Protein 4UDQ (pdb70)

GO terms:
  GO:0071949 FAD binding (F, IDA)
  GO:0016670 oxidoreductase activity, acting on a sulfur group of donors, oxygen as acceptor (F, IDA)
  GO:0016899 oxidoreductase activity, acting on the CH-OH group of donors, oxygen as acceptor (F, IDA)

InterPro domains:
  IPR000172 Glucose-methanol-choline oxidoreductase, N-terminal [PF00732] (6-307)
  IPR007867 Glucose-methanol-choline oxidoreductase, C-terminal [PF05199] (373-520)
  IPR012132 Glucose-methanol-choline oxidoreductase [PIRSF000137] (3-529)
  IPR012132 Glucose-methanol-choline oxidoreductase [PTHR11552] (4-529)
  IPR036188 FAD/NAD(P)-binding domain superfamily [G3DSA:3.50.50.60] (6-525)
  IPR036188 FAD/NAD(P)-binding domain superfamily [SSF51905] (2-529)

Organism: Methylovorus sp. (strain MP688) (NCBI:txid887061)

Sequence (1050 aa):
IFDYVIVGGGTAGSVLANRLSARPENRVLLIEAGIDTPENNIPPEIHDGLRPWLPRLSGDKFFWPNLTIHRAAEHPGITREPQFYEQGRLLGGGSSVNMVVSNRGLPRDYDEWQALGADGWDWQGVLPYFIKTERDADYGDDPLHGNAGPIPIGRVDSRHWSDFTVAATQALEAAGLPNIHDQNARFDDGYFPPAFTLKGEERFSAARGYLDASVRVRPNLSLWTESRVLKLLTTGNAITGVSVLRGRETLQVQAREVILTAGALQSPAILLRTGIGPAADLHALGIPVLADRPGVGRNLWEHSSIGVVAPLTEQARADASTGKAGSRHQLGIRASSGVDPATPSDLFLHIGADPVSGLASAVFWVNKPSSTGWLKLKDADPFSYPDVDFNLLSDPRDLGRLKAGLRLITHYFAAPSLAKYGLALALSRFAAPQPGGPLLNDLLQDEAALERYLRTNVGGVWHASGTARIGRADDSQAVVDKAGRVYGVTGLRVADASIMPTVPTANTNLPTLMLAEKIADAILTIFDYVIVGGGTAGSVLANRLSARPENRVLLIEAGIDTPENNIPPEIHDGLRPWLPRLSGDKFFWPNLTIHRAAEHPGITREPQFYEQGRLLGGGSSVNMVVSNRGLPRDYDEWQALGADGWDWQGVLPYFIKTERDADYGDDPLHGNAGPIPIGRVDSRHWSDFTVAATQALEAAGLPNIHDQNARFDDGYFPPAFTLKGEERFSAARGYLDASVRVRPNLSLWTESRVLKLLTTGNAITGVSVLRGRETLQVQAREVILTAGALQSPAILLRTGIGPAADLHALGIPVLADRPGVGRNLWEHSSIGVVAPLTEQARADASTGKAGSRHQLGIRASSGVDPATPSDLFLHIGADPVSGLASAVFWVNKPSSTGWLKLKDADPFSYPDVDFNLLSDPRDLGRLKAGLRLITHYFAAPSLAKYGLALALSRFAAPQPGGPLLNDLLQDEAALERYLRTNVGGVWHASGTARIGRADDSQAVVDKAGRVYGVTGLRVADASIMPTVPTANTNLPTLMLAEKIADAILT

Structure (mmCIF, N/CA/C/O backbone):
data_4UDQ
#
_entry.id   4UDQ
#
_cell.length_a   50.550
_cell.length_b   121.830
_cell.length_c   72.490
_cell.angle_alpha   90.00
_cell.angle_beta   91.40
_cell.angle_gamma   90.00
#
_symmetry.space_group_name_H-M   'P 1 21 1'
#
loop_
_entity.id
_entity.type
_entity.pdbx_description
1 polymer 'GLUCOSE-METHANOL-CHOLINE OXIDOREDUCTASE'
2 non-polymer 'FLAVIN-ADENINE DINUCLEOTIDE'
3 non-polymer 'FORMIC ACID'
4 water water
#
loop_
_atom_site.group_PDB
_atom_site.id
_atom_site.type_symbol
_atom_site.label_atom_id
_atom_site.label_alt_id
_atom_site.label_comp_id
_atom_site.label_asym_id
_atom_site.label_entity_id
_atom_site.label_seq_id
_atom_site.pdbx_PDB_ins_code
_atom_site.Cartn_x
_atom_site.Cartn_y
_atom_site.Cartn_z
_atom_site.occupancy
_atom_site.B_iso_or_equiv
_atom_site.auth_seq_id
_atom_site.auth_comp_id
_atom_site.auth_asym_id
_atom_site.auth_atom_id
_atom_site.pdbx_PDB_model_num
ATOM 1 N N . ILE A 1 5 ? 34.126 -11.669 51.976 1.00 36.48 5 ILE A N 1
ATOM 2 C CA . ILE A 1 5 ? 33.288 -10.470 51.774 1.00 32.92 5 ILE A CA 1
ATOM 3 C C . ILE A 1 5 ? 34.165 -9.229 51.972 1.00 30.51 5 ILE A C 1
ATOM 4 O O . ILE A 1 5 ? 35.102 -9.193 52.787 1.00 33.43 5 ILE A O 1
ATOM 9 N N . PHE A 1 6 ? 33.898 -8.209 51.186 1.00 23.26 6 PHE A N 1
ATOM 10 C CA . PHE A 1 6 ? 34.595 -6.962 51.386 1.00 18.46 6 PHE A CA 1
ATOM 11 C C . PHE A 1 6 ? 33.924 -6.224 52.527 1.00 15.61 6 PHE A C 1
ATOM 12 O O . PHE A 1 6 ? 32.725 -6.201 52.628 1.00 15.61 6 PHE A O 1
ATOM 20 N N . ASP A 1 7 ? 34.746 -5.615 53.340 1.00 14.46 7 ASP A N 1
ATOM 21 C CA . ASP A 1 7 ? 34.324 -4.752 54.396 1.00 15.77 7 ASP A CA 1
ATOM 22 C C . ASP A 1 7 ? 33.751 -3.458 53.819 1.00 14.88 7 ASP A C 1
ATOM 23 O O . ASP A 1 7 ? 32.635 -2.993 54.224 1.00 16.37 7 ASP A O 1
ATOM 28 N N . TYR A 1 8 ? 34.458 -2.934 52.828 1.00 12.27 8 TYR A N 1
ATOM 29 C CA . TYR A 1 8 ? 34.043 -1.739 52.097 1.00 12.16 8 TYR A CA 1
ATOM 30 C C . TYR A 1 8 ? 34.194 -1.929 50.580 1.00 11.13 8 TYR A C 1
ATOM 31 O O . TYR A 1 8 ? 35.232 -2.429 50.116 1.00 11.33 8 TYR A O 1
ATOM 40 N N . VAL A 1 9 ? 33.150 -1.630 49.837 1.00 10.12 9 VAL A N 1
ATOM 41 C CA . VAL A 1 9 ? 33.271 -1.458 48.404 1.00 10.18 9 VAL A CA 1
ATOM 42 C C . VAL A 1 9 ? 33.045 0.008 48.117 1.00 9.69 9 VAL A C 1
ATOM 43 O O . VAL A 1 9 ? 31.982 0.560 48.429 1.00 10.97 9 VAL A O 1
ATOM 47 N N . ILE A 1 10 ? 34.014 0.575 47.461 1.00 8.97 10 ILE A N 1
ATOM 48 C CA . ILE A 1 10 ? 34.070 1.989 47.118 1.00 9.60 10 ILE A CA 1
ATOM 49 C C . ILE A 1 10 ? 33.777 2.140 45.640 1.00 9.13 10 ILE A C 1
ATOM 50 O O . ILE A 1 10 ? 34.475 1.559 44.825 1.00 8.79 10 ILE A O 1
ATOM 55 N N . VAL A 1 11 ? 32.603 2.710 45.323 1.00 8.64 11 VAL A N 1
ATOM 56 C CA . VAL A 1 11 ? 32.212 2.882 43.928 1.00 8.30 11 VAL A CA 1
ATOM 57 C C . VAL A 1 11 ? 32.722 4.222 43.340 1.00 8.28 11 VAL A C 1
ATOM 58 O O . VAL A 1 11 ? 32.162 5.319 43.574 1.00 7.84 11 VAL A O 1
ATOM 62 N N . GLY A 1 12 ? 33.773 4.102 42.494 1.00 8.96 12 GLY A N 1
ATOM 63 C CA . GLY A 1 12 ? 34.310 5.252 41.750 1.00 8.91 12 GLY A CA 1
ATOM 64 C C . GLY A 1 12 ? 35.664 5.620 42.269 1.00 9.30 12 GLY A C 1
ATOM 65 O O . GLY A 1 12 ? 35.797 6.115 43.393 1.00 9.84 12 GLY A O 1
ATOM 66 N N . GLY A 1 13 ? 36.684 5.344 41.492 1.00 9.08 13 GLY A N 1
ATOM 67 C CA . GLY A 1 13 ? 38.049 5.613 41.865 1.00 9.50 13 GLY A CA 1
ATOM 68 C C . GLY A 1 13 ? 38.547 6.992 41.456 1.00 10.24 13 GLY A C 1
ATOM 69 O O . GLY A 1 13 ? 39.627 7.103 40.920 1.00 10.87 13 GLY A O 1
ATOM 70 N N . GLY A 1 14 ? 37.783 8.032 41.767 1.00 9.94 14 GLY A N 1
ATOM 71 C CA . GLY A 1 14 ? 38.118 9.456 41.438 1.00 9.34 14 GLY A CA 1
ATOM 72 C C . GLY A 1 14 ? 38.862 10.115 42.603 1.00 9.23 14 GLY A C 1
ATOM 73 O O . GLY A 1 14 ? 39.535 9.464 43.417 1.00 9.05 14 GLY A O 1
ATOM 74 N N . THR A 1 15 ? 38.663 11.400 42.721 1.00 9.28 15 THR A N 1
ATOM 75 C CA . THR A 1 15 ? 39.324 12.144 43.753 1.00 9.09 15 THR A CA 1
ATOM 76 C C . THR A 1 15 ? 38.956 11.561 45.143 1.00 9.13 15 THR A C 1
ATOM 77 O O . THR A 1 15 ? 39.814 11.195 45.889 1.00 9.71 15 THR A O 1
ATOM 81 N N . ALA A 1 16 ? 37.674 11.535 45.482 1.00 8.94 16 ALA A N 1
ATOM 82 C CA . ALA A 1 16 ? 37.261 11.054 46.802 1.00 8.78 16 ALA A CA 1
ATOM 83 C C . ALA A 1 16 ? 37.537 9.553 46.964 1.00 9.02 16 ALA A C 1
ATOM 84 O O . ALA A 1 16 ? 38.013 9.121 48.045 1.00 8.39 16 ALA A O 1
ATOM 86 N N . GLY A 1 17 ? 37.302 8.751 45.912 1.00 9.15 17 GLY A N 1
ATOM 87 C CA . GLY A 1 17 ? 37.360 7.310 46.059 1.00 8.50 17 GLY A CA 1
ATOM 88 C C . GLY A 1 17 ? 38.834 6.929 46.281 1.00 8.56 17 GLY A C 1
ATOM 89 O O . GLY A 1 17 ? 39.142 6.023 46.979 1.00 9.31 17 GLY A O 1
ATOM 90 N N . SER A 1 18 ? 39.735 7.636 45.645 1.00 9.36 18 SER A N 1
ATOM 91 C CA . SER A 1 18 ? 41.184 7.341 45.859 1.00 9.48 18 SER A CA 1
ATOM 92 C C . SER A 1 18 ? 41.602 7.573 47.321 1.00 10.16 18 SER A C 1
ATOM 93 O O . SER A 1 18 ? 42.260 6.744 47.909 1.00 10.44 18 SER A O 1
ATOM 96 N N . VAL A 1 19 ? 41.145 8.692 47.897 1.00 10.17 19 VAL A N 1
ATOM 97 C CA . VAL A 1 19 ? 41.405 9.004 49.313 1.00 10.04 19 VAL A CA 1
ATOM 98 C C . VAL A 1 19 ? 40.866 7.924 50.189 1.00 9.38 19 VAL A C 1
ATOM 99 O O . VAL A 1 19 ? 41.569 7.425 51.043 1.00 10.63 19 VAL A O 1
ATOM 103 N N . LEU A 1 20 ? 39.608 7.547 49.988 1.00 9.41 20 LEU A N 1
ATOM 104 C CA . LEU A 1 20 ? 38.979 6.582 50.848 1.00 9.92 20 LEU A CA 1
ATOM 105 C C . LEU A 1 20 ? 39.611 5.259 50.745 1.00 10.25 20 LEU A C 1
ATOM 106 O O . LEU A 1 20 ? 39.778 4.551 51.761 1.00 9.77 20 LEU A O 1
ATOM 111 N N . ALA A 1 21 ? 39.936 4.825 49.521 1.00 10.44 21 ALA A N 1
ATOM 112 C CA . ALA A 1 21 ? 40.526 3.496 49.393 1.00 11.04 21 ALA A CA 1
ATOM 113 C C . ALA A 1 21 ? 41.880 3.453 50.192 1.00 10.77 21 ALA A C 1
ATOM 114 O O . ALA A 1 21 ? 42.183 2.455 50.927 1.00 10.33 21 ALA A O 1
ATOM 116 N N . ASN A 1 22 ? 42.641 4.530 50.070 1.00 10.64 22 ASN A N 1
ATOM 117 C CA . ASN A 1 22 ? 43.954 4.661 50.781 1.00 11.04 22 ASN A CA 1
ATOM 118 C C . ASN A 1 22 ? 43.772 4.647 52.305 1.00 10.68 22 ASN A C 1
ATOM 119 O O . ASN A 1 22 ? 44.362 3.837 53.030 1.00 12.05 22 ASN A O 1
ATOM 124 N N . ARG A 1 23 ? 42.879 5.513 52.794 1.00 10.65 23 ARG A N 1
ATOM 125 C CA . ARG A 1 23 ? 42.721 5.649 54.247 1.00 10.35 23 ARG A CA 1
ATOM 126 C C . ARG A 1 23 ? 42.106 4.454 54.909 1.00 10.62 23 ARG A C 1
ATOM 127 O O . ARG A 1 23 ? 42.562 4.010 55.989 1.00 10.50 23 ARG A O 1
ATOM 135 N N . LEU A 1 24 ? 41.030 3.922 54.313 1.00 10.70 24 LEU A N 1
ATOM 136 C CA . LEU A 1 24 ? 40.379 2.722 54.869 1.00 10.91 24 LEU A CA 1
ATOM 137 C C . LEU A 1 24 ? 41.251 1.466 54.831 1.00 12.26 24 LEU A C 1
ATOM 138 O O . LEU A 1 24 ? 41.186 0.698 55.754 1.00 11.40 24 LEU A O 1
ATOM 143 N N . SER A 1 25 ? 42.105 1.321 53.806 1.00 12.11 25 SER A N 1
ATOM 144 C CA . SER A 1 25 ? 42.925 0.131 53.712 1.00 12.78 25 SER A CA 1
ATOM 145 C C . SER A 1 25 ? 44.234 0.238 54.542 1.00 13.13 25 SER A C 1
ATOM 146 O O . SER A 1 25 ? 44.984 -0.740 54.603 1.00 13.82 25 SER A O 1
ATOM 149 N N . ALA A 1 26 ? 44.503 1.401 55.127 1.00 13.48 26 ALA A N 1
ATOM 150 C CA . ALA A 1 26 ? 45.692 1.572 56.016 1.00 14.78 26 ALA A CA 1
ATOM 151 C C . ALA A 1 26 ? 45.571 0.655 57.252 1.00 16.78 26 ALA A C 1
ATOM 152 O O . ALA A 1 26 ? 46.569 0.308 57.910 1.00 19.54 26 ALA A O 1
ATOM 154 N N . ARG A 1 27 ? 44.344 0.303 57.581 1.00 17.44 27 ARG A N 1
ATOM 155 C CA . ARG A 1 27 ? 44.037 -0.726 58.582 1.00 19.35 27 ARG A CA 1
ATOM 156 C C . ARG A 1 27 ? 43.958 -2.039 57.922 1.00 19.12 27 ARG A C 1
ATOM 157 O O . ARG A 1 27 ? 42.985 -2.254 57.216 1.00 18.56 27 ARG A O 1
ATOM 165 N N . PRO A 1 28 ? 44.910 -2.947 58.179 1.00 19.74 28 PRO A N 1
ATOM 166 C CA . PRO A 1 28 ? 44.846 -4.273 57.585 1.00 19.60 28 PRO A CA 1
ATOM 167 C C . PRO A 1 28 ? 43.565 -5.069 57.784 1.00 19.17 28 PRO A C 1
ATOM 168 O O . PRO A 1 28 ? 43.271 -5.902 56.949 1.00 16.83 28 PRO A O 1
ATOM 172 N N . GLU A 1 29 ? 42.815 -4.868 58.874 1.00 18.92 29 GLU A N 1
ATOM 173 C CA . GLU A 1 29 ? 41.589 -5.615 59.085 1.00 21.94 29 GLU A CA 1
ATOM 174 C C . GLU A 1 29 ? 40.513 -5.229 58.082 1.00 19.42 29 GLU A C 1
ATOM 175 O O . GLU A 1 29 ? 39.532 -5.951 57.932 1.00 18.85 29 GLU A O 1
ATOM 181 N N . ASN A 1 30 ? 40.642 -4.054 57.473 1.00 17.07 30 ASN A N 1
ATOM 182 C CA . ASN A 1 30 ? 39.630 -3.620 56.492 1.00 15.30 30 ASN A CA 1
ATOM 183 C C . ASN A 1 30 ? 39.955 -4.166 55.085 1.00 15.60 30 ASN A C 1
ATOM 184 O O . ASN A 1 30 ? 40.925 -3.761 54.468 1.00 14.33 30 ASN A O 1
ATOM 189 N N . ARG A 1 31 ? 39.113 -5.066 54.587 1.00 15.48 31 ARG A N 1
ATOM 190 C CA . ARG A 1 31 ? 39.233 -5.575 53.242 1.00 15.84 31 ARG A CA 1
ATOM 191 C C . ARG A 1 31 ? 38.395 -4.628 52.330 1.00 14.07 31 ARG A C 1
ATOM 192 O O . ARG A 1 31 ? 37.157 -4.563 52.410 1.00 11.86 31 ARG A O 1
ATOM 200 N N . VAL A 1 32 ? 39.129 -3.912 51.500 1.00 12.41 32 VAL A N 1
ATOM 201 C CA . VAL A 1 32 ? 38.630 -2.838 50.689 1.00 13.73 32 VAL A CA 1
ATOM 202 C C . VAL A 1 32 ? 38.721 -3.139 49.199 1.00 13.26 32 VAL A C 1
ATOM 203 O O . VAL A 1 32 ? 39.747 -3.530 48.689 1.00 14.60 32 VAL A O 1
ATOM 207 N N . LEU A 1 33 ? 37.615 -2.925 48.485 1.00 11.61 33 LEU A N 1
ATOM 208 C CA . LEU A 1 33 ? 37.631 -3.021 47.023 1.00 11.78 33 LEU A CA 1
ATOM 209 C C . LEU A 1 33 ? 37.286 -1.656 46.485 1.00 12.30 33 LEU A C 1
ATOM 210 O O . LEU A 1 33 ? 36.189 -1.117 46.821 1.00 12.24 33 LEU A O 1
ATOM 215 N N . LEU A 1 34 ? 38.142 -1.116 45.625 1.00 11.35 34 LEU A N 1
ATOM 216 C CA . LEU A 1 34 ? 37.872 0.106 44.900 1.00 11.39 34 LEU A CA 1
ATOM 217 C C . LEU A 1 34 ? 37.550 -0.242 43.453 1.00 11.29 34 LEU A C 1
ATOM 218 O O . LEU A 1 34 ? 38.335 -0.877 42.786 1.00 11.66 34 LEU A O 1
ATOM 223 N N . ILE A 1 35 ? 36.388 0.202 42.979 1.00 10.45 35 ILE A N 1
ATOM 224 C CA . ILE A 1 35 ? 35.922 -0.101 41.633 1.00 10.61 35 ILE A CA 1
ATOM 225 C C . ILE A 1 35 ? 35.835 1.188 40.776 1.00 10.88 35 ILE A C 1
ATOM 226 O O . ILE A 1 35 ? 35.093 2.143 41.103 1.00 10.82 35 ILE A O 1
ATOM 231 N N . GLU A 1 36 ? 36.514 1.170 39.650 1.00 9.91 36 GLU A N 1
ATOM 232 C CA . GLU A 1 36 ? 36.601 2.316 38.743 1.00 11.18 36 GLU A CA 1
ATOM 233 C C . GLU A 1 36 ? 36.243 1.906 37.315 1.00 11.04 36 GLU A C 1
ATOM 234 O O . GLU A 1 36 ? 36.794 0.923 36.785 1.00 11.07 36 GLU A O 1
ATOM 240 N N . ALA A 1 37 ? 35.324 2.652 36.703 1.00 11.31 37 ALA A N 1
ATOM 241 C CA . ALA A 1 37 ? 34.798 2.330 35.394 1.00 11.35 37 ALA A CA 1
ATOM 242 C C . ALA A 1 37 ? 35.797 2.595 34.287 1.00 12.02 37 ALA A C 1
ATOM 243 O O . ALA A 1 37 ? 35.741 1.909 33.262 1.00 11.17 37 ALA A O 1
ATOM 245 N N . GLY A 1 38 ? 36.678 3.594 34.456 1.00 12.48 38 GLY A N 1
ATOM 246 C CA . GLY A 1 38 ? 37.679 3.876 33.445 1.00 11.81 38 GLY A CA 1
ATOM 247 C C . GLY A 1 38 ? 38.963 3.117 33.554 1.00 11.48 38 GLY A C 1
ATOM 248 O O . GLY A 1 38 ? 39.154 2.263 34.366 1.00 10.98 38 GLY A O 1
ATOM 249 N N . ILE A 1 39 ? 39.864 3.505 32.694 1.00 13.31 39 ILE A N 1
ATOM 250 C CA . ILE A 1 39 ? 41.194 2.911 32.663 1.00 13.87 39 ILE A CA 1
ATOM 251 C C . ILE A 1 39 ? 41.983 3.218 33.946 1.00 14.33 39 ILE A C 1
ATOM 252 O O . ILE A 1 39 ? 41.770 4.203 34.630 1.00 14.86 39 ILE A O 1
ATOM 257 N N . ASP A 1 40 ? 42.892 2.335 34.232 1.00 14.74 40 ASP A N 1
ATOM 258 C CA . ASP A 1 40 ? 43.933 2.594 35.203 1.00 14.72 40 ASP A CA 1
ATOM 259 C C . ASP A 1 40 ? 44.883 3.650 34.682 1.00 13.91 40 ASP A C 1
ATOM 260 O O . ASP A 1 40 ? 44.933 3.939 33.473 1.00 14.48 40 ASP A O 1
ATOM 265 N N . THR A 1 41 ? 45.592 4.311 35.619 1.00 14.19 41 THR A N 1
ATOM 266 C CA . THR A 1 41 ? 46.626 5.256 35.267 1.00 14.87 41 THR A CA 1
ATOM 267 C C . THR A 1 41 ? 47.845 4.882 36.124 1.00 15.99 41 THR A C 1
ATOM 268 O O . THR A 1 41 ? 48.227 5.652 37.075 1.00 17.12 41 THR A O 1
ATOM 272 N N . PRO A 1 42 ? 48.379 3.675 35.909 1.00 17.74 42 PRO A N 1
ATOM 273 C CA . PRO A 1 42 ? 49.521 3.265 36.708 1.00 17.85 42 PRO A CA 1
ATOM 274 C C . PRO A 1 42 ? 50.741 4.116 36.285 1.00 17.92 42 PRO A C 1
ATOM 275 O O . PRO A 1 42 ? 50.773 4.649 35.221 1.00 16.70 42 PRO A O 1
ATOM 279 N N . GLU A 1 43 ? 51.732 4.223 37.131 1.00 21.83 43 GLU A N 1
ATOM 280 C CA . GLU A 1 43 ? 52.941 5.043 36.806 1.00 24.33 43 GLU A CA 1
ATOM 281 C C . GLU A 1 43 ? 53.622 4.799 35.448 1.00 28.49 43 GLU A C 1
ATOM 282 O O . GLU A 1 43 ? 54.033 5.740 34.796 1.00 28.51 43 GLU A O 1
ATOM 288 N N . ASN A 1 44 ? 53.704 3.559 35.013 1.00 30.74 44 ASN A N 1
ATOM 289 C CA . ASN A 1 44 ? 54.377 3.241 33.743 1.00 32.49 44 ASN A CA 1
ATOM 290 C C . ASN A 1 44 ? 53.485 3.453 32.497 1.00 34.30 44 ASN A C 1
ATOM 291 O O . ASN A 1 44 ? 53.945 3.249 31.361 1.00 36.03 44 ASN A O 1
ATOM 296 N N . ASN A 1 45 ? 52.226 3.834 32.682 1.00 29.44 45 ASN A N 1
ATOM 297 C CA . ASN A 1 45 ? 51.376 4.094 31.561 1.00 31.00 45 ASN A CA 1
ATOM 298 C C . ASN A 1 45 ? 50.341 5.134 31.908 1.00 27.91 45 ASN A C 1
ATOM 299 O O . ASN A 1 45 ? 49.160 4.876 31.862 1.00 24.67 45 ASN A O 1
ATOM 304 N N . ILE A 1 46 ? 50.778 6.345 32.215 1.00 25.18 46 ILE A N 1
ATOM 305 C CA . ILE A 1 46 ? 49.818 7.425 32.321 1.00 23.87 46 ILE A CA 1
ATOM 306 C C . ILE A 1 46 ? 49.694 7.947 30.904 1.00 24.57 46 ILE A C 1
ATOM 307 O O . ILE A 1 46 ? 50.698 8.272 30.300 1.00 26.66 46 ILE A O 1
ATOM 312 N N . PRO A 1 47 ? 48.482 8.014 30.364 1.00 21.98 47 PRO A N 1
ATOM 313 C CA . PRO A 1 47 ? 48.355 8.597 29.058 1.00 21.17 47 PRO A CA 1
ATOM 314 C C . PRO A 1 47 ? 48.993 9.969 28.974 1.00 23.36 47 PRO A C 1
ATOM 315 O O . PRO A 1 47 ? 48.889 10.807 29.902 1.00 19.87 47 PRO A O 1
ATOM 319 N N . PRO A 1 48 ? 49.692 10.226 27.851 1.00 24.30 48 PRO A N 1
ATOM 320 C CA . PRO A 1 48 ? 50.395 11.485 27.668 1.00 22.92 48 PRO A CA 1
ATOM 321 C C . PRO A 1 48 ? 49.542 12.694 27.847 1.00 21.85 48 PRO A C 1
ATOM 322 O O . PRO A 1 48 ? 50.021 13.709 28.381 1.00 23.49 48 PRO A O 1
ATOM 326 N N . GLU A 1 49 ? 48.281 12.606 27.424 1.00 19.42 49 GLU A N 1
ATOM 327 C CA . GLU A 1 49 ? 47.391 13.738 27.473 1.00 19.63 49 GLU A CA 1
ATOM 328 C C . GLU A 1 49 ? 47.017 14.092 28.939 1.00 17.63 49 GLU A C 1
ATOM 329 O O . GLU A 1 49 ? 46.707 15.263 29.291 1.00 17.95 49 GLU A O 1
ATOM 335 N N . ILE A 1 50 ? 46.993 13.061 29.751 1.00 17.53 50 ILE A N 1
ATOM 336 C CA . ILE A 1 50 ? 46.743 13.200 31.222 1.00 18.04 50 ILE A CA 1
ATOM 337 C C . ILE A 1 50 ? 48.009 13.713 31.955 1.00 17.88 50 ILE A C 1
ATOM 338 O O . ILE A 1 50 ? 47.977 14.535 32.900 1.00 15.30 50 ILE A O 1
ATOM 343 N N . HIS A 1 51 ? 49.154 13.218 31.523 1.00 16.56 51 HIS A N 1
ATOM 344 C CA . HIS A 1 51 ? 50.402 13.393 32.255 1.00 17.28 51 HIS A CA 1
ATOM 345 C C . HIS A 1 51 ? 50.961 14.810 32.142 1.00 16.54 51 HIS A C 1
ATOM 346 O O . HIS A 1 51 ? 51.737 15.225 32.992 1.00 15.94 51 HIS A O 1
ATOM 353 N N . ASP A 1 52 ? 50.605 15.530 31.083 1.00 16.80 52 ASP A N 1
ATOM 354 C CA . ASP A 1 52 ? 51.131 16.861 30.823 1.00 17.96 52 ASP A CA 1
ATOM 355 C C . ASP A 1 52 ? 50.389 17.899 31.694 1.00 16.41 52 ASP A C 1
ATOM 356 O O . ASP A 1 52 ? 49.322 18.373 31.375 1.00 17.68 52 ASP A O 1
ATOM 361 N N . GLY A 1 53 ? 51.005 18.220 32.812 1.00 18.40 53 GLY A N 1
ATOM 362 C CA . GLY A 1 53 ? 50.402 19.133 33.792 1.00 18.84 53 GLY A CA 1
ATOM 363 C C . GLY A 1 53 ? 50.546 20.591 33.440 1.00 19.54 53 GLY A C 1
ATOM 364 O O . GLY A 1 53 ? 49.818 21.431 33.967 1.00 17.18 53 GLY A O 1
ATOM 365 N N . LEU A 1 54 ? 51.493 20.907 32.554 1.00 18.43 54 LEU A N 1
ATOM 366 C CA . LEU A 1 54 ? 51.635 22.298 32.078 1.00 19.42 54 LEU A CA 1
ATOM 367 C C . LEU A 1 54 ? 50.578 22.693 31.072 1.00 18.70 54 LEU A C 1
ATOM 368 O O . LEU A 1 54 ? 50.374 23.887 30.815 1.00 16.69 54 LEU A O 1
ATOM 373 N N . ARG A 1 55 ? 49.950 21.682 30.468 1.00 18.31 55 ARG A N 1
ATOM 374 C CA . ARG A 1 55 ? 48.868 21.863 29.548 1.00 17.51 55 ARG A CA 1
ATOM 375 C C . ARG A 1 55 ? 47.649 21.082 29.973 1.00 18.11 55 ARG A C 1
ATOM 376 O O . ARG A 1 55 ? 47.181 20.182 29.291 1.00 16.03 55 ARG A O 1
ATOM 384 N N . PRO A 1 56 ? 47.080 21.458 31.113 1.00 17.50 56 PRO A N 1
ATOM 385 C CA . PRO A 1 56 ? 46.094 20.568 31.757 1.00 17.68 56 PRO A CA 1
ATOM 386 C C . PRO A 1 56 ? 44.723 20.600 31.063 1.00 18.76 56 PRO A C 1
ATOM 387 O O . PRO A 1 56 ? 43.840 19.820 31.425 1.00 18.31 56 PRO A O 1
ATOM 391 N N . TRP A 1 57 ? 44.537 21.506 30.094 1.00 19.63 57 TRP A N 1
ATOM 392 C CA . TRP A 1 57 ? 43.357 21.514 29.211 1.00 20.79 57 TRP A CA 1
ATOM 393 C C . TRP A 1 57 ? 43.349 20.392 28.141 1.00 18.87 57 TRP A C 1
ATOM 394 O O . TRP A 1 57 ? 42.348 20.208 27.429 1.00 18.37 57 TRP A O 1
ATOM 405 N N . LEU A 1 58 ? 44.452 19.683 27.999 1.00 18.74 58 LEU A N 1
ATOM 406 C CA . LEU A 1 58 ? 44.649 18.775 26.877 1.00 22.90 58 LEU A CA 1
ATOM 407 C C . LEU A 1 58 ? 43.639 17.618 26.868 1.00 23.43 58 LEU A C 1
ATOM 408 O O . LEU A 1 58 ? 43.111 17.266 25.792 1.00 20.46 58 LEU A O 1
ATOM 413 N N . PRO A 1 59 ? 43.302 17.068 28.073 1.00 20.18 59 PRO A N 1
ATOM 414 C CA . PRO A 1 59 ? 42.278 16.030 28.052 1.00 20.81 59 PRO A CA 1
ATOM 415 C C . PRO A 1 59 ? 41.021 16.426 27.335 1.00 20.53 59 PRO A C 1
ATOM 416 O O . PRO A 1 59 ? 40.409 15.562 26.734 1.00 25.23 59 PRO A O 1
ATOM 420 N N . ARG A 1 60 ? 40.640 17.696 27.364 1.00 20.64 60 ARG A N 1
ATOM 421 C CA . ARG A 1 60 ? 39.385 18.100 26.786 1.00 23.26 60 ARG A CA 1
ATOM 422 C C . ARG A 1 60 ? 39.397 18.216 25.242 1.00 29.01 60 ARG A C 1
ATOM 423 O O . ARG A 1 60 ? 38.340 18.269 24.631 1.00 29.70 60 ARG A O 1
ATOM 431 N N . LEU A 1 61 ? 40.593 18.228 24.655 1.00 29.07 61 LEU A N 1
ATOM 432 C CA . LEU A 1 61 ? 40.781 18.289 23.200 1.00 32.03 61 LEU A CA 1
ATOM 433 C C . LEU A 1 61 ? 41.077 16.903 22.671 1.00 33.45 61 LEU A C 1
ATOM 434 O O . LEU A 1 61 ? 41.431 16.763 21.509 1.00 30.99 61 LEU A O 1
ATOM 439 N N . SER A 1 62 ? 41.023 15.887 23.534 1.00 32.17 62 SER A N 1
ATOM 440 C CA . SER A 1 62 ? 41.275 14.501 23.126 1.00 34.43 62 SER A CA 1
ATOM 441 C C . SER A 1 62 ? 39.909 13.796 23.051 1.00 35.52 62 SER A C 1
ATOM 442 O O . SER A 1 62 ? 39.768 12.637 23.376 1.00 39.20 62 SER A O 1
ATOM 445 N N . GLY A 1 63 ? 38.886 14.549 22.673 1.00 37.79 63 GLY A N 1
ATOM 446 C CA . GLY A 1 63 ? 37.594 13.972 22.369 1.00 39.23 63 GLY A CA 1
ATOM 447 C C . GLY A 1 63 ? 36.896 13.578 23.631 1.00 36.83 63 GLY A C 1
ATOM 448 O O . GLY A 1 63 ? 36.733 14.400 2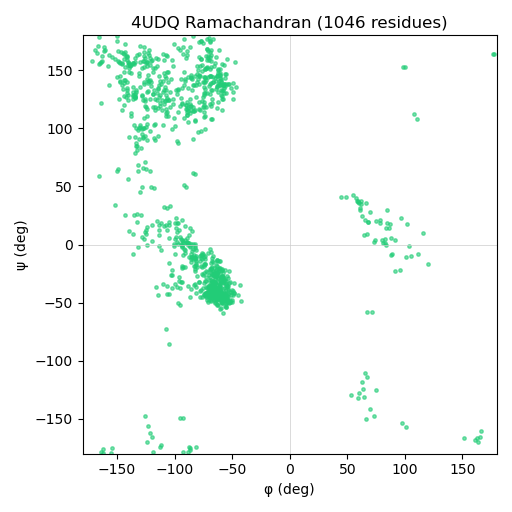4.534 1.00 41.19 63 GLY A O 1
ATOM 449 N N . ASP A 1 64 ? 36.494 12.307 23.707 1.00 30.25 64 ASP A N 1
ATOM 450 C CA . ASP A 1 64 ? 35.850 11.841 24.898 1.00 26.45 64 ASP A CA 1
ATOM 451 C C . ASP A 1 64 ? 36.502 10.629 25.565 1.00 21.24 64 ASP A C 1
ATOM 452 O O . ASP A 1 64 ? 35.923 10.120 26.514 1.00 18.55 64 ASP A O 1
ATOM 457 N N . LYS A 1 65 ? 37.751 10.327 25.171 1.00 17.53 65 LYS A N 1
ATOM 458 C CA . LYS A 1 65 ? 38.560 9.231 25.653 1.00 18.84 65 LYS A CA 1
ATOM 459 C C . LYS A 1 65 ? 38.622 9.088 27.190 1.00 15.91 65 LYS A C 1
ATOM 460 O O . LYS A 1 65 ? 38.525 7.980 27.779 1.00 14.40 65 LYS A O 1
ATOM 466 N N . PHE A 1 66 ? 38.742 10.230 27.850 1.00 15.86 66 PHE A N 1
ATOM 467 C CA . PHE A 1 66 ? 38.945 10.273 29.294 1.00 13.29 66 PHE A CA 1
ATOM 468 C C . PHE A 1 66 ? 37.726 10.727 30.102 1.00 12.96 66 PHE A C 1
ATOM 469 O O . PHE A 1 66 ? 37.855 10.965 31.309 1.00 10.82 66 PHE A O 1
ATOM 477 N N . PHE A 1 67 ? 36.559 10.794 29.467 1.00 12.66 67 PHE A N 1
ATOM 478 C CA . PHE A 1 67 ? 35.356 11.232 30.092 1.00 12.51 67 PHE A CA 1
ATOM 479 C C . PHE A 1 67 ? 34.210 10.210 29.930 1.00 11.33 67 PHE A C 1
ATOM 480 O O . PHE A 1 67 ? 34.322 9.224 29.176 1.00 12.12 67 PHE A O 1
ATOM 488 N N . TRP A 1 68 ? 33.138 10.445 30.653 1.00 11.27 68 TRP A N 1
ATOM 489 C CA . TRP A 1 68 ? 31.832 9.758 30.468 1.00 11.68 68 TRP A CA 1
ATOM 490 C C . TRP A 1 68 ? 31.312 10.263 29.135 1.00 11.88 68 TRP A C 1
ATOM 491 O O . TRP A 1 68 ? 30.914 11.440 29.000 1.00 11.99 68 TRP A O 1
ATOM 502 N N . PRO A 1 69 ? 31.337 9.385 28.129 1.00 11.47 69 PRO A N 1
ATOM 503 C CA . PRO A 1 69 ? 31.050 9.921 26.776 1.00 12.35 69 PRO A CA 1
ATOM 504 C C . PRO A 1 69 ? 29.578 10.242 26.590 1.00 12.50 69 PRO A C 1
ATOM 505 O O . PRO A 1 69 ? 28.727 9.536 27.122 1.00 12.42 69 PRO A O 1
ATOM 509 N N . ASN A 1 70 ? 29.300 11.366 25.917 1.00 13.69 70 ASN A N 1
ATOM 510 C CA . ASN A 1 70 ? 27.911 11.780 25.617 1.00 14.95 70 ASN A CA 1
ATOM 511 C C . ASN A 1 70 ? 27.035 12.023 26.825 1.00 14.80 70 ASN A C 1
ATOM 512 O O . ASN A 1 70 ? 25.764 11.931 26.761 1.00 15.73 70 ASN A O 1
ATOM 517 N N . LEU A 1 71 ? 27.709 12.439 27.913 1.00 14.28 71 LEU A N 1
ATOM 518 C CA . LEU A 1 71 ? 27.003 12.882 29.108 1.00 14.94 71 LEU A CA 1
ATOM 519 C C . LEU A 1 71 ? 26.591 14.344 28.895 1.00 14.40 71 LEU A C 1
ATOM 520 O O . LEU A 1 71 ? 27.418 15.236 28.846 1.00 15.29 71 LEU A O 1
ATOM 525 N N . THR A 1 72 ? 25.291 14.586 28.676 1.00 12.91 72 THR A N 1
ATOM 526 C CA . THR A 1 72 ? 24.858 15.927 28.399 1.00 13.71 72 THR A CA 1
ATOM 527 C C . THR A 1 72 ? 23.939 16.434 29.516 1.00 13.67 72 THR A C 1
ATOM 528 O O . THR A 1 72 ? 23.277 15.634 30.220 1.00 12.70 72 THR A O 1
ATOM 532 N N . ILE A 1 73 ? 23.940 17.764 29.664 1.00 11.94 73 ILE A N 1
ATOM 533 C CA . ILE A 1 73 ? 23.273 18.439 30.716 1.00 13.10 73 ILE A CA 1
ATOM 534 C C . ILE A 1 73 ? 22.531 19.634 30.139 1.00 13.54 73 ILE A C 1
ATOM 535 O O . ILE A 1 73 ? 22.851 20.164 29.040 1.00 15.63 73 ILE A O 1
ATOM 540 N N . HIS A 1 74 ? 21.492 20.059 30.821 1.00 14.36 74 HIS A N 1
ATOM 541 C CA . HIS A 1 74 ? 20.973 21.419 30.584 1.00 14.00 74 HIS A CA 1
ATOM 542 C C . HIS A 1 74 ? 21.637 22.385 31.527 1.00 13.85 74 HIS A C 1
ATOM 543 O O . HIS A 1 74 ? 21.829 22.060 32.694 1.00 12.81 74 HIS A O 1
ATOM 550 N N . ARG A 1 75 ? 21.929 23.583 31.041 1.00 13.46 75 ARG A N 1
ATOM 551 C CA . ARG A 1 75 ? 22.786 24.498 31.764 1.00 14.96 75 ARG A CA 1
ATOM 552 C C . ARG A 1 75 ? 22.001 25.673 32.366 1.00 14.96 75 ARG A C 1
ATOM 553 O O . ARG A 1 75 ? 21.812 25.719 33.588 1.00 14.55 75 ARG A O 1
ATOM 561 N N . ALA A 1 76 ? 21.533 26.623 31.566 1.00 14.04 76 ALA A N 1
ATOM 562 C CA . ALA A 1 76 ? 20.898 27.803 32.082 1.00 12.83 76 ALA A CA 1
ATOM 563 C C . ALA A 1 76 ? 19.461 27.456 32.295 1.00 13.26 76 ALA A C 1
ATOM 564 O O . ALA A 1 76 ? 18.916 26.661 31.515 1.00 13.80 76 ALA A O 1
ATOM 566 N N . ALA A 1 77 ? 18.859 28.031 33.330 1.00 12.49 77 ALA A N 1
ATOM 567 C CA . ALA A 1 77 ? 17.414 27.922 33.571 1.00 12.61 77 ALA A CA 1
ATOM 568 C C . ALA A 1 77 ? 16.617 28.243 32.297 1.00 13.87 77 ALA A C 1
ATOM 569 O O . ALA A 1 77 ? 16.908 29.246 31.588 1.00 12.62 77 ALA A O 1
ATOM 571 N N . GLU A 1 78 ? 15.574 27.460 32.054 1.00 16.12 78 GLU A N 1
ATOM 572 C CA . GLU A 1 78 ? 14.595 27.748 30.991 1.00 18.84 78 GLU A CA 1
ATOM 573 C C . GLU A 1 78 ? 14.052 29.150 31.139 1.00 18.64 78 GLU A C 1
ATOM 574 O O . GLU A 1 78 ? 13.782 29.612 32.247 1.00 20.44 78 GLU A O 1
ATOM 580 N N . HIS A 1 79 ? 13.903 29.878 30.043 1.00 16.88 79 HIS A N 1
ATOM 581 C CA . HIS A 1 79 ? 13.597 31.293 30.131 1.00 19.51 79 HIS A CA 1
ATOM 582 C C . HIS A 1 79 ? 12.931 31.677 28.817 1.00 18.85 79 HIS A C 1
ATOM 583 O O . HIS A 1 79 ? 13.361 31.199 27.805 1.00 22.13 79 HIS A O 1
ATOM 590 N N . PRO A 1 80 ? 11.855 32.480 28.844 1.00 22.43 80 PRO A N 1
ATOM 591 C CA . PRO A 1 80 ? 11.145 32.776 27.577 1.00 22.70 80 PRO A CA 1
ATOM 592 C C . PRO A 1 80 ? 12.052 33.482 26.552 1.00 22.38 80 PRO A C 1
ATOM 593 O O . PRO A 1 80 ? 12.824 34.385 26.938 1.00 23.49 80 PRO A O 1
ATOM 597 N N . GLY A 1 81 ? 11.970 33.064 25.298 1.00 26.66 81 GLY A N 1
ATOM 598 C CA . GLY A 1 81 ? 12.653 33.767 24.192 1.00 26.06 81 GLY A CA 1
ATOM 599 C C . GLY A 1 81 ? 14.129 33.450 24.147 1.00 31.80 81 GLY A C 1
ATOM 600 O O . GLY A 1 81 ? 14.934 34.236 23.605 1.00 34.34 81 GLY A O 1
ATOM 601 N N . ILE A 1 82 ? 14.493 32.325 24.768 1.00 29.95 82 ILE A N 1
ATOM 602 C CA . ILE A 1 82 ? 15.862 31.802 24.749 1.00 32.25 82 ILE A CA 1
ATOM 603 C C . ILE A 1 82 ? 15.706 30.303 24.607 1.00 29.89 82 ILE A C 1
ATOM 604 O O . ILE A 1 82 ? 14.928 29.680 25.311 1.00 32.77 82 ILE A O 1
ATOM 609 N N . THR A 1 83 ? 16.389 29.712 23.640 1.00 37.67 83 THR A N 1
ATOM 610 C CA . THR A 1 83 ? 16.318 28.263 23.479 1.00 37.33 83 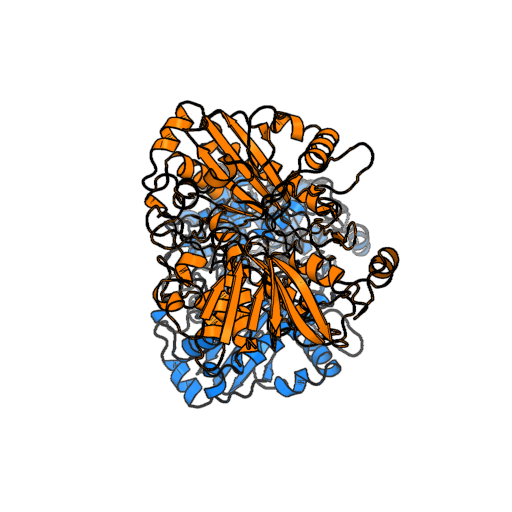THR A CA 1
ATOM 611 C C . THR A 1 83 ? 17.652 27.716 23.995 1.00 35.10 83 THR A C 1
ATOM 612 O O . THR A 1 83 ? 18.705 28.372 23.895 1.00 38.87 83 THR A O 1
ATOM 616 N N . ARG A 1 84 ? 17.556 26.595 24.697 1.00 26.44 84 ARG A N 1
ATOM 617 C CA . ARG A 1 84 ? 18.700 25.991 25.309 1.00 23.93 84 ARG A CA 1
ATOM 618 C C . ARG A 1 84 ? 18.828 24.638 24.671 1.00 22.24 84 ARG A C 1
ATOM 619 O O . ARG A 1 84 ? 17.824 24.112 24.229 1.00 22.21 84 ARG A O 1
ATOM 627 N N . GLU A 1 85 ? 20.066 24.144 24.545 1.00 19.91 85 GLU A N 1
ATOM 628 C CA . GLU A 1 85 ? 20.373 22.818 24.004 1.00 22.55 85 GLU A CA 1
ATOM 629 C C . GLU A 1 85 ? 21.097 21.948 25.045 1.00 19.69 85 GLU A C 1
ATOM 630 O O . GLU A 1 85 ? 21.756 22.469 25.907 1.00 20.96 85 GLU A O 1
ATOM 636 N N . PRO A 1 86 ? 21.067 20.621 24.906 1.00 17.77 86 PRO A N 1
ATOM 637 C CA . PRO A 1 86 ? 21.932 19.815 25.725 1.00 15.96 86 PRO A CA 1
ATOM 638 C C . PRO A 1 86 ? 23.378 20.186 25.471 1.00 14.66 86 PRO A C 1
ATOM 639 O O . PRO A 1 86 ? 23.712 20.535 24.350 1.00 15.66 86 PRO A O 1
ATOM 643 N N . GLN A 1 87 ? 24.194 20.180 26.514 1.00 12.81 87 GLN A N 1
ATOM 644 C CA . GLN A 1 87 ? 25.626 20.449 26.409 1.00 12.83 87 GLN A CA 1
ATOM 645 C C . GLN A 1 87 ? 26.395 19.317 27.044 1.00 14.27 87 GLN A C 1
ATOM 646 O O . GLN A 1 87 ? 26.067 18.831 28.123 1.00 13.91 87 GLN A O 1
ATOM 652 N N . PHE A 1 88 ? 27.477 18.921 26.388 1.00 14.29 88 PHE A N 1
ATOM 653 C CA . PHE A 1 88 ? 28.396 17.940 26.921 1.00 13.27 88 PHE A CA 1
ATOM 654 C C . PHE A 1 88 ? 29.063 18.484 28.179 1.00 13.94 88 PHE A C 1
ATOM 655 O O . PHE A 1 88 ? 29.469 19.637 28.223 1.00 13.40 88 PHE A O 1
ATOM 663 N N . TYR A 1 89 ? 29.112 17.658 29.218 1.00 13.15 89 TYR A N 1
ATOM 664 C CA . TYR A 1 89 ? 29.666 18.030 30.514 1.00 11.95 89 TYR A CA 1
ATOM 665 C C . TYR A 1 89 ? 30.758 17.027 30.854 1.00 12.07 89 TYR A C 1
ATOM 666 O O . TYR A 1 89 ? 30.495 15.890 31.250 1.00 12.24 89 TYR A O 1
ATOM 675 N N . GLU A 1 90 ? 32.019 17.439 30.709 1.00 11.24 90 GLU A N 1
ATOM 676 C CA . GLU A 1 90 ? 33.102 16.572 31.040 1.00 11.34 90 GLU A CA 1
ATOM 677 C C . GLU A 1 90 ? 33.077 16.121 32.466 1.00 11.63 90 GLU A C 1
ATOM 678 O O . GLU A 1 90 ? 33.010 17.005 33.336 1.00 10.15 90 GLU A O 1
ATOM 684 N N . GLN A 1 91 ? 33.155 14.801 32.672 1.00 10.82 91 GLN A N 1
ATOM 685 C CA . GLN A 1 91 ? 33.409 14.156 33.979 1.00 11.50 91 GLN A CA 1
ATOM 686 C C . GLN A 1 91 ? 34.409 13.072 33.773 1.00 11.08 91 GLN A C 1
ATOM 687 O O . GLN A 1 91 ? 34.301 12.288 32.836 1.00 11.54 91 GLN A O 1
ATOM 693 N N . GLY A 1 92 ? 35.403 12.969 34.646 1.00 11.34 92 GLY A N 1
ATOM 694 C CA . GLY A 1 92 ? 36.487 12.050 34.404 1.00 11.65 92 GLY A CA 1
ATOM 695 C C . GLY A 1 92 ? 35.994 10.608 34.456 1.00 11.11 92 GLY A C 1
ATOM 696 O O . GLY A 1 92 ? 35.126 10.270 35.302 1.00 10.52 92 GLY A O 1
ATOM 697 N N . ARG A 1 93 ? 36.491 9.769 33.543 1.00 10.44 93 ARG A N 1
ATOM 698 C CA . ARG A 1 93 ? 36.276 8.346 33.524 1.00 11.36 93 ARG A CA 1
ATOM 699 C C . ARG A 1 93 ? 37.629 7.660 33.394 1.00 13.02 93 ARG A C 1
ATOM 700 O O . ARG A 1 93 ? 38.059 7.281 32.280 1.00 12.83 93 ARG A O 1
ATOM 708 N N . LEU A 1 94 ? 38.315 7.502 34.534 1.00 11.09 94 LEU A N 1
ATOM 709 C CA . LEU A 1 94 ? 39.640 6.863 34.613 1.00 11.68 94 LEU A CA 1
ATOM 710 C C . LEU A 1 94 ? 40.085 6.983 36.058 1.00 11.28 94 LEU A C 1
ATOM 711 O O . LEU A 1 94 ? 39.547 7.860 36.776 1.00 11.21 94 LEU A O 1
ATOM 716 N N . LEU A 1 95 ? 41.064 6.225 36.458 1.00 11.49 95 LEU A N 1
ATOM 717 C CA . LEU A 1 95 ? 41.571 6.341 37.822 1.00 12.94 95 LEU A CA 1
ATOM 718 C C . LEU A 1 95 ? 42.044 7.777 38.117 1.00 12.49 95 LEU A C 1
ATOM 719 O O . LEU A 1 95 ? 42.765 8.405 37.329 1.00 13.26 95 LEU A O 1
ATOM 724 N N . GLY A 1 96 ? 41.652 8.280 39.293 1.00 11.15 96 GLY A N 1
ATOM 725 C CA . GLY A 1 96 ? 41.835 9.703 39.615 1.00 11.29 96 GLY A CA 1
ATOM 726 C C . GLY A 1 96 ? 40.667 10.614 39.362 1.00 10.18 96 GLY A C 1
ATOM 727 O O . GLY A 1 96 ? 40.593 11.754 39.896 1.00 9.69 96 GLY A O 1
ATOM 728 N N . GLY A 1 97 ? 39.761 10.178 38.474 1.00 10.79 97 GLY A N 1
ATOM 729 C CA . GLY A 1 97 ? 38.549 10.943 38.125 1.00 10.09 97 GLY A CA 1
ATOM 730 C C . GLY A 1 97 ? 38.865 12.357 37.696 1.00 10.78 97 GLY A C 1
ATOM 731 O O . GLY A 1 97 ? 39.752 12.546 36.854 1.00 11.01 97 GLY A O 1
ATOM 732 N N . GLY A 1 98 ? 38.173 13.335 38.293 1.00 9.35 98 GLY A N 1
ATOM 733 C CA . GLY A 1 98 ? 38.354 14.703 37.970 1.00 9.43 98 GLY A CA 1
ATOM 734 C C . GLY A 1 98 ? 39.782 15.178 38.176 1.00 9.18 98 GLY A C 1
ATOM 735 O O . GLY A 1 98 ? 40.224 16.020 37.397 1.00 9.32 98 GLY A O 1
ATOM 736 N N . SER A 1 99 ? 40.491 14.642 39.172 1.00 10.03 99 SER A N 1
ATOM 737 C CA . SER A 1 99 ? 41.887 15.080 39.415 1.00 10.65 99 SER A CA 1
ATOM 738 C C . SER A 1 99 ? 42.766 14.673 38.245 1.00 11.54 99 SER A C 1
ATOM 739 O O . SER A 1 99 ? 43.900 15.178 38.131 1.00 11.06 99 SER A O 1
ATOM 742 N N . SER A 1 100 ? 42.377 13.613 37.527 1.00 10.94 100 SER A N 1
ATOM 743 C CA . SER A 1 100 ? 43.138 13.190 36.309 1.00 11.35 100 SER A CA 1
ATOM 744 C C . SER A 1 100 ? 42.868 14.068 35.096 1.00 12.25 100 SER A C 1
ATOM 745 O O . SER A 1 100 ? 43.684 14.026 34.147 1.00 13.27 100 SER A O 1
ATOM 748 N N . VAL A 1 101 ? 41.770 14.831 35.079 1.00 11.72 101 VAL A N 1
ATOM 749 C CA . VAL A 1 101 ? 41.395 15.589 33.843 1.00 12.11 101 VAL A CA 1
ATOM 750 C C . VAL A 1 101 ? 41.232 17.090 34.033 1.00 11.16 101 VAL A C 1
ATOM 751 O O . VAL A 1 101 ? 40.753 17.835 33.096 1.00 12.91 101 VAL A O 1
ATOM 755 N N . ASN A 1 102 ? 41.442 17.531 35.284 1.00 11.06 102 ASN A N 1
ATOM 756 C CA . ASN A 1 102 ? 41.110 18.862 35.650 1.00 10.91 102 ASN A CA 1
ATOM 757 C C . ASN A 1 102 ? 42.147 19.906 35.329 1.00 11.01 102 ASN A C 1
ATOM 758 O O . ASN A 1 102 ? 43.170 19.568 34.817 1.00 12.93 102 ASN A O 1
ATOM 763 N N . MET A 1 103 ? 41.866 21.161 35.654 1.00 12.20 103 MET A N 1
ATOM 764 C CA . MET A 1 103 ? 42.813 22.254 35.390 1.00 12.36 103 MET A CA 1
ATOM 765 C C . MET A 1 103 ? 43.901 22.477 36.486 1.00 12.63 103 MET A C 1
ATOM 766 O O . MET A 1 103 ? 44.568 23.512 36.472 1.00 12.94 103 MET A O 1
ATOM 771 N N . VAL A 1 104 ? 44.010 21.527 37.390 1.00 11.44 104 VAL A N 1
ATOM 772 C CA . VAL A 1 104 ? 45.088 21.369 38.397 1.00 12.18 104 VAL A CA 1
ATOM 773 C C . VAL A 1 104 ? 45.173 22.443 39.498 1.00 12.46 104 VAL A C 1
ATOM 774 O O . VAL A 1 104 ? 46.121 22.452 40.278 1.00 10.63 104 VAL A O 1
ATOM 778 N N . VAL A 1 105 ? 44.170 23.311 39.569 1.00 11.23 105 VAL A N 1
ATOM 779 C CA . VAL A 1 105 ? 44.206 24.283 40.656 1.00 11.30 105 VAL A CA 1
ATOM 780 C C . VAL A 1 105 ? 43.755 23.624 41.946 1.00 12.08 105 VAL A C 1
ATOM 781 O O . VAL A 1 105 ? 42.869 22.782 41.952 1.00 12.48 105 VAL A O 1
ATOM 785 N N . SER A 1 106 ? 44.380 24.050 43.056 1.00 11.95 106 SER A N 1
ATOM 786 C CA . SER A 1 106 ? 44.063 23.478 44.369 1.00 11.70 106 SER A CA 1
ATOM 787 C C . SER A 1 106 ? 43.812 24.594 45.392 1.00 11.36 106 SER A C 1
ATOM 788 O O . SER A 1 106 ? 44.765 25.180 45.947 1.00 11.61 106 SER A O 1
ATOM 791 N N . ASN A 1 107 ? 42.554 24.861 45.642 1.00 10.57 107 ASN A N 1
ATOM 792 C CA . ASN A 1 107 ? 42.171 25.900 46.586 1.00 10.43 107 ASN A CA 1
ATOM 793 C C . ASN A 1 107 ? 40.984 25.536 47.478 1.00 11.38 107 ASN A C 1
ATOM 794 O O . ASN A 1 107 ? 40.154 24.689 47.158 1.00 11.06 107 ASN A O 1
ATOM 799 N N . ARG A 1 108 ? 40.920 26.171 48.644 1.00 10.36 108 ARG A N 1
ATOM 800 C CA . ARG A 1 108 ? 40.083 25.680 49.736 1.00 10.15 108 ARG A CA 1
ATOM 801 C C . ARG A 1 108 ? 38.711 26.324 49.834 1.00 10.54 108 ARG A C 1
ATOM 802 O O . ARG A 1 108 ? 37.762 25.702 50.293 1.00 10.81 108 ARG A O 1
ATOM 810 N N . GLY A 1 109 ? 38.647 27.590 49.429 1.00 10.53 109 GLY A N 1
ATOM 811 C CA . GLY A 1 109 ? 37.510 28.436 49.686 1.00 10.20 109 GLY A CA 1
ATOM 812 C C . GLY A 1 109 ? 37.797 29.276 50.907 1.00 10.56 109 GLY A C 1
ATOM 813 O O . GLY A 1 109 ? 38.917 29.619 51.151 1.00 11.39 109 GLY A O 1
ATOM 814 N N . LEU A 1 110 ? 36.705 29.657 51.567 1.00 11.83 110 LEU A N 1
ATOM 815 C CA . LEU A 1 110 ? 36.717 30.613 52.637 1.00 11.53 110 LEU A CA 1
ATOM 816 C C . LEU A 1 110 ? 36.112 29.985 53.888 1.00 10.80 110 LEU A C 1
ATOM 817 O O . LEU A 1 110 ? 35.170 29.213 53.812 1.00 10.74 110 LEU A O 1
ATOM 822 N N . PRO A 1 111 ? 36.641 30.387 55.047 1.00 10.74 111 PRO A N 1
ATOM 823 C CA . PRO A 1 111 ? 35.967 29.946 56.323 1.00 9.54 111 PRO A CA 1
ATOM 824 C C . PRO A 1 111 ? 34.434 30.061 56.333 1.00 9.75 111 PRO A C 1
ATOM 825 O O . PRO A 1 111 ? 33.756 29.148 56.802 1.00 9.41 111 PRO A O 1
ATOM 829 N N . ARG A 1 112 ? 33.897 31.166 55.821 1.00 9.24 112 ARG A N 1
ATOM 830 C CA . ARG A 1 112 ? 32.481 31.395 55.770 1.00 9.94 112 ARG A CA 1
ATOM 831 C C . ARG A 1 112 ? 31.707 30.319 55.071 1.00 9.46 112 ARG A C 1
ATOM 832 O O . ARG A 1 112 ? 30.534 30.091 55.399 1.00 9.77 112 ARG A O 1
ATOM 840 N N . ASP A 1 113 ? 32.307 29.712 54.042 1.00 10.40 113 ASP A N 1
ATOM 841 C CA . ASP A 1 113 ? 31.678 28.642 53.288 1.00 10.07 113 ASP A CA 1
ATOM 842 C C . ASP A 1 113 ? 31.346 27.441 54.243 1.00 9.76 113 ASP A C 1
ATOM 843 O O . ASP A 1 113 ? 30.268 26.909 54.220 1.00 10.35 113 ASP A O 1
ATOM 848 N N . TYR A 1 114 ? 32.276 27.107 55.107 1.00 9.39 114 TYR A N 1
ATOM 849 C CA . TYR A 1 114 ? 32.216 25.859 55.890 1.00 9.87 114 TYR A CA 1
ATOM 850 C C . TYR A 1 114 ? 31.417 26.175 57.165 1.00 10.60 114 TYR A C 1
ATOM 851 O O . TYR A 1 114 ? 30.594 25.370 57.637 1.00 10.89 114 TYR A O 1
ATOM 860 N N . ASP A 1 115 ? 31.587 27.379 57.684 1.00 10.65 115 ASP A N 1
ATOM 861 C CA . ASP A 1 115 ? 30.757 27.792 58.784 1.00 10.24 115 ASP A CA 1
ATOM 862 C C . ASP A 1 115 ? 29.332 27.766 58.344 1.00 10.67 115 ASP A C 1
ATOM 863 O O . ASP A 1 115 ? 28.452 27.346 59.122 1.00 12.39 115 ASP A O 1
ATOM 868 N N . GLU A 1 116 ? 29.070 28.181 57.093 1.00 10.31 116 GLU A N 1
ATOM 869 C CA . GLU A 1 116 ? 27.721 28.035 56.564 1.00 12.12 116 GLU A CA 1
ATOM 870 C C . GLU A 1 116 ? 27.279 26.584 56.494 1.00 11.32 116 GLU A C 1
ATOM 871 O O . GLU A 1 116 ? 26.114 26.278 56.848 1.00 12.46 116 GLU A O 1
ATOM 877 N N . TRP A 1 117 ? 28.133 25.678 56.019 1.00 10.76 117 TRP A N 1
ATOM 878 C CA . TRP A 1 117 ? 27.751 24.258 56.035 1.00 10.17 117 TRP A CA 1
ATOM 879 C C . TRP A 1 117 ? 27.237 23.806 57.421 1.00 10.85 117 TRP A C 1
ATOM 880 O O . TRP A 1 117 ? 26.208 23.149 57.523 1.00 10.80 117 TRP A O 1
ATOM 891 N N . GLN A 1 118 ? 27.968 24.154 58.477 1.00 10.98 118 GLN A N 1
ATOM 892 C CA . GLN A 1 118 ? 27.500 23.807 59.829 1.00 11.76 118 GLN A CA 1
ATOM 893 C C . GLN A 1 118 ? 26.202 24.496 60.180 1.00 11.30 118 GLN A C 1
ATOM 894 O O . GLN A 1 118 ? 25.264 23.838 60.729 1.00 12.44 118 GLN A O 1
ATOM 900 N N . ALA A 1 119 ? 26.066 25.772 59.834 1.00 11.58 119 ALA A N 1
ATOM 901 C CA . ALA A 1 119 ? 24.786 26.444 60.049 1.00 12.47 119 ALA A CA 1
ATOM 902 C C . ALA A 1 119 ? 23.579 25.730 59.361 1.00 12.80 119 ALA A C 1
ATOM 903 O O . ALA A 1 119 ? 22.435 25.738 59.867 1.00 14.54 119 ALA A O 1
ATOM 905 N N . LEU A 1 120 ? 23.832 25.062 58.230 1.00 13.52 120 LEU A N 1
ATOM 906 C CA . LEU A 1 120 ? 22.813 24.419 57.426 1.00 14.56 120 LEU A CA 1
ATOM 907 C C . LEU A 1 120 ? 22.607 22.991 57.931 1.00 15.29 120 LEU A C 1
ATOM 908 O O . LEU A 1 120 ? 21.875 22.233 57.349 1.00 16.82 120 LEU A O 1
ATOM 913 N N . GLY A 1 121 ? 23.366 22.612 58.969 1.00 14.55 121 GLY A N 1
ATOM 914 C CA . GLY A 1 121 ? 23.080 21.350 59.696 1.00 14.99 121 GLY A CA 1
ATOM 915 C C . GLY A 1 121 ? 24.140 20.284 59.619 1.00 12.82 121 GLY A C 1
ATOM 916 O O . GLY A 1 121 ? 23.898 19.143 60.087 1.00 13.37 121 GLY A O 1
ATOM 917 N N . ALA A 1 122 ? 25.329 20.612 59.082 1.00 10.93 122 ALA A N 1
ATOM 918 C CA . ALA A 1 122 ? 26.412 19.641 58.955 1.00 10.15 122 ALA A CA 1
ATOM 919 C C . ALA A 1 122 ? 27.338 19.861 60.142 1.00 10.17 122 ALA A C 1
ATOM 920 O O . ALA A 1 122 ? 28.224 20.690 60.101 1.00 10.35 122 ALA A O 1
ATOM 922 N N . ASP A 1 123 ? 27.064 19.172 61.251 1.00 9.35 123 ASP A N 1
ATOM 923 C CA . ASP A 1 123 ? 27.742 19.441 62.468 1.00 9.53 123 ASP A CA 1
ATOM 924 C C . ASP A 1 123 ? 29.220 19.021 62.360 1.00 9.56 123 ASP A C 1
ATOM 925 O O . ASP A 1 123 ? 29.504 17.909 61.874 1.00 10.09 123 ASP A O 1
ATOM 930 N N . GLY A 1 124 ? 30.118 19.894 62.781 1.00 9.72 124 GLY A N 1
ATOM 931 C CA . GLY A 1 124 ? 31.576 19.619 62.766 1.00 9.89 124 GLY A CA 1
ATOM 932 C C . GLY A 1 124 ? 32.250 19.899 61.415 1.00 9.04 124 GLY A C 1
ATOM 933 O O . GLY A 1 124 ? 33.476 19.634 61.218 1.00 8.87 124 GLY A O 1
ATOM 934 N N . TRP A 1 125 ? 31.432 20.336 60.475 1.00 9.34 125 TRP A N 1
ATOM 935 C CA . TRP A 1 125 ? 31.879 20.728 59.126 1.00 9.01 125 TRP A CA 1
ATOM 936 C C . TRP A 1 125 ? 32.064 22.253 58.975 1.00 9.39 125 TRP A C 1
ATOM 937 O O . TRP A 1 125 ? 32.193 22.749 57.831 1.00 10.05 125 TRP A O 1
ATOM 948 N N . ASP A 1 126 ? 32.175 22.947 60.097 1.00 8.52 126 ASP A N 1
ATOM 949 C CA . ASP A 1 126 ? 32.538 24.355 60.111 1.00 8.73 126 ASP A CA 1
ATOM 950 C C . ASP A 1 126 ? 34.050 24.482 59.750 1.00 8.84 126 ASP A C 1
ATOM 951 O O . ASP A 1 126 ? 34.721 23.488 59.556 1.00 8.90 126 ASP A O 1
ATOM 956 N N . TRP A 1 127 ? 34.543 25.711 59.654 1.00 8.83 127 TRP A N 1
ATOM 957 C CA . TRP A 1 127 ? 35.914 25.932 59.291 1.00 9.14 127 TRP A CA 1
ATOM 958 C C . TRP A 1 127 ? 36.853 25.236 60.277 1.00 9.33 127 TRP A C 1
ATOM 959 O O . TRP A 1 127 ? 37.787 24.589 59.867 1.00 9.91 127 TRP A O 1
ATOM 970 N N . GLN A 1 128 ? 36.614 25.389 61.578 1.00 9.86 128 GLN A N 1
ATOM 971 C CA . GLN A 1 128 ? 37.398 24.696 62.573 1.00 10.80 128 GLN A CA 1
ATOM 972 C C . GLN A 1 128 ? 37.461 23.192 62.314 1.00 10.16 128 GLN A C 1
ATOM 973 O O . GLN A 1 128 ? 38.529 22.529 62.526 1.00 10.19 128 GLN A O 1
ATOM 979 N N . GLY A 1 129 ? 36.349 22.626 61.913 1.00 8.51 129 GLY A N 1
ATOM 980 C CA . GLY A 1 129 ? 36.277 21.172 61.725 1.00 8.51 129 GLY A CA 1
ATOM 981 C C . GLY A 1 129 ? 36.812 20.621 60.405 1.00 8.95 129 GLY A C 1
ATOM 982 O O . GLY A 1 129 ? 37.191 19.432 60.326 1.00 10.75 129 GLY A O 1
ATOM 983 N N . VAL A 1 130 ? 36.910 21.442 59.380 1.00 9.14 130 VAL A N 1
ATOM 984 C CA . VAL A 1 130 ? 37.423 20.974 58.068 1.00 10.37 130 VAL A CA 1
ATOM 985 C C . VAL A 1 130 ? 38.923 21.295 57.941 1.00 10.19 130 VAL A C 1
ATOM 986 O O . VAL A 1 130 ? 39.679 20.598 57.255 1.00 10.82 130 VAL A O 1
ATOM 990 N N . LEU A 1 131 ? 39.379 22.358 58.620 1.00 10.29 131 LEU A N 1
ATOM 991 C CA . LEU A 1 131 ? 40.794 22.787 58.468 1.00 11.09 131 LEU A CA 1
ATOM 992 C C . LEU A 1 131 ? 41.820 21.675 58.730 1.00 11.19 131 LEU A C 1
ATOM 993 O O . LEU A 1 131 ? 42.783 21.575 58.016 1.00 10.17 131 LEU A O 1
ATOM 998 N N . PRO A 1 132 ? 41.625 20.854 59.782 1.00 11.56 132 PRO A N 1
ATOM 999 C CA . PRO A 1 132 ? 42.565 19.762 59.973 1.00 11.31 132 PRO A CA 1
ATOM 1000 C C . PRO A 1 132 ? 42.744 18.875 58.774 1.00 11.37 132 PRO A C 1
ATOM 1001 O O . PRO A 1 132 ? 43.824 18.325 58.541 1.00 11.08 132 PRO A O 1
ATOM 1005 N N . TYR A 1 133 ? 41.648 18.681 58.061 1.00 10.81 133 TYR A N 1
ATOM 1006 C CA . TYR A 1 133 ? 41.640 17.817 56.881 1.00 10.35 133 TYR A CA 1
ATOM 1007 C C . TYR A 1 133 ? 42.225 18.482 55.635 1.00 9.76 133 TYR A C 1
ATOM 1008 O O . TYR A 1 133 ? 42.881 17.816 54.832 1.00 10.51 133 TYR A O 1
ATOM 1017 N N . PHE A 1 134 ? 42.069 19.792 55.489 1.00 9.29 134 PHE A N 1
ATOM 1018 C CA . PHE A 1 134 ? 42.759 20.552 54.445 1.00 8.56 134 PHE A CA 1
ATOM 1019 C C . PHE A 1 134 ? 44.262 20.501 54.736 1.00 9.16 134 PHE A C 1
ATOM 1020 O O . PHE A 1 134 ? 45.028 20.392 53.854 1.00 10.34 134 PHE A O 1
ATOM 1028 N N . ILE A 1 135 ? 44.623 20.434 56.001 1.00 10.55 135 ILE A N 1
ATOM 1029 C CA . ILE A 1 135 ? 46.055 20.353 56.354 1.00 10.43 135 ILE A CA 1
ATOM 1030 C C . ILE A 1 135 ? 46.596 18.951 56.024 1.00 10.75 135 ILE A C 1
ATOM 1031 O O . ILE A 1 135 ? 47.705 18.781 55.428 1.00 11.65 135 ILE A O 1
ATOM 1036 N N . LYS A 1 136 ? 45.799 17.956 56.374 1.00 11.68 136 LYS A N 1
ATOM 1037 C CA . LYS A 1 136 ? 46.217 16.562 56.254 1.00 11.99 136 LYS A CA 1
ATOM 1038 C C . LYS A 1 136 ? 46.489 16.185 54.817 1.00 11.57 136 LYS A C 1
ATOM 1039 O O . LYS A 1 136 ? 47.403 15.409 54.537 1.00 11.27 136 LYS A O 1
ATOM 1045 N N . THR A 1 137 ? 45.657 16.689 53.907 1.00 12.52 137 THR A N 1
ATOM 1046 C CA . THR A 1 137 ? 45.740 16.249 52.516 1.00 13.14 137 THR A CA 1
ATOM 1047 C C . THR A 1 137 ? 47.016 16.851 51.831 1.00 12.80 137 THR A C 1
ATOM 1048 O O . THR A 1 137 ? 47.537 16.239 50.939 1.00 13.30 137 THR A O 1
ATOM 1052 N N . GLU A 1 138 ? 47.502 18.015 52.285 1.00 11.83 138 GLU A N 1
ATOM 1053 C CA . GLU A 1 138 ? 48.494 18.784 51.516 1.00 11.36 138 GLU A CA 1
ATOM 1054 C C . GLU A 1 138 ? 49.935 18.681 51.988 1.00 11.29 138 GLU A C 1
ATOM 1055 O O . GLU A 1 138 ? 50.187 18.462 53.161 1.00 11.28 138 GLU A O 1
ATOM 1061 N N . ARG A 1 139 ? 50.824 18.990 51.055 1.00 12.62 139 ARG A N 1
ATOM 1062 C CA . ARG A 1 139 ? 52.186 19.438 51.336 1.00 13.01 139 ARG A CA 1
ATOM 1063 C C . ARG A 1 139 ? 52.380 20.737 50.548 1.00 11.81 139 ARG A C 1
ATOM 1064 O O . ARG A 1 139 ? 52.569 20.699 49.387 1.00 10.99 139 ARG A O 1
ATOM 1072 N N . ASP A 1 140 ? 52.274 21.885 51.210 1.00 11.37 140 ASP A N 1
ATOM 1073 C CA . ASP A 1 140 ? 52.393 23.153 50.545 1.00 11.82 140 ASP A CA 1
ATOM 1074 C C . ASP A 1 140 ? 53.877 23.497 50.471 1.00 13.09 140 ASP A C 1
ATOM 1075 O O . ASP A 1 140 ? 54.548 23.624 51.505 1.00 12.99 140 ASP A O 1
ATOM 1080 N N . ALA A 1 141 ? 54.373 23.628 49.242 1.00 14.01 141 ALA A N 1
ATOM 1081 C CA . ALA A 1 141 ? 55.792 23.850 49.015 1.00 14.27 141 ALA A CA 1
ATOM 1082 C C . ALA A 1 141 ? 56.214 25.220 49.389 1.00 15.55 141 ALA A C 1
ATOM 1083 O O . ALA A 1 141 ? 57.397 25.410 49.633 1.00 15.95 141 ALA A O 1
ATOM 1085 N N . ASP A 1 142 ? 55.281 26.173 49.427 1.00 15.71 142 ASP A N 1
ATOM 1086 C CA . ASP A 1 142 ? 55.617 27.546 49.738 1.00 16.32 142 ASP A CA 1
ATOM 1087 C C . ASP A 1 142 ? 55.434 27.938 51.185 1.00 16.80 142 ASP A C 1
ATOM 1088 O O . ASP A 1 142 ? 56.231 28.686 51.692 1.00 17.47 142 ASP A O 1
ATOM 1093 N N . TYR A 1 143 ? 54.391 27.433 51.830 1.00 14.95 143 TYR A N 1
ATOM 1094 C CA . TYR A 1 143 ? 53.957 27.865 53.183 1.00 15.09 143 TYR A CA 1
ATOM 1095 C C . TYR A 1 143 ? 53.684 26.693 54.117 1.00 15.55 143 TYR A C 1
ATOM 1096 O O . TYR A 1 143 ? 52.925 26.843 55.109 1.00 15.82 143 TYR A O 1
ATOM 1105 N N . GLY A 1 144 ? 54.230 25.522 53.760 1.00 15.96 144 GLY A N 1
ATOM 1106 C CA . GLY A 1 144 ? 53.962 24.246 54.450 1.00 18.15 144 GLY A CA 1
ATOM 1107 C C . GLY A 1 144 ? 54.171 24.231 55.949 1.00 18.86 144 GLY A C 1
ATOM 1108 O O . GLY A 1 144 ? 53.484 23.494 56.670 1.00 17.67 144 GLY A O 1
ATOM 1109 N N . ASP A 1 145 ? 55.157 25.008 56.421 1.00 19.65 145 ASP A N 1
ATOM 1110 C CA . ASP A 1 145 ? 55.484 25.075 57.843 1.00 21.83 145 ASP A CA 1
ATOM 1111 C C . ASP A 1 145 ? 54.705 26.122 58.588 1.00 24.06 145 ASP A C 1
ATOM 1112 O O . ASP A 1 145 ? 54.856 26.256 59.819 1.00 24.42 145 ASP A O 1
ATOM 1117 N N . ASP A 1 146 ? 53.809 26.836 57.887 1.00 20.40 146 ASP A N 1
ATOM 1118 C CA . ASP A 1 146 ? 53.063 27.873 58.513 1.00 20.41 146 ASP A CA 1
ATOM 1119 C C . ASP A 1 146 ? 51.744 27.385 59.106 1.00 18.07 146 ASP A C 1
ATOM 1120 O O . ASP A 1 146 ? 51.240 26.337 58.758 1.00 15.67 146 ASP A O 1
ATOM 1125 N N . PRO A 1 147 ? 51.187 28.162 60.039 1.00 19.77 147 PRO A N 1
ATOM 1126 C CA . PRO A 1 147 ? 49.902 27.798 60.543 1.00 21.24 147 PRO A CA 1
ATOM 1127 C C . PRO A 1 147 ? 48.922 27.748 59.355 1.00 19.13 147 PRO A C 1
ATOM 1128 O O . PRO A 1 147 ? 49.139 28.361 58.293 1.00 22.60 147 PRO A O 1
ATOM 1132 N N . LEU A 1 148 ? 47.891 26.979 59.547 1.00 16.79 148 LEU A N 1
ATOM 1133 C CA . LEU A 1 148 ? 46.845 26.779 58.548 1.00 15.62 148 LEU A CA 1
ATOM 1134 C C . LEU A 1 148 ? 47.335 25.884 57.379 1.00 14.71 148 LEU A C 1
ATOM 1135 O O . LEU A 1 148 ? 46.576 25.642 56.454 1.00 13.30 148 LEU A O 1
ATOM 1140 N N . HIS A 1 149 ? 48.577 25.407 57.463 1.00 12.95 149 HIS A N 1
ATOM 1141 C CA . HIS A 1 149 ? 49.175 24.596 56.405 1.00 12.61 149 HIS A CA 1
ATOM 1142 C C . HIS A 1 149 ? 49.694 23.256 56.877 1.00 12.22 149 HIS A C 1
ATOM 1143 O O . HIS A 1 149 ? 49.987 23.069 58.054 1.00 14.25 149 HIS A O 1
ATOM 1150 N N . GLY A 1 150 ? 49.771 22.338 55.923 1.00 12.17 150 GLY A N 1
ATOM 1151 C CA . GLY A 1 150 ? 50.357 21.065 56.033 1.00 13.03 150 GLY A CA 1
ATOM 1152 C C . GLY A 1 150 ? 51.665 20.973 55.220 1.00 13.30 150 GLY A C 1
ATOM 1153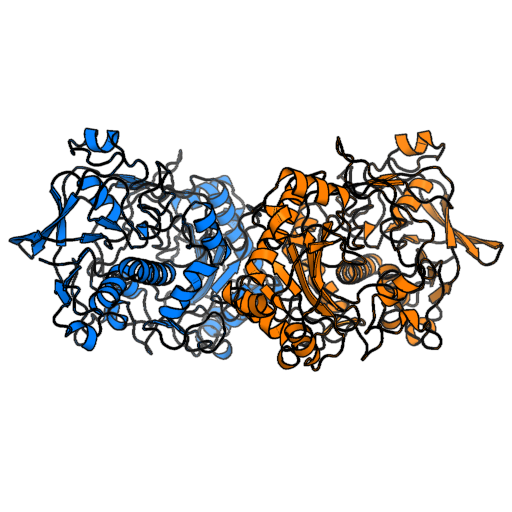 O O . GLY A 1 150 ? 51.823 21.584 54.145 1.00 13.56 150 GLY A O 1
ATOM 1154 N N . ASN A 1 151 ? 52.602 20.170 55.719 1.00 16.16 151 ASN A N 1
ATOM 1155 C CA . ASN A 1 151 ? 53.859 19.930 54.999 1.00 17.68 151 ASN A CA 1
ATOM 1156 C C . ASN A 1 151 ? 54.151 18.470 54.757 1.00 18.62 151 ASN A C 1
ATOM 1157 O O . ASN A 1 151 ? 55.250 18.170 54.351 1.00 17.44 151 ASN A O 1
ATOM 1162 N N . ALA A 1 152 ? 53.207 17.569 55.038 1.00 17.06 152 ALA A N 1
ATOM 1163 C CA . ALA A 1 152 ? 53.485 16.120 55.020 1.00 19.15 152 ALA A CA 1
ATOM 1164 C C . ALA A 1 152 ? 52.451 15.310 54.240 1.00 17.89 152 ALA A C 1
ATOM 1165 O O . ALA A 1 152 ? 52.590 14.106 54.090 1.00 16.44 152 ALA A O 1
ATOM 1167 N N . GLY A 1 153 ? 51.415 15.976 53.719 1.00 16.21 153 GLY A N 1
ATOM 1168 C CA . GLY A 1 153 ? 50.384 15.294 53.003 1.00 16.58 153 GLY A CA 1
ATOM 1169 C C . GLY A 1 153 ? 50.745 14.731 51.611 1.00 15.21 153 GLY A C 1
ATOM 1170 O O . GLY A 1 153 ? 51.769 15.112 51.024 1.00 14.70 153 GLY A O 1
ATOM 1171 N N . PRO A 1 154 ? 49.881 13.858 51.075 1.00 15.87 154 PRO A N 1
ATOM 1172 C CA . PRO A 1 154 ? 50.097 13.237 49.753 1.00 15.66 154 PRO A CA 1
ATOM 1173 C C . PRO A 1 154 ? 49.980 14.186 48.524 1.00 15.12 154 PRO A C 1
ATOM 1174 O O . PRO A 1 154 ? 50.427 13.828 47.412 1.00 16.94 154 PRO A O 1
ATOM 1178 N N . ILE A 1 155 ? 49.283 15.335 48.667 1.00 12.44 155 ILE A N 1
ATOM 1179 C CA . ILE A 1 155 ? 49.019 16.213 47.542 1.00 12.24 155 ILE A CA 1
ATOM 1180 C C . ILE A 1 155 ? 49.862 17.497 47.606 1.00 12.75 155 ILE A C 1
ATOM 1181 O O . ILE A 1 155 ? 49.693 18.292 48.523 1.00 11.72 155 ILE A O 1
ATOM 1186 N N . PRO A 1 156 ? 50.824 17.677 46.652 1.00 12.97 156 PRO A N 1
ATOM 1187 C CA . PRO A 1 156 ? 51.635 18.892 46.684 1.00 12.82 156 PRO A CA 1
ATOM 1188 C C . PRO A 1 156 ? 50.820 20.078 46.194 1.00 12.27 156 PRO A C 1
ATOM 1189 O O . PRO A 1 156 ? 49.987 19.957 45.267 1.00 13.13 156 PRO A O 1
ATOM 1193 N N . ILE A 1 157 ? 51.049 21.233 46.798 1.00 12.08 157 ILE A N 1
ATOM 1194 C CA . ILE A 1 157 ? 50.427 22.486 46.398 1.00 11.71 157 ILE A CA 1
ATOM 1195 C C . ILE A 1 157 ? 51.541 23.503 46.356 1.00 12.38 157 ILE A C 1
ATOM 1196 O O . ILE A 1 157 ? 52.404 23.480 47.232 1.00 14.09 157 ILE A O 1
ATOM 1201 N N . GLY A 1 158 ? 51.592 24.278 45.287 1.00 12.63 158 GLY A N 1
ATOM 1202 C CA . GLY A 1 158 ? 52.505 25.369 45.167 1.00 12.96 158 GLY A CA 1
ATOM 1203 C C . GLY A 1 158 ? 52.007 26.416 44.210 1.00 13.49 158 GLY A C 1
ATOM 1204 O O . GLY A 1 158 ? 50.887 26.351 43.617 1.00 14.10 158 GLY A O 1
ATOM 1205 N N . ARG A 1 159 ? 52.841 27.428 44.073 1.00 13.13 159 ARG A N 1
ATOM 1206 C CA . ARG A 1 159 ? 52.507 28.616 43.293 1.00 13.45 159 ARG A CA 1
ATOM 1207 C C . ARG A 1 159 ? 53.719 29.095 42.506 1.00 14.94 159 ARG A C 1
ATOM 1208 O O . ARG A 1 159 ? 54.865 28.800 42.902 1.00 13.91 159 ARG A O 1
ATOM 1216 N N . VAL A 1 160 ? 53.448 29.831 41.442 1.00 15.84 160 VAL A N 1
ATOM 1217 C CA . VAL A 1 160 ? 54.542 30.486 40.756 1.00 17.98 160 VAL A CA 1
ATOM 1218 C C . VAL A 1 160 ? 55.018 31.647 41.625 1.00 17.80 160 VAL A C 1
ATOM 1219 O O . VAL A 1 160 ? 54.267 32.214 42.372 1.00 15.98 160 VAL A O 1
ATOM 1223 N N . ASP A 1 161 ? 56.302 31.978 41.485 1.00 17.76 161 ASP A N 1
ATOM 1224 C CA . ASP A 1 161 ? 56.914 33.112 42.149 1.00 19.67 161 ASP A CA 1
ATOM 1225 C C . ASP A 1 161 ? 56.445 34.350 41.404 1.00 19.58 161 ASP A C 1
ATOM 1226 O O . ASP A 1 161 ? 56.559 34.401 40.180 1.00 20.78 161 ASP A O 1
ATOM 1231 N N . SER A 1 162 ? 55.897 35.311 42.140 1.00 23.23 162 SER A N 1
ATOM 1232 C CA . SER A 1 162 ? 55.492 36.645 41.639 1.00 25.88 162 SER A CA 1
ATOM 1233 C C . SER A 1 162 ? 56.516 37.269 40.719 1.00 24.00 162 SER A C 1
ATOM 1234 O O . SER A 1 162 ? 56.179 37.972 39.760 1.00 21.52 162 SER A O 1
ATOM 1237 N N . ARG A 1 163 ? 57.777 37.008 41.015 1.00 23.95 163 ARG A N 1
ATOM 1238 C CA . ARG A 1 163 ? 58.860 37.606 40.251 1.00 25.25 163 ARG A CA 1
ATOM 1239 C C . ARG A 1 163 ? 59.070 36.966 38.875 1.00 24.22 163 ARG A C 1
ATOM 1240 O O . ARG A 1 163 ? 59.864 37.452 38.053 1.00 22.90 163 ARG A O 1
ATOM 1248 N N . HIS A 1 164 ? 58.380 35.854 38.616 1.00 18.66 164 HIS A N 1
ATOM 1249 C CA . HIS A 1 164 ? 58.399 35.173 37.361 1.00 18.54 164 HIS A CA 1
ATOM 1250 C C . HIS A 1 164 ? 57.258 35.611 36.414 1.00 17.80 164 HIS A C 1
ATOM 1251 O O . HIS A 1 164 ? 57.133 35.146 35.268 1.00 17.49 164 HIS A O 1
ATOM 1258 N N . TRP A 1 165 ? 56.431 36.508 36.903 1.00 16.05 165 TRP A N 1
ATOM 1259 C CA . TRP A 1 165 ? 55.306 36.988 36.107 1.00 16.43 165 TRP A CA 1
ATOM 1260 C C . TRP A 1 165 ? 55.762 37.653 34.823 1.00 18.16 165 TRP A C 1
ATOM 1261 O O . TRP A 1 165 ? 56.804 38.316 34.772 1.00 18.73 165 TRP A O 1
ATOM 1272 N N . SER A 1 166 ? 54.944 37.465 33.788 1.00 16.69 166 SER A N 1
ATOM 1273 C CA . SER A 1 166 ? 55.156 38.138 32.526 1.00 16.51 166 SER A CA 1
ATOM 1274 C C . SER A 1 166 ? 54.890 39.623 32.695 1.00 15.94 166 SER A C 1
ATOM 1275 O O . SER A 1 166 ? 54.185 40.075 33.598 1.00 17.00 166 SER A O 1
ATOM 1278 N N . ASP A 1 167 ? 55.374 40.425 31.748 1.00 17.22 167 ASP A N 1
ATOM 1279 C CA . ASP A 1 167 ? 55.078 41.831 31.842 1.00 17.93 167 ASP A CA 1
ATOM 1280 C C . ASP A 1 167 ? 53.590 42.101 31.668 1.00 16.64 167 ASP A C 1
ATOM 1281 O O . ASP A 1 167 ? 53.071 43.043 32.252 1.00 17.95 167 ASP A O 1
ATOM 1286 N N . PHE A 1 168 ? 52.884 41.220 30.943 1.00 16.57 168 PHE A N 1
ATOM 1287 C CA . PHE A 1 168 ? 51.433 41.415 30.805 1.00 17.00 168 PHE A CA 1
ATOM 1288 C C . PHE A 1 168 ? 50.715 41.167 32.157 1.00 16.95 168 PHE A C 1
ATOM 1289 O O . PHE A 1 168 ? 49.798 41.925 32.542 1.00 15.60 168 PHE A O 1
ATOM 1297 N N . THR A 1 169 ? 51.099 40.068 32.826 1.00 16.19 169 THR A N 1
ATOM 1298 C CA . THR A 1 169 ? 50.567 39.791 34.146 1.00 17.61 169 THR A CA 1
ATOM 1299 C C . THR A 1 169 ? 50.840 40.935 35.152 1.00 16.48 169 THR A C 1
ATOM 1300 O O . THR A 1 169 ? 49.947 41.360 35.896 1.00 15.10 169 THR A O 1
ATOM 1304 N N . VAL A 1 170 ? 52.062 41.466 35.138 1.00 16.55 170 VAL A N 1
ATOM 1305 C CA . VAL A 1 170 ? 52.365 42.625 35.946 1.00 17.18 170 VAL A CA 1
ATOM 1306 C C . VAL A 1 170 ? 51.458 43.826 35.627 1.00 15.24 170 VAL A C 1
ATOM 1307 O O . VAL A 1 170 ? 50.920 44.488 36.538 1.00 16.15 170 VAL A O 1
ATOM 1311 N N . ALA A 1 171 ? 51.266 44.118 34.348 1.00 14.80 171 ALA A N 1
ATOM 1312 C CA . ALA A 1 171 ? 50.345 45.184 33.960 1.00 16.08 171 ALA A CA 1
ATOM 1313 C C . ALA A 1 171 ? 48.962 44.965 34.539 1.00 15.06 171 ALA A C 1
ATOM 1314 O O . ALA A 1 171 ? 48.355 45.892 35.007 1.00 14.55 171 ALA A O 1
ATOM 1316 N N . ALA A 1 172 ? 48.470 43.719 34.453 1.00 15.79 172 ALA A N 1
ATOM 1317 C CA . ALA A 1 172 ? 47.156 43.420 35.026 1.00 14.86 172 ALA A CA 1
ATOM 1318 C C . ALA A 1 172 ? 47.186 43.735 36.509 1.00 15.14 172 ALA A C 1
ATOM 1319 O O . ALA A 1 172 ? 46.263 44.410 37.019 1.00 16.02 172 ALA A O 1
ATOM 1321 N N . THR A 1 173 ? 48.230 43.270 37.209 1.00 16.51 173 THR A N 1
ATOM 1322 C CA . THR A 1 173 ? 48.335 43.521 38.665 1.00 17.60 173 THR A CA 1
ATOM 1323 C C . THR A 1 173 ? 48.414 45.006 38.989 1.00 18.14 173 THR A C 1
ATOM 1324 O O . THR A 1 173 ? 47.846 45.443 39.982 1.00 17.14 173 THR A O 1
ATOM 1328 N N . GLN A 1 174 ? 49.052 45.808 38.144 1.00 17.46 174 GLN A N 1
ATOM 1329 C CA . GLN A 1 174 ? 49.046 47.243 38.427 1.00 17.97 174 GLN A CA 1
ATOM 1330 C C . GLN A 1 174 ? 47.686 47.828 38.263 1.00 18.29 174 GLN A C 1
ATOM 1331 O O . GLN A 1 174 ? 47.312 48.664 39.043 1.00 16.68 174 GLN A O 1
ATOM 1337 N N . ALA A 1 175 ? 46.888 47.337 37.301 1.00 17.39 175 ALA A N 1
ATOM 1338 C CA . ALA A 1 175 ? 45.505 47.759 37.229 1.00 18.74 175 ALA A CA 1
ATOM 1339 C C . ALA A 1 175 ? 44.697 47.419 38.475 1.00 19.22 175 ALA A C 1
ATOM 1340 O O . ALA A 1 175 ? 43.903 48.214 38.988 1.00 19.04 175 ALA A O 1
ATOM 1342 N N . LEU A 1 176 ? 44.887 46.196 38.980 1.00 18.84 176 LEU A N 1
ATOM 1343 C CA . LEU A 1 176 ? 44.173 45.794 40.187 1.00 14.74 176 LEU A CA 1
ATOM 1344 C C . LEU A 1 176 ? 44.618 46.598 41.412 1.00 16.15 176 LEU A C 1
ATOM 1345 O O . LEU A 1 176 ? 43.817 46.915 42.295 1.00 16.04 176 LEU A O 1
ATOM 1350 N N . GLU A 1 177 ? 45.896 46.906 41.493 1.00 16.45 177 GLU A N 1
ATOM 1351 C CA . GLU A 1 177 ? 46.361 47.770 42.556 1.00 17.70 177 GLU A CA 1
ATOM 1352 C C . GLU A 1 177 ? 45.788 49.171 42.508 1.00 18.62 177 GLU A C 1
ATOM 1353 O O . GLU A 1 177 ? 45.519 49.756 43.550 1.00 19.76 177 GLU A O 1
ATOM 1359 N N . ALA A 1 178 ? 45.613 49.710 41.314 1.00 19.47 178 ALA A N 1
ATOM 1360 C CA . ALA A 1 178 ? 44.983 50.988 41.173 1.00 22.95 178 ALA A CA 1
ATOM 1361 C C . ALA A 1 178 ? 43.543 50.924 41.681 1.00 25.72 178 ALA A C 1
ATOM 1362 O O . ALA A 1 178 ? 42.987 51.942 42.096 1.00 27.95 178 ALA A O 1
ATOM 1364 N N . ALA A 1 179 ? 42.946 49.719 41.676 1.00 23.11 179 ALA A N 1
ATOM 1365 C CA . ALA A 1 179 ? 41.592 49.508 42.232 1.00 24.92 179 ALA A CA 1
ATOM 1366 C C . ALA A 1 179 ? 41.581 49.286 43.753 1.00 23.31 179 ALA A C 1
ATOM 1367 O O . ALA A 1 179 ? 40.525 49.131 44.359 1.00 23.65 179 ALA A O 1
ATOM 1369 N N . GLY A 1 180 ? 42.763 49.317 44.356 1.00 21.49 180 GLY A N 1
ATOM 1370 C CA . GLY A 1 180 ? 42.901 49.114 45.788 1.00 20.86 180 GLY A CA 1
ATOM 1371 C C . GLY A 1 180 ? 43.009 47.639 46.197 1.00 21.31 180 GLY A C 1
ATOM 1372 O O . GLY A 1 180 ? 42.869 47.342 47.394 1.00 24.73 180 GLY A O 1
ATOM 1373 N N . LEU A 1 181 ? 43.259 46.735 45.255 1.00 18.99 181 LEU A N 1
ATOM 1374 C CA . LEU A 1 181 ? 43.374 45.293 45.577 1.00 18.53 181 LEU A CA 1
ATOM 1375 C C . LEU A 1 181 ? 44.849 44.977 45.943 1.00 19.57 181 LEU A C 1
ATOM 1376 O O . LEU A 1 181 ? 45.798 45.408 45.240 1.00 17.73 181 LEU A O 1
ATOM 1381 N N . PRO A 1 182 ? 45.036 44.215 47.026 1.00 17.82 182 PRO A N 1
ATOM 1382 C CA . PRO A 1 182 ? 46.376 43.758 47.334 1.00 16.87 182 PRO A CA 1
ATOM 1383 C C . PRO A 1 182 ? 46.715 42.438 46.691 1.00 15.95 182 PRO A C 1
ATOM 1384 O O . PRO A 1 182 ? 45.809 41.697 46.287 1.00 16.23 182 PRO A O 1
ATOM 1388 N N . ASN A 1 183 ? 47.998 42.140 46.638 1.00 14.30 183 ASN A N 1
ATOM 1389 C CA . ASN A 1 183 ? 48.481 40.790 46.427 1.00 15.10 183 ASN A CA 1
ATOM 1390 C C . ASN A 1 183 ? 48.331 40.078 47.762 1.00 15.02 183 ASN A C 1
ATOM 1391 O O . ASN A 1 183 ? 48.991 40.430 48.738 1.00 17.57 183 ASN A O 1
ATOM 1396 N N . ILE A 1 184 ? 47.478 39.058 47.793 1.00 13.88 184 ILE A N 1
ATOM 1397 C CA . ILE A 1 184 ? 47.212 38.291 48.983 1.00 13.73 184 ILE A CA 1
ATOM 1398 C C . ILE A 1 184 ? 48.169 37.130 49.173 1.00 14.59 184 ILE A C 1
ATOM 1399 O O . ILE A 1 184 ? 48.142 36.490 50.248 1.00 13.43 184 ILE A O 1
ATOM 1404 N N . HIS A 1 185 ? 48.975 36.829 48.145 1.00 14.84 185 HIS A N 1
ATOM 1405 C CA . HIS A 1 185 ? 50.001 35.793 48.126 1.00 15.14 185 HIS A CA 1
ATOM 1406 C C . HIS A 1 185 ? 49.494 34.373 48.199 1.00 14.16 185 HIS A C 1
ATOM 1407 O O . HIS A 1 185 ? 49.826 33.595 47.309 1.00 14.44 185 HIS A O 1
ATOM 1414 N N . ASP A 1 186 ? 48.746 34.038 49.246 1.00 13.50 186 ASP A N 1
ATOM 1415 C CA . ASP A 1 186 ? 48.381 32.647 49.587 1.00 12.04 186 ASP A CA 1
ATOM 1416 C C . ASP A 1 186 ? 46.862 32.580 49.755 1.00 11.16 186 ASP A C 1
ATOM 1417 O O . ASP A 1 186 ? 46.313 32.845 50.863 1.00 10.93 186 ASP A O 1
ATOM 1422 N N . GLN A 1 187 ? 46.157 32.269 48.658 1.00 10.31 187 GLN A N 1
ATOM 1423 C CA . GLN A 1 187 ? 44.703 32.230 48.708 1.00 10.76 187 GLN A CA 1
ATOM 1424 C C . GLN A 1 187 ? 44.167 31.158 49.666 1.00 8.97 187 GLN A C 1
ATOM 1425 O O . GLN A 1 187 ? 42.959 31.109 49.910 1.00 10.14 187 GLN A O 1
ATOM 1431 N N . ASN A 1 188 ? 44.990 30.234 50.093 1.00 9.66 188 ASN A N 1
ATOM 1432 C CA . ASN A 1 188 ? 44.501 29.159 50.991 1.00 10.53 188 ASN A CA 1
ATOM 1433 C C . ASN A 1 188 ? 44.618 29.418 52.488 1.00 11.27 188 ASN A C 1
ATOM 1434 O O . ASN A 1 188 ? 44.102 28.646 53.254 1.00 10.69 188 ASN A O 1
ATOM 1439 N N . ALA A 1 189 ? 45.211 30.548 52.877 1.00 11.83 189 ALA A N 1
ATOM 1440 C CA . ALA A 1 189 ? 45.319 30.930 54.286 1.00 11.53 189 ALA A CA 1
ATOM 1441 C C . ALA A 1 189 ? 45.069 32.425 54.474 1.00 11.71 189 ALA A C 1
ATOM 1442 O O . ALA A 1 189 ? 45.254 32.947 55.595 1.00 11.05 189 ALA A O 1
ATOM 1444 N N . ARG A 1 190 ? 44.572 33.092 53.435 1.00 11.26 190 ARG A N 1
ATOM 1445 C CA . ARG A 1 190 ? 44.188 34.489 53.512 1.00 11.15 190 ARG A CA 1
ATOM 1446 C C . ARG A 1 190 ? 42.908 34.626 52.670 1.00 11.20 190 ARG A C 1
ATOM 1447 O O . ARG A 1 190 ? 42.853 34.137 51.514 1.00 11.17 190 ARG A O 1
ATOM 1455 N N . PHE A 1 191 ? 41.927 35.289 53.227 1.00 9.74 191 PHE A N 1
ATOM 1456 C CA . PHE A 1 191 ? 40.555 35.078 52.825 1.00 9.60 191 PHE A CA 1
ATOM 1457 C C . PHE A 1 191 ? 39.805 36.333 52.414 1.00 10.34 191 PHE A C 1
ATOM 1458 O O . PHE A 1 191 ? 38.560 36.262 52.221 1.00 11.29 191 PHE A O 1
ATOM 1466 N N . ASP A 1 192 ? 40.527 37.448 52.244 1.00 10.20 192 ASP A N 1
ATOM 1467 C CA . ASP A 1 192 ? 39.918 38.688 51.773 1.00 10.73 192 ASP A CA 1
ATOM 1468 C C . ASP A 1 192 ? 40.156 38.796 50.266 1.00 11.32 192 ASP A C 1
ATOM 1469 O O . ASP A 1 192 ? 40.883 37.955 49.649 1.00 11.63 192 ASP A O 1
ATOM 1474 N N . ASP A 1 193 ? 39.460 39.774 49.661 1.00 12.38 193 ASP A N 1
ATOM 1475 C CA . ASP A 1 193 ? 39.588 40.111 48.222 1.00 12.63 193 ASP A CA 1
ATOM 1476 C C . ASP A 1 193 ? 40.998 40.539 47.868 1.00 11.94 193 ASP A C 1
ATOM 1477 O O . ASP A 1 193 ? 41.672 41.196 48.624 1.00 13.46 193 ASP A O 1
ATOM 1482 N N . GLY A 1 194 ? 41.446 40.165 46.682 1.00 12.40 194 GLY A N 1
ATOM 1483 C CA . GLY A 1 194 ? 42.771 40.570 46.194 1.00 12.18 194 GLY A CA 1
ATOM 1484 C C . GLY A 1 194 ? 43.139 39.637 45.106 1.00 13.44 194 GLY A C 1
ATOM 1485 O O . GLY A 1 194 ? 42.312 38.779 44.647 1.00 12.82 194 GLY A O 1
ATOM 1486 N N . TYR A 1 195 ? 44.404 39.712 44.719 1.00 12.61 195 TYR A N 1
ATOM 1487 C CA . TYR A 1 195 ? 44.940 38.877 43.653 1.00 13.81 195 TYR A CA 1
ATOM 1488 C C . TYR A 1 195 ? 46.144 38.128 44.130 1.00 12.70 195 TYR A C 1
ATOM 1489 O O . TYR A 1 195 ? 46.671 38.404 45.216 1.00 11.77 195 TYR A O 1
ATOM 1498 N N . PHE A 1 196 ? 46.479 37.060 43.421 1.00 12.94 196 PHE A N 1
ATOM 1499 C CA . PHE A 1 196 ? 47.490 36.089 43.866 1.00 12.76 196 PHE A CA 1
ATOM 1500 C C . PHE A 1 196 ? 47.974 35.170 42.722 1.00 13.42 196 PHE A C 1
ATOM 1501 O O . PHE A 1 196 ? 47.226 34.965 41.748 1.00 13.68 196 PHE A O 1
ATOM 1509 N N . PRO A 1 197 ? 49.180 34.583 42.841 1.00 12.66 197 PRO A N 1
ATOM 1510 C CA . PRO A 1 197 ? 49.510 33.429 42.042 1.00 12.72 197 PRO A CA 1
ATOM 1511 C C . PRO A 1 197 ? 48.687 32.225 42.507 1.00 12.94 197 PRO A C 1
ATOM 1512 O O . PRO A 1 197 ? 48.747 31.860 43.690 1.00 13.46 197 PRO A O 1
ATOM 1516 N N . PRO A 1 198 ? 47.891 31.641 41.605 1.00 12.98 198 PRO A N 1
ATOM 1517 C CA . PRO A 1 198 ? 47.050 30.540 41.999 1.00 13.73 198 PRO A CA 1
ATOM 1518 C C . PRO A 1 198 ? 47.843 29.368 42.543 1.00 12.35 198 PRO A C 1
ATOM 1519 O O . PRO A 1 198 ? 48.910 28.979 42.018 1.00 12.58 198 PRO A O 1
ATOM 1523 N N . ALA A 1 199 ? 47.305 28.740 43.574 1.00 12.70 199 ALA A N 1
ATOM 1524 C CA . ALA A 1 199 ? 47.871 27.500 44.075 1.00 12.62 199 ALA A CA 1
ATOM 1525 C C . ALA A 1 199 ? 47.383 26.329 43.218 1.00 12.24 199 ALA A C 1
ATOM 1526 O O . ALA A 1 199 ? 46.172 26.253 42.876 1.00 12.68 199 ALA A O 1
ATOM 1528 N N . PHE A 1 200 ? 48.293 25.446 42.904 1.00 11.45 200 PHE A N 1
ATOM 1529 C CA . PHE A 1 200 ? 48.053 24.342 41.977 1.00 12.10 200 PHE A CA 1
ATOM 1530 C C . PHE A 1 200 ? 48.814 23.096 42.424 1.00 12.18 200 PHE A C 1
ATOM 1531 O O . PHE A 1 200 ? 49.779 23.157 43.228 1.00 11.96 200 PHE A O 1
ATOM 1539 N N . THR A 1 201 ? 48.434 21.949 41.885 1.00 12.28 201 THR A N 1
ATOM 1540 C CA . THR A 1 201 ? 49.070 20.717 42.154 1.00 12.39 201 THR A CA 1
ATOM 1541 C C . THR A 1 201 ? 49.760 20.163 40.871 1.00 13.61 201 THR A C 1
ATOM 1542 O O . THR A 1 201 ? 49.092 19.832 39.862 1.00 15.06 201 THR A O 1
ATOM 1546 N N . LEU A 1 202 ? 51.090 20.049 40.968 1.00 12.75 202 LEU A N 1
ATOM 1547 C CA . LEU A 1 202 ? 51.953 19.478 39.892 1.00 14.84 202 LEU A CA 1
ATOM 1548 C C . LEU A 1 202 ? 53.142 18.826 40.551 1.00 14.12 202 LEU A C 1
ATOM 1549 O O . LEU A 1 202 ? 53.487 19.174 41.680 1.00 13.05 202 LEU A O 1
ATOM 1554 N N . LYS A 1 203 ? 53.756 17.898 39.846 1.00 15.55 203 LYS A N 1
ATOM 1555 C CA . LYS A 1 203 ? 55.058 17.312 40.256 1.00 15.94 203 LYS A CA 1
ATOM 1556 C C . LYS A 1 203 ? 56.029 17.670 39.164 1.00 18.70 203 LYS A C 1
ATOM 1557 O O . LYS A 1 203 ? 56.082 16.992 38.140 1.00 16.55 203 LYS A O 1
ATOM 1563 N N . GLY A 1 204 ? 56.722 18.800 39.319 1.00 17.47 204 GLY A N 1
ATOM 1564 C CA . GLY A 1 204 ? 57.436 19.364 38.199 1.00 19.21 204 GLY A CA 1
ATOM 1565 C C . GLY A 1 204 ? 56.498 19.766 37.082 1.00 18.15 204 GLY A C 1
ATOM 1566 O O . GLY A 1 204 ? 55.650 20.650 37.234 1.00 20.61 204 GLY A O 1
ATOM 1567 N N . GLU A 1 205 ? 56.666 19.152 35.908 1.00 18.44 205 GLU A N 1
ATOM 1568 C CA . GLU A 1 205 ? 55.823 19.486 34.785 1.00 19.11 205 GLU A CA 1
ATOM 1569 C C . GLU A 1 205 ? 54.684 18.463 34.645 1.00 17.51 205 GLU A C 1
ATOM 1570 O O . GLU A 1 205 ? 53.830 18.614 33.770 1.00 21.05 205 GLU A O 1
ATOM 1576 N N . GLU A 1 206 ? 54.617 17.505 35.565 1.00 16.22 206 GLU A N 1
ATOM 1577 C CA . GLU A 1 206 ? 53.622 16.421 35.502 1.00 16.31 206 GLU A CA 1
ATOM 1578 C C . GLU A 1 206 ? 52.373 16.707 36.305 1.00 15.82 206 GLU A C 1
ATOM 1579 O O . GLU A 1 206 ? 52.437 17.251 37.424 1.00 13.96 206 GLU A O 1
ATOM 1585 N N . ARG A 1 207 ? 51.240 16.270 35.740 1.00 16.05 207 ARG A N 1
ATOM 1586 C CA . ARG A 1 207 ? 50.018 16.244 36.498 1.00 15.47 207 ARG A CA 1
ATOM 1587 C C . ARG A 1 207 ? 50.241 15.315 37.713 1.00 15.59 207 ARG A C 1
ATOM 1588 O O . ARG A 1 207 ? 50.992 14.343 37.614 1.00 18.61 207 ARG A O 1
ATOM 1596 N N . PHE A 1 208 ? 49.631 15.633 38.855 1.00 13.50 208 PHE A N 1
ATOM 1597 C CA . PHE A 1 208 ? 49.725 14.745 39.974 1.00 12.66 208 PHE A CA 1
ATOM 1598 C C . PHE A 1 208 ? 48.321 14.501 40.546 1.00 11.96 208 PHE A C 1
ATOM 1599 O O . PHE A 1 208 ? 47.853 15.210 41.437 1.00 12.64 208 PHE A O 1
ATOM 1607 N N . SER A 1 209 ? 47.692 13.479 40.045 1.00 11.64 209 SER A N 1
ATOM 1608 C CA . SER A 1 209 ? 46.257 13.240 40.381 1.00 11.58 209 SER A CA 1
ATOM 1609 C C . SER A 1 209 ? 46.200 12.605 41.771 1.00 11.81 209 SER A C 1
ATOM 1610 O O . SER A 1 209 ? 47.197 12.183 42.367 1.00 11.74 209 SER A O 1
ATOM 1613 N N . ALA A 1 210 ? 44.979 12.441 42.258 1.00 10.82 210 ALA A N 1
ATOM 1614 C CA . ALA A 1 210 ? 44.740 11.808 43.525 1.00 11.65 210 ALA A CA 1
ATOM 1615 C C . ALA A 1 210 ? 45.159 10.365 43.445 1.00 12.26 210 ALA A C 1
ATOM 1616 O O . ALA A 1 210 ? 45.424 9.754 44.451 1.00 14.00 210 ALA A O 1
ATOM 1618 N N . ALA A 1 211 ? 45.155 9.769 42.246 1.00 11.81 211 ALA A N 1
ATOM 1619 C CA . ALA A 1 211 ? 45.588 8.371 42.120 1.00 12.13 211 ALA A CA 1
ATOM 1620 C C . ALA A 1 211 ? 47.096 8.261 42.329 1.00 12.20 211 ALA A C 1
ATOM 1621 O O . ALA A 1 211 ? 47.593 7.316 42.920 1.00 12.80 211 ALA A O 1
ATOM 1623 N N . ARG A 1 212 ? 47.844 9.209 41.807 1.00 12.21 212 ARG A N 1
ATOM 1624 C CA . ARG A 1 212 ? 49.324 9.224 42.056 1.00 12.99 212 ARG A CA 1
ATOM 1625 C C . ARG A 1 212 ? 49.665 9.528 43.509 1.00 13.46 212 ARG A C 1
ATOM 1626 O O . ARG A 1 212 ? 50.576 8.948 44.083 1.00 14.78 212 ARG A O 1
ATOM 1634 N N . GLY A 1 213 ? 48.839 10.369 44.166 1.00 12.74 213 GLY A N 1
ATOM 1635 C CA . GLY A 1 213 ? 49.039 10.677 45.565 1.00 13.08 213 GLY A CA 1
ATOM 1636 C C . GLY A 1 213 ? 48.619 9.629 46.575 1.00 12.32 213 GLY A C 1
ATOM 1637 O O . GLY A 1 213 ? 49.369 9.351 47.490 1.00 14.34 213 GLY A O 1
ATOM 1638 N N . TYR A 1 214 ? 47.425 9.053 46.378 1.00 10.82 214 TYR A N 1
ATOM 1639 C CA . TYR A 1 214 ? 46.859 8.098 47.324 1.00 10.14 214 TYR A CA 1
ATOM 1640 C C . TYR A 1 214 ? 46.902 6.628 46.909 1.00 10.70 214 TYR A C 1
ATOM 1641 O O . TYR A 1 214 ? 46.696 5.723 47.776 1.00 10.98 214 TYR A O 1
ATOM 1650 N N . LEU A 1 215 ? 47.133 6.359 45.630 1.00 11.00 215 LEU A N 1
ATOM 1651 C CA . LEU A 1 215 ? 47.168 4.973 45.150 1.00 12.41 215 LEU A CA 1
ATOM 1652 C C . LEU A 1 215 ? 48.525 4.670 44.538 1.00 13.98 215 LEU A C 1
ATOM 1653 O O . LEU A 1 215 ? 48.616 4.047 43.463 1.00 12.67 215 LEU A O 1
ATOM 1658 N N . ASP A 1 216 ? 49.573 5.009 45.274 1.00 14.94 216 ASP A N 1
ATOM 1659 C CA . ASP A 1 216 ? 50.885 4.777 44.778 1.00 16.56 216 ASP A CA 1
ATOM 1660 C C . ASP A 1 216 ? 51.277 3.291 44.904 1.00 18.32 216 ASP A C 1
ATOM 1661 O O . ASP A 1 216 ? 50.532 2.421 45.442 1.00 17.53 216 ASP A O 1
ATOM 1666 N N . ALA A 1 217 ? 52.457 2.982 44.365 1.00 22.18 217 ALA A N 1
ATOM 1667 C CA . ALA A 1 217 ? 52.911 1.595 44.236 1.00 25.82 217 ALA A CA 1
ATOM 1668 C C . ALA A 1 217 ? 52.899 0.835 45.555 1.00 26.24 217 ALA A C 1
ATOM 1669 O O . ALA A 1 217 ? 52.546 -0.363 45.620 1.00 26.76 217 ALA A O 1
ATOM 1671 N N . SER A 1 218 ? 53.224 1.527 46.640 1.00 24.08 218 SER A N 1
ATOM 1672 C CA . SER A 1 218 ? 53.199 0.873 47.929 1.00 27.29 218 SER A CA 1
ATOM 1673 C C . SER A 1 218 ? 51.757 0.649 48.434 1.00 25.89 218 SER A C 1
ATOM 1674 O O . SER A 1 218 ? 51.417 -0.449 48.925 1.00 26.36 218 SER A O 1
ATOM 1677 N N . VAL A 1 219 ? 50.880 1.635 48.284 1.00 19.82 219 VAL A N 1
ATOM 1678 C CA . VAL A 1 219 ? 49.501 1.406 48.705 1.00 18.22 219 VAL A CA 1
ATOM 1679 C C . VAL A 1 219 ? 48.913 0.235 47.942 1.00 18.01 219 VAL A C 1
ATOM 1680 O O . VAL A 1 219 ? 48.251 -0.601 48.539 1.00 19.79 219 VAL A O 1
ATOM 1684 N N . ARG A 1 220 ? 49.183 0.186 46.629 1.00 19.49 220 ARG A N 1
ATOM 1685 C CA . ARG A 1 220 ? 48.626 -0.828 45.748 1.00 20.18 220 ARG A CA 1
ATOM 1686 C C . ARG A 1 220 ? 49.016 -2.270 46.134 1.00 21.34 220 ARG A C 1
ATOM 1687 O O . ARG A 1 220 ? 48.257 -3.205 45.898 1.00 24.00 220 ARG A O 1
ATOM 1695 N N . VAL A 1 221 ? 50.152 -2.455 46.776 1.00 20.60 221 VAL A N 1
ATOM 1696 C CA . VAL A 1 221 ? 50.595 -3.779 47.128 1.00 23.05 221 VAL A CA 1
ATOM 1697 C C . VAL A 1 221 ? 50.011 -4.234 48.495 1.00 21.70 221 VAL A C 1
ATOM 1698 O O . VAL A 1 221 ? 50.213 -5.362 48.922 1.00 19.47 221 VAL A O 1
ATOM 1702 N N . ARG A 1 222 ? 49.230 -3.377 49.174 1.00 19.21 222 ARG A N 1
ATOM 1703 C CA . ARG A 1 222 ? 48.537 -3.823 50.392 1.00 18.08 222 ARG A CA 1
ATOM 1704 C C . ARG A 1 222 ? 47.639 -5.011 50.111 1.00 16.86 222 ARG A C 1
ATOM 1705 O O . ARG A 1 222 ? 46.783 -4.931 49.220 1.00 16.96 222 ARG A O 1
ATOM 1713 N N . PRO A 1 223 ? 47.814 -6.120 50.848 1.00 17.78 223 PRO A N 1
ATOM 1714 C CA . PRO A 1 223 ? 47.061 -7.325 50.527 1.00 17.95 223 PRO A CA 1
ATOM 1715 C C . PRO A 1 223 ? 45.549 -7.202 50.779 1.00 18.11 223 PRO A C 1
ATOM 1716 O O . PRO A 1 223 ? 44.814 -7.936 50.186 1.00 18.62 223 PRO A O 1
ATOM 1720 N N . ASN A 1 224 ? 45.138 -6.226 51.597 1.00 15.50 224 ASN A N 1
ATOM 1721 C CA . ASN A 1 224 ? 43.761 -6.019 51.937 1.00 14.92 224 ASN A CA 1
ATOM 1722 C C . ASN A 1 224 ? 43.072 -4.996 51.024 1.00 14.91 224 ASN A C 1
ATOM 1723 O O . ASN A 1 224 ? 41.881 -4.785 51.177 1.00 15.12 224 ASN A O 1
ATOM 1728 N N . LEU A 1 225 ? 43.804 -4.438 50.064 1.00 15.49 225 LEU A N 1
ATOM 1729 C CA . LEU A 1 225 ? 43.253 -3.523 49.083 1.00 15.44 225 LEU A CA 1
ATOM 1730 C C . LEU A 1 225 ? 43.168 -4.213 47.711 1.00 16.64 225 LEU A C 1
ATOM 1731 O O . LEU A 1 225 ? 44.156 -4.716 47.209 1.00 17.44 225 LEU A O 1
ATOM 1736 N N . SER A 1 226 ? 41.968 -4.231 47.143 1.00 15.49 226 SER A N 1
ATOM 1737 C CA . SER A 1 226 ? 41.778 -4.635 45.746 1.00 15.54 226 SER A CA 1
ATOM 1738 C C . SER A 1 226 ? 41.336 -3.466 44.893 1.00 14.74 226 SER A C 1
ATOM 1739 O O . SER A 1 226 ? 40.521 -2.641 45.333 1.00 15.85 226 SER A O 1
ATOM 1742 N N . LEU A 1 227 ? 41.864 -3.405 43.673 1.00 14.40 227 LEU A N 1
ATOM 1743 C CA . LEU A 1 227 ? 41.592 -2.324 42.730 1.00 15.74 227 LEU A CA 1
ATOM 1744 C C . LEU A 1 227 ? 41.055 -2.957 41.436 1.00 15.40 227 LEU A C 1
ATOM 1745 O O . LEU A 1 227 ? 41.796 -3.690 40.779 1.00 13.07 227 LEU A O 1
ATOM 1750 N N . TRP A 1 228 ? 39.772 -2.743 41.136 1.00 13.70 228 TRP A N 1
ATOM 1751 C CA . TRP A 1 228 ? 39.216 -3.131 39.845 1.00 14.42 228 TRP A CA 1
ATOM 1752 C C . TRP A 1 228 ? 39.028 -1.924 38.979 1.00 15.32 228 TRP A C 1
ATOM 1753 O O . TRP A 1 228 ? 38.228 -1.046 39.252 1.00 16.28 228 TRP A O 1
ATOM 1764 N N . THR A 1 229 ? 39.723 -1.903 37.851 1.00 14.42 229 THR A N 1
ATOM 1765 C CA . THR A 1 229 ? 39.653 -0.819 36.917 1.00 14.26 229 THR A CA 1
ATOM 1766 C C . THR A 1 229 ? 38.899 -1.408 35.670 1.00 14.49 229 THR A C 1
ATOM 1767 O O . THR A 1 229 ? 38.710 -2.635 35.537 1.00 14.72 229 THR A O 1
ATOM 1771 N N . GLU A 1 230 ? 38.411 -0.527 34.810 1.00 14.09 230 GLU A N 1
ATOM 1772 C CA . GLU A 1 230 ? 37.547 -0.903 33.694 1.00 15.77 230 GLU A CA 1
ATOM 1773 C C . GLU A 1 230 ? 36.412 -1.811 34.132 1.00 15.94 230 GLU A C 1
ATOM 1774 O O . GLU A 1 230 ? 36.025 -2.788 33.404 1.00 15.25 230 GLU A O 1
ATOM 1780 N N . SER A 1 231 ? 35.845 -1.470 35.298 1.00 13.71 231 SER A N 1
ATOM 1781 C CA . SER A 1 231 ? 34.807 -2.253 35.915 1.00 13.76 231 SER A CA 1
ATOM 1782 C C . SER A 1 231 ? 33.718 -1.249 36.357 1.00 13.64 231 SER A C 1
ATOM 1783 O O . SER A 1 231 ? 34.004 -0.203 37.044 1.00 12.80 231 SER A O 1
ATOM 1786 N N . ARG A 1 232 ? 32.489 -1.481 35.940 1.00 12.32 232 ARG A N 1
ATOM 1787 C CA . ARG A 1 232 ? 31.434 -0.523 36.213 1.00 12.39 232 ARG A CA 1
ATOM 1788 C C . ARG A 1 232 ? 30.404 -1.101 37.151 1.00 12.57 232 ARG A C 1
ATOM 1789 O O . ARG A 1 232 ? 29.879 -2.150 36.869 1.00 13.59 232 ARG A O 1
ATOM 1797 N N . VAL A 1 233 ? 30.090 -0.407 38.250 1.00 10.16 233 VAL A N 1
ATOM 1798 C CA . VAL A 1 233 ? 28.978 -0.809 39.042 1.00 11.21 233 VAL A CA 1
ATOM 1799 C C . VAL A 1 233 ? 27.693 -0.427 38.312 1.00 10.71 233 VAL A C 1
ATOM 1800 O O . VAL A 1 233 ? 27.517 0.702 37.920 1.00 11.29 233 VAL A O 1
ATOM 1804 N N . LEU A 1 234 ? 26.782 -1.369 38.195 1.00 11.43 234 LEU A N 1
ATOM 1805 C CA . LEU A 1 234 ? 25.483 -1.100 37.608 1.00 12.35 234 LEU A CA 1
ATOM 1806 C C . LEU A 1 234 ? 24.430 -0.839 38.646 1.00 13.51 234 LEU A C 1
ATOM 1807 O O . LEU A 1 234 ? 23.659 0.092 38.472 1.00 15.08 234 LEU A O 1
ATOM 1812 N N . LYS A 1 235 ? 24.317 -1.708 39.640 1.00 13.87 235 LYS A N 1
ATOM 1813 C CA . LYS A 1 235 ? 23.304 -1.547 40.681 1.00 16.82 235 LYS A CA 1
ATOM 1814 C C . LYS A 1 235 ? 23.888 -1.809 42.063 1.00 15.24 235 LYS A C 1
ATOM 1815 O O . LYS A 1 235 ? 24.898 -2.580 42.253 1.00 15.76 235 LYS A O 1
ATOM 1821 N N . LEU A 1 236 ? 23.217 -1.217 43.050 1.00 13.33 236 LEU A N 1
ATOM 1822 C CA . LEU A 1 236 ? 23.357 -1.624 44.429 1.00 12.21 236 LEU A CA 1
ATOM 1823 C C . LEU A 1 236 ? 22.460 -2.780 44.731 1.00 12.11 236 LEU A C 1
ATOM 1824 O O . LEU A 1 236 ? 21.280 -2.832 44.246 1.00 12.43 236 LEU A O 1
ATOM 1829 N N . LEU A 1 237 ? 23.004 -3.731 45.463 1.00 12.02 237 LEU A N 1
ATOM 1830 C CA . LEU A 1 237 ? 22.262 -4.896 45.909 1.00 12.64 237 LEU A CA 1
ATOM 1831 C C . LEU A 1 237 ? 21.687 -4.643 47.287 1.00 12.54 237 LEU A C 1
ATOM 1832 O O . LEU A 1 237 ? 22.359 -4.012 48.116 1.00 13.12 237 LEU A O 1
ATOM 1837 N N . THR A 1 238 ? 20.415 -4.987 47.485 1.00 12.25 238 THR A N 1
ATOM 1838 C CA . THR A 1 238 ? 19.728 -4.752 48.768 1.00 14.59 238 THR A CA 1
ATOM 1839 C C . THR A 1 238 ? 19.100 -5.990 49.423 1.00 16.75 238 THR A C 1
ATOM 1840 O O . THR A 1 238 ? 18.797 -6.962 48.762 1.00 19.00 238 THR A O 1
ATOM 1844 N N . THR A 1 239 ? 18.986 -5.939 50.740 1.00 15.50 239 THR A N 1
ATOM 1845 C CA . THR A 1 239 ? 18.301 -6.940 51.589 1.00 16.90 239 THR A CA 1
ATOM 1846 C C . THR A 1 239 ? 17.498 -6.105 52.537 1.00 16.82 239 THR A C 1
ATOM 1847 O O . THR A 1 239 ? 18.055 -5.407 53.373 1.00 16.65 239 THR A O 1
ATOM 1851 N N . GLY A 1 240 ? 16.200 -6.020 52.288 1.00 17.12 240 GLY A N 1
ATOM 1852 C CA . GLY A 1 240 ? 15.368 -5.103 53.027 1.00 17.31 240 GLY A CA 1
ATOM 1853 C C . GLY A 1 240 ? 15.853 -3.695 52.810 1.00 14.85 240 GLY A C 1
ATOM 1854 O O . GLY A 1 240 ? 16.048 -3.306 51.676 1.00 15.83 240 GLY A O 1
ATOM 1855 N N . ASN A 1 241 ? 16.080 -2.961 53.895 1.00 14.83 241 ASN A N 1
ATOM 1856 C CA . ASN A 1 241 ? 16.574 -1.582 53.820 1.00 16.13 241 ASN A CA 1
ATOM 1857 C C . ASN A 1 241 ? 18.062 -1.492 54.007 1.00 13.99 241 ASN A C 1
ATOM 1858 O O . ASN A 1 241 ? 18.581 -0.394 54.249 1.00 14.38 241 ASN A O 1
ATOM 1863 N N . ALA A 1 242 ? 18.749 -2.610 53.829 1.00 12.94 242 ALA A N 1
ATOM 1864 C CA . ALA A 1 242 ? 20.208 -2.644 53.914 1.00 13.48 242 ALA A CA 1
ATOM 1865 C C . ALA A 1 242 ? 20.815 -2.806 52.522 1.00 13.34 242 ALA A C 1
ATOM 1866 O O . ALA A 1 242 ? 20.318 -3.617 51.714 1.00 14.65 242 ALA A O 1
ATOM 1868 N N . ILE A 1 243 ? 21.827 -1.986 52.229 1.00 11.69 243 ILE A N 1
ATOM 1869 C CA . ILE A 1 243 ? 22.618 -2.180 51.014 1.00 12.35 243 ILE A CA 1
ATOM 1870 C C . ILE A 1 243 ? 23.621 -3.259 51.369 1.00 12.75 243 ILE A C 1
ATOM 1871 O O . ILE A 1 243 ? 24.294 -3.169 52.349 1.00 12.05 243 ILE A O 1
ATOM 1876 N N . THR A 1 244 ? 23.695 -4.306 50.573 1.00 13.29 244 THR A N 1
ATOM 1877 C CA . THR A 1 244 ? 24.499 -5.485 50.931 1.00 13.25 244 THR A CA 1
ATOM 1878 C C . THR A 1 244 ? 25.477 -5.909 49.822 1.00 13.26 244 THR A C 1
ATOM 1879 O O . THR A 1 244 ? 26.172 -6.929 49.929 1.00 12.43 244 THR A O 1
ATOM 1883 N N . GLY A 1 245 ? 25.572 -5.115 48.765 1.00 13.91 245 GLY A N 1
ATOM 1884 C CA . GLY A 1 245 ? 26.578 -5.348 47.782 1.00 13.91 245 GLY A CA 1
ATOM 1885 C C . GLY A 1 245 ? 26.366 -4.579 46.488 1.00 13.54 245 GLY A C 1
ATOM 1886 O O . GLY A 1 245 ? 25.640 -3.567 46.468 1.00 13.55 245 GLY A O 1
ATOM 1887 N N . VAL A 1 246 ? 27.020 -5.050 45.416 1.00 12.72 246 VAL A N 1
ATOM 1888 C CA . VAL A 1 246 ? 26.978 -4.370 44.107 1.00 13.18 246 VAL A CA 1
ATOM 1889 C C . VAL A 1 246 ? 26.973 -5.371 42.956 1.00 13.16 246 VAL A C 1
ATOM 1890 O O . VAL A 1 246 ? 27.603 -6.449 43.022 1.00 14.01 246 VAL A O 1
ATOM 1894 N N . SER A 1 247 ? 26.311 -4.998 41.868 1.00 13.71 247 SER A N 1
ATOM 1895 C CA . SER A 1 247 ? 26.486 -5.736 40.571 1.00 15.22 247 SER A CA 1
ATOM 1896 C C . SER A 1 247 ? 27.499 -4.962 39.738 1.00 13.79 247 SER A C 1
ATOM 1897 O O . SER A 1 247 ? 27.401 -3.748 39.620 1.00 12.82 247 SER A O 1
ATOM 1900 N N . VAL A 1 248 ? 28.461 -5.679 39.154 1.00 13.07 248 VAL A N 1
ATOM 1901 C CA . VAL A 1 248 ? 29.641 -5.068 38.468 1.00 12.62 248 VAL A CA 1
ATOM 1902 C C . VAL A 1 248 ? 29.796 -5.657 37.047 1.00 12.75 248 VAL A C 1
ATOM 1903 O O . VAL A 1 248 ? 29.800 -6.888 36.891 1.00 12.51 248 VAL A O 1
ATOM 1907 N N . LEU A 1 249 ? 29.897 -4.774 36.060 1.00 12.60 249 LEU A N 1
ATOM 1908 C CA . LEU A 1 249 ? 30.121 -5.152 34.692 1.00 14.48 249 LEU A CA 1
ATOM 1909 C C . LEU A 1 249 ? 31.609 -5.083 34.443 1.00 15.49 249 LEU A C 1
ATOM 1910 O O . LEU A 1 249 ? 32.241 -4.051 34.606 1.00 13.53 249 LEU A O 1
ATOM 1915 N N . ARG A 1 250 ? 32.133 -6.167 33.972 1.00 17.88 250 ARG A N 1
ATOM 1916 C CA . ARG A 1 250 ? 33.537 -6.216 33.622 1.00 23.06 250 ARG A CA 1
ATOM 1917 C C . ARG A 1 250 ? 33.578 -6.792 32.218 1.00 25.53 250 ARG A C 1
ATOM 1918 O O . ARG A 1 250 ? 33.328 -7.986 32.030 1.00 23.66 250 ARG A O 1
ATOM 1926 N N . GLY A 1 251 ? 33.781 -5.889 31.251 1.00 27.64 251 GLY A N 1
ATOM 1927 C CA . GLY A 1 251 ? 33.729 -6.205 29.826 1.00 30.16 251 GLY A CA 1
ATOM 1928 C C . GLY A 1 251 ? 32.302 -6.607 29.467 1.00 32.22 251 GLY A C 1
ATOM 1929 O O . GLY A 1 251 ? 31.395 -5.784 29.525 1.00 29.44 251 GLY A O 1
ATOM 1930 N N . ARG A 1 252 ? 32.101 -7.887 29.150 1.00 33.02 252 ARG A N 1
ATOM 1931 C CA . ARG A 1 252 ? 30.782 -8.384 28.798 1.00 36.21 252 ARG A CA 1
ATOM 1932 C C . ARG A 1 252 ? 30.049 -9.112 29.944 1.00 31.85 252 ARG A C 1
ATOM 1933 O O . ARG A 1 252 ? 28.839 -9.347 29.835 1.00 28.26 252 ARG A O 1
ATOM 1941 N N . GLU A 1 253 ? 30.763 -9.350 31.051 1.00 26.94 253 GLU A N 1
ATOM 1942 C CA . GLU A 1 253 ? 30.360 -10.245 32.168 1.00 26.99 253 GLU A CA 1
ATOM 1943 C C . GLU A 1 253 ? 29.857 -9.392 33.379 1.00 23.87 253 GLU A C 1
ATOM 1944 O O . GLU A 1 253 ? 30.361 -8.273 33.631 1.00 20.70 253 GLU A O 1
ATOM 1950 N N . THR A 1 254 ? 28.833 -9.872 34.082 1.00 20.27 254 THR A N 1
ATOM 1951 C CA . THR A 1 254 ? 28.358 -9.182 35.278 1.00 21.91 254 THR A CA 1
ATOM 1952 C C . THR A 1 254 ? 28.646 -10.102 36.455 1.00 22.05 254 THR A C 1
ATOM 1953 O O . THR A 1 254 ? 28.506 -11.332 36.342 1.00 21.45 254 THR A O 1
ATOM 1957 N N . LEU A 1 255 ? 29.136 -9.504 37.547 1.00 19.23 255 LEU A N 1
ATOM 1958 C CA . LEU A 1 255 ? 29.490 -10.203 38.768 1.00 21.70 255 LEU A CA 1
ATOM 1959 C C . LEU A 1 255 ? 28.703 -9.579 39.898 1.00 18.82 255 LEU A C 1
ATOM 1960 O O . LEU A 1 255 ? 28.565 -8.368 39.970 1.00 17.96 255 LEU A O 1
ATOM 1965 N N . GLN A 1 256 ? 28.194 -10.409 40.793 1.00 18.47 256 GLN A N 1
ATOM 1966 C CA . GLN A 1 256 ? 27.593 -9.891 42.024 1.00 20.05 256 GLN A CA 1
ATOM 1967 C C . GLN A 1 256 ? 28.593 -9.976 43.129 1.00 19.08 256 GLN A C 1
ATOM 1968 O O . GLN A 1 256 ? 29.097 -11.041 43.403 1.00 23.67 256 GLN A O 1
ATOM 1974 N N . VAL A 1 257 ? 28.790 -8.868 43.847 1.00 19.64 257 VAL A N 1
ATOM 1975 C CA . VAL A 1 257 ? 29.793 -8.789 44.892 1.00 20.18 257 VAL A CA 1
ATOM 1976 C C . VAL A 1 257 ? 29.157 -8.326 46.241 1.00 20.10 257 VAL A C 1
ATOM 1977 O O . VAL A 1 257 ? 28.559 -7.285 46.312 1.00 19.02 257 VAL A O 1
ATOM 1981 N N . GLN A 1 258 ? 29.330 -9.133 47.301 1.00 19.87 258 GLN A N 1
ATOM 1982 C CA . GLN A 1 258 ? 28.890 -8.756 48.665 1.00 20.21 258 GLN A CA 1
ATOM 1983 C C . GLN A 1 258 ? 29.772 -7.698 49.320 1.00 18.84 258 GLN A C 1
ATOM 1984 O O . GLN A 1 258 ? 31.005 -7.672 49.162 1.00 19.69 258 GLN A O 1
ATOM 1990 N N . ALA A 1 259 ? 29.139 -6.793 50.081 1.00 16.18 259 ALA A N 1
ATOM 1991 C CA . ALA A 1 259 ? 29.866 -5.742 50.757 1.00 15.34 259 ALA A CA 1
ATOM 1992 C C . ALA A 1 259 ? 29.162 -5.529 52.082 1.00 14.75 259 ALA A C 1
ATOM 1993 O O . ALA A 1 259 ? 27.954 -5.459 52.104 1.00 14.54 259 ALA A O 1
ATOM 1995 N N . ARG A 1 260 ? 29.924 -5.346 53.124 1.00 15.68 260 ARG A N 1
ATOM 1996 C CA . ARG A 1 260 ? 29.378 -4.989 54.439 1.00 17.23 260 ARG A CA 1
ATOM 1997 C C . ARG A 1 260 ? 28.942 -3.539 54.432 1.00 15.62 260 ARG A C 1
ATOM 1998 O O . ARG A 1 260 ? 27.938 -3.186 55.055 1.00 13.78 260 ARG A O 1
ATOM 2006 N N . GLU A 1 261 ? 29.678 -2.729 53.669 1.00 14.02 261 GLU A N 1
ATOM 2007 C CA . GLU A 1 261 ? 29.265 -1.338 53.441 1.00 15.71 261 GLU A CA 1
ATOM 2008 C C . GLU A 1 261 ? 29.710 -0.914 52.053 1.00 13.21 261 GLU A C 1
ATOM 2009 O O . GLU A 1 261 ? 30.859 -1.176 51.642 1.00 11.31 261 GLU A O 1
ATOM 2015 N N . VAL A 1 262 ? 28.840 -0.182 51.383 1.00 12.38 262 VAL A N 1
ATOM 2016 C CA . VAL A 1 262 ? 29.184 0.434 50.100 1.00 11.34 262 VAL A CA 1
ATOM 2017 C C . VAL A 1 262 ? 29.308 1.937 50.317 1.00 11.06 262 VAL A C 1
ATOM 2018 O O . VAL A 1 262 ? 28.443 2.553 50.981 1.00 10.42 262 VAL A O 1
ATOM 2022 N N . ILE A 1 263 ? 30.350 2.499 49.738 1.00 10.24 263 ILE A N 1
ATOM 2023 C CA . ILE A 1 263 ? 30.588 3.927 49.756 1.00 10.67 263 ILE A CA 1
ATOM 2024 C C . ILE A 1 263 ? 30.556 4.444 48.334 1.00 10.51 263 ILE A C 1
ATOM 2025 O O . ILE A 1 263 ? 31.391 4.043 47.513 1.00 11.29 263 ILE A O 1
ATOM 2030 N N . LEU A 1 264 ? 29.617 5.340 48.042 1.00 9.87 264 LEU A N 1
ATOM 2031 C CA . LEU A 1 264 ? 29.522 5.909 46.697 1.00 9.57 264 LEU A CA 1
ATOM 2032 C C . LEU A 1 264 ? 30.390 7.128 46.571 1.00 9.65 264 LEU A C 1
ATOM 2033 O O . LEU A 1 264 ? 30.197 8.132 47.319 1.00 8.99 264 LEU A O 1
ATOM 2038 N N . THR A 1 265 ? 31.377 7.024 45.662 1.00 8.86 265 THR A N 1
ATOM 2039 C CA . THR A 1 265 ? 32.248 8.149 45.262 1.00 8.61 265 THR A CA 1
ATOM 2040 C C . THR A 1 265 ? 32.272 8.229 43.743 1.00 8.25 265 THR A C 1
ATOM 2041 O O . THR A 1 265 ? 33.337 8.364 43.084 1.00 8.48 265 THR A O 1
ATOM 2045 N N . ALA A 1 266 ? 31.050 8.119 43.178 1.00 8.46 266 ALA A N 1
ATOM 2046 C CA . ALA A 1 266 ? 30.876 7.994 41.708 1.00 9.07 266 ALA A CA 1
ATOM 2047 C C . ALA A 1 266 ? 30.760 9.388 40.983 1.00 8.80 266 ALA A C 1
ATOM 2048 O O . ALA A 1 266 ? 30.560 9.454 39.756 1.00 10.82 266 ALA A O 1
ATOM 2050 N N . GLY A 1 267 ? 30.858 10.477 41.739 1.00 8.66 267 GLY A N 1
ATOM 2051 C CA . GLY A 1 267 ? 30.724 11.799 41.228 1.00 8.81 267 GLY A CA 1
ATOM 2052 C C . GLY A 1 267 ? 29.345 12.432 41.461 1.00 9.27 267 GLY A C 1
ATOM 2053 O O . GLY A 1 267 ? 28.342 11.730 41.622 1.00 8.94 267 GLY A O 1
ATOM 2054 N N . ALA A 1 268 ? 29.287 13.759 41.537 1.00 9.35 268 ALA A N 1
ATOM 2055 C CA . ALA A 1 268 ? 28.052 14.434 41.879 1.00 9.84 268 ALA A CA 1
ATOM 2056 C C . ALA A 1 268 ? 26.845 14.252 40.956 1.00 10.33 268 ALA A C 1
ATOM 2057 O O . ALA A 1 268 ? 25.678 14.519 41.349 1.00 10.94 268 ALA A O 1
ATOM 2059 N N . LEU A 1 269 ? 27.092 13.856 39.716 1.00 10.89 269 LEU A N 1
ATOM 2060 C CA . LEU A 1 269 ? 25.966 13.609 38.840 1.00 10.93 269 LEU A CA 1
ATOM 2061 C C . LEU A 1 269 ? 25.575 12.140 38.872 1.00 12.15 269 LEU A C 1
ATOM 2062 O O . LEU A 1 269 ? 24.457 11.822 38.482 1.00 14.74 269 LEU A O 1
ATOM 2067 N N . GLN A 1 270 ? 26.497 11.261 39.303 1.00 11.72 270 GLN A N 1
ATOM 2068 C CA . GLN A 1 270 ? 26.277 9.820 39.179 1.00 12.51 270 GLN A CA 1
ATOM 2069 C C . GLN A 1 270 ? 25.958 9.106 40.477 1.00 10.91 270 GLN A C 1
ATOM 2070 O O . GLN A 1 270 ? 25.084 8.232 40.500 1.00 11.33 270 GLN A O 1
ATOM 2076 N N . SER A 1 271 ? 26.580 9.548 41.581 1.00 10.37 271 SER A N 1
ATOM 2077 C CA . SER A 1 271 ? 26.225 9.009 42.931 1.00 9.23 271 SER A CA 1
ATOM 2078 C C . SER A 1 271 ? 24.724 9.155 43.210 1.00 8.66 271 SER A C 1
ATOM 2079 O O . SER A 1 271 ? 24.100 8.166 43.597 1.00 9.22 271 SER A O 1
ATOM 2082 N N . PRO A 1 272 ? 24.147 10.359 43.030 1.00 9.53 272 PRO A N 1
ATOM 2083 C CA . PRO A 1 272 ? 22.664 10.460 43.260 1.00 9.62 272 PRO A CA 1
ATOM 2084 C C . PRO A 1 272 ? 21.808 9.655 42.304 1.00 10.06 272 PRO A C 1
ATOM 2085 O O . PRO A 1 272 ? 20.782 9.151 42.698 1.00 12.14 272 PRO A O 1
ATOM 2089 N N . ALA A 1 273 ? 22.231 9.507 41.047 1.00 11.10 273 ALA A N 1
ATOM 2090 C CA . ALA A 1 273 ? 21.521 8.634 40.120 1.00 11.05 273 ALA A CA 1
ATOM 2091 C C . ALA A 1 273 ? 21.472 7.138 40.585 1.00 10.67 273 ALA A C 1
ATOM 2092 O O . ALA A 1 273 ? 20.424 6.476 40.506 1.00 11.05 273 ALA A O 1
ATOM 2094 N N . ILE A 1 274 ? 22.590 6.652 41.130 1.00 10.24 274 ILE A N 1
ATOM 2095 C CA . ILE A 1 274 ? 22.651 5.341 41.719 1.00 10.62 274 ILE A CA 1
ATOM 2096 C C . ILE A 1 274 ? 21.687 5.226 42.925 1.00 11.04 274 ILE A C 1
ATOM 2097 O O . ILE A 1 274 ? 21.042 4.153 43.077 1.00 10.86 274 ILE A O 1
ATOM 2102 N N . LEU A 1 275 ? 21.599 6.279 43.762 1.00 10.28 275 LEU A N 1
ATOM 2103 C CA . LEU A 1 275 ? 20.676 6.310 44.896 1.00 10.09 275 LEU A CA 1
ATOM 2104 C C . LEU A 1 275 ? 19.261 6.176 44.405 1.00 9.74 275 LEU A C 1
ATOM 2105 O O . LEU A 1 275 ? 18.488 5.301 44.880 1.00 8.48 275 LEU A O 1
ATOM 2110 N N . LEU A 1 276 ? 18.952 6.973 43.383 1.00 9.24 276 LEU A N 1
ATOM 2111 C CA . LEU A 1 276 ? 17.583 6.967 42.796 1.00 9.74 276 LEU A CA 1
ATOM 2112 C C . LEU A 1 276 ? 17.222 5.589 42.327 1.00 10.60 276 LEU A C 1
ATOM 2113 O O . LEU A 1 276 ? 16.123 5.065 42.665 1.00 11.93 276 LEU A O 1
ATOM 2118 N N . ARG A 1 277 ? 18.125 4.937 41.613 1.00 10.69 277 ARG A N 1
ATOM 2119 C CA . ARG A 1 277 ? 17.860 3.655 41.013 1.00 11.36 277 ARG A CA 1
ATOM 2120 C C . ARG A 1 277 ? 17.721 2.574 42.082 1.00 11.58 277 ARG A C 1
ATOM 2121 O O . ARG A 1 277 ? 17.018 1.571 41.850 1.00 12.49 277 ARG A O 1
ATOM 2129 N N . THR A 1 278 ? 18.387 2.781 43.228 1.00 12.37 278 THR A N 1
ATOM 2130 C CA . THR A 1 278 ? 18.252 1.886 44.388 1.00 11.98 278 THR A CA 1
ATOM 2131 C C . THR A 1 278 ? 16.899 2.052 45.137 1.00 13.13 278 THR A C 1
ATOM 2132 O O . THR A 1 278 ? 16.597 1.257 46.014 1.00 14.13 278 THR A O 1
ATOM 2136 N N . GLY A 1 279 ? 16.128 3.109 44.858 1.00 11.88 279 GLY A N 1
ATOM 2137 C CA . GLY A 1 279 ? 14.876 3.334 45.580 1.00 11.98 279 GLY A CA 1
ATOM 2138 C C . GLY A 1 279 ? 15.038 4.320 46.737 1.00 11.65 279 GLY A C 1
ATOM 2139 O O . GLY A 1 279 ? 14.242 4.341 47.684 1.00 13.05 279 GLY A O 1
ATOM 2140 N N . ILE A 1 280 ? 16.066 5.157 46.664 1.00 10.27 280 ILE A N 1
ATOM 2141 C CA . ILE A 1 280 ? 16.348 6.155 47.682 1.00 10.61 280 ILE A CA 1
ATOM 2142 C C . ILE A 1 280 ? 16.213 7.520 47.019 1.00 10.13 280 ILE A C 1
ATOM 2143 O O . ILE A 1 280 ? 17.100 7.907 46.228 1.00 10.34 280 ILE A O 1
ATOM 2148 N N . GLY A 1 281 ? 15.102 8.211 47.293 1.00 10.47 281 GLY A N 1
ATOM 2149 C CA . GLY A 1 281 ? 14.813 9.455 46.577 1.00 10.78 281 GLY A CA 1
ATOM 2150 C C . GLY A 1 281 ? 13.382 9.867 46.731 1.00 11.38 281 GLY A C 1
ATOM 2151 O O . GLY A 1 281 ? 12.684 9.337 47.600 1.00 10.90 281 GLY A O 1
ATOM 2152 N N . PRO A 1 282 ? 12.948 10.875 45.960 1.00 12.07 282 PRO A N 1
ATOM 2153 C CA . PRO A 1 282 ? 11.593 11.367 46.112 1.00 13.04 282 PRO A CA 1
ATOM 2154 C C . PRO A 1 282 ? 10.598 10.252 45.753 1.00 14.63 282 PRO A C 1
ATOM 2155 O O . PRO A 1 282 ? 10.568 9.764 44.642 1.00 15.62 282 PRO A O 1
ATOM 2159 N N . ALA A 1 283 ? 9.803 9.843 46.717 1.00 15.99 283 ALA A N 1
ATOM 2160 C CA . ALA A 1 283 ? 8.896 8.706 46.523 1.00 15.42 283 ALA A CA 1
ATOM 2161 C C . ALA A 1 283 ? 8.041 8.762 45.231 1.00 14.36 283 ALA A C 1
ATOM 2162 O O . ALA A 1 283 ? 7.898 7.785 44.507 1.00 15.15 283 ALA A O 1
ATOM 2164 N N . ALA A 1 284 ? 7.493 9.921 44.924 1.00 14.33 284 ALA A N 1
ATOM 2165 C CA . ALA A 1 284 ? 6.611 9.991 43.761 1.00 15.58 284 ALA A CA 1
ATOM 2166 C C . ALA A 1 284 ? 7.346 9.768 42.429 1.00 15.11 284 ALA A C 1
ATOM 2167 O O . ALA A 1 284 ? 6.790 9.206 41.511 1.00 16.11 284 ALA A O 1
ATOM 2169 N N . ASP A 1 285 ? 8.615 10.245 42.330 1.00 14.26 285 ASP A N 1
ATOM 2170 C CA . ASP A 1 285 ? 9.475 10.086 41.194 1.00 14.10 285 ASP A CA 1
ATOM 2171 C C . ASP A 1 285 ? 9.841 8.629 41.035 1.00 14.57 285 ASP A C 1
ATOM 2172 O O . ASP A 1 285 ? 9.922 8.138 39.895 1.00 16.13 285 ASP A O 1
ATOM 2177 N N . LEU A 1 286 ? 10.109 7.962 42.156 1.00 14.03 286 LEU A N 1
ATOM 2178 C CA . LEU A 1 286 ? 10.456 6.554 42.106 1.00 16.25 286 LEU A CA 1
ATOM 2179 C C . LEU A 1 286 ? 9.257 5.701 41.719 1.00 16.49 286 LEU A C 1
ATOM 2180 O O . LEU A 1 286 ? 9.379 4.828 40.847 1.00 14.10 286 LEU A O 1
ATOM 2185 N N . HIS A 1 287 ? 8.124 5.954 42.385 1.00 18.04 287 HIS A N 1
ATOM 2186 C CA . HIS A 1 287 ? 6.862 5.335 41.914 1.00 18.69 287 HIS A CA 1
ATOM 2187 C C . HIS A 1 287 ? 6.609 5.492 40.427 1.00 19.37 287 HIS A C 1
ATOM 2188 O O . HIS A 1 287 ? 6.105 4.572 39.769 1.00 17.14 287 HIS A O 1
ATOM 2195 N N . ALA A 1 288 ? 6.892 6.679 39.914 1.00 18.62 288 ALA A N 1
ATOM 2196 C CA . ALA A 1 288 ? 6.638 6.961 38.528 1.00 17.51 288 ALA A CA 1
ATOM 2197 C C . ALA A 1 288 ? 7.419 6.045 37.589 1.00 17.91 288 ALA A C 1
ATOM 2198 O O . ALA A 1 288 ? 7.009 5.798 36.466 1.00 19.06 288 ALA A O 1
ATOM 2200 N N . LEU A 1 289 ? 8.603 5.626 38.008 1.00 17.13 289 LEU A N 1
ATOM 2201 C CA . LEU A 1 289 ? 9.428 4.765 37.233 1.00 17.20 289 LEU A CA 1
ATOM 2202 C C . LEU A 1 289 ? 9.351 3.281 37.618 1.00 18.85 289 LEU A C 1
ATOM 2203 O O . LEU A 1 289 ? 10.160 2.463 37.122 1.00 20.38 289 LEU A O 1
ATOM 2208 N N . GLY A 1 290 ? 8.433 2.947 38.528 1.00 18.15 290 GLY A N 1
ATOM 2209 C CA . GLY A 1 290 ? 8.245 1.575 38.996 1.00 18.83 290 GLY A CA 1
ATOM 2210 C C . GLY A 1 290 ? 9.393 1.053 39.844 1.00 19.94 290 GLY A C 1
ATOM 2211 O O . GLY A 1 290 ? 9.620 -0.177 39.935 1.00 19.51 290 GLY A O 1
ATOM 2212 N N . ILE A 1 291 ? 10.071 1.980 40.522 1.00 16.63 291 ILE A N 1
ATOM 2213 C CA . ILE A 1 291 ? 11.197 1.622 41.423 1.00 18.11 291 ILE A CA 1
ATOM 2214 C C . ILE A 1 291 ? 10.710 1.504 42.839 1.00 16.98 291 ILE A C 1
ATOM 2215 O O . ILE A 1 291 ? 10.181 2.463 43.369 1.00 17.12 291 ILE A O 1
ATOM 2220 N N . PRO A 1 292 ? 10.854 0.308 43.449 1.00 20.01 292 PRO A N 1
ATOM 2221 C CA . PRO A 1 292 ? 10.313 0.183 44.811 1.00 20.22 292 PRO A CA 1
ATOM 2222 C C . PRO A 1 292 ? 11.047 1.147 45.756 1.00 19.33 292 PRO A C 1
ATOM 2223 O O . PRO A 1 292 ? 12.284 1.302 45.671 1.00 17.79 292 PRO A O 1
ATOM 2227 N N . VAL A 1 293 ? 10.277 1.825 46.610 1.00 19.22 293 VAL A N 1
ATOM 2228 C CA . VAL A 1 293 ? 10.840 2.869 47.476 1.00 18.35 293 VAL A CA 1
ATOM 2229 C C . VAL A 1 293 ? 11.343 2.201 48.730 1.00 19.19 293 VAL A C 1
ATOM 2230 O O . VAL A 1 293 ? 10.587 1.578 49.483 1.00 18.03 293 VAL A O 1
ATOM 2234 N N . LEU A 1 294 ? 12.638 2.331 48.957 1.00 15.57 294 LEU A N 1
ATOM 2235 C CA . LEU A 1 294 ? 13.266 1.961 50.213 1.00 16.58 294 LEU A CA 1
ATOM 2236 C C . LEU A 1 294 ? 13.201 3.081 51.190 1.00 17.03 294 LEU A C 1
ATOM 2237 O O . LEU A 1 294 ? 12.851 2.850 52.351 1.00 17.41 294 LEU A O 1
ATOM 2242 N N . ALA A 1 295 ? 13.522 4.307 50.736 1.00 13.61 295 ALA A N 1
ATOM 2243 C CA . ALA A 1 295 ? 13.389 5.487 51.554 1.00 14.20 295 ALA A CA 1
ATOM 2244 C C . ALA A 1 295 ? 12.969 6.704 50.747 1.00 12.89 295 ALA A C 1
ATOM 2245 O O . ALA A 1 295 ? 13.538 6.967 49.686 1.00 13.44 295 ALA A O 1
ATOM 2247 N N . ASP A 1 296 ? 11.971 7.437 51.291 1.00 13.27 296 ASP A N 1
ATOM 2248 C CA . ASP A 1 296 ? 11.421 8.631 50.699 1.00 12.52 296 ASP A CA 1
ATOM 2249 C C . ASP A 1 296 ? 12.291 9.789 51.095 1.00 13.14 296 ASP A C 1
ATOM 2250 O O . ASP A 1 296 ? 12.127 10.358 52.233 1.00 11.21 296 ASP A O 1
ATOM 2255 N N . ARG A 1 297 ? 13.309 10.060 50.225 1.00 12.64 297 ARG A N 1
ATOM 2256 C CA . ARG A 1 297 ? 14.297 11.079 50.488 1.00 11.86 297 ARG A CA 1
ATOM 2257 C C . ARG A 1 297 ? 14.246 12.175 49.451 1.00 12.02 297 ARG A C 1
ATOM 2258 O O . ARG A 1 297 ? 14.906 12.087 48.436 1.00 11.32 297 ARG A O 1
ATOM 2266 N N . PRO A 1 298 ? 13.448 13.205 49.700 1.00 13.40 298 PRO A N 1
ATOM 2267 C CA . PRO A 1 298 ? 13.165 14.181 48.632 1.00 14.57 298 PRO A CA 1
ATOM 2268 C C . PRO A 1 298 ? 14.349 15.031 48.168 1.00 12.71 298 PRO A C 1
ATOM 2269 O O . PRO A 1 298 ? 14.271 15.662 47.087 1.00 14.55 298 PRO A O 1
ATOM 2273 N N . GLY A 1 299 ? 15.428 15.041 48.960 1.00 12.10 299 GLY A N 1
ATOM 2274 C CA . GLY A 1 299 ? 16.628 15.811 48.614 1.00 10.93 299 GLY A CA 1
ATOM 2275 C C . GLY A 1 299 ? 17.565 15.166 47.635 1.00 10.88 299 GLY A C 1
ATOM 2276 O O . GLY A 1 299 ? 18.536 15.832 47.175 1.00 11.38 299 GLY A O 1
ATOM 2277 N N . VAL A 1 300 ? 17.339 13.889 47.326 1.00 10.30 300 VAL A N 1
ATOM 2278 C CA . VAL A 1 300 ? 18.311 13.166 46.449 1.00 9.92 300 VAL A CA 1
ATOM 2279 C C . VAL A 1 300 ? 18.264 13.716 45.020 1.00 11.22 300 VAL A C 1
ATOM 2280 O O . VAL A 1 300 ? 17.187 13.718 44.418 1.00 10.53 300 VAL A O 1
ATOM 2284 N N . GLY A 1 301 ? 19.369 14.239 44.527 1.00 10.20 301 GLY A N 1
ATOM 2285 C CA . GLY A 1 301 ? 19.441 14.821 43.176 1.00 10.62 301 GLY A CA 1
ATOM 2286 C C . GLY A 1 301 ? 19.089 16.302 43.158 1.00 11.24 301 GLY A C 1
ATOM 2287 O O . GLY A 1 301 ? 19.222 16.981 42.120 1.00 11.74 301 GLY A O 1
ATOM 2288 N N . ARG A 1 302 ? 18.621 16.822 44.290 1.00 10.65 302 ARG A N 1
ATOM 2289 C CA . ARG A 1 302 ? 18.302 18.252 44.389 1.00 12.20 302 ARG A CA 1
ATOM 2290 C C . ARG A 1 302 ? 19.499 19.007 44.905 1.00 10.41 302 ARG A C 1
ATOM 2291 O O . ARG A 1 302 ? 20.591 18.429 45.108 1.00 10.52 302 ARG A O 1
ATOM 2299 N N . ASN A 1 303 ? 19.378 20.331 45.081 1.00 9.75 303 ASN A N 1
ATOM 2300 C CA . ASN A 1 303 ? 20.549 21.068 45.589 1.00 10.41 303 ASN A CA 1
ATOM 2301 C C . ASN A 1 303 ? 21.814 20.992 44.732 1.00 9.58 303 ASN A C 1
ATOM 2302 O O . ASN A 1 303 ? 22.964 20.926 45.242 1.00 9.72 303 ASN A O 1
ATOM 2307 N N . LEU A 1 304 ? 21.613 21.007 43.407 1.00 9.28 304 LEU A N 1
ATOM 2308 C CA . LEU A 1 304 ? 22.744 20.903 42.466 1.00 9.36 304 LEU A CA 1
ATOM 2309 C C . LEU A 1 304 ? 23.360 22.244 42.275 1.00 9.78 304 LEU A C 1
ATOM 2310 O O . LEU A 1 304 ? 22.687 23.165 41.761 1.00 10.26 304 LEU A O 1
ATOM 2315 N N . TRP A 1 305 ? 24.610 22.355 42.722 1.00 9.74 305 TRP A N 1
ATOM 2316 C CA . TRP A 1 305 ? 25.387 23.600 42.647 1.00 10.44 305 TRP A CA 1
ATOM 2317 C C . TRP A 1 305 ? 26.465 23.495 41.564 1.00 10.57 305 TRP A C 1
ATOM 2318 O O . TRP A 1 305 ? 26.860 22.384 41.118 1.00 10.13 305 TRP A O 1
ATOM 2329 N N . GLU A 1 306 ? 26.957 24.687 41.162 1.00 10.51 306 GLU A N 1
ATOM 2330 C CA . GLU A 1 306 ? 27.900 24.823 40.150 1.00 10.72 306 GLU A CA 1
ATOM 2331 C C . GLU A 1 306 ? 28.419 26.260 40.252 1.00 10.36 306 GLU A C 1
ATOM 2332 O O . GLU A 1 306 ? 27.890 27.096 40.993 1.00 10.33 306 GLU A O 1
ATOM 2338 N N . HIS A 1 307 ? 29.475 26.567 39.506 1.00 10.17 307 HIS A N 1
ATOM 2339 C CA . HIS A 1 307 ? 29.868 28.008 39.373 1.00 10.10 307 HIS A CA 1
ATOM 2340 C C . HIS A 1 307 ? 29.547 28.542 37.987 1.00 10.13 307 HIS A C 1
ATOM 2341 O O . HIS A 1 307 ? 29.946 27.912 36.973 1.00 10.72 307 HIS A O 1
ATOM 2348 N N . SER A 1 308 ? 28.859 29.662 37.927 1.00 11.69 308 SER A N 1
ATOM 2349 C CA . SER A 1 308 ? 28.296 30.175 36.654 1.00 11.26 308 SER A CA 1
ATOM 2350 C C . SER A 1 308 ? 29.347 31.092 35.974 1.00 11.51 308 SER A C 1
ATOM 2351 O O . SER A 1 308 ? 29.731 32.117 36.560 1.00 11.08 308 SER A O 1
ATOM 2354 N N . SER A 1 309 ? 29.770 30.720 34.753 1.00 11.21 309 SER A N 1
ATOM 2355 C CA . SER A 1 309 ? 30.947 31.273 34.075 1.00 10.69 309 SER A CA 1
ATOM 2356 C C . SER A 1 309 ? 30.631 31.979 32.746 1.00 12.00 309 SER A C 1
ATOM 2357 O O . SER A 1 309 ? 29.630 31.662 32.058 1.00 11.93 309 SER A O 1
ATOM 2360 N N . ILE A 1 310 ? 31.481 32.936 32.428 1.00 11.68 310 ILE A N 1
ATOM 2361 C CA . ILE A 1 310 ? 31.504 33.611 31.130 1.00 13.68 310 ILE A CA 1
ATOM 2362 C C . ILE A 1 310 ? 32.907 34.115 30.798 1.00 14.32 310 ILE A C 1
ATOM 2363 O O . ILE A 1 310 ? 33.760 34.261 31.690 1.00 13.15 310 ILE A O 1
ATOM 2368 N N . GLY A 1 311 ? 33.177 34.365 29.512 1.00 15.28 311 GLY A N 1
ATOM 2369 C CA . GLY A 1 311 ? 34.491 34.902 29.155 1.00 16.01 311 GLY A CA 1
ATOM 2370 C C . GLY A 1 311 ? 34.432 36.236 28.419 1.00 15.94 311 GLY A C 1
ATOM 2371 O O . GLY A 1 311 ? 33.342 36.684 27.936 1.00 16.27 311 GLY A O 1
ATOM 2372 N N . VAL A 1 312 ? 35.602 36.847 28.328 1.00 15.14 312 VAL A N 1
ATOM 2373 C CA . VAL A 1 312 ? 35.813 38.048 27.588 1.00 16.05 312 VAL A CA 1
ATOM 2374 C C . VAL A 1 312 ? 37.182 37.820 26.981 1.00 16.04 312 VAL A C 1
ATOM 2375 O O . VAL A 1 312 ? 38.098 37.407 27.695 1.00 15.87 312 VAL A O 1
ATOM 2379 N N . VAL A 1 313 ? 37.331 38.034 25.687 1.00 14.53 313 VAL A N 1
ATOM 2380 C CA . VAL A 1 313 ? 38.626 37.899 25.020 1.00 15.13 313 VAL A CA 1
ATOM 2381 C C . VAL A 1 313 ? 38.946 39.103 24.149 1.00 15.97 313 VAL A C 1
ATOM 2382 O O . VAL A 1 313 ? 38.042 39.860 23.782 1.00 16.69 313 VAL A O 1
ATOM 2386 N N . ALA A 1 314 ? 40.215 39.245 23.769 1.00 15.07 314 ALA A N 1
ATOM 2387 C CA . ALA A 1 314 ? 40.565 40.250 22.787 1.00 15.30 314 ALA A CA 1
ATOM 2388 C C . ALA A 1 314 ? 41.793 39.781 21.995 1.00 16.83 314 ALA A C 1
ATOM 2389 O O . ALA A 1 314 ? 42.685 39.139 22.548 1.00 16.57 314 ALA A O 1
ATOM 2391 N N . PRO A 1 315 ? 41.845 40.108 20.683 1.00 17.22 315 PRO A N 1
ATOM 2392 C CA . PRO A 1 315 ? 43.115 39.824 19.952 1.00 16.95 315 PRO A CA 1
ATOM 2393 C C . PRO A 1 315 ? 44.305 40.547 20.602 1.00 15.52 315 PRO A C 1
ATOM 2394 O O . PRO A 1 315 ? 44.206 41.743 21.023 1.00 13.74 315 PRO A O 1
ATOM 2398 N N . LEU A 1 316 ? 45.435 39.855 20.726 1.00 16.86 316 LEU A N 1
ATOM 2399 C CA . LEU A 1 316 ? 46.560 40.506 21.308 1.00 17.84 316 LEU A CA 1
ATOM 2400 C C . LEU A 1 316 ? 47.181 41.485 20.348 1.00 19.17 316 LEU A C 1
ATOM 2401 O O . LEU A 1 316 ? 47.697 41.060 19.324 1.00 18.89 316 LEU A O 1
ATOM 2406 N N . THR A 1 317 ? 47.235 42.766 20.701 1.00 19.27 317 THR A N 1
ATOM 2407 C CA . THR A 1 317 ? 48.016 43.708 19.922 1.00 21.46 317 THR A CA 1
ATOM 2408 C C . THR A 1 317 ? 49.491 43.397 20.101 1.00 19.91 317 THR A C 1
ATOM 2409 O O . THR A 1 317 ? 49.837 42.520 20.835 1.00 20.64 317 THR A O 1
ATOM 2413 N N . GLU A 1 318 ? 50.366 44.082 19.375 1.00 22.79 318 GLU A N 1
ATOM 2414 C CA . GLU A 1 318 ? 51.779 43.691 19.317 1.00 24.74 318 GLU A CA 1
ATOM 2415 C C . GLU A 1 318 ? 52.409 43.814 20.740 1.00 22.33 318 GLU A C 1
ATOM 2416 O O . GLU A 1 318 ? 53.170 42.945 21.193 1.00 20.46 318 GLU A O 1
ATOM 2422 N N . GLN A 1 319 ? 52.088 44.915 21.392 1.00 23.02 319 GLN A N 1
ATOM 2423 C CA . GLN A 1 319 ? 52.638 45.211 22.694 1.00 24.29 319 GLN A CA 1
ATOM 2424 C C . GLN A 1 319 ? 52.151 44.202 23.730 1.00 22.43 319 GLN A C 1
ATOM 2425 O O . GLN A 1 319 ? 52.927 43.765 24.547 1.00 20.06 319 GLN A O 1
ATOM 2431 N N . ALA A 1 320 ? 50.880 43.805 23.665 1.00 21.01 320 ALA A N 1
ATOM 2432 C CA . ALA A 1 320 ? 50.386 42.775 24.562 1.00 19.53 320 ALA A CA 1
ATOM 2433 C C . ALA A 1 320 ? 51.036 41.415 24.330 1.00 19.98 320 ALA A C 1
ATOM 2434 O O . ALA A 1 320 ? 51.407 40.699 25.280 1.00 22.02 320 ALA A O 1
ATOM 2436 N N . ARG A 1 321 ? 51.232 41.055 23.080 1.00 19.71 321 ARG A N 1
ATOM 2437 C CA . ARG A 1 321 ? 51.804 39.770 22.749 1.00 20.15 321 ARG A CA 1
ATOM 2438 C C . ARG A 1 321 ? 53.234 39.780 23.255 1.00 17.99 321 ARG A C 1
ATOM 2439 O O . ARG A 1 321 ? 53.654 38.768 23.822 1.00 16.93 321 ARG A O 1
ATOM 2447 N N . ALA A 1 322 ? 53.940 40.920 23.084 1.00 16.94 322 ALA A N 1
ATOM 2448 C CA . ALA A 1 322 ? 55.389 40.957 23.496 1.00 19.43 322 ALA A CA 1
ATOM 2449 C C . ALA A 1 322 ? 55.500 40.790 25.018 1.00 18.52 322 ALA A C 1
ATOM 2450 O O . ALA A 1 322 ? 56.205 39.907 25.495 1.00 22.99 322 ALA A O 1
ATOM 2452 N N . ASP A 1 323 ? 54.731 41.597 25.728 1.00 19.48 323 ASP A N 1
ATOM 2453 C CA . ASP A 1 323 ? 54.621 41.533 27.189 1.00 20.31 323 ASP A CA 1
ATOM 2454 C C . ASP A 1 323 ? 54.155 40.183 27.729 1.00 24.10 323 ASP A C 1
ATOM 2455 O O . ASP A 1 323 ? 54.559 39.786 28.845 1.00 23.07 323 ASP A O 1
ATOM 2460 N N . ALA A 1 324 ? 53.303 39.491 26.967 1.00 24.12 324 ALA A N 1
ATOM 2461 C CA . ALA A 1 324 ? 52.769 38.210 27.402 1.00 24.90 324 ALA A CA 1
ATOM 2462 C C . ALA A 1 324 ? 53.833 37.115 27.368 1.00 25.82 324 ALA A C 1
ATOM 2463 O O . ALA A 1 324 ? 53.762 36.148 28.143 1.00 26.03 324 ALA A O 1
ATOM 2465 N N . SER A 1 325 ? 54.859 37.332 26.541 1.00 23.97 325 SER A N 1
ATOM 2466 C CA . SER A 1 325 ? 55.893 36.369 26.289 1.00 27.57 325 SER A CA 1
ATOM 2467 C C . SER A 1 325 ? 57.055 36.387 27.305 1.00 25.34 325 SER A C 1
ATOM 2468 O O . SER A 1 325 ? 57.996 35.620 27.139 1.00 27.56 325 SER A O 1
ATOM 2471 N N . THR A 1 326 ? 57.022 37.249 28.316 1.00 23.32 326 THR A N 1
ATOM 2472 C CA . THR A 1 326 ? 58.195 37.376 29.237 1.00 23.28 326 THR A CA 1
ATOM 2473 C C . THR A 1 326 ? 58.100 36.574 30.565 1.00 23.24 326 THR A C 1
ATOM 2474 O O . THR A 1 326 ? 59.012 36.635 31.395 1.00 22.13 326 THR A O 1
ATOM 2478 N N . GLY A 1 327 ? 57.006 35.846 30.776 1.00 19.11 327 GLY A N 1
ATOM 2479 C CA . GLY A 1 327 ? 56.896 34.989 31.986 1.00 21.71 327 GLY A CA 1
ATOM 2480 C C . GLY A 1 327 ? 58.047 33.995 32.084 1.00 20.53 327 GLY A C 1
ATOM 2481 O O . GLY A 1 327 ? 58.469 33.455 31.100 1.00 19.56 327 GLY A O 1
ATOM 2482 N N . LYS A 1 328 ? 58.519 33.728 33.288 1.00 23.15 328 LYS A N 1
ATOM 2483 C CA . LYS A 1 328 ? 59.618 32.794 33.470 1.00 23.03 328 LYS A CA 1
ATOM 2484 C C . LYS A 1 328 ? 59.154 31.479 34.021 1.00 25.03 328 LYS A C 1
ATOM 2485 O O . LYS A 1 328 ? 59.976 30.594 34.285 1.00 23.53 328 LYS A O 1
ATOM 2491 N N . ALA A 1 329 ? 57.830 31.320 34.143 1.00 23.64 329 ALA A N 1
ATOM 2492 C CA . ALA A 1 329 ? 57.268 30.119 34.784 1.00 25.74 329 ALA A CA 1
ATOM 2493 C C . ALA A 1 329 ? 56.454 29.266 33.832 1.00 25.84 329 ALA A C 1
ATOM 2494 O O . ALA A 1 329 ? 55.610 28.463 34.276 1.00 24.49 329 ALA A O 1
ATOM 2496 N N . GLY A 1 330 ? 56.675 29.439 32.526 1.00 24.11 330 GLY A N 1
ATOM 2497 C CA . GLY A 1 330 ? 56.004 28.614 31.509 1.00 22.95 330 GLY A CA 1
ATOM 2498 C C . GLY A 1 330 ? 54.515 28.844 31.470 1.00 20.55 330 GLY A C 1
ATOM 2499 O O . GLY A 1 330 ? 54.016 29.909 31.835 1.00 22.90 330 GLY A O 1
ATOM 2500 N N . SER A 1 331 ? 53.787 27.806 31.101 1.00 19.54 331 SER A N 1
ATOM 2501 C CA . SER A 1 331 ? 52.341 27.892 30.949 1.00 18.25 331 SER A CA 1
ATOM 2502 C C . SER A 1 331 ? 51.600 27.528 32.273 1.00 17.64 331 SER A C 1
ATOM 2503 O O . SER A 1 331 ? 50.418 27.287 32.269 1.00 17.88 331 SER A O 1
ATOM 2506 N N . ARG A 1 332 ? 52.304 27.522 33.402 1.00 18.14 332 ARG A N 1
ATOM 2507 C CA . ARG A 1 332 ? 51.647 27.426 34.758 1.00 17.42 332 ARG A CA 1
ATOM 2508 C C . ARG A 1 332 ? 50.618 28.548 35.001 1.00 15.79 332 ARG A C 1
ATOM 2509 O O . ARG A 1 332 ? 50.632 29.635 34.404 1.00 15.32 332 ARG A O 1
ATOM 2517 N N . HIS A 1 333 ? 49.668 28.267 35.867 1.00 16.53 333 HIS A N 1
ATOM 2518 C CA . HIS A 1 333 ? 48.730 29.288 36.296 1.00 15.67 333 HIS A CA 1
ATOM 2519 C C . HIS A 1 333 ? 49.490 30.475 36.901 1.00 14.74 333 HIS A C 1
ATOM 2520 O O . HIS A 1 333 ? 50.362 30.264 37.746 1.00 14.01 333 HIS A O 1
ATOM 2527 N N . GLN A 1 334 ? 49.148 31.690 36.443 1.00 15.13 334 GLN A N 1
ATOM 2528 C CA . GLN A 1 334 ? 49.836 32.920 36.837 1.00 16.05 334 GLN A CA 1
ATOM 2529 C C . GLN A 1 334 ? 49.050 33.813 37.790 1.00 15.02 334 GLN A C 1
ATOM 2530 O O . GLN A 1 334 ? 49.629 34.343 38.729 1.00 15.43 334 GLN A O 1
ATOM 2536 N N . LEU A 1 335 ? 47.744 33.998 37.568 1.00 13.65 335 LEU A N 1
ATOM 2537 C CA . LEU A 1 335 ? 47.069 35.051 38.225 1.00 13.39 335 LEU A CA 1
ATOM 2538 C C . LEU A 1 335 ? 45.637 34.687 38.495 1.00 14.20 335 LEU A C 1
ATOM 2539 O O . LEU A 1 335 ? 44.901 34.333 37.551 1.00 15.18 335 LEU A O 1
ATOM 2544 N N . GLY A 1 336 ? 45.236 34.787 39.757 1.00 11.75 336 GLY A N 1
ATOM 2545 C CA . GLY A 1 336 ? 43.825 34.700 40.132 1.00 11.58 336 GLY A CA 1
ATOM 2546 C C . GLY A 1 336 ? 43.366 35.897 40.906 1.00 11.68 336 GLY A C 1
ATOM 2547 O O . GLY A 1 336 ? 44.183 36.590 41.521 1.00 12.81 336 GLY A O 1
ATOM 2548 N N . ILE A 1 337 ? 42.057 36.163 40.903 1.00 11.70 337 ILE A N 1
ATOM 2549 C CA . ILE A 1 337 ? 41.520 37.379 41.543 1.00 11.98 337 ILE A CA 1
ATOM 2550 C C . ILE A 1 337 ? 40.239 37.011 42.241 1.00 13.76 337 ILE A C 1
ATOM 2551 O O . ILE A 1 337 ? 39.298 36.493 41.634 1.00 12.24 337 ILE A O 1
ATOM 2556 N N . ARG A 1 338 ? 40.200 37.300 43.545 1.00 13.04 338 ARG A N 1
ATOM 2557 C CA . ARG A 1 338 ? 39.018 37.166 44.356 1.00 12.24 338 ARG A CA 1
ATOM 2558 C C . ARG A 1 338 ? 38.406 38.541 44.557 1.00 12.10 338 ARG A C 1
ATOM 2559 O O . ARG A 1 338 ? 39.065 39.462 45.048 1.00 11.90 338 ARG A O 1
ATOM 2567 N N . ALA A 1 339 ? 37.150 38.689 44.128 1.00 12.22 339 ALA A N 1
ATOM 2568 C CA . ALA A 1 339 ? 36.497 40.019 44.134 1.00 12.65 339 ALA A CA 1
ATOM 2569 C C . ALA A 1 339 ? 35.049 39.905 44.538 1.00 12.62 339 ALA A C 1
ATOM 2570 O O . ALA A 1 339 ? 34.503 38.801 44.551 1.00 12.55 339 ALA A O 1
ATOM 2572 N N . SER A 1 340 ? 34.478 41.043 44.934 1.00 13.26 340 SER A N 1
ATOM 2573 C CA . SER A 1 340 ? 33.130 41.157 45.392 1.00 15.08 340 SER A CA 1
ATOM 2574 C C . SER A 1 340 ? 32.277 41.903 44.371 1.00 15.80 340 SER A C 1
ATOM 2575 O O . SER A 1 340 ? 32.626 42.996 43.969 1.00 18.10 340 SER A O 1
ATOM 2578 N N . SER A 1 341 ? 31.095 41.364 44.066 1.00 14.39 341 SER A N 1
ATOM 2579 C CA . SER A 1 341 ? 30.238 41.924 43.059 1.00 15.12 341 SER A CA 1
ATOM 2580 C C . SER A 1 341 ? 29.412 43.140 43.586 1.00 16.10 341 SER A C 1
ATOM 2581 O O . SER A 1 341 ? 28.987 43.993 42.791 1.00 16.91 341 SER A O 1
ATOM 2584 N N . GLY A 1 342 ? 29.131 43.187 44.888 1.00 16.22 342 GLY A N 1
ATOM 2585 C CA . GLY A 1 342 ? 28.264 44.183 45.442 1.00 15.58 342 GLY A CA 1
ATOM 2586 C C . GLY A 1 342 ? 26.774 43.862 45.276 1.00 16.82 342 GLY A C 1
ATOM 2587 O O . GLY A 1 342 ? 25.933 44.631 45.701 1.00 17.92 342 GLY A O 1
ATOM 2588 N N . VAL A 1 343 ? 26.428 42.728 44.691 1.00 14.77 343 VAL A N 1
ATOM 2589 C CA . VAL A 1 343 ? 25.024 42.411 44.421 1.00 15.89 343 VAL A CA 1
ATOM 2590 C C . VAL A 1 343 ? 24.258 42.093 45.734 1.00 16.57 343 VAL A C 1
ATOM 2591 O O . VAL A 1 343 ? 23.117 42.583 45.956 1.00 18.58 343 VAL A O 1
ATOM 2595 N N . ASP A 1 344 ? 24.970 41.423 46.642 1.00 18.95 344 ASP A N 1
ATOM 2596 C CA . ASP A 1 344 ? 24.435 40.947 47.933 1.00 20.47 344 ASP A CA 1
ATOM 2597 C C . ASP A 1 344 ? 25.520 41.024 48.992 1.00 20.95 344 ASP A C 1
ATOM 2598 O O . ASP A 1 344 ? 26.530 40.350 48.880 1.00 17.92 344 ASP A O 1
ATOM 2603 N N . PRO A 1 345 ? 25.336 41.871 50.035 1.00 19.66 345 PRO A N 1
ATOM 2604 C CA . PRO A 1 345 ? 26.373 42.028 51.035 1.00 20.01 345 PRO A CA 1
ATOM 2605 C C . PRO A 1 345 ? 26.622 40.726 51.793 1.00 18.44 345 PRO A C 1
ATOM 2606 O O . PRO A 1 345 ? 27.709 40.510 52.337 1.00 17.75 345 PRO A O 1
ATOM 2610 N N . ALA A 1 346 ? 25.626 39.836 51.790 1.00 21.03 346 ALA A N 1
ATOM 2611 C CA . ALA A 1 346 ? 25.831 38.494 52.356 1.00 22.16 346 ALA A CA 1
ATOM 2612 C C . ALA A 1 346 ? 26.904 37.658 51.660 1.00 22.69 346 ALA A C 1
ATOM 2613 O O . ALA A 1 346 ? 27.447 36.700 52.251 1.00 23.63 346 ALA A O 1
ATOM 2615 N N . THR A 1 347 ? 27.250 38.000 50.418 1.00 21.30 347 THR A N 1
ATOM 2616 C CA . THR A 1 347 ? 28.225 37.201 49.705 1.00 19.75 347 THR A CA 1
ATOM 2617 C C . THR A 1 347 ? 29.384 38.051 49.192 1.00 19.07 347 THR A C 1
ATOM 2618 O O . THR A 1 347 ? 29.522 38.272 47.952 1.00 15.49 347 THR A O 1
ATOM 2622 N N . PRO A 1 348 ? 30.247 38.528 50.114 1.00 16.54 348 PRO A N 1
ATOM 2623 C CA . PRO A 1 348 ? 31.482 39.033 49.611 1.00 15.73 348 PRO A CA 1
ATOM 2624 C C . PRO A 1 348 ? 32.312 37.943 48.948 1.00 14.83 348 PRO A C 1
ATOM 2625 O O . PRO A 1 348 ? 32.121 36.725 49.200 1.00 14.01 348 PRO A O 1
ATOM 2629 N N . SER A 1 349 ? 33.267 38.378 48.127 1.00 13.54 349 SER A N 1
ATOM 2630 C CA . SER A 1 349 ? 34.198 37.453 47.474 1.00 13.50 349 SER A CA 1
ATOM 2631 C C . SER A 1 349 ? 33.463 36.438 46.611 1.00 12.78 349 SER A C 1
ATOM 2632 O O . SER A 1 349 ? 33.865 35.237 46.519 1.00 13.48 349 SER A O 1
ATOM 2635 N N . ASP A 1 350 ? 32.380 36.913 45.964 1.00 12.40 350 ASP A N 1
ATOM 2636 C CA . ASP A 1 350 ? 31.491 36.087 45.189 1.00 12.00 350 ASP A CA 1
ATOM 2637 C C . ASP A 1 350 ? 31.868 35.909 43.692 1.00 12.56 350 ASP A C 1
ATOM 2638 O O . ASP A 1 350 ? 31.113 35.247 42.930 1.00 14.62 350 ASP A O 1
ATOM 2643 N N . LEU A 1 351 ? 33.002 36.493 43.289 1.00 12.06 351 LEU A N 1
ATOM 2644 C CA . LEU A 1 351 ? 33.511 36.413 41.945 1.00 11.28 351 LEU A CA 1
ATOM 2645 C C . LEU A 1 351 ? 34.930 35.916 41.977 1.00 10.95 351 LEU A C 1
ATOM 2646 O O . LEU A 1 351 ? 35.648 36.250 42.900 1.00 12.03 351 LEU A O 1
ATOM 2651 N N . PHE A 1 352 ? 35.292 35.044 41.045 1.00 11.22 352 PHE A N 1
ATOM 2652 C CA . PHE A 1 352 ? 36.649 34.668 40.755 1.00 11.83 352 PHE A CA 1
ATOM 2653 C C . PHE A 1 352 ? 36.958 35.039 39.308 1.00 12.71 352 PHE A C 1
ATOM 2654 O O . PHE A 1 352 ? 36.189 34.712 38.401 1.00 11.73 352 PHE A O 1
ATOM 2662 N N . LEU A 1 353 ? 38.060 35.733 39.098 1.00 13.32 353 LEU A N 1
ATOM 2663 C CA . LEU A 1 353 ? 38.431 36.187 37.769 1.00 13.03 353 LEU A CA 1
ATOM 2664 C C . LEU A 1 353 ? 39.867 35.826 37.500 1.00 14.07 353 LEU A C 1
ATOM 2665 O O . LEU A 1 353 ? 40.677 35.705 38.410 1.00 12.92 353 LEU A O 1
ATOM 2670 N N . HIS A 1 354 ? 40.158 35.536 36.224 1.00 13.77 354 HIS A N 1
ATOM 2671 C CA . HIS A 1 354 ? 41.536 35.384 35.759 1.00 16.39 354 HIS A CA 1
ATOM 2672 C C . HIS A 1 354 ? 41.729 36.407 34.601 1.00 17.24 354 HIS A C 1
ATOM 2673 O O . HIS A 1 354 ? 40.800 36.598 33.778 1.00 16.96 354 HIS A O 1
ATOM 2680 N N . ILE A 1 355 ? 42.910 37.056 34.551 1.00 16.64 355 ILE A N 1
ATOM 2681 C CA . ILE A 1 355 ? 43.292 37.948 33.445 1.00 17.12 355 ILE A CA 1
ATOM 2682 C C . ILE A 1 355 ? 44.622 37.446 32.983 1.00 17.46 355 ILE A C 1
ATOM 2683 O O . ILE A 1 355 ? 45.534 37.245 33.798 1.00 17.77 355 ILE A O 1
ATOM 2688 N N . GLY A 1 356 ? 44.720 37.130 31.691 1.00 16.66 356 GLY A N 1
ATOM 2689 C CA . GLY A 1 356 ? 45.961 36.600 31.136 1.00 17.48 356 GLY A CA 1
ATOM 2690 C C . GLY A 1 356 ? 45.969 36.694 29.584 1.00 18.25 356 GLY A C 1
ATOM 2691 O O . GLY A 1 356 ? 45.026 37.205 28.973 1.00 18.88 356 GLY A O 1
ATOM 2692 N N . ALA A 1 357 ? 47.053 36.208 28.996 1.00 18.94 357 ALA A N 1
ATOM 2693 C CA . ALA A 1 357 ? 47.371 36.371 27.568 1.00 21.11 357 ALA A CA 1
ATOM 2694 C C . ALA A 1 357 ? 47.985 35.103 27.030 1.00 23.40 357 ALA A C 1
ATOM 2695 O O . ALA A 1 357 ? 48.827 34.492 27.683 1.00 28.25 357 ALA A O 1
ATOM 2697 N N . ASP A 1 358 ? 47.533 34.671 25.862 1.00 24.61 358 ASP A N 1
ATOM 2698 C CA . ASP A 1 358 ? 47.967 33.401 25.268 1.00 25.29 358 ASP A CA 1
ATOM 2699 C C . ASP A 1 358 ? 48.484 33.658 23.837 1.00 26.61 358 ASP A C 1
ATOM 2700 O O . ASP A 1 358 ? 47.667 33.808 22.903 1.00 28.72 358 ASP A O 1
ATOM 2705 N N . PRO A 1 359 ? 49.825 33.727 23.659 1.00 29.32 359 PRO A N 1
ATOM 2706 C CA . PRO A 1 359 ? 50.308 33.955 22.285 1.00 29.92 359 PRO A CA 1
ATOM 2707 C C . PRO A 1 359 ? 49.787 32.936 21.268 1.00 32.21 359 PRO A C 1
ATOM 2708 O O . PRO A 1 359 ? 49.595 33.291 20.104 1.00 35.64 359 PRO A O 1
ATOM 2712 N N . VAL A 1 360 ? 49.549 31.696 21.697 1.00 30.35 360 VAL A N 1
ATOM 2713 C CA . VAL A 1 360 ? 49.154 30.625 20.765 1.00 30.53 360 VAL A CA 1
ATOM 2714 C C . VAL A 1 360 ? 47.802 30.865 20.065 1.00 31.00 360 VAL A C 1
ATOM 2715 O O . VAL A 1 360 ? 47.669 30.773 18.830 1.00 29.21 360 VAL A O 1
ATOM 2719 N N . SER A 1 361 ? 46.776 31.168 20.837 1.00 28.29 361 SER A N 1
ATOM 2720 C CA . SER A 1 361 ? 45.468 31.402 20.258 1.00 25.93 361 SER A CA 1
ATOM 2721 C C . SER A 1 361 ? 45.407 32.851 19.749 1.00 22.64 361 SER A C 1
ATOM 2722 O O . SER A 1 361 ? 44.535 33.194 18.940 1.00 22.26 361 SER A O 1
ATOM 2725 N N . GLY A 1 362 ? 46.324 33.678 20.254 1.00 19.05 362 GLY A N 1
ATOM 2726 C CA . GLY A 1 362 ? 46.389 35.088 19.930 1.00 18.92 362 GLY A CA 1
ATOM 2727 C C . GLY A 1 362 ? 45.471 35.967 20.773 1.00 19.43 362 GLY A C 1
ATOM 2728 O O . GLY A 1 362 ? 45.144 37.079 20.352 1.00 20.05 362 GLY A O 1
ATOM 2729 N N . LEU A 1 363 ? 45.024 35.453 21.923 1.00 17.87 363 LEU A N 1
ATOM 2730 C CA . LEU A 1 363 ? 43.984 36.084 22.692 1.00 17.82 363 LEU A CA 1
ATOM 2731 C C . LEU A 1 363 ? 44.468 36.508 24.052 1.00 17.51 363 LEU A C 1
ATOM 2732 O O . LEU A 1 363 ? 45.204 35.783 24.722 1.00 19.82 363 LEU A O 1
ATOM 2737 N N . ALA A 1 364 ? 44.150 37.734 24.413 1.00 15.98 364 ALA A N 1
ATOM 2738 C CA . ALA A 1 364 ? 44.028 38.118 25.833 1.00 16.46 364 ALA A CA 1
ATOM 2739 C C . ALA A 1 364 ? 42.690 37.659 26.342 1.00 17.59 364 ALA A C 1
ATOM 2740 O O . ALA A 1 364 ? 41.711 37.601 25.564 1.00 15.68 364 ALA A O 1
ATOM 2742 N N . SER A 1 365 ? 42.610 37.337 27.642 1.00 17.25 365 SER A N 1
ATOM 2743 C CA . SER A 1 365 ? 41.327 36.901 28.197 1.00 21.04 365 SER A CA 1
ATOM 2744 C C . SER A 1 365 ? 41.143 37.396 29.605 1.00 19.32 365 SER A C 1
ATOM 2745 O O . SER A 1 365 ? 42.095 37.546 30.343 1.00 17.71 365 SER A O 1
ATOM 2748 N N . ALA A 1 366 ? 39.900 37.769 29.893 1.00 18.28 366 ALA A N 1
ATOM 2749 C CA . ALA A 1 366 ? 39.416 37.952 31.250 1.00 16.47 366 ALA A CA 1
ATOM 2750 C C . ALA A 1 366 ? 38.258 37.008 31.392 1.00 16.85 366 ALA A C 1
ATOM 2751 O O . ALA A 1 366 ? 37.119 37.350 30.994 1.00 17.41 366 ALA A O 1
ATOM 2753 N N . VAL A 1 367 ? 38.492 35.829 31.975 1.00 15.96 367 VAL A N 1
ATOM 2754 C CA . VAL A 1 367 ? 37.401 34.857 32.222 1.00 17.54 367 VAL A CA 1
ATOM 2755 C C . VAL A 1 367 ? 37.038 34.825 33.706 1.00 15.97 367 VAL A C 1
ATOM 2756 O O . VAL A 1 367 ? 37.876 35.060 34.549 1.00 16.18 367 VAL A O 1
ATOM 2760 N N . PHE A 1 368 ? 35.785 34.560 34.036 1.00 14.63 368 PHE A N 1
ATOM 2761 C CA . PHE A 1 368 ? 35.404 34.644 35.428 1.00 12.42 368 PHE A CA 1
ATOM 2762 C C . PHE A 1 368 ? 34.188 33.811 35.703 1.00 12.22 368 PHE A C 1
ATOM 2763 O O . PHE A 1 368 ? 33.467 33.397 34.802 1.00 12.75 368 PHE A O 1
ATOM 2771 N N . TRP A 1 369 ? 33.981 33.547 36.971 1.00 11.61 369 TRP A N 1
ATOM 2772 C CA . TRP A 1 369 ? 32.718 32.952 37.376 1.00 11.82 369 TRP A CA 1
ATOM 2773 C C . TRP A 1 369 ? 32.129 33.468 38.690 1.00 11.37 369 TRP A C 1
ATOM 2774 O O . TRP A 1 369 ? 32.775 34.131 39.495 1.00 11.73 369 TRP A O 1
ATOM 2785 N N . VAL A 1 370 ? 30.839 33.219 38.838 1.00 11.11 370 VAL A N 1
ATOM 2786 C CA . VAL A 1 370 ? 30.164 33.453 40.086 1.00 10.81 370 VAL A CA 1
ATOM 2787 C C . VAL A 1 370 ? 30.638 32.309 41.004 1.00 10.46 370 VAL A C 1
ATOM 2788 O O . VAL A 1 370 ? 30.286 31.133 40.765 1.00 11.22 370 VAL A O 1
ATOM 2792 N N . ASN A 1 371 ? 31.453 32.667 41.999 1.00 11.11 371 ASN A N 1
ATOM 2793 C CA . ASN A 1 371 ? 32.091 31.725 42.916 1.00 11.38 371 ASN A CA 1
ATOM 2794 C C . ASN A 1 371 ? 31.245 31.450 44.197 1.00 13.07 371 ASN A C 1
ATOM 2795 O O . ASN A 1 371 ? 31.410 30.417 44.869 1.00 13.04 371 ASN A O 1
ATOM 2800 N N . LYS A 1 372 ? 30.308 32.342 44.490 1.00 12.90 372 LYS A N 1
ATOM 2801 C CA . LYS A 1 372 ? 29.350 32.173 45.554 1.00 13.27 372 LYS A CA 1
ATOM 2802 C C . LYS A 1 372 ? 27.941 32.509 45.039 1.00 13.08 372 LYS A C 1
ATOM 2803 O O . LYS A 1 372 ? 27.396 33.607 45.253 1.00 14.01 372 LYS A O 1
ATOM 2809 N N . PRO A 1 373 ? 27.325 31.532 44.360 1.00 13.23 373 PRO A N 1
ATOM 2810 C CA . PRO A 1 373 ? 26.031 31.787 43.684 1.00 13.49 373 PRO A CA 1
ATOM 2811 C C . PRO A 1 373 ? 24.858 31.604 44.580 1.00 13.32 373 PRO A C 1
ATOM 2812 O O . PRO A 1 373 ? 25.009 31.067 45.703 1.00 13.04 373 PRO A O 1
ATOM 2816 N N . SER A 1 374 ? 23.697 32.032 44.073 1.00 12.76 374 SER A N 1
ATOM 2817 C CA . SER A 1 374 ? 22.396 31.833 44.693 1.00 14.11 374 SER A CA 1
ATOM 2818 C C . SER A 1 374 ? 21.527 30.732 44.085 1.00 14.16 374 SER A C 1
ATOM 2819 O O . SER A 1 374 ? 20.636 30.242 44.796 1.00 16.46 374 SER A O 1
ATOM 2822 N N . SER A 1 375 ? 21.744 30.436 42.782 1.00 14.91 375 SER A N 1
ATOM 2823 C CA . SER A 1 375 ? 20.953 29.456 41.975 1.00 13.84 375 SER A CA 1
ATOM 2824 C C . SER A 1 375 ? 21.346 28.025 42.247 1.00 12.46 375 SER A C 1
ATOM 2825 O O . SER A 1 375 ? 22.506 27.730 42.485 1.00 11.51 375 SER A O 1
ATOM 2828 N N . THR A 1 376 ? 20.347 27.157 42.338 1.00 12.34 376 THR A N 1
ATOM 2829 C CA . THR A 1 376 ? 20.583 25.714 42.355 1.00 12.12 376 THR A CA 1
ATOM 2830 C C . THR A 1 376 ? 19.692 25.034 41.335 1.00 12.35 376 THR A C 1
ATOM 2831 O O . THR A 1 376 ? 18.591 25.549 40.964 1.00 11.23 376 THR A O 1
ATOM 2835 N N . GLY A 1 377 ? 20.110 23.850 40.912 1.00 11.53 377 GLY A N 1
ATOM 2836 C CA . GLY A 1 377 ? 19.265 23.057 40.039 1.00 11.48 377 GLY A CA 1
ATOM 2837 C C . GLY A 1 377 ? 19.024 21.661 40.591 1.00 11.57 377 GLY A C 1
ATOM 2838 O O . GLY A 1 377 ? 18.942 21.439 41.814 1.00 12.33 377 GLY A O 1
ATOM 2839 N N . TRP A 1 378 ? 18.882 20.696 39.702 1.00 12.60 378 TRP A N 1
ATOM 2840 C CA . TRP A 1 378 ? 18.546 19.346 40.128 1.00 13.47 378 TRP A CA 1
ATOM 2841 C C . TRP A 1 378 ? 18.883 18.370 39.053 1.00 12.90 378 TRP A C 1
ATOM 2842 O O . TRP A 1 378 ? 19.060 18.740 37.862 1.00 13.90 378 TRP A O 1
ATOM 2853 N N . LEU A 1 379 ? 18.819 17.098 39.412 1.00 12.82 379 LEU A N 1
ATOM 2854 C CA . LEU A 1 379 ? 18.849 15.994 38.436 1.00 13.24 379 LEU A CA 1
ATOM 2855 C C . LEU A 1 379 ? 17.823 14.932 38.883 1.00 14.69 379 LEU A C 1
ATOM 2856 O O . LEU A 1 379 ? 17.446 14.883 40.080 1.00 14.79 379 LEU A O 1
ATOM 2861 N N . LYS A 1 380 ? 17.328 14.159 37.924 1.00 14.37 380 LYS A N 1
ATOM 2862 C CA . LYS A 1 380 ? 16.391 13.104 38.134 1.00 15.63 380 LYS A CA 1
ATOM 2863 C C . LYS A 1 380 ? 16.684 12.010 37.127 1.00 14.03 380 LYS A C 1
ATOM 2864 O O . LYS A 1 380 ? 17.448 12.191 36.150 1.00 14.80 380 LYS A O 1
ATOM 2870 N N . LEU A 1 381 ? 16.115 10.846 37.357 1.00 12.89 381 LEU A N 1
ATOM 2871 C CA . LEU A 1 381 ? 16.321 9.767 36.387 1.00 13.05 381 LEU A CA 1
ATOM 2872 C C . LEU A 1 381 ? 15.459 9.995 35.155 1.00 13.88 381 LEU A C 1
ATOM 2873 O O . LEU A 1 381 ? 14.305 10.476 35.237 1.00 14.26 381 LEU A O 1
ATOM 2878 N N . LYS A 1 382 ? 15.987 9.531 34.028 1.00 16.56 382 LYS A N 1
ATOM 2879 C CA . LYS A 1 382 ? 15.213 9.453 32.798 1.00 18.69 382 LYS A CA 1
ATOM 2880 C C . LYS A 1 382 ? 14.369 8.212 32.795 1.00 19.38 382 LYS A C 1
ATOM 2881 O O . LYS A 1 382 ? 13.248 8.242 32.338 1.00 20.90 382 LYS A O 1
ATOM 2887 N N . ASP A 1 383 ? 14.955 7.119 33.238 1.00 17.68 383 ASP A N 1
ATOM 2888 C CA . ASP A 1 383 ? 14.291 5.830 33.343 1.00 17.40 383 ASP A CA 1
ATOM 2889 C C . ASP A 1 383 ? 15.012 5.027 34.423 1.00 16.84 383 ASP A C 1
ATOM 2890 O O . ASP A 1 383 ? 15.934 5.517 35.078 1.00 19.33 383 ASP A O 1
ATOM 2895 N N . ALA A 1 384 ? 14.622 3.783 34.596 1.00 16.32 384 ALA A N 1
ATOM 2896 C CA . ALA A 1 384 ? 15.193 2.996 35.681 1.00 17.59 384 ALA A CA 1
ATOM 2897 C C . ALA A 1 384 ? 16.439 2.245 35.234 1.00 16.68 384 ALA A C 1
ATOM 2898 O O . ALA A 1 384 ? 16.977 1.429 35.983 1.00 16.32 384 ALA A O 1
ATOM 2900 N N . ASP A 1 385 ? 16.833 2.426 33.990 1.00 16.67 385 ASP A N 1
ATOM 2901 C CA . ASP A 1 385 ? 17.887 1.636 33.433 1.00 16.86 385 ASP A CA 1
ATOM 2902 C C . ASP A 1 385 ? 19.285 2.024 33.972 1.00 16.09 385 ASP A C 1
ATOM 2903 O O . ASP A 1 385 ? 19.604 3.198 33.984 1.00 15.32 385 ASP A O 1
ATOM 2908 N N . PRO A 1 386 ? 20.115 1.054 34.362 1.00 16.97 386 PRO A N 1
ATOM 2909 C CA . PRO A 1 386 ? 21.465 1.359 34.914 1.00 16.77 386 PRO A CA 1
ATOM 2910 C C . PRO A 1 386 ? 22.399 2.048 33.963 1.00 17.53 386 PRO A C 1
ATOM 2911 O O . PRO A 1 386 ? 23.364 2.627 34.393 1.00 16.37 386 PRO A O 1
ATOM 2915 N N . PHE A 1 387 ? 22.163 1.957 32.653 1.00 18.22 387 PHE A N 1
ATOM 2916 C CA . PHE A 1 387 ? 23.075 2.597 31.690 1.00 18.23 387 PHE A CA 1
ATOM 2917 C C . PHE A 1 387 ? 22.617 3.980 31.314 1.00 19.56 387 PHE A C 1
ATOM 2918 O O . PHE A 1 387 ? 23.281 4.645 30.561 1.00 20.99 387 PHE A O 1
ATOM 2926 N N . SER A 1 388 ? 21.470 4.448 31.821 1.00 19.70 388 SER A N 1
ATOM 2927 C CA . SER A 1 388 ? 21.060 5.817 31.498 1.00 18.43 388 SER A CA 1
ATOM 2928 C C . SER A 1 388 ? 21.812 6.827 32.353 1.00 18.36 388 SER A C 1
ATOM 2929 O O . SER A 1 388 ? 22.106 6.580 33.500 1.00 18.47 388 SER A O 1
ATOM 2932 N N . TYR A 1 389 ? 22.169 7.954 31.765 1.00 16.17 389 TYR A N 1
ATOM 2933 C CA . TYR A 1 389 ? 22.585 9.102 32.545 1.00 15.19 389 TYR A CA 1
ATOM 2934 C C . TYR A 1 389 ? 21.344 9.732 33.104 1.00 14.13 389 TYR A C 1
ATOM 2935 O O . TYR A 1 389 ? 20.263 9.554 32.622 1.00 12.84 389 TYR A O 1
ATOM 2944 N N . PRO A 1 390 ? 21.506 10.520 34.146 1.00 15.18 390 PRO A N 1
ATOM 2945 C CA . PRO A 1 390 ? 20.361 11.231 34.702 1.00 14.90 390 PRO A CA 1
ATOM 2946 C C . PRO A 1 390 ? 20.090 12.429 33.832 1.00 14.08 390 PRO A C 1
ATOM 2947 O O . PRO A 1 390 ? 20.970 12.839 33.018 1.00 13.16 390 PRO A O 1
ATOM 2951 N N . ASP A 1 391 ? 18.873 12.943 33.970 1.00 13.28 391 ASP A N 1
ATOM 2952 C CA . ASP A 1 391 ? 18.447 14.221 33.344 1.00 14.46 391 ASP A CA 1
ATOM 2953 C C . ASP A 1 391 ? 18.892 15.342 34.276 1.00 13.32 391 ASP A C 1
ATOM 2954 O O . ASP A 1 391 ? 18.416 15.399 35.407 1.00 14.24 391 ASP A O 1
ATOM 2959 N N . VAL A 1 392 ? 19.758 16.227 33.801 1.00 12.76 392 VAL A N 1
ATOM 2960 C CA . VAL A 1 392 ? 20.413 17.195 34.651 1.00 12.50 392 VAL A CA 1
ATOM 2961 C C . VAL A 1 392 ? 20.034 18.579 34.207 1.00 11.33 392 VAL A C 1
ATOM 2962 O O . VAL A 1 392 ? 20.145 18.913 33.045 1.00 12.01 392 VAL A O 1
ATOM 2966 N N . ASP A 1 393 ? 19.602 19.380 35.152 1.00 11.06 393 ASP A N 1
ATOM 2967 C CA . ASP A 1 393 ? 19.286 20.772 34.872 1.00 11.20 393 ASP A CA 1
ATOM 2968 C C . ASP A 1 393 ? 19.962 21.618 35.926 1.00 11.16 393 ASP A C 1
ATOM 2969 O O . ASP A 1 393 ? 19.438 21.790 37.049 1.00 12.23 393 ASP A O 1
ATOM 2974 N N . PHE A 1 394 ? 21.118 22.170 35.547 1.00 10.95 394 PHE A N 1
ATOM 2975 C CA . PHE A 1 394 ? 21.804 23.078 36.485 1.00 10.60 394 PHE A CA 1
ATOM 2976 C C . PHE A 1 394 ? 21.007 24.312 36.822 1.00 11.26 394 PHE A C 1
ATOM 2977 O O . PHE A 1 394 ? 21.271 24.900 37.861 1.00 12.34 394 PHE A O 1
ATOM 2985 N N . ASN A 1 395 ? 20.069 24.746 35.953 1.00 11.21 395 ASN A N 1
ATOM 2986 C CA . ASN A 1 395 ? 19.129 25.813 36.300 1.00 11.77 395 ASN A CA 1
ATOM 2987 C C . ASN A 1 395 ? 19.884 27.104 36.589 1.00 13.06 395 ASN A C 1
ATOM 2988 O O . ASN A 1 395 ? 19.469 27.887 37.440 1.00 13.55 395 ASN A O 1
ATOM 2993 N N . LEU A 1 396 ? 20.982 27.333 35.867 1.00 12.67 396 LEU A N 1
ATOM 2994 C CA . LEU A 1 396 ? 21.791 28.528 36.123 1.00 12.41 396 LEU A CA 1
ATOM 2995 C C . LEU A 1 396 ? 21.031 29.828 35.809 1.00 12.68 396 LEU A C 1
ATOM 2996 O O . LEU A 1 396 ? 20.225 29.920 34.853 1.00 13.65 396 LEU A O 1
ATOM 3001 N N . LEU A 1 397 ? 21.278 30.829 36.634 1.00 12.45 397 LEU A N 1
ATOM 3002 C CA . LEU A 1 397 ? 20.637 32.131 36.553 1.00 13.45 397 LEU A CA 1
ATOM 3003 C C . LEU A 1 397 ? 19.107 32.071 36.780 1.00 14.97 397 LEU A C 1
ATOM 3004 O O . LEU A 1 397 ? 18.424 33.063 36.459 1.00 15.43 397 LEU A O 1
ATOM 3009 N N . SER A 1 398 ? 18.638 31.032 37.493 1.00 13.68 398 SER A N 1
ATOM 3010 C CA . SER A 1 398 ? 17.264 30.989 37.993 1.00 15.56 398 SER A CA 1
ATOM 3011 C C . SER A 1 398 ? 17.090 32.044 39.058 1.00 14.88 398 SER A C 1
ATOM 3012 O O . SER A 1 398 ? 16.078 32.684 39.133 1.00 19.33 398 SER A O 1
ATOM 3015 N N . ASP A 1 399 ? 18.096 32.234 39.912 1.00 15.23 399 ASP A N 1
ATOM 3016 C CA . ASP A 1 399 ? 18.077 33.319 40.858 1.00 15.79 399 ASP A CA 1
ATOM 3017 C C . ASP A 1 399 ? 18.701 34.572 40.250 1.00 15.78 399 ASP A C 1
ATOM 3018 O O . ASP A 1 399 ? 19.895 34.578 39.932 1.00 14.63 399 ASP A O 1
ATOM 3023 N N . PRO A 1 400 ? 17.938 35.675 40.207 1.00 16.95 400 PRO A N 1
ATOM 3024 C CA . PRO A 1 400 ? 18.405 36.838 39.450 1.00 16.67 400 PRO A CA 1
ATOM 3025 C C . PRO A 1 400 ? 19.680 37.506 39.970 1.00 14.41 400 PRO A C 1
ATOM 3026 O O . PRO A 1 400 ? 20.342 38.209 39.228 1.00 14.55 400 PRO A O 1
ATOM 3030 N N . ARG A 1 401 ? 20.027 37.227 41.211 1.00 12.65 401 ARG A N 1
ATOM 3031 C CA . ARG A 1 401 ? 21.253 37.724 41.818 1.00 13.33 401 ARG A CA 1
ATOM 3032 C C . ARG A 1 401 ? 22.450 37.227 41.047 1.00 12.63 401 ARG A C 1
ATOM 3033 O O . ARG A 1 401 ? 23.431 37.977 40.892 1.00 12.73 401 ARG A O 1
ATOM 3041 N N . ASP A 1 402 ? 22.394 35.997 40.524 1.00 12.88 402 ASP A N 1
ATOM 3042 C CA . ASP A 1 402 ? 23.536 35.466 39.759 1.00 11.83 402 ASP A CA 1
ATOM 3043 C C . ASP A 1 402 ? 23.738 36.197 38.385 1.00 12.51 402 ASP A C 1
ATOM 3044 O O . ASP A 1 402 ? 24.877 36.416 37.930 1.00 11.73 402 ASP A O 1
ATOM 3049 N N . LEU A 1 403 ? 22.634 36.522 37.743 1.00 12.21 403 LEU A N 1
ATOM 3050 C CA . LEU A 1 403 ? 22.665 37.407 36.550 1.00 13.63 403 LEU A CA 1
ATOM 3051 C C . LEU A 1 403 ? 23.311 38.745 36.916 1.00 13.11 403 LEU A C 1
ATOM 3052 O O . LEU A 1 403 ? 24.174 39.250 36.192 1.00 13.83 403 LEU A O 1
ATOM 3057 N N . GLY A 1 404 ? 22.857 39.312 38.029 1.00 12.34 404 GLY A N 1
ATOM 3058 C CA . GLY A 1 404 ? 23.392 40.532 38.563 1.00 12.43 404 GLY A CA 1
ATOM 3059 C C . GLY A 1 404 ? 24.893 40.407 38.813 1.00 11.22 404 GLY A C 1
ATOM 3060 O O . GLY A 1 404 ? 25.610 41.321 38.495 1.00 11.44 404 GLY A O 1
ATOM 3061 N N . ARG A 1 405 ? 25.350 39.294 39.387 1.00 10.85 405 ARG A N 1
ATOM 3062 C CA . ARG A 1 405 ? 26.799 39.100 39.639 1.00 11.03 405 ARG A CA 1
ATOM 3063 C C . ARG A 1 405 ? 27.581 39.016 38.309 1.00 11.90 405 ARG A C 1
ATOM 3064 O O . ARG A 1 405 ? 28.693 39.527 38.214 1.00 12.99 405 ARG A O 1
ATOM 3072 N N . LEU A 1 406 ? 27.013 38.356 37.294 1.00 12.25 406 LEU A N 1
ATOM 3073 C CA . LEU A 1 406 ? 27.678 38.293 35.969 1.00 12.72 406 LEU A CA 1
ATOM 3074 C C . LEU A 1 406 ? 27.849 39.684 35.375 1.00 12.64 406 LEU A C 1
ATOM 3075 O O . LEU A 1 406 ? 28.942 40.046 34.940 1.00 13.54 406 LEU A O 1
ATOM 3080 N N . LYS A 1 407 ? 26.783 40.452 35.427 1.00 13.50 407 LYS A N 1
ATOM 3081 C CA . LYS A 1 407 ? 26.847 41.843 34.928 1.00 14.80 407 LYS A CA 1
ATOM 3082 C C . LYS A 1 407 ? 27.898 42.655 35.688 1.00 14.55 407 LYS A C 1
ATOM 3083 O O . LYS A 1 407 ? 28.655 43.371 35.114 1.00 14.47 407 LYS A O 1
ATOM 3089 N N . ALA A 1 408 ? 27.927 42.527 37.001 1.00 13.71 408 ALA A N 1
ATOM 3090 C CA . ALA A 1 408 ? 28.915 43.198 37.813 1.00 14.55 408 ALA A CA 1
ATOM 3091 C C . ALA A 1 408 ? 30.314 42.813 37.509 1.00 13.88 408 ALA A C 1
ATOM 3092 O O . ALA A 1 408 ? 31.195 43.676 37.433 1.00 14.18 408 ALA A O 1
ATOM 3094 N N . GLY A 1 409 ? 30.570 41.532 37.286 1.00 13.19 409 GLY A N 1
ATOM 3095 C CA . GLY A 1 409 ? 31.908 41.101 36.956 1.00 12.30 409 GLY A CA 1
ATOM 3096 C C . GLY A 1 409 ? 32.366 41.664 35.595 1.00 12.78 409 GLY A C 1
ATOM 3097 O O . GLY A 1 409 ? 33.532 42.047 35.418 1.00 13.27 409 GLY A O 1
ATOM 3098 N N . LEU A 1 410 ? 31.421 41.752 34.654 1.00 13.09 410 LEU A N 1
ATOM 3099 C CA . LEU A 1 410 ? 31.740 42.404 33.355 1.00 14.34 410 LEU A CA 1
ATOM 3100 C C . LEU A 1 410 ? 32.059 43.868 33.531 1.00 14.30 410 LEU A C 1
ATOM 3101 O O . LEU A 1 410 ? 33.032 44.367 32.914 1.00 13.27 410 LEU A O 1
ATOM 3106 N N . ARG A 1 411 ? 31.321 44.543 34.389 1.00 15.22 411 ARG A N 1
ATOM 3107 C CA . ARG A 1 411 ? 31.594 45.975 34.676 1.00 17.90 411 ARG A CA 1
ATOM 3108 C C . ARG A 1 411 ? 32.947 46.123 35.374 1.00 17.38 411 ARG A C 1
ATOM 3109 O O . ARG A 1 411 ? 33.740 47.029 35.027 1.00 16.75 411 ARG A O 1
ATOM 3117 N N . LEU A 1 412 ? 33.282 45.188 36.292 1.00 15.84 412 LEU A N 1
ATOM 3118 C CA . LEU A 1 412 ? 34.624 45.207 36.915 1.00 16.29 412 LEU A CA 1
ATOM 3119 C C . LEU A 1 412 ? 35.734 45.104 35.925 1.00 16.34 412 LEU A C 1
ATOM 3120 O O . LEU A 1 412 ? 36.760 45.842 36.025 1.00 17.54 412 LEU A O 1
ATOM 3125 N N . ILE A 1 413 ? 35.592 44.134 35.000 1.00 15.21 413 ILE A N 1
ATOM 3126 C CA . ILE A 1 413 ? 36.553 43.926 33.909 1.00 16.78 413 ILE A CA 1
ATOM 3127 C C . ILE A 1 413 ? 36.715 45.240 33.126 1.00 16.64 413 ILE A C 1
ATOM 3128 O O . ILE A 1 413 ? 37.834 45.666 32.810 1.00 16.91 413 ILE A O 1
ATOM 3133 N N . THR A 1 414 ? 35.587 45.859 32.784 1.00 16.80 414 THR A N 1
ATOM 3134 C CA . THR A 1 414 ? 35.666 47.182 32.088 1.00 19.34 414 THR A CA 1
ATOM 3135 C C . THR A 1 414 ? 36.572 48.170 32.847 1.00 18.41 414 THR A C 1
ATOM 3136 O O . THR A 1 414 ? 37.457 48.794 32.275 1.00 17.56 414 THR A O 1
ATOM 3140 N N . HIS A 1 415 ? 36.316 48.273 34.143 1.00 17.94 415 HIS A N 1
ATOM 3141 C CA . HIS A 1 415 ? 37.062 49.173 35.077 1.00 20.42 415 HIS A CA 1
ATOM 3142 C C . HIS A 1 415 ? 38.545 48.829 35.078 1.00 18.84 415 HIS A C 1
ATOM 3143 O O . HIS A 1 415 ? 39.413 49.698 34.878 1.00 18.98 415 HIS A O 1
ATOM 3150 N N . TYR A 1 416 ? 38.881 47.553 35.235 1.00 17.38 416 TYR A N 1
ATOM 3151 C CA . TYR A 1 416 ? 40.306 47.168 35.294 1.00 15.84 416 TYR A CA 1
ATOM 3152 C C . TYR A 1 416 ? 41.033 47.472 33.968 1.00 17.25 416 TYR A C 1
ATOM 3153 O O . TYR A 1 416 ? 42.195 47.916 33.987 1.00 17.43 416 TYR A O 1
ATOM 3162 N N . PHE A 1 417 ? 40.381 47.237 32.817 1.00 14.98 417 PHE A N 1
ATOM 3163 C CA . PHE A 1 417 ? 41.076 47.389 31.542 1.00 17.27 417 PHE A CA 1
ATOM 3164 C C . PHE A 1 417 ? 41.115 48.863 31.136 1.00 17.36 417 PHE A C 1
ATOM 3165 O O . PHE A 1 417 ? 41.865 49.195 30.244 1.00 19.84 417 PHE A O 1
ATOM 3173 N N . ALA A 1 418 ? 40.351 49.708 31.821 1.00 17.25 418 ALA A N 1
ATOM 3174 C CA . ALA A 1 418 ? 40.450 51.183 31.634 1.00 17.75 418 ALA A CA 1
ATOM 3175 C C . ALA A 1 418 ? 41.604 51.770 32.430 1.00 19.70 418 ALA A C 1
ATOM 3176 O O . ALA A 1 418 ? 41.950 52.918 32.232 1.00 20.16 418 ALA A O 1
ATOM 3178 N N . ALA A 1 419 ? 42.164 51.024 33.369 1.00 18.64 419 ALA A N 1
ATOM 3179 C CA . ALA A 1 419 ? 43.350 51.489 34.081 1.00 19.20 419 ALA A CA 1
ATOM 3180 C C . ALA A 1 419 ? 44.520 51.650 33.128 1.00 20.53 419 ALA A C 1
ATOM 3181 O O . ALA A 1 419 ? 44.683 50.842 32.202 1.00 20.63 419 ALA A O 1
ATOM 3183 N N . PRO A 1 420 ? 45.379 52.643 33.354 1.00 21.34 420 PRO A N 1
ATOM 3184 C CA . PRO A 1 420 ? 46.387 52.912 32.331 1.00 22.17 420 PRO A CA 1
ATOM 3185 C C . PRO A 1 420 ? 47.272 51.741 31.987 1.00 20.32 420 PRO A C 1
ATOM 3186 O O . PRO A 1 420 ? 47.624 51.567 30.818 1.00 21.46 420 PRO A O 1
ATOM 3190 N N . SER A 1 421 ? 47.656 50.905 32.946 1.00 20.05 421 SER A N 1
ATOM 3191 C CA . SER A 1 421 ? 48.588 49.814 32.633 1.00 20.90 421 SER A CA 1
ATOM 3192 C C . SER A 1 421 ? 47.960 48.692 31.724 1.00 18.30 421 SER A C 1
ATOM 3193 O O . SER A 1 421 ? 48.685 47.955 31.091 1.00 18.12 421 SER A O 1
ATOM 3196 N N . LEU A 1 422 ? 46.637 48.583 31.681 1.00 19.48 422 LEU A N 1
ATOM 3197 C CA . LEU A 1 422 ? 45.975 47.662 30.766 1.00 18.64 422 LEU A CA 1
ATOM 3198 C C . LEU A 1 422 ? 45.480 48.448 29.545 1.00 17.93 422 LEU A C 1
ATOM 3199 O O . LEU A 1 422 ? 45.520 47.922 28.448 1.00 16.79 422 LEU A O 1
ATOM 3204 N N . ALA A 1 423 ? 45.063 49.694 29.737 1.00 17.46 423 ALA A N 1
ATOM 3205 C CA . ALA A 1 423 ? 44.539 50.481 28.629 1.00 19.06 423 ALA A CA 1
ATOM 3206 C C . ALA A 1 423 ? 45.563 50.730 27.539 1.00 19.06 423 ALA A C 1
ATOM 3207 O O . ALA A 1 423 ? 45.196 50.844 26.372 1.00 20.93 423 ALA A O 1
ATOM 3209 N N . LYS A 1 424 ? 46.833 50.764 27.902 1.00 19.39 424 LYS A N 1
ATOM 3210 C CA . LYS A 1 424 ? 47.896 51.000 26.959 1.00 20.75 424 LYS A CA 1
ATOM 3211 C C . LYS A 1 424 ? 47.931 49.959 25.860 1.00 22.10 424 LYS A C 1
ATOM 3212 O O . LYS A 1 424 ? 48.397 50.247 24.779 1.00 21.40 424 LYS A O 1
ATOM 3218 N N . TYR A 1 425 ? 47.471 48.744 26.114 1.00 21.13 425 TYR A N 1
ATOM 3219 C CA . TYR A 1 425 ? 47.441 47.754 25.071 1.00 21.55 425 TYR A CA 1
ATOM 3220 C C . TYR A 1 425 ? 46.345 47.972 24.001 1.00 23.22 425 TYR A C 1
ATOM 3221 O O . TYR A 1 425 ? 46.432 47.342 22.954 1.00 25.07 425 TYR A O 1
ATOM 3230 N N . GLY A 1 426 ? 45.319 48.791 24.242 1.00 21.85 426 GLY A N 1
ATOM 3231 C CA . GLY A 1 426 ? 44.306 49.067 23.177 1.00 23.14 426 GLY A CA 1
ATOM 3232 C C . GLY A 1 426 ? 43.550 47.793 22.730 1.00 21.59 426 GLY A C 1
ATOM 3233 O O . GLY A 1 426 ? 43.233 47.591 21.565 1.00 19.47 426 GLY A O 1
ATOM 3234 N N . LEU A 1 427 ? 43.263 46.925 23.692 1.00 18.39 427 LEU A N 1
ATOM 3235 C CA . LEU A 1 427 ? 42.509 45.719 23.431 1.00 17.55 427 LEU A CA 1
ATOM 3236 C C . LEU A 1 427 ? 41.019 46.035 23.194 1.00 17.00 427 LEU A C 1
ATOM 3237 O O . LEU A 1 427 ? 40.491 46.958 23.771 1.00 18.30 427 LEU A O 1
ATOM 3242 N N . ALA A 1 428 ? 40.394 45.302 22.307 1.00 15.53 428 ALA A N 1
ATOM 3243 C CA . ALA A 1 428 ? 38.990 45.435 22.017 1.00 15.49 428 ALA A CA 1
ATOM 3244 C C . ALA A 1 428 ? 38.405 44.179 22.583 1.00 16.35 428 ALA A C 1
ATOM 3245 O O . ALA A 1 428 ? 38.508 43.092 21.959 1.00 14.58 428 ALA A O 1
ATOM 3247 N N . LEU A 1 429 ? 37.771 44.293 23.751 1.00 16.09 429 LEU A N 1
ATOM 3248 C CA . LEU A 1 429 ? 37.256 43.097 24.415 1.00 16.02 429 LEU A CA 1
ATOM 3249 C C . LEU A 1 429 ? 35.881 42.736 23.918 1.00 14.98 429 LEU A C 1
ATOM 3250 O O . LEU A 1 429 ? 35.010 43.613 23.733 1.00 13.73 429 LEU A O 1
ATOM 3255 N N . ALA A 1 430 ? 35.639 41.422 23.809 1.00 14.43 430 ALA A N 1
ATOM 3256 C CA . ALA A 1 430 ? 34.365 40.918 23.396 1.00 13.18 430 ALA A CA 1
ATOM 3257 C C . ALA A 1 430 ? 34.010 39.676 24.202 1.00 13.74 430 ALA A C 1
ATOM 3258 O O . ALA A 1 430 ? 34.855 38.988 24.709 1.00 14.33 430 ALA A O 1
ATOM 3260 N N . LEU A 1 431 ? 32.721 39.447 24.302 1.00 12.88 431 LEU A N 1
ATOM 3261 C CA . LEU A 1 431 ? 32.224 38.338 25.057 1.00 12.61 431 LEU A CA 1
ATOM 3262 C C . LEU A 1 431 ? 32.547 37.047 24.410 1.00 13.57 431 LEU A C 1
ATOM 3263 O O . LEU A 1 431 ? 32.568 36.922 23.181 1.00 13.51 431 LEU A O 1
ATOM 3268 N N . SER A 1 432 ? 32.689 36.028 25.248 1.00 14.54 432 SER A N 1
ATOM 3269 C CA . SER A 1 432 ? 32.890 34.667 24.783 1.00 15.45 432 SER A CA 1
ATOM 3270 C C . SER A 1 432 ? 32.280 33.634 25.746 1.00 16.59 432 SER A C 1
ATOM 3271 O O . SER A 1 432 ? 32.123 33.889 26.950 1.00 17.43 432 SER A O 1
ATOM 3274 N N . ARG A 1 433 ? 31.974 32.449 25.253 1.00 18.98 433 ARG A N 1
ATOM 3275 C CA . ARG A 1 433 ? 31.725 31.318 26.181 1.00 22.88 433 ARG A CA 1
ATOM 3276 C C . ARG A 1 433 ? 33.006 31.047 26.984 1.00 22.01 433 ARG A C 1
ATOM 3277 O O . ARG A 1 433 ? 34.161 31.351 26.534 1.00 20.00 433 ARG A O 1
ATOM 3285 N N . PHE A 1 434 ? 32.819 30.599 28.226 1.00 20.38 434 PHE A N 1
ATOM 3286 C CA . PHE A 1 434 ? 33.960 30.402 29.103 1.00 20.56 434 PHE A CA 1
ATOM 3287 C C . PHE A 1 434 ? 34.849 29.240 28.622 1.00 24.13 434 PHE A C 1
ATOM 3288 O O . PHE A 1 434 ? 36.098 29.390 28.519 1.00 23.42 434 PHE A O 1
ATOM 3296 N N . ALA A 1 435 ? 34.221 28.098 28.307 1.00 24.77 435 ALA A N 1
ATOM 3297 C CA . ALA A 1 435 ? 34.989 26.831 28.232 1.00 31.79 435 ALA A CA 1
ATOM 3298 C C . ALA A 1 435 ? 36.001 26.742 27.103 1.00 34.30 435 ALA A C 1
ATOM 3299 O O . ALA A 1 435 ? 37.099 26.226 27.309 1.00 47.11 435 ALA A O 1
ATOM 3301 N N . ALA A 1 436 ? 35.682 27.238 25.930 1.00 32.22 436 ALA A N 1
ATOM 3302 C CA . ALA A 1 436 ? 36.726 27.317 24.908 1.00 37.37 436 ALA A CA 1
ATOM 3303 C C . ALA A 1 436 ? 36.652 28.689 24.262 1.00 36.28 436 ALA A C 1
ATOM 3304 O O . ALA A 1 436 ? 35.890 28.892 23.312 1.00 34.16 436 ALA A O 1
ATOM 3306 N N . PRO A 1 437 ? 37.436 29.641 24.811 1.00 36.10 437 PRO A N 1
ATOM 3307 C CA . PRO A 1 437 ? 37.234 31.034 24.463 1.00 37.23 437 PRO A CA 1
ATOM 3308 C C . PRO A 1 437 ? 37.588 31.272 23.002 1.00 36.10 437 PRO A C 1
ATOM 3309 O O . PRO A 1 437 ? 38.594 30.728 22.481 1.00 33.07 437 PRO A O 1
ATOM 3313 N N . GLN A 1 438 ? 36.773 32.087 22.348 1.00 31.79 438 GLN A N 1
ATOM 3314 C CA . GLN A 1 438 ? 36.968 32.305 20.943 1.00 31.95 438 GLN A CA 1
ATOM 3315 C C . GLN A 1 438 ? 36.131 33.454 20.413 1.00 32.81 438 GLN A C 1
ATOM 3316 O O . GLN A 1 438 ? 35.209 33.946 21.080 1.00 29.40 438 GLN A O 1
ATOM 3322 N N . PRO A 1 439 ? 36.443 33.893 19.188 1.00 30.36 439 PRO A N 1
ATOM 3323 C CA . PRO A 1 439 ? 35.705 34.988 18.625 1.00 30.01 439 PRO A CA 1
ATOM 3324 C C . PRO A 1 439 ? 34.212 34.687 18.447 1.00 28.17 439 PRO A C 1
ATOM 3325 O O . PRO A 1 439 ? 33.800 33.535 18.516 1.00 29.01 439 PRO A O 1
ATOM 3329 N N . GLY A 1 440 ? 33.425 35.725 18.183 1.00 27.27 440 GLY A N 1
ATOM 3330 C CA . GLY A 1 440 ? 32.001 35.521 17.843 1.00 27.14 440 GLY A CA 1
ATOM 3331 C C . GLY A 1 440 ? 30.971 36.168 18.758 1.00 28.49 440 GLY A C 1
ATOM 3332 O O . GLY A 1 440 ? 29.815 36.286 18.386 1.00 28.89 440 GLY A O 1
ATOM 3333 N N . GLY A 1 441 ? 31.358 36.573 19.967 1.00 25.96 441 GLY A N 1
ATOM 3334 C CA . GLY A 1 441 ? 30.436 37.271 20.850 1.00 23.81 441 GLY A CA 1
ATOM 3335 C C . GLY A 1 441 ? 30.624 38.757 20.617 1.00 20.86 441 GLY A C 1
ATOM 3336 O O . GLY A 1 441 ? 31.616 39.205 20.017 1.00 20.32 441 GLY A O 1
ATOM 3337 N N . PRO A 1 442 ? 29.684 39.543 21.062 1.00 17.76 442 PRO A N 1
ATOM 3338 C CA . PRO A 1 442 ? 29.737 41.008 20.843 1.00 18.44 442 PRO A CA 1
ATOM 3339 C C . PRO A 1 442 ? 30.787 41.757 21.629 1.00 17.97 442 PRO A C 1
ATOM 3340 O O . PRO A 1 442 ? 31.281 41.255 22.667 1.00 15.26 442 PRO A O 1
ATOM 3344 N N . LEU A 1 443 ? 31.094 42.979 21.188 1.00 15.78 443 LEU A N 1
ATOM 3345 C CA . LEU A 1 443 ? 32.009 43.792 21.936 1.00 15.24 443 LEU A CA 1
ATOM 3346 C C . LEU A 1 443 ? 31.423 44.045 23.329 1.00 15.57 443 LEU A C 1
ATOM 3347 O O . LEU A 1 443 ? 30.222 44.340 23.472 1.00 13.84 443 LEU A O 1
ATOM 3352 N N . LEU A 1 444 ? 32.308 44.017 24.315 1.00 14.86 444 LEU A N 1
ATOM 3353 C CA . LEU A 1 444 ? 31.891 44.185 25.726 1.00 15.87 444 LEU A CA 1
ATOM 3354 C C . LEU A 1 444 ? 31.264 45.566 25.950 1.00 16.29 444 LEU A C 1
ATOM 3355 O O . LEU A 1 444 ? 30.191 45.671 26.525 1.00 15.77 444 LEU A O 1
ATOM 3360 N N . ASN A 1 445 ? 31.905 46.594 25.394 1.00 16.90 445 ASN A N 1
ATOM 3361 C CA . ASN A 1 445 ? 31.433 47.972 25.518 1.00 19.69 445 ASN A CA 1
ATOM 3362 C C . ASN A 1 445 ? 30.053 48.197 24.922 1.00 20.04 445 ASN A C 1
ATOM 3363 O O . ASN A 1 445 ? 29.202 48.914 25.492 1.00 22.23 445 ASN A O 1
ATOM 3368 N N . ASP A 1 446 ? 29.796 47.534 23.802 1.00 17.36 446 ASP A N 1
ATOM 3369 C CA . ASP A 1 446 ? 28.524 47.580 23.183 1.00 17.95 446 ASP A CA 1
ATOM 3370 C C . ASP A 1 446 ? 27.416 46.800 23.924 1.00 17.99 446 ASP A C 1
ATOM 3371 O O . ASP A 1 446 ? 26.306 47.270 24.046 1.00 18.49 446 ASP A O 1
ATOM 3376 N N . LEU A 1 447 ? 27.705 45.578 24.394 1.00 16.77 447 LEU A N 1
ATOM 3377 C CA . LEU A 1 447 ? 26.637 44.747 24.948 1.00 17.51 447 LEU A CA 1
ATOM 3378 C C . LEU A 1 447 ? 26.113 45.336 26.271 1.00 17.10 447 LEU A C 1
ATOM 3379 O O . LEU A 1 447 ? 24.948 45.241 26.562 1.00 19.00 447 LEU A O 1
ATOM 3384 N N . LEU A 1 448 ? 27.032 45.872 27.041 1.00 16.89 448 LEU A N 1
ATOM 3385 C CA . LEU A 1 448 ? 26.722 46.479 28.315 1.00 20.71 448 LEU A CA 1
ATOM 3386 C C . LEU A 1 448 ? 25.736 47.615 28.196 1.00 20.89 448 LEU A C 1
ATOM 3387 O O . LEU A 1 448 ? 25.091 47.935 29.179 1.00 22.01 448 LEU A O 1
ATOM 3392 N N . GLN A 1 449 ? 25.589 48.210 27.001 1.00 22.21 449 GLN A N 1
ATOM 3393 C CA . GLN A 1 449 ? 24.630 49.302 26.763 1.00 21.76 449 GLN A CA 1
ATOM 3394 C C . GLN A 1 449 ? 23.263 48.866 26.495 1.00 24.22 449 GLN A C 1
ATOM 3395 O O . GLN A 1 449 ? 22.334 49.693 26.363 1.00 26.84 449 GLN A O 1
ATOM 3401 N N . ASP A 1 450 ? 23.116 47.573 26.322 1.00 25.06 450 ASP A N 1
ATOM 3402 C CA . ASP A 1 450 ? 21.880 47.029 25.870 1.00 29.69 450 ASP A CA 1
ATOM 3403 C C . ASP A 1 450 ? 21.440 45.962 26.865 1.00 30.82 450 ASP A C 1
ATOM 3404 O O . ASP A 1 450 ? 21.811 44.816 26.720 1.00 27.28 450 ASP A O 1
ATOM 3409 N N . GLU A 1 451 ? 20.624 46.361 27.843 1.00 35.87 451 GLU A N 1
ATOM 3410 C CA . GLU A 1 451 ? 20.423 45.511 29.004 1.00 38.31 451 GLU A CA 1
ATOM 3411 C C . GLU A 1 451 ? 19.629 44.286 28.641 1.00 37.98 451 GLU A C 1
ATOM 3412 O O . GLU A 1 451 ? 20.010 43.197 29.027 1.00 34.34 451 GLU A O 1
ATOM 3418 N N . ALA A 1 452 ? 18.601 44.445 27.817 1.00 33.07 452 ALA A N 1
ATOM 3419 C CA . ALA A 1 452 ? 17.925 43.323 27.246 1.00 30.25 452 ALA A CA 1
ATOM 3420 C C . ALA A 1 452 ? 18.877 42.365 26.536 1.00 29.20 452 ALA A C 1
ATOM 3421 O O . ALA A 1 452 ? 18.791 41.146 26.706 1.00 24.00 452 ALA A O 1
ATOM 3423 N N . ALA A 1 453 ? 19.757 42.914 25.690 1.00 23.24 453 ALA A N 1
ATOM 3424 C CA . ALA A 1 453 ? 20.607 42.077 24.872 1.00 22.77 453 ALA A CA 1
ATOM 3425 C C . ALA A 1 453 ? 21.634 41.386 25.774 1.00 18.82 453 ALA A C 1
ATOM 3426 O O . ALA A 1 453 ? 22.028 40.259 25.544 1.00 18.68 453 ALA A O 1
ATOM 3428 N N . LEU A 1 454 ? 22.080 42.117 26.750 1.00 18.55 454 LEU A N 1
ATOM 3429 C CA . LEU A 1 454 ? 23.120 41.611 27.687 1.00 20.03 454 LEU A CA 1
ATOM 3430 C C . LEU A 1 454 ? 22.536 40.441 28.458 1.00 18.11 454 LEU A C 1
ATOM 3431 O O . LEU A 1 454 ? 23.147 39.372 28.574 1.00 17.22 454 LEU A O 1
ATOM 3436 N N . GLU A 1 455 ? 21.315 40.610 28.937 1.00 17.94 455 GLU A N 1
ATOM 3437 C CA . GLU A 1 455 ? 20.684 39.482 29.652 1.00 19.43 455 GLU A CA 1
ATOM 3438 C C . GLU A 1 455 ? 20.440 38.280 28.790 1.00 20.17 455 GLU A C 1
ATOM 3439 O O . GLU A 1 455 ? 20.688 37.129 29.217 1.00 19.96 455 GLU A O 1
ATOM 3445 N N . ARG A 1 456 ? 19.954 38.505 27.557 1.00 20.61 456 ARG A N 1
ATOM 3446 C CA . ARG A 1 456 ? 19.809 37.433 26.596 1.00 21.80 456 ARG A CA 1
ATOM 3447 C C . ARG A 1 456 ? 21.136 36.767 26.289 1.00 17.99 456 ARG A C 1
ATOM 3448 O O . ARG A 1 456 ? 21.219 35.550 26.197 1.00 16.91 456 ARG A O 1
ATOM 3456 N N . TYR A 1 457 ? 22.178 37.529 26.055 1.00 17.32 457 TYR A N 1
ATOM 3457 C CA . TYR A 1 457 ? 23.486 36.887 25.799 1.00 15.96 457 TYR A CA 1
ATOM 3458 C C . TYR A 1 457 ? 23.901 35.955 26.947 1.00 14.34 457 TYR A C 1
ATOM 3459 O O . TYR A 1 457 ? 24.419 34.836 26.724 1.00 15.57 457 TYR A O 1
ATOM 3468 N N . LEU A 1 458 ? 23.716 36.439 28.155 1.00 14.22 458 LEU A N 1
ATOM 3469 C CA . LEU A 1 458 ? 24.228 35.708 29.369 1.00 13.08 458 LEU A CA 1
ATOM 3470 C C . LEU A 1 458 ? 23.395 34.513 29.602 1.00 12.57 458 LEU A C 1
ATOM 3471 O O . LEU A 1 458 ? 23.941 33.468 29.869 1.00 14.26 458 LEU A O 1
ATOM 3476 N N . ARG A 1 459 ? 22.068 34.637 29.519 1.00 12.95 459 ARG A N 1
ATOM 3477 C CA . ARG A 1 459 ? 21.259 33.458 29.690 1.00 14.11 459 ARG A CA 1
ATOM 3478 C C . ARG A 1 459 ? 21.520 32.391 28.609 1.00 14.31 459 ARG A C 1
ATOM 3479 O O . ARG A 1 459 ? 21.420 31.186 28.857 1.00 14.55 459 ARG A O 1
ATOM 3487 N N . THR A 1 460 ? 21.854 32.824 27.405 1.00 13.99 460 THR A N 1
ATOM 3488 C CA . THR A 1 460 ? 22.182 31.927 26.347 1.00 15.66 460 THR A CA 1
ATOM 3489 C C . THR A 1 460 ? 23.519 31.232 26.491 1.00 15.13 460 THR A C 1
ATOM 3490 O O . THR A 1 460 ? 23.625 30.042 26.152 1.00 14.79 460 THR A O 1
ATOM 3494 N N . ASN A 1 461 ? 24.526 31.976 26.925 1.00 13.61 461 ASN A N 1
ATOM 3495 C CA . ASN A 1 461 ? 25.917 31.505 26.862 1.00 13.98 461 ASN A CA 1
ATOM 3496 C C . ASN A 1 461 ? 26.630 31.202 28.185 1.00 13.42 461 ASN A C 1
ATOM 3497 O O . ASN A 1 461 ? 27.775 30.745 28.186 1.00 13.98 461 ASN A O 1
ATOM 3502 N N . VAL A 1 462 ? 25.954 31.478 29.297 1.00 14.23 462 VAL A N 1
ATOM 3503 C CA . VAL A 1 462 ? 26.458 31.053 30.614 1.00 12.63 462 VAL A CA 1
ATOM 3504 C C . VAL A 1 462 ? 26.915 29.602 30.612 1.00 12.62 462 VAL A C 1
ATOM 3505 O O . VAL A 1 462 ? 26.358 28.683 29.969 1.00 11.22 462 VAL A O 1
ATOM 3509 N N . GLY A 1 463 ? 28.084 29.413 31.231 1.00 12.42 463 GLY A N 1
ATOM 3510 C CA . GLY A 1 463 ? 28.688 28.128 31.331 1.00 11.32 463 GLY A CA 1
ATOM 3511 C C . GLY A 1 463 ? 28.864 27.672 32.782 1.00 11.14 463 GLY A C 1
ATOM 3512 O O . GLY A 1 463 ? 28.475 28.349 33.723 1.00 10.81 463 GLY A O 1
ATOM 3513 N N . GLY A 1 464 ? 29.428 26.520 32.981 1.00 12.36 464 GLY A N 1
ATOM 3514 C CA . GLY A 1 464 ? 29.834 26.060 34.347 1.00 12.03 464 GLY A CA 1
ATOM 3515 C C . GLY A 1 464 ? 31.362 26.031 34.380 1.00 12.65 464 GLY A C 1
ATOM 3516 O O . GLY A 1 464 ? 32.035 26.569 33.448 1.00 12.94 464 GLY A O 1
ATOM 3517 N N . VAL A 1 465 ? 31.913 25.493 35.469 1.00 11.48 465 VAL A N 1
ATOM 3518 C CA . VAL A 1 465 ? 33.360 25.338 35.649 1.00 10.85 465 VAL A CA 1
ATOM 3519 C C . VAL A 1 465 ? 33.639 23.905 36.151 1.00 9.99 465 VAL A C 1
ATOM 3520 O O . VAL A 1 465 ? 34.701 23.628 36.787 1.00 11.46 465 VAL A O 1
ATOM 3524 N N . TRP A 1 466 ? 32.755 22.961 35.833 1.00 10.88 466 TRP A N 1
ATOM 3525 C CA . TRP A 1 466 ? 32.911 21.549 36.236 1.00 9.93 466 TRP A CA 1
ATOM 3526 C C . TRP A 1 466 ? 32.964 21.390 37.759 1.00 9.79 466 TRP A C 1
ATOM 3527 O O . TRP A 1 466 ? 33.609 20.443 38.241 1.00 11.21 466 TRP A O 1
ATOM 3538 N N . HIS A 1 467 ? 32.200 22.219 38.492 1.00 9.50 467 HIS A N 1
ATOM 3539 C CA . HIS A 1 467 ? 32.192 22.170 40.002 1.00 9.73 467 HIS A CA 1
ATOM 3540 C C . HIS A 1 467 ? 30.860 21.613 40.530 1.00 10.34 467 HIS A C 1
ATOM 3541 O O . HIS A 1 467 ? 30.438 22.006 41.611 1.00 9.81 467 HIS A O 1
ATOM 3548 N N . ALA A 1 468 ? 30.249 20.701 39.776 1.00 10.06 468 ALA A N 1
ATOM 3549 C CA . ALA A 1 468 ? 28.991 20.014 40.216 1.00 10.21 468 ALA A CA 1
ATOM 3550 C C . ALA A 1 468 ? 29.149 19.472 41.621 1.00 9.81 468 ALA A C 1
ATOM 3551 O O . ALA A 1 468 ? 30.192 18.880 41.979 1.00 9.58 468 ALA A O 1
ATOM 3553 N N . SER A 1 469 ? 28.162 19.783 42.430 1.00 9.96 469 SER A N 1
ATOM 3554 C CA . SER A 1 469 ? 28.175 19.385 43.846 1.00 9.50 469 SER A CA 1
ATOM 3555 C C . SER A 1 469 ? 26.779 19.489 44.463 1.00 10.70 469 SER A C 1
ATOM 3556 O O . SER A 1 469 ? 25.872 20.172 43.911 1.00 11.59 469 SER A O 1
ATOM 3559 N N . GLY A 1 470 ? 26.620 18.807 45.611 1.00 9.93 470 GLY A N 1
ATOM 3560 C CA . GLY A 1 470 ? 25.449 18.992 46.529 1.00 9.85 470 GLY A CA 1
ATOM 3561 C C . GLY A 1 470 ? 24.199 18.146 46.406 1.00 10.65 470 GLY A C 1
ATOM 3562 O O . GLY A 1 470 ? 23.264 18.306 47.198 1.00 9.62 470 GLY A O 1
ATOM 3563 N N . THR A 1 471 ? 24.253 17.174 45.479 1.00 10.46 471 THR A N 1
ATOM 3564 C CA . THR A 1 471 ? 23.127 16.335 45.076 1.00 10.07 471 THR A CA 1
ATOM 3565 C C . THR A 1 471 ? 22.786 15.208 46.073 1.00 9.64 471 THR A C 1
ATOM 3566 O O . THR A 1 471 ? 21.752 14.517 45.924 1.00 9.49 471 THR A O 1
ATOM 3570 N N . ALA A 1 472 ? 23.655 15.021 47.075 1.00 9.89 472 ALA A N 1
ATOM 3571 C CA . ALA A 1 472 ? 23.421 14.064 48.152 1.00 9.55 472 ALA A CA 1
ATOM 3572 C C . ALA A 1 472 ? 23.904 14.669 49.495 1.00 9.60 472 ALA A C 1
ATOM 3573 O O . ALA A 1 472 ? 24.787 14.193 50.165 1.00 9.59 472 ALA A O 1
ATOM 3575 N N . ARG A 1 473 ? 23.349 15.846 49.808 1.00 10.26 473 ARG A N 1
ATOM 3576 C CA . ARG A 1 473 ? 23.969 16.690 50.796 1.00 10.54 473 ARG A CA 1
ATOM 3577 C C . ARG A 1 473 ? 23.935 16.148 52.235 1.00 9.38 473 ARG A C 1
ATOM 3578 O O . ARG A 1 473 ? 22.970 15.503 52.670 1.00 9.24 473 ARG A O 1
ATOM 3586 N N . ILE A 1 474 ? 25.028 16.445 52.942 1.00 8.90 474 ILE A N 1
ATOM 3587 C CA . ILE A 1 474 ? 24.997 16.413 54.414 1.00 9.25 474 ILE A CA 1
ATOM 3588 C C . ILE A 1 474 ? 23.906 17.324 54.930 1.00 9.04 474 ILE A C 1
ATOM 3589 O O . ILE A 1 474 ? 23.730 18.465 54.479 1.00 9.00 474 ILE A O 1
ATOM 3594 N N . GLY A 1 475 ? 23.181 16.820 55.905 1.00 9.58 475 GLY A N 1
ATOM 3595 C CA . GLY A 1 475 ? 22.278 17.717 56.621 1.00 10.55 475 GLY A CA 1
ATOM 3596 C C . GLY A 1 475 ? 21.880 17.085 57.945 1.00 11.13 475 GLY A C 1
ATOM 3597 O O . GLY A 1 475 ? 22.196 15.971 58.267 1.00 10.03 475 GLY A O 1
ATOM 3598 N N . ARG A 1 476 ? 21.064 17.816 58.653 1.00 11.07 476 ARG A N 1
ATOM 3599 C CA . ARG A 1 476 ? 20.676 17.439 60.010 1.00 11.11 476 ARG A CA 1
ATOM 3600 C C . ARG A 1 476 ? 19.813 16.206 60.079 1.00 11.18 476 ARG A C 1
ATOM 3601 O O . ARG A 1 476 ? 19.144 15.816 59.129 1.00 10.45 476 ARG A O 1
ATOM 3609 N N . ALA A 1 477 ? 19.912 15.529 61.216 1.00 10.85 477 ALA A N 1
ATOM 3610 C CA . ALA A 1 477 ? 19.335 14.177 61.318 1.00 12.38 477 ALA A CA 1
ATOM 3611 C C . ALA A 1 477 ? 17.794 14.192 61.241 1.00 12.63 477 ALA A C 1
ATOM 3612 O O . ALA A 1 477 ? 17.207 13.102 61.064 1.00 14.18 477 ALA A O 1
ATOM 3614 N N . ASP A 1 478 ? 17.180 15.380 61.399 1.00 13.38 478 ASP A N 1
ATOM 3615 C CA . ASP A 1 478 ? 15.739 15.517 61.303 1.00 14.59 478 ASP A CA 1
ATOM 3616 C C . ASP A 1 478 ? 15.322 16.262 60.018 1.00 14.62 478 ASP A C 1
ATOM 3617 O O . ASP A 1 478 ? 14.180 16.694 59.912 1.00 15.02 478 ASP A O 1
ATOM 3622 N N . ASP A 1 479 ? 16.210 16.394 59.033 1.00 14.42 479 ASP A N 1
ATOM 3623 C CA . ASP A 1 479 ? 15.970 17.270 57.864 1.00 13.34 479 ASP A CA 1
ATOM 3624 C C . ASP A 1 479 ? 15.527 16.412 56.729 1.00 13.78 479 ASP A C 1
ATOM 3625 O O . ASP A 1 479 ? 16.347 15.648 56.164 1.00 12.38 479 ASP A O 1
ATOM 3630 N N . SER A 1 480 ? 14.240 16.522 56.366 1.00 13.89 480 SER A N 1
ATOM 3631 C CA . SER A 1 480 ? 13.680 15.716 55.321 1.00 15.06 480 SER A CA 1
ATOM 3632 C C . SER A 1 480 ? 14.355 15.885 53.966 1.00 13.70 480 SER A C 1
ATOM 3633 O O . SER A 1 480 ? 14.263 14.981 53.200 1.00 13.62 480 SER A O 1
ATOM 3636 N N . GLN A 1 481 ? 15.021 16.998 53.720 1.00 13.31 481 GLN A N 1
ATOM 3637 C CA . GLN A 1 481 ? 15.712 17.239 52.497 1.00 14.21 481 GLN A CA 1
ATOM 3638 C C . GLN A 1 481 ? 17.211 16.823 52.521 1.00 13.36 481 GLN A C 1
ATOM 3639 O O . GLN A 1 481 ? 17.872 16.947 51.505 1.00 13.42 481 GLN A O 1
ATOM 3645 N N . ALA A 1 482 ? 17.746 16.466 53.678 1.00 12.12 482 ALA A N 1
ATOM 3646 C CA . ALA A 1 482 ? 19.107 16.085 53.813 1.00 12.27 482 ALA A CA 1
ATOM 3647 C C . ALA A 1 482 ? 19.214 14.646 53.249 1.00 9.67 482 ALA A C 1
ATOM 3648 O O . ALA A 1 482 ? 18.204 13.879 53.159 1.00 11.19 482 ALA A O 1
ATOM 3650 N N . VAL A 1 483 ? 20.392 14.280 52.786 1.00 9.11 483 VAL A N 1
ATOM 3651 C CA . VAL A 1 483 ? 20.565 12.965 52.227 1.00 8.50 483 VAL A CA 1
ATOM 3652 C C . VAL A 1 483 ? 21.518 12.098 53.064 1.00 8.54 483 VAL A C 1
ATOM 3653 O O . VAL A 1 483 ? 21.320 10.856 53.206 1.00 9.06 483 VAL A O 1
ATOM 3657 N N . VAL A 1 484 ? 22.619 12.688 53.504 1.00 9.71 484 VAL A N 1
ATOM 3658 C CA . VAL A 1 484 ? 23.512 11.966 54.381 1.00 9.83 484 VAL A CA 1
ATOM 3659 C C . VAL A 1 484 ? 23.718 12.692 55.693 1.00 9.01 484 VAL A C 1
ATOM 3660 O O . VAL A 1 484 ? 23.577 13.964 55.765 1.00 9.07 484 VAL A O 1
ATOM 3664 N N . ASP A 1 485 ? 24.231 11.934 56.678 1.00 8.88 485 ASP A N 1
ATOM 3665 C CA . ASP A 1 485 ? 24.681 12.547 57.922 1.00 9.27 485 ASP A CA 1
ATOM 3666 C C . ASP A 1 485 ? 26.138 13.058 57.905 1.00 9.39 485 ASP A C 1
ATOM 3667 O O . ASP A 1 485 ? 26.796 13.072 56.850 1.00 9.07 485 ASP A O 1
ATOM 3672 N N . LYS A 1 486 ? 26.602 13.554 59.044 1.00 9.14 486 LYS A N 1
ATOM 3673 C CA . LYS A 1 486 ? 27.915 14.160 59.149 1.00 9.46 486 LYS A CA 1
ATOM 3674 C C . LYS A 1 486 ? 29.049 13.212 58.829 1.00 9.70 486 LYS A C 1
ATOM 3675 O O . LYS A 1 486 ? 30.157 13.677 58.599 1.00 10.33 486 LYS A O 1
ATOM 3681 N N . ALA A 1 487 ? 28.776 11.915 58.775 1.00 9.75 487 ALA A N 1
ATOM 3682 C CA . ALA A 1 487 ? 29.807 10.926 58.419 1.00 10.51 487 ALA A CA 1
ATOM 3683 C C . ALA A 1 487 ? 29.489 10.241 57.059 1.00 10.17 487 ALA A C 1
ATOM 3684 O O . ALA A 1 487 ? 30.039 9.161 56.760 1.00 10.07 487 ALA A O 1
ATOM 3686 N N . GLY A 1 488 ? 28.525 10.787 56.308 1.00 9.78 488 GLY A N 1
ATOM 3687 C CA . GLY A 1 488 ? 28.192 10.344 54.972 1.00 10.39 488 GLY A CA 1
ATOM 3688 C C . GLY A 1 488 ? 27.149 9.211 54.937 1.00 10.25 488 GLY A C 1
ATOM 3689 O O . GLY A 1 488 ? 26.866 8.732 53.851 1.00 9.15 488 GLY A O 1
ATOM 3690 N N . ARG A 1 489 ? 26.572 8.825 56.089 1.00 10.11 489 ARG A N 1
ATOM 3691 C CA . ARG A 1 489 ? 25.621 7.719 56.088 1.00 11.26 489 ARG A CA 1
ATOM 3692 C C . ARG A 1 489 ? 24.316 8.161 55.466 1.00 10.00 489 ARG A C 1
ATOM 3693 O O . ARG A 1 489 ? 23.801 9.182 55.842 1.00 10.25 489 ARG A O 1
ATOM 3701 N N . VAL A 1 490 ? 23.806 7.380 54.523 1.00 9.94 490 VAL A N 1
ATOM 3702 C CA . VAL A 1 490 ? 22.565 7.734 53.828 1.00 9.98 490 VAL A CA 1
ATOM 3703 C C . VAL A 1 490 ? 21.399 7.502 54.754 1.00 10.60 490 VAL A C 1
ATOM 3704 O O . VAL A 1 490 ? 21.134 6.385 55.147 1.00 11.37 490 VAL A O 1
ATOM 3708 N N . TYR A 1 491 ? 20.661 8.553 55.070 1.00 10.20 491 TYR A N 1
ATOM 3709 C CA . TYR A 1 491 ? 19.403 8.390 55.857 1.00 11.11 491 TYR A CA 1
ATOM 3710 C C . TYR A 1 491 ? 18.385 7.479 55.165 1.00 11.29 491 TYR A C 1
ATOM 3711 O O . TYR A 1 491 ? 18.107 7.582 53.956 1.00 10.91 491 TYR A O 1
ATOM 3720 N N . GLY A 1 492 ? 17.862 6.560 55.961 1.00 11.18 492 GLY A N 1
ATOM 3721 C CA . GLY A 1 492 ? 16.749 5.707 55.598 1.00 12.06 492 GLY A CA 1
ATOM 3722 C C . GLY A 1 492 ? 17.127 4.278 55.292 1.00 12.43 492 GLY A C 1
ATOM 3723 O O . GLY A 1 492 ? 16.268 3.430 55.185 1.00 11.95 492 GLY A O 1
ATOM 3724 N N . VAL A 1 493 ? 18.414 4.019 55.182 1.00 10.49 493 VAL A N 1
ATOM 3725 C CA . VAL A 1 493 ? 18.926 2.691 54.867 1.00 11.06 493 VAL A CA 1
ATOM 3726 C C . VAL A 1 493 ? 20.208 2.481 55.647 1.00 10.96 493 VAL A C 1
ATOM 3727 O O . VAL A 1 493 ? 20.724 3.429 56.264 1.00 12.47 493 VAL A O 1
ATOM 3731 N N . THR A 1 494 ? 20.665 1.233 55.721 1.00 10.26 494 THR A N 1
ATOM 3732 C CA . THR A 1 494 ? 21.952 0.878 56.324 1.00 10.89 494 THR A CA 1
ATOM 3733 C C . THR A 1 494 ? 22.875 0.338 55.304 1.00 11.11 494 THR A C 1
ATOM 3734 O O . THR A 1 494 ? 22.481 -0.069 54.217 1.00 11.30 494 THR A O 1
ATOM 3738 N N . GLY A 1 495 ? 24.162 0.373 55.597 1.00 10.64 495 GLY A N 1
ATOM 3739 C CA . GLY A 1 495 ? 25.192 -0.215 54.743 1.00 11.56 495 GLY A CA 1
ATOM 3740 C C . GLY A 1 495 ? 25.653 0.665 53.605 1.00 10.01 495 GLY A C 1
ATOM 3741 O O . GLY A 1 495 ? 26.254 0.184 52.648 1.00 10.31 495 GLY A O 1
ATOM 3742 N N . LEU A 1 496 ? 25.316 1.950 53.644 1.00 9.77 496 LEU A N 1
ATOM 3743 C CA . LEU A 1 496 ? 25.493 2.847 52.521 1.00 9.46 496 LEU A CA 1
ATOM 3744 C C . LEU A 1 496 ? 25.916 4.237 52.946 1.00 10.12 496 LEU A C 1
ATOM 3745 O O . LEU A 1 496 ? 25.256 4.914 53.729 1.00 10.31 496 LEU A O 1
ATOM 3750 N N . ARG A 1 497 ? 27.007 4.675 52.343 1.00 10.15 497 ARG A N 1
ATOM 3751 C CA . ARG A 1 497 ? 27.484 6.024 52.475 1.00 10.13 497 ARG A CA 1
ATOM 3752 C C . ARG A 1 497 ? 27.713 6.663 51.136 1.00 10.17 497 ARG A C 1
ATOM 3753 O O . ARG A 1 497 ? 27.885 5.950 50.144 1.00 10.56 497 ARG A O 1
ATOM 3761 N N . VAL A 1 498 ? 27.713 8.003 51.120 1.00 9.39 498 VAL A N 1
ATOM 3762 C CA . VAL A 1 498 ? 28.176 8.820 49.966 1.00 9.85 498 VAL A CA 1
ATOM 3763 C C . VAL A 1 498 ? 29.286 9.692 50.517 1.00 9.65 498 VAL A C 1
ATOM 3764 O O . VAL A 1 498 ? 29.145 10.212 51.638 1.00 9.26 498 VAL A O 1
ATOM 3768 N N . ALA A 1 499 ? 30.355 9.906 49.741 1.00 9.36 499 ALA A N 1
ATOM 3769 C CA . ALA A 1 499 ? 31.570 10.555 50.244 1.00 9.12 499 ALA A CA 1
ATOM 3770 C C . ALA A 1 499 ? 32.363 11.303 49.189 1.00 9.72 499 ALA A C 1
ATOM 3771 O O . ALA A 1 499 ? 33.576 11.391 49.280 1.00 9.14 499 ALA A O 1
ATOM 3773 N N . ASP A 1 500 ? 31.627 11.884 48.230 1.00 9.38 500 ASP A N 1
ATOM 3774 C CA . ASP A 1 500 ? 32.169 12.665 47.133 1.00 8.58 500 ASP A CA 1
ATOM 3775 C C . ASP A 1 500 ? 31.659 14.068 47.136 1.00 8.35 500 ASP A C 1
ATOM 3776 O O . ASP A 1 500 ? 31.019 14.484 48.135 1.00 9.75 500 ASP A O 1
ATOM 3781 N N . ALA A 1 501 ? 31.826 14.829 46.047 1.00 7.57 501 ALA A N 1
ATOM 3782 C CA . ALA A 1 501 ? 31.351 16.182 46.039 1.00 7.20 501 ALA A CA 1
ATOM 3783 C C . ALA A 1 501 ? 29.808 16.300 46.058 1.00 7.48 501 ALA A C 1
ATOM 3784 O O . ALA A 1 501 ? 29.269 17.353 46.290 1.00 7.54 501 ALA A O 1
ATOM 3786 N N . SER A 1 502 ? 29.118 15.180 45.946 1.00 7.74 502 SER A N 1
ATOM 3787 C CA . SER A 1 502 ? 27.641 15.161 46.161 1.00 8.01 502 SER A CA 1
ATOM 3788 C C . SER A 1 502 ? 27.205 15.676 47.513 1.00 8.10 502 SER A C 1
ATOM 3789 O O . SER A 1 502 ? 26.103 16.219 47.650 1.00 9.40 502 SER A O 1
ATOM 3792 N N . ILE A 1 503 ? 28.080 15.482 48.497 1.00 8.16 503 ILE A N 1
ATOM 3793 C CA . ILE A 1 503 ? 27.699 15.630 49.906 1.00 8.28 503 ILE A CA 1
ATOM 3794 C C . ILE A 1 503 ? 27.835 17.108 50.346 1.00 8.94 503 ILE A C 1
ATOM 3795 O O . ILE A 1 503 ? 27.319 17.496 51.426 1.00 8.65 503 ILE A O 1
ATOM 3800 N N . MET A 1 504 ? 28.474 17.951 49.550 1.00 7.76 504 MET A N 1
ATOM 3801 C CA . MET A 1 504 ? 28.580 19.392 49.913 1.00 8.48 504 MET A CA 1
ATOM 3802 C C . MET A 1 504 ? 27.248 20.073 50.090 1.00 8.68 504 MET A C 1
ATOM 3803 O O . MET A 1 504 ? 26.408 20.098 49.203 1.00 9.35 504 MET A O 1
ATOM 3808 N N . PRO A 1 505 ? 27.008 20.723 51.278 1.00 8.91 505 PRO A N 1
ATOM 3809 C CA . PRO A 1 505 ? 25.703 21.377 51.409 1.00 9.25 505 PRO A CA 1
ATOM 3810 C C . PRO A 1 505 ? 25.515 22.550 50.475 1.00 9.09 505 PRO A C 1
ATOM 3811 O O . PRO A 1 505 ? 24.425 22.798 50.001 1.00 10.06 505 PRO A O 1
ATOM 3815 N N . THR A 1 506 ? 26.588 23.231 50.193 1.00 9.40 506 THR A N 1
ATOM 3816 C CA . THR A 1 506 ? 26.656 24.238 49.131 1.00 10.57 506 THR A CA 1
ATOM 3817 C C . THR A 1 506 ? 28.022 24.115 48.455 1.00 10.71 506 THR A C 1
ATOM 3818 O O . THR A 1 506 ? 28.985 23.654 49.031 1.00 11.73 506 THR A O 1
ATOM 3822 N N . VAL A 1 507 ? 28.145 24.616 47.225 1.00 10.69 507 VAL A N 1
ATOM 3823 C CA . VAL A 1 507 ? 29.483 24.724 46.635 1.00 10.52 507 VAL A CA 1
ATOM 3824 C C . VAL A 1 507 ? 30.270 25.808 47.370 1.00 10.16 507 VAL A C 1
ATOM 3825 O O . VAL A 1 507 ? 29.740 26.860 47.659 1.00 11.31 507 VAL A O 1
ATOM 3829 N N . PRO A 1 508 ? 31.567 25.557 47.659 1.00 10.59 508 PRO A N 1
ATOM 3830 C CA . PRO A 1 508 ? 32.401 26.556 48.310 1.00 10.79 508 PRO A CA 1
ATOM 3831 C C . PRO A 1 508 ? 32.764 27.604 47.296 1.00 10.98 508 PRO A C 1
ATOM 3832 O O . PRO A 1 508 ? 32.540 27.422 46.100 1.00 11.27 508 PRO A O 1
ATOM 3836 N N . THR A 1 509 ? 33.412 28.653 47.792 1.00 11.18 509 THR A N 1
ATOM 3837 C CA . THR A 1 509 ? 34.004 29.747 47.000 1.00 9.86 509 THR A CA 1
ATOM 3838 C C . THR A 1 509 ? 35.338 29.270 46.539 1.00 9.87 509 THR A C 1
ATOM 3839 O O . THR A 1 509 ? 36.456 29.777 46.936 1.00 8.92 509 THR A O 1
ATOM 3843 N N . ALA A 1 510 ? 35.315 28.170 45.757 1.00 9.00 510 ALA A N 1
ATOM 3844 C CA . ALA A 1 510 ? 36.555 27.468 45.450 1.00 10.73 510 ALA A CA 1
ATOM 3845 C C . ALA A 1 510 ? 36.331 26.491 44.292 1.00 10.12 510 ALA A C 1
ATOM 3846 O O . ALA A 1 510 ? 35.223 25.975 44.119 1.00 10.50 510 ALA A O 1
ATOM 3848 N N . ASN A 1 511 ? 37.394 26.178 43.582 1.00 11.54 511 ASN A N 1
ATOM 3849 C CA . ASN A 1 511 ? 37.413 25.022 42.731 1.00 11.85 511 ASN A CA 1
ATOM 3850 C C . ASN A 1 511 ? 37.222 23.785 43.656 1.00 11.20 511 ASN A C 1
ATOM 3851 O O . ASN A 1 511 ? 37.704 23.793 44.804 1.00 11.77 511 ASN A O 1
ATOM 3856 N N . THR A 1 512 ? 36.547 22.738 43.196 1.00 11.09 512 THR A N 1
ATOM 3857 C CA . THR A 1 512 ? 36.002 21.698 44.095 1.00 10.10 512 THR A CA 1
ATOM 3858 C C . THR A 1 512 ? 36.931 20.522 44.358 1.00 9.64 512 THR A C 1
ATOM 3859 O O . THR A 1 512 ? 36.662 19.677 45.200 1.00 9.66 512 THR A O 1
ATOM 3863 N N . ASN A 1 513 ? 38.081 20.433 43.728 1.00 9.03 513 ASN A N 1
ATOM 3864 C CA . ASN A 1 513 ? 38.910 19.259 43.956 1.00 8.82 513 ASN A CA 1
ATOM 3865 C C . ASN A 1 513 ? 39.525 19.208 45.324 1.00 8.62 513 ASN A C 1
ATOM 3866 O O . ASN A 1 513 ? 39.516 18.150 45.957 1.00 8.45 513 ASN A O 1
ATOM 3871 N N . LEU A 1 514 ? 40.065 20.343 45.787 1.00 9.39 514 LEU A N 1
ATOM 3872 C CA . LEU A 1 514 ? 40.710 20.347 47.099 1.00 9.03 514 LEU A CA 1
ATOM 3873 C C . LEU A 1 514 ? 39.637 20.177 48.222 1.00 9.09 514 LEU A C 1
ATOM 3874 O O . LEU A 1 514 ? 39.845 19.403 49.129 1.00 8.12 514 LEU A O 1
ATOM 3879 N N . PRO A 1 515 ? 38.468 20.845 48.085 1.00 9.08 515 PRO A N 1
ATOM 3880 C CA . PRO A 1 515 ? 37.364 20.583 49.068 1.00 8.12 515 PRO A CA 1
ATOM 3881 C C . PRO A 1 515 ? 36.936 19.130 49.031 1.00 8.30 515 PRO A C 1
ATOM 3882 O O . PRO A 1 515 ? 36.647 18.571 50.089 1.00 9.25 515 PRO A O 1
ATOM 3886 N N . THR A 1 516 ? 36.947 18.504 47.860 1.00 7.65 516 THR A N 1
ATOM 3887 C CA . THR A 1 516 ? 36.704 17.057 47.759 1.00 7.92 516 THR A CA 1
ATOM 3888 C C . THR A 1 516 ? 37.716 16.149 48.432 1.00 8.22 516 THR A C 1
ATOM 3889 O O . THR A 1 516 ? 37.352 15.157 49.139 1.00 8.31 516 THR A O 1
ATOM 3893 N N . LEU A 1 517 ? 38.996 16.410 48.204 1.00 8.70 517 LEU A N 1
ATOM 3894 C CA . LEU A 1 517 ? 40.034 15.744 48.958 1.00 8.81 517 LEU A CA 1
ATOM 3895 C C . LEU A 1 517 ? 39.791 15.852 50.462 1.00 8.41 517 LEU A C 1
ATOM 3896 O O . LEU A 1 517 ? 39.828 14.838 51.155 1.00 8.90 517 LEU A O 1
ATOM 3901 N N . MET A 1 518 ? 39.499 17.064 50.919 1.00 8.19 518 MET A N 1
ATOM 3902 C CA . MET A 1 518 ? 39.281 17.332 52.329 1.00 8.69 518 MET A CA 1
ATOM 3903 C C . MET A 1 518 ? 38.097 16.517 52.879 1.00 8.77 518 MET A C 1
ATOM 3904 O O . MET A 1 518 ? 38.189 15.856 53.931 1.00 8.12 518 MET A O 1
ATOM 3909 N N . LEU A 1 519 ? 36.992 16.506 52.144 1.00 9.27 519 LEU A N 1
ATOM 3910 C CA . LEU A 1 519 ? 35.783 15.908 52.691 1.00 8.94 519 LEU A CA 1
ATOM 3911 C C . LEU A 1 519 ? 35.971 14.417 52.671 1.00 9.22 519 LEU A C 1
ATOM 3912 O O . LEU A 1 519 ? 35.524 13.716 53.606 1.00 9.81 519 LEU A O 1
ATOM 3917 N N . ALA A 1 520 ? 36.724 13.899 51.709 1.00 9.06 520 ALA A N 1
ATOM 3918 C CA . ALA A 1 520 ? 36.973 12.432 51.720 1.00 9.03 520 ALA A CA 1
ATOM 3919 C C . ALA A 1 520 ? 37.929 12.013 52.858 1.00 9.55 520 ALA A C 1
ATOM 3920 O O . ALA A 1 520 ? 37.673 11.040 53.555 1.00 10.81 520 ALA A O 1
ATOM 3922 N N . GLU A 1 521 ? 38.937 12.847 53.143 1.00 9.89 521 GLU A N 1
ATOM 3923 C CA . GLU A 1 521 ? 39.802 12.726 54.339 1.00 10.71 521 GLU A CA 1
ATOM 3924 C C . GLU A 1 521 ? 38.985 12.730 55.641 1.00 11.07 521 GLU A C 1
ATOM 3925 O O . GLU A 1 521 ? 39.132 11.834 56.528 1.00 11.99 521 GLU A O 1
ATOM 3931 N N . LYS A 1 522 ? 38.031 13.638 55.723 1.00 11.13 522 LYS A N 1
ATOM 3932 C CA . LYS A 1 522 ? 37.197 13.778 56.904 1.00 10.99 522 LYS A CA 1
ATOM 3933 C C . LYS A 1 522 ? 36.239 12.621 57.124 1.00 11.38 522 LYS A C 1
ATOM 3934 O O . LYS A 1 522 ? 36.130 12.119 58.249 1.00 12.09 522 LYS A O 1
ATOM 3940 N N . ILE A 1 523 ? 35.578 12.203 56.052 1.00 10.97 523 ILE A N 1
ATOM 3941 C CA . ILE A 1 523 ? 34.709 11.054 56.102 1.00 11.09 523 ILE A CA 1
ATOM 3942 C C . ILE A 1 523 ? 35.521 9.783 56.433 1.00 10.50 523 ILE A C 1
ATOM 3943 O O . ILE A 1 523 ? 35.072 8.948 57.223 1.00 9.94 523 ILE A O 1
ATOM 3948 N N . ALA A 1 524 ? 36.709 9.625 55.855 1.00 10.23 524 ALA A N 1
ATOM 3949 C CA . ALA A 1 524 ? 37.556 8.443 56.195 1.00 11.72 524 ALA A CA 1
ATOM 3950 C C . ALA A 1 524 ? 37.842 8.376 57.693 1.00 10.63 524 ALA A C 1
ATOM 3951 O O . ALA A 1 524 ? 37.844 7.309 58.335 1.00 11.54 524 ALA A O 1
ATOM 3953 N N . ASP A 1 525 ? 38.121 9.522 58.264 1.00 12.27 525 ASP A N 1
ATOM 3954 C CA . ASP A 1 525 ? 38.389 9.597 59.685 1.00 14.48 525 ASP A CA 1
ATOM 3955 C C . ASP A 1 525 ? 37.123 9.202 60.495 1.00 13.66 525 ASP A C 1
ATOM 3956 O O . ASP A 1 525 ? 37.175 8.453 61.474 1.00 11.99 525 ASP A O 1
ATOM 3961 N N . ALA A 1 526 ? 35.975 9.718 60.080 1.00 12.30 526 ALA A N 1
ATOM 3962 C CA . ALA A 1 526 ? 34.754 9.395 60.776 1.00 12.26 526 ALA A CA 1
ATOM 3963 C C . ALA A 1 526 ? 34.497 7.893 60.719 1.00 13.04 526 ALA A C 1
ATOM 3964 O O . ALA A 1 526 ? 34.029 7.299 61.710 1.00 13.96 526 ALA A O 1
ATOM 3966 N N . ILE A 1 527 ? 34.735 7.279 59.557 1.00 12.23 527 ILE A N 1
ATOM 3967 C CA . ILE A 1 527 ? 34.544 5.820 59.396 1.00 12.69 527 ILE A CA 1
ATOM 3968 C C . ILE A 1 527 ? 35.453 5.091 60.392 1.00 14.76 527 ILE A C 1
ATOM 3969 O O . ILE A 1 527 ? 34.987 4.175 61.169 1.00 15.44 527 ILE A O 1
ATOM 3974 N N . LEU A 1 528 ? 36.742 5.431 60.319 1.00 13.34 528 LEU A N 1
ATOM 3975 C CA . LEU A 1 528 ? 37.788 4.772 61.123 1.00 14.87 528 LEU A CA 1
ATOM 3976 C C . LEU A 1 528 ? 37.583 4.918 62.641 1.00 16.91 528 LEU A C 1
ATOM 3977 O O . LEU A 1 528 ? 37.727 3.918 63.366 1.00 19.01 528 LEU A O 1
ATOM 3982 N N . THR A 1 529 ? 37.135 6.100 63.079 1.00 16.99 529 THR A N 1
ATOM 3983 C CA . THR A 1 529 ? 36.907 6.451 64.480 1.00 19.86 529 THR A CA 1
ATOM 3984 C C . THR A 1 529 ? 35.684 5.733 65.105 1.00 24.67 529 THR A C 1
ATOM 3985 O O . THR A 1 529 ? 34.836 5.178 64.382 1.00 25.50 529 THR A O 1
ATOM 3989 N N . ILE B 1 5 ? 38.744 90.019 59.443 1.00 25.36 5 ILE B N 1
ATOM 3990 C CA . ILE B 1 5 ? 38.048 88.756 59.007 1.00 26.41 5 ILE B CA 1
ATOM 3991 C C . ILE B 1 5 ? 39.032 87.580 58.767 1.00 25.35 5 ILE B C 1
ATOM 3992 O O . ILE B 1 5 ? 40.102 87.751 58.202 1.00 27.99 5 ILE B O 1
ATOM 3997 N N . PHE B 1 6 ? 38.686 86.396 59.269 1.00 20.75 6 PHE B N 1
ATOM 3998 C CA . PHE B 1 6 ? 39.429 85.178 58.968 1.00 17.65 6 PHE B CA 1
ATOM 3999 C C . PHE B 1 6 ? 38.791 84.513 57.765 1.00 15.98 6 PHE B C 1
ATOM 4000 O O . PHE B 1 6 ? 37.590 84.622 57.557 1.00 16.75 6 PHE B O 1
ATOM 4008 N N . ASP B 1 7 ? 39.602 83.831 56.970 1.00 14.92 7 ASP B N 1
ATOM 4009 C CA . ASP B 1 7 ? 39.093 83.058 55.876 1.00 14.15 7 ASP B CA 1
ATOM 4010 C C . ASP B 1 7 ? 38.358 81.821 56.432 1.00 13.27 7 ASP B C 1
ATOM 4011 O O . ASP B 1 7 ? 37.253 81.493 55.994 1.00 15.02 7 ASP B O 1
ATOM 4016 N N . TYR B 1 8 ? 38.960 81.165 57.415 1.00 12.39 8 TYR B N 1
ATOM 4017 C CA . TYR B 1 8 ? 38.395 80.013 58.062 1.00 12.10 8 TYR B CA 1
ATOM 4018 C C . TYR B 1 8 ? 38.520 80.141 59.580 1.00 11.10 8 TYR B C 1
ATOM 4019 O O . TYR B 1 8 ? 39.600 80.403 60.098 1.00 12.27 8 TYR B O 1
ATOM 4028 N N . VAL B 1 9 ? 37.428 79.910 60.271 1.00 11.22 9 VAL B N 1
ATOM 4029 C CA . VAL B 1 9 ? 37.370 79.670 61.726 1.00 10.82 9 VAL B CA 1
ATOM 4030 C C . VAL B 1 9 ? 36.960 78.257 61.923 1.00 11.35 9 VAL B C 1
ATOM 4031 O O . VAL B 1 9 ? 35.870 77.850 61.483 1.00 10.06 9 VAL B O 1
ATOM 4035 N N . ILE B 1 10 ? 37.847 77.498 62.583 1.00 9.57 10 ILE B N 1
ATOM 4036 C CA . ILE B 1 10 ? 37.589 76.099 62.840 1.00 9.08 10 ILE B CA 1
ATOM 4037 C C . ILE B 1 10 ? 37.217 75.956 64.328 1.00 8.65 10 ILE B C 1
ATOM 4038 O O . ILE B 1 10 ? 37.964 76.355 65.265 1.00 8.37 10 ILE B O 1
ATOM 4043 N N . VAL B 1 11 ? 36.052 75.375 64.546 1.00 8.11 11 VAL B N 1
ATOM 4044 C CA . VAL B 1 11 ? 35.491 75.261 65.913 1.00 7.78 11 VAL B CA 1
ATOM 4045 C C . VAL B 1 11 ? 35.756 73.856 66.464 1.00 8.33 11 VAL B C 1
ATOM 4046 O O . VAL B 1 11 ? 35.059 72.857 66.115 1.00 8.88 11 VAL B O 1
ATOM 4050 N N . GLY B 1 12 ? 36.775 73.798 67.340 1.00 9.01 12 GLY B N 1
ATOM 4051 C CA . GLY B 1 12 ? 37.177 72.602 68.053 1.00 8.36 12 GLY B CA 1
ATOM 4052 C C . GLY B 1 12 ? 38.485 72.038 67.549 1.00 9.25 12 GLY B C 1
ATOM 4053 O O . GLY B 1 12 ? 38.591 71.586 66.396 1.00 8.72 12 GLY B O 1
ATOM 4054 N N . GLY B 1 13 ? 39.482 72.120 68.388 1.00 8.92 13 GLY B N 1
ATOM 4055 C CA . GLY B 1 13 ? 40.779 71.669 68.076 1.00 8.79 13 GLY B CA 1
ATOM 4056 C C . GLY B 1 13 ? 41.056 70.240 68.463 1.00 8.51 13 GLY B C 1
ATOM 4057 O O . GLY B 1 13 ? 42.124 69.962 69.066 1.00 8.48 13 GLY B O 1
ATOM 4058 N N . GLY B 1 14 ? 40.184 69.328 68.058 1.00 7.73 14 GLY B N 1
ATOM 4059 C CA . GLY B 1 14 ? 40.342 67.907 68.346 1.00 7.83 14 GLY B CA 1
ATOM 4060 C C . GLY B 1 14 ? 41.008 67.197 67.189 1.00 8.49 14 GLY B C 1
ATOM 4061 O O . GLY B 1 14 ? 41.830 67.767 66.468 1.00 10.20 14 GLY B O 1
ATOM 4062 N N . THR B 1 15 ? 40.665 65.925 67.013 1.00 8.24 15 THR B N 1
ATOM 4063 C CA . THR B 1 15 ? 41.276 65.142 65.991 1.00 8.60 15 THR B CA 1
ATOM 4064 C C . THR B 1 15 ? 41.143 65.774 64.582 1.00 8.73 15 THR B C 1
ATOM 4065 O O . THR B 1 15 ? 42.179 66.070 63.908 1.00 9.66 15 THR B O 1
ATOM 4069 N N . ALA B 1 16 ? 39.922 66.078 64.204 1.00 8.21 16 ALA B N 1
ATOM 4070 C CA . ALA B 1 16 ? 39.647 66.640 62.912 1.00 9.24 16 ALA B CA 1
ATOM 4071 C C . ALA B 1 16 ? 40.087 68.080 62.817 1.00 7.85 16 ALA B C 1
ATOM 4072 O O . ALA B 1 16 ? 40.607 68.482 61.815 1.00 9.62 16 ALA B O 1
ATOM 4074 N N . GLY B 1 17 ? 39.836 68.880 63.837 1.00 8.23 17 GLY B N 1
ATOM 4075 C CA . GLY B 1 17 ? 40.143 70.322 63.790 1.00 7.73 17 GLY B CA 1
ATOM 4076 C C . GLY B 1 17 ? 41.658 70.538 63.704 1.00 7.91 17 GLY B C 1
ATOM 4077 O O . GLY B 1 17 ? 42.112 71.473 63.019 1.00 8.15 17 GLY B O 1
ATOM 4078 N N . SER B 1 18 ? 42.440 69.678 64.321 1.00 7.41 18 SER B N 1
ATOM 4079 C CA . SER B 1 18 ? 43.894 69.723 64.218 1.00 8.17 18 SER B CA 1
ATOM 4080 C C . SER B 1 18 ? 44.364 69.521 62.734 1.00 8.57 18 SER B C 1
ATOM 4081 O O . SER B 1 18 ? 45.224 70.287 62.209 1.00 10.56 18 SER B O 1
ATOM 4084 N N . VAL B 1 19 ? 43.771 68.536 62.056 1.00 8.68 19 VAL B N 1
ATOM 4085 C CA . VAL B 1 19 ? 44.054 68.240 60.664 1.00 9.09 19 VAL B CA 1
ATOM 4086 C C . VAL B 1 19 ? 43.645 69.472 59.787 1.00 9.52 19 VAL B C 1
ATOM 4087 O O . VAL B 1 19 ? 44.449 69.952 58.950 1.00 9.95 19 VAL B O 1
ATOM 4091 N N . LEU B 1 20 ? 42.423 69.940 59.959 1.00 9.96 20 LEU B N 1
ATOM 4092 C CA . LEU B 1 20 ? 41.940 71.065 59.170 1.00 11.42 20 LEU B CA 1
ATOM 4093 C C . LEU B 1 20 ? 42.799 72.304 59.342 1.00 11.44 20 LEU B C 1
ATOM 4094 O O . LEU B 1 20 ? 43.055 73.029 58.355 1.00 10.79 20 LEU B O 1
ATOM 4099 N N . ALA B 1 21 ? 43.212 72.589 60.567 1.00 10.75 21 ALA B N 1
ATOM 4100 C CA . ALA B 1 21 ? 43.986 73.771 60.791 1.00 10.76 21 ALA B CA 1
ATOM 4101 C C . ALA B 1 21 ? 45.320 73.662 60.116 1.00 10.99 21 ALA B C 1
ATOM 4102 O O . ALA B 1 21 ? 45.781 74.620 59.476 1.00 11.16 21 ALA B O 1
ATOM 4104 N N . ASN B 1 22 ? 45.931 72.492 60.234 1.00 10.61 22 ASN B N 1
ATOM 4105 C CA . ASN B 1 22 ? 47.212 72.226 59.548 1.00 10.42 22 ASN B CA 1
ATOM 4106 C C . ASN B 1 22 ? 47.066 72.390 58.022 1.00 10.98 22 ASN B C 1
ATOM 4107 O O . ASN B 1 22 ? 47.838 73.133 57.396 1.00 11.74 22 ASN B O 1
ATOM 4112 N N . ARG B 1 23 ? 46.032 71.737 57.425 1.00 10.77 23 ARG B N 1
ATOM 4113 C CA . ARG B 1 23 ? 45.952 71.632 55.978 1.00 11.14 23 ARG B CA 1
ATOM 4114 C C . ARG B 1 23 ? 45.555 72.961 55.368 1.00 11.89 23 ARG B C 1
ATOM 4115 O O . ARG B 1 23 ? 46.130 73.339 54.337 1.00 10.64 23 ARG B O 1
ATOM 4123 N N . LEU B 1 24 ? 44.582 73.669 55.982 1.00 11.47 24 LEU B N 1
ATOM 4124 C CA . LEU B 1 24 ? 44.106 74.925 55.410 1.00 12.26 24 LEU B CA 1
ATOM 4125 C C . LEU B 1 24 ? 45.148 76.011 55.529 1.00 12.07 24 LEU B C 1
ATOM 4126 O O . LEU B 1 24 ? 45.284 76.833 54.588 1.00 13.27 24 LEU B O 1
ATOM 4131 N N . SER B 1 25 ? 45.917 76.016 56.622 1.00 11.47 25 SER B N 1
ATOM 4132 C CA . SER B 1 25 ? 46.954 77.033 56.842 1.00 12.53 25 SER B CA 1
ATOM 4133 C C . SER B 1 25 ? 48.234 76.758 56.030 1.00 13.03 25 SER B C 1
ATOM 4134 O O . SER B 1 25 ? 49.074 77.647 55.951 1.00 13.22 25 SER B O 1
ATOM 4137 N N . ALA B 1 26 ? 48.351 75.586 55.410 1.00 11.37 26 ALA B N 1
ATOM 4138 C CA . ALA B 1 26 ? 49.518 75.282 54.592 1.00 12.87 26 ALA B CA 1
ATOM 4139 C C . ALA B 1 26 ? 49.597 76.246 53.441 1.00 15.24 26 ALA B C 1
ATOM 4140 O O . ALA B 1 26 ? 50.699 76.454 52.916 1.00 18.03 26 ALA B O 1
ATOM 4142 N N . ARG B 1 27 ? 48.446 76.756 52.998 1.00 15.83 27 ARG B N 1
ATOM 4143 C CA . ARG B 1 27 ? 48.374 77.783 51.969 1.00 19.65 27 ARG B CA 1
ATOM 4144 C C . ARG B 1 27 ? 48.426 79.148 52.615 1.00 18.69 27 ARG B C 1
ATOM 4145 O O . ARG B 1 27 ? 47.497 79.546 53.342 1.00 15.45 27 ARG B O 1
ATOM 4153 N N . PRO B 1 28 ? 49.490 79.933 52.302 1.00 20.85 28 PRO B N 1
ATOM 4154 C CA . PRO B 1 28 ? 49.668 81.245 52.954 1.00 21.23 28 PRO B CA 1
ATOM 4155 C C . PRO B 1 28 ? 48.528 82.250 52.809 1.00 20.34 28 PRO B C 1
ATOM 4156 O O . PRO B 1 28 ? 48.379 83.078 53.668 1.00 22.07 28 PRO B O 1
ATOM 4160 N N . GLU B 1 29 ? 47.718 82.151 51.777 1.00 18.73 29 GLU B N 1
ATOM 4161 C CA . GLU B 1 29 ? 46.569 83.067 51.542 1.00 20.50 29 GLU B CA 1
ATOM 4162 C C . GLU B 1 29 ? 45.390 82.808 52.463 1.00 18.04 29 GLU B C 1
ATOM 4163 O O . GLU B 1 29 ? 44.560 83.658 52.650 1.00 21.62 29 GLU B O 1
ATOM 4169 N N . ASN B 1 30 ? 45.368 81.640 53.093 1.00 16.62 30 ASN B N 1
ATOM 4170 C CA . ASN B 1 30 ? 44.321 81.300 54.039 1.00 14.88 30 ASN B CA 1
ATOM 4171 C C . ASN B 1 30 ? 44.662 81.733 55.459 1.00 14.59 30 ASN B C 1
ATOM 4172 O O . ASN B 1 30 ? 45.550 81.203 56.122 1.00 14.14 30 ASN B O 1
ATOM 4177 N N . ARG B 1 31 ? 43.885 82.677 55.965 1.00 14.38 31 ARG B N 1
ATOM 4178 C CA . ARG B 1 31 ? 43.970 83.144 57.320 1.00 15.00 31 ARG B CA 1
ATOM 4179 C C . ARG B 1 31 ? 43.000 82.304 58.162 1.00 13.06 31 ARG B C 1
ATOM 4180 O O . ARG B 1 31 ? 41.752 82.420 58.049 1.00 11.48 31 ARG B O 1
ATOM 4188 N N . VAL B 1 32 ? 43.603 81.475 58.973 1.00 12.26 32 VAL B N 1
ATOM 4189 C CA . VAL B 1 32 ? 42.934 80.421 59.715 1.00 11.72 32 VAL B CA 1
ATOM 4190 C C . VAL B 1 32 ? 43.001 80.698 61.244 1.00 11.20 32 VAL B C 1
ATOM 4191 O O . VAL B 1 32 ? 44.068 80.966 61.843 1.00 11.53 32 VAL B O 1
ATOM 4195 N N . LEU B 1 33 ? 41.861 80.542 61.913 1.00 10.50 33 LEU B N 1
ATOM 4196 C CA . LEU B 1 33 ? 41.790 80.551 63.382 1.00 10.93 33 LEU B CA 1
ATOM 4197 C C . LEU B 1 33 ? 41.190 79.206 63.882 1.00 10.25 33 LEU B C 1
ATOM 4198 O O . LEU B 1 33 ? 40.110 78.764 63.416 1.00 11.81 33 LEU B O 1
ATOM 4203 N N . LEU B 1 34 ? 41.911 78.553 64.756 1.00 9.83 34 LEU B N 1
ATOM 4204 C CA . LEU B 1 34 ? 41.460 77.294 65.364 1.00 9.93 34 LEU B CA 1
ATOM 4205 C C . LEU B 1 34 ? 41.135 77.653 66.784 1.00 9.58 34 LEU B C 1
ATOM 4206 O O . LEU B 1 34 ? 41.970 78.225 67.526 1.00 10.39 34 LEU B O 1
ATOM 4211 N N . ILE B 1 35 ? 39.907 77.364 67.160 1.00 8.91 35 ILE B N 1
ATOM 4212 C CA . ILE B 1 35 ? 39.388 77.641 68.505 1.00 9.95 35 ILE B CA 1
ATOM 4213 C C . ILE B 1 35 ? 39.112 76.323 69.268 1.00 9.75 35 ILE B C 1
ATOM 4214 O O . ILE B 1 35 ? 38.263 75.518 68.881 1.00 10.50 35 ILE B O 1
ATOM 4219 N N . GLU B 1 36 ? 39.758 76.185 70.405 1.00 9.63 36 GLU B N 1
ATOM 4220 C CA . GLU B 1 36 ? 39.604 74.985 71.257 1.00 9.50 36 GLU B CA 1
ATOM 4221 C C . GLU B 1 36 ? 39.219 75.410 72.676 1.00 9.54 36 GLU B C 1
ATOM 4222 O O . GLU B 1 36 ? 39.896 76.212 73.329 1.00 8.77 36 GLU B O 1
ATOM 4228 N N . ALA B 1 37 ? 38.103 74.863 73.169 1.00 9.45 37 ALA B N 1
ATOM 4229 C CA . ALA B 1 37 ? 37.638 75.120 74.510 1.00 9.54 37 ALA B CA 1
ATOM 4230 C C . ALA B 1 37 ? 38.566 74.728 75.695 1.00 10.35 37 ALA B C 1
ATOM 4231 O O . ALA B 1 37 ? 38.532 75.383 76.739 1.00 11.62 37 ALA B O 1
ATOM 4233 N N . GLY B 1 38 ? 39.263 73.613 75.575 1.00 9.87 38 GLY B N 1
ATOM 4234 C CA . GLY B 1 38 ? 40.122 73.075 76.609 1.00 9.58 38 GLY B CA 1
ATOM 4235 C C . GLY B 1 38 ? 41.531 73.668 76.541 1.00 10.17 38 GLY B C 1
ATOM 4236 O O . GLY B 1 38 ? 41.837 74.551 75.714 1.00 11.31 38 GLY B O 1
ATOM 4237 N N . ILE B 1 39 ? 42.359 73.116 77.401 1.00 10.41 39 ILE B N 1
ATOM 4238 C CA . ILE B 1 39 ? 43.759 73.447 77.509 1.00 10.64 39 ILE B CA 1
ATOM 4239 C C . ILE B 1 39 ? 44.543 73.145 76.251 1.00 11.23 39 ILE B C 1
ATOM 4240 O O . ILE B 1 39 ? 44.305 72.145 75.544 1.00 10.03 39 ILE B O 1
ATOM 4245 N N . ASP B 1 40 ? 45.593 73.935 76.076 1.00 10.88 40 ASP B N 1
ATOM 4246 C CA . ASP B 1 40 ? 46.650 73.621 75.093 1.00 12.23 40 ASP B CA 1
ATOM 4247 C C . ASP B 1 40 ? 47.470 72.448 75.625 1.00 12.14 40 ASP B C 1
ATOM 4248 O O . ASP B 1 40 ? 47.539 72.220 76.816 1.00 12.44 40 ASP B O 1
ATOM 4253 N N . THR B 1 41 ? 48.056 71.698 74.704 1.00 13.56 41 THR B N 1
ATOM 4254 C CA . THR B 1 41 ? 49.083 70.714 74.970 1.00 13.45 41 THR B CA 1
ATOM 4255 C C . THR B 1 41 ? 50.340 70.900 74.111 1.00 15.23 41 THR B C 1
ATOM 4256 O O . THR B 1 41 ? 50.716 70.003 73.326 1.00 14.01 41 THR B O 1
ATOM 4260 N N . PRO B 1 42 ? 51.034 72.026 74.336 1.00 15.18 42 PRO B N 1
ATOM 4261 C CA . PRO B 1 42 ? 52.231 72.286 73.570 1.00 15.64 42 PRO B CA 1
ATOM 4262 C C . PRO B 1 42 ? 53.368 71.360 74.026 1.00 14.98 42 PRO B C 1
ATOM 4263 O O . PRO B 1 42 ? 53.321 70.758 75.076 1.00 14.24 42 PRO B O 1
ATOM 4267 N N . GLU B 1 43 ? 54.373 71.243 73.186 1.00 15.55 43 GLU B N 1
ATOM 4268 C CA . GLU B 1 43 ? 55.492 70.333 73.473 1.00 18.52 43 GLU B CA 1
ATOM 4269 C C . GLU B 1 43 ? 56.120 70.584 74.843 1.00 19.97 43 GLU B C 1
ATOM 4270 O O . GLU B 1 43 ? 56.394 69.643 75.584 1.00 20.39 43 GLU B O 1
ATOM 4276 N N . ASN B 1 44 ? 56.225 71.835 75.231 1.00 21.65 44 ASN B N 1
ATOM 4277 C CA . ASN B 1 44 ? 56.731 72.115 76.602 1.00 26.29 44 ASN B CA 1
ATOM 4278 C C . ASN B 1 44 ? 55.827 71.733 77.822 1.00 25.71 44 ASN B C 1
ATOM 4279 O O . ASN B 1 44 ? 56.249 71.920 78.941 1.00 24.59 44 ASN B O 1
ATOM 4284 N N . ASN B 1 45 ? 54.604 71.241 77.639 1.00 21.44 45 ASN B N 1
ATOM 4285 C CA . ASN B 1 45 ? 53.633 71.260 78.695 1.00 20.22 45 ASN B CA 1
ATOM 4286 C C . ASN B 1 45 ? 52.456 70.342 78.351 1.00 17.80 45 ASN B C 1
ATOM 4287 O O . ASN B 1 45 ? 51.300 70.770 78.188 1.00 16.91 45 ASN B O 1
ATOM 4292 N N . ILE B 1 46 ? 52.774 69.082 78.154 1.00 16.27 46 ILE B N 1
ATOM 4293 C CA . ILE B 1 46 ? 51.741 68.067 77.991 1.00 15.48 46 ILE B CA 1
ATOM 4294 C C . ILE B 1 46 ? 51.512 67.476 79.428 1.00 15.45 46 ILE B C 1
ATOM 4295 O O . ILE B 1 46 ? 52.424 66.964 80.003 1.00 14.28 46 ILE B O 1
ATOM 4300 N N . PRO B 1 47 ? 50.290 67.532 79.965 1.00 14.50 47 PRO B N 1
ATOM 4301 C CA . PRO B 1 47 ? 50.045 67.060 81.322 1.00 15.12 47 PRO B CA 1
ATOM 4302 C C . PRO B 1 47 ? 50.493 65.620 81.439 1.00 13.72 47 PRO B C 1
ATOM 4303 O O . PRO B 1 47 ? 50.401 64.850 80.458 1.00 13.15 47 PRO B O 1
ATOM 4307 N N . PRO B 1 48 ? 50.985 65.212 82.602 1.00 14.91 48 PRO B N 1
ATOM 4308 C CA . PRO B 1 48 ? 51.564 63.831 82.678 1.00 16.05 48 PRO B CA 1
ATOM 4309 C C . PRO B 1 48 ? 50.504 62.754 82.437 1.00 15.23 48 PRO B C 1
ATOM 4310 O O . PRO B 1 48 ? 50.820 61.699 81.907 1.00 15.38 48 PRO B O 1
ATOM 4314 N N . GLU B 1 49 ? 49.249 63.075 82.759 1.00 13.43 49 GLU B N 1
ATOM 4315 C CA . GLU B 1 49 ? 48.179 62.144 82.573 1.00 14.73 49 GLU B CA 1
ATOM 4316 C C . GLU B 1 49 ? 47.891 61.860 81.083 1.00 13.18 49 GLU B C 1
ATOM 4317 O O . GLU B 1 49 ? 47.430 60.775 80.753 1.00 12.21 49 GLU B O 1
ATOM 4323 N N . ILE B 1 50 ? 48.109 62.865 80.249 1.00 11.78 50 ILE B N 1
ATOM 4324 C CA . ILE B 1 50 ? 47.920 62.783 78.823 1.00 12.20 50 ILE B CA 1
ATOM 4325 C C . ILE B 1 50 ? 49.129 62.181 78.114 1.00 12.89 50 ILE B C 1
ATOM 4326 O O . ILE B 1 50 ? 48.989 61.434 77.150 1.00 12.44 50 ILE B O 1
ATOM 4331 N N . HIS B 1 51 ? 50.322 62.464 78.622 1.00 12.59 51 HIS B N 1
ATOM 4332 C CA . HIS B 1 51 ? 51.543 62.134 77.936 1.00 13.79 51 HIS B CA 1
ATOM 4333 C C . HIS B 1 51 ? 51.870 60.669 78.006 1.00 13.48 51 HIS B C 1
ATOM 4334 O O . HIS B 1 51 ? 52.603 60.176 77.149 1.00 15.19 51 HIS B O 1
ATOM 4341 N N . ASP B 1 52 ? 51.382 59.995 79.049 1.00 13.74 52 ASP B N 1
ATOM 4342 C CA . ASP B 1 52 ? 51.677 58.561 79.242 1.00 14.15 52 ASP B CA 1
ATOM 4343 C C . ASP B 1 52 ? 50.840 57.684 78.308 1.00 14.91 52 ASP B C 1
ATOM 4344 O O . ASP B 1 52 ? 49.688 57.383 78.556 1.00 14.64 52 ASP B O 1
ATOM 4349 N N . GLY B 1 53 ? 51.459 57.306 77.216 1.00 14.86 53 GLY B N 1
ATOM 4350 C CA . GLY B 1 53 ? 50.774 56.514 76.228 1.00 14.98 53 GLY B CA 1
ATOM 4351 C C . GLY B 1 53 ? 50.782 55.030 76.490 1.00 14.53 53 GLY B C 1
ATOM 4352 O O . GLY B 1 53 ? 50.029 54.292 75.819 1.00 14.37 53 GLY B O 1
ATOM 4353 N N . LEU B 1 54 ? 51.591 54.572 77.467 1.00 14.50 54 LEU B N 1
ATOM 4354 C CA . LEU B 1 54 ? 51.586 53.187 77.920 1.00 13.69 54 LEU B CA 1
ATOM 4355 C C . LEU B 1 54 ? 50.483 52.905 78.884 1.00 13.58 54 LEU B C 1
ATOM 4356 O O . LEU B 1 54 ? 50.111 51.714 79.106 1.00 13.40 54 LEU B O 1
ATOM 4361 N N . ARG B 1 55 ? 49.935 53.978 79.437 1.00 12.81 55 ARG B N 1
ATOM 4362 C CA . ARG B 1 55 ? 48.712 53.931 80.274 1.00 13.56 55 ARG B CA 1
ATOM 4363 C C . ARG B 1 55 ? 47.606 54.812 79.701 1.00 13.40 55 ARG B C 1
ATOM 4364 O O . ARG B 1 55 ? 47.154 55.821 80.302 1.00 12.86 55 ARG B O 1
ATOM 4372 N N . PRO B 1 56 ? 47.150 54.465 78.508 1.00 13.79 56 PRO B N 1
ATOM 4373 C CA . PRO B 1 56 ? 46.239 55.423 77.800 1.00 13.23 56 PRO B CA 1
ATOM 4374 C C . PRO B 1 56 ? 44.815 55.549 78.410 1.00 14.45 56 PRO B C 1
ATOM 4375 O O . PRO B 1 56 ? 44.085 56.466 78.078 1.00 12.74 56 PRO B O 1
ATOM 4379 N N . TRP B 1 57 ? 44.495 54.689 79.388 1.00 14.50 57 TRP B N 1
ATOM 4380 C CA . TRP B 1 57 ? 43.313 54.815 80.237 1.00 15.58 57 TRP B CA 1
ATOM 4381 C C . TRP B 1 57 ? 43.517 55.922 81.311 1.00 15.38 57 TRP B C 1
ATOM 4382 O O . TRP B 1 57 ? 42.584 56.292 81.987 1.00 14.78 57 TRP B O 1
ATOM 4393 N N . LEU B 1 58 ? 44.749 56.410 81.496 1.00 13.52 58 LEU B N 1
ATOM 4394 C CA . LEU B 1 58 ? 45.033 57.285 82.632 1.00 14.05 58 LEU B CA 1
ATOM 4395 C C . LEU B 1 58 ? 44.228 58.580 82.703 1.00 13.93 58 LEU B C 1
ATOM 4396 O O . LEU B 1 58 ? 43.915 58.990 83.786 1.00 15.42 58 LEU B O 1
ATOM 4401 N N . PRO B 1 59 ? 43.836 59.201 81.566 1.00 15.01 59 PRO B N 1
ATOM 4402 C CA . PRO B 1 59 ? 43.031 60.418 81.684 1.00 15.10 59 PRO B CA 1
ATOM 4403 C C . PRO B 1 59 ? 41.664 60.181 82.337 1.00 16.71 59 PRO B C 1
ATOM 4404 O O . PRO B 1 59 ? 41.138 61.045 83.000 1.00 16.53 59 PRO B O 1
ATOM 4408 N N . ARG B 1 60 ? 41.147 58.971 82.202 1.00 17.53 60 ARG B N 1
ATOM 4409 C CA . ARG B 1 60 ? 39.819 58.619 82.763 1.00 21.25 60 ARG B CA 1
ATOM 4410 C C . ARG B 1 60 ? 39.909 58.417 84.260 1.00 22.56 60 ARG B C 1
ATOM 4411 O O . ARG B 1 60 ? 38.890 58.326 84.935 1.00 25.72 60 ARG B O 1
ATOM 4419 N N . LEU B 1 61 ? 41.127 58.394 84.802 1.00 21.13 61 LEU B N 1
ATOM 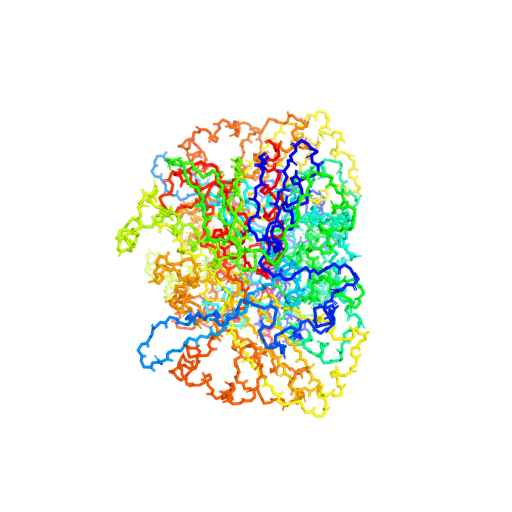4420 C CA . LEU B 1 61 ? 41.298 58.323 86.255 1.00 21.94 61 LEU B CA 1
ATOM 4421 C C . LEU B 1 61 ? 41.219 59.677 86.910 1.00 22.76 61 LEU B C 1
ATOM 4422 O O . LEU B 1 61 ? 41.144 59.731 88.108 1.00 25.66 61 LEU B O 1
ATOM 4427 N N . SER B 1 62 ? 41.256 60.770 86.162 1.00 20.11 62 SER B N 1
ATOM 4428 C CA . SER B 1 62 ? 41.117 62.112 86.742 1.00 20.56 62 SER B CA 1
ATOM 4429 C C . SER B 1 62 ? 39.701 62.611 86.575 1.00 20.14 62 SER B C 1
ATOM 4430 O O . SER B 1 62 ? 39.466 63.820 86.576 1.00 20.77 62 SER B O 1
ATOM 4433 N N . GLY B 1 63 ? 38.756 61.690 86.413 1.00 18.71 63 GLY B N 1
ATOM 4434 C CA . GLY B 1 63 ? 37.327 62.096 86.378 1.00 18.91 63 GLY B CA 1
ATOM 4435 C C . GLY B 1 63 ? 37.069 62.990 85.176 1.00 17.93 63 GLY B C 1
ATOM 4436 O O . GLY B 1 63 ? 37.414 62.591 84.049 1.00 17.96 63 GLY B O 1
ATOM 4437 N N . ASP B 1 64 ? 36.529 64.198 85.396 1.00 16.75 64 ASP B N 1
ATOM 4438 C CA . ASP B 1 64 ? 36.196 65.088 84.289 1.00 16.07 64 ASP B CA 1
ATOM 4439 C C . ASP B 1 64 ? 37.220 66.152 83.920 1.00 16.64 64 ASP B C 1
ATOM 4440 O O . ASP B 1 64 ? 36.936 67.057 83.115 1.00 17.15 64 ASP B O 1
ATOM 4445 N N . LYS B 1 65 ? 38.445 66.046 84.457 1.00 16.18 65 LYS B N 1
ATOM 4446 C CA . LYS B 1 65 ? 39.438 67.043 84.261 1.00 15.67 65 LYS B CA 1
ATOM 4447 C C . LYS B 1 65 ? 39.742 67.282 82.776 1.00 14.19 65 LYS B C 1
ATOM 4448 O O . LYS B 1 65 ? 39.913 68.410 82.327 1.00 13.74 65 LYS B O 1
ATOM 4454 N N . PHE B 1 66 ? 39.850 66.194 82.018 1.00 11.72 66 PHE B N 1
ATOM 4455 C CA . PHE B 1 66 ? 40.185 66.354 80.597 1.00 11.69 66 PHE B CA 1
ATOM 4456 C C . PHE B 1 66 ? 39.015 66.153 79.603 1.00 11.01 66 PHE B C 1
ATOM 4457 O O . PHE B 1 66 ? 39.259 66.002 78.356 1.00 9.95 66 PHE B O 1
ATOM 4465 N N . PHE B 1 67 ? 37.779 66.206 80.120 1.00 10.02 67 PHE B N 1
ATOM 4466 C CA . PHE B 1 67 ? 36.557 65.874 79.406 1.00 9.39 67 PHE B CA 1
ATOM 4467 C C . PHE B 1 67 ? 35.533 66.965 79.562 1.00 8.75 67 PHE B C 1
ATOM 4468 O O . PHE B 1 67 ? 35.718 67.900 80.351 1.00 9.54 67 PHE B O 1
ATOM 4476 N N . TRP B 1 68 ? 34.452 66.880 78.807 1.00 8.41 68 TRP B N 1
ATOM 4477 C CA . TRP B 1 68 ? 33.296 67.773 78.961 1.00 9.41 68 TRP B CA 1
ATOM 4478 C C . TRP B 1 68 ? 32.548 67.334 80.230 1.00 9.80 68 TRP B C 1
ATOM 4479 O O . TRP B 1 68 ? 32.027 66.241 80.308 1.00 9.88 68 TRP B O 1
ATOM 4490 N N . PRO B 1 69 ? 32.545 68.213 81.242 1.00 10.44 69 PRO B N 1
ATOM 4491 C CA . PRO B 1 69 ? 32.026 67.772 82.536 1.00 9.53 69 PRO B CA 1
ATOM 4492 C C . PRO B 1 69 ? 30.537 67.679 82.505 1.00 9.06 69 PRO B C 1
ATOM 4493 O O . PRO B 1 69 ? 29.907 68.474 81.851 1.00 8.83 69 PRO B O 1
ATOM 4497 N N . ASN B 1 70 ? 29.995 66.653 83.123 1.00 9.69 70 ASN B N 1
ATOM 4498 C CA . ASN B 1 70 ? 28.519 66.502 83.230 1.00 10.24 70 ASN B CA 1
ATOM 4499 C C . ASN B 1 70 ? 27.769 66.222 81.927 1.00 10.99 70 ASN B C 1
ATOM 4500 O O . ASN B 1 70 ? 26.531 66.362 81.844 1.00 11.22 70 ASN B O 1
ATOM 4505 N N . LEU B 1 71 ? 28.499 65.747 80.889 1.00 10.72 71 LEU B N 1
ATOM 4506 C CA . LEU B 1 71 ? 27.924 65.348 79.638 1.00 12.18 71 LEU B CA 1
ATOM 4507 C C . LEU B 1 71 ? 27.419 63.907 79.859 1.00 11.75 71 LEU B C 1
ATOM 4508 O O . LEU B 1 71 ? 28.198 62.980 80.019 1.00 12.65 71 LEU B O 1
ATOM 4513 N N . THR B 1 72 ? 26.108 63.794 79.955 1.00 10.83 72 THR B N 1
ATOM 4514 C CA . THR B 1 72 ? 25.448 62.538 80.148 1.00 11.98 72 THR B CA 1
ATOM 4515 C C . THR B 1 72 ? 24.531 62.168 78.989 1.00 10.48 72 THR B C 1
ATOM 4516 O O . THR B 1 72 ? 24.058 63.031 78.215 1.00 11.71 72 THR B O 1
ATOM 4520 N N . ILE B 1 73 ? 24.382 60.860 78.830 1.00 10.38 73 ILE B N 1
ATOM 4521 C CA . ILE B 1 73 ? 23.753 60.273 77.654 1.00 10.30 73 ILE B CA 1
ATOM 4522 C C . ILE B 1 73 ? 22.866 59.148 78.129 1.00 10.05 73 ILE B C 1
ATOM 4523 O O . ILE B 1 73 ? 23.096 58.580 79.219 1.00 10.41 73 ILE B O 1
ATOM 4528 N N . HIS B 1 74 ? 21.820 58.851 77.354 1.00 10.75 74 HIS B N 1
ATOM 4529 C CA . HIS B 1 74 ? 21.151 57.574 77.488 1.00 10.34 74 HIS B CA 1
ATOM 4530 C C . HIS B 1 74 ? 21.783 56.557 76.547 1.00 11.67 74 HIS B C 1
ATOM 4531 O O . HIS B 1 74 ? 22.096 56.850 75.376 1.00 10.68 74 HIS B O 1
ATOM 4538 N N . ARG B 1 75 ? 21.912 55.336 77.051 1.00 11.38 75 ARG B N 1
ATOM 4539 C CA . ARG B 1 75 ? 22.736 54.341 76.450 1.00 12.17 75 ARG B CA 1
ATOM 4540 C C . ARG B 1 75 ? 21.874 53.294 75.710 1.00 13.19 75 ARG B C 1
ATOM 4541 O O . ARG B 1 75 ? 21.715 53.365 74.495 1.00 12.69 75 ARG B O 1
ATOM 4549 N N . ALA B 1 76 ? 21.386 52.273 76.383 1.00 13.14 76 ALA B N 1
ATOM 4550 C CA . ALA B 1 76 ? 20.502 51.344 75.735 1.00 13.99 76 ALA B CA 1
ATOM 4551 C C . ALA B 1 76 ? 19.096 51.861 75.481 1.00 15.64 76 ALA B C 1
ATOM 4552 O O . ALA B 1 76 ? 18.555 52.660 76.257 1.00 16.46 76 ALA B O 1
ATOM 4554 N N . ALA B 1 77 ? 18.484 51.325 74.422 1.00 15.86 77 ALA B N 1
ATOM 4555 C CA . ALA B 1 77 ? 17.129 51.675 74.013 1.00 17.26 77 ALA B CA 1
ATOM 4556 C C . ALA B 1 77 ? 16.186 51.399 75.177 1.00 16.75 77 ALA B C 1
ATOM 4557 O O . ALA B 1 77 ? 16.324 50.398 75.875 1.00 16.11 77 ALA B O 1
ATOM 4559 N N . GLU B 1 78 ? 15.271 52.330 75.379 1.00 18.60 78 GLU B N 1
ATOM 4560 C CA . GLU B 1 78 ? 14.142 52.143 76.301 1.00 23.59 78 GLU B CA 1
ATOM 4561 C C . GLU B 1 78 ? 13.497 50.806 75.972 1.00 21.98 78 GLU B C 1
ATOM 4562 O O . GLU B 1 78 ? 13.183 50.532 74.822 1.00 23.20 78 GLU B O 1
ATOM 4568 N N . HIS B 1 79 ? 13.381 49.956 76.970 1.00 23.70 79 HIS B N 1
ATOM 4569 C CA . HIS B 1 79 ? 12.877 48.633 76.778 1.00 22.89 79 HIS B CA 1
ATOM 4570 C C . HIS B 1 79 ? 11.979 48.242 77.957 1.00 25.45 79 HIS B C 1
ATOM 4571 O O . HIS B 1 79 ? 12.324 48.541 79.088 1.00 23.70 79 HIS B O 1
ATOM 4578 N N . PRO B 1 80 ? 10.822 47.536 77.702 1.00 25.27 80 PRO B N 1
ATOM 4579 C CA . PRO B 1 80 ? 9.958 47.286 78.864 1.00 24.16 80 PRO B CA 1
ATOM 4580 C C . PRO B 1 80 ? 10.644 46.397 79.890 1.00 23.26 80 PRO B C 1
ATOM 4581 O O . PRO B 1 80 ? 11.355 45.485 79.509 1.00 22.64 80 PRO B O 1
ATOM 4585 N N . GLY B 1 81 ? 10.458 46.692 81.170 1.00 24.34 81 GLY B N 1
ATOM 4586 C CA . GLY B 1 81 ? 11.031 45.886 82.269 1.00 26.11 81 GLY B CA 1
ATOM 4587 C C . GLY B 1 81 ? 12.479 46.216 82.606 1.00 27.49 81 GLY B C 1
ATOM 4588 O O . GLY B 1 81 ? 13.107 45.536 83.417 1.00 28.43 81 GLY B O 1
ATOM 4589 N N . ILE B 1 82 ? 13.024 47.253 81.955 1.00 27.53 82 ILE B N 1
ATOM 4590 C CA . ILE B 1 82 ? 14.399 47.727 82.217 1.00 27.11 82 ILE B CA 1
ATOM 4591 C C . ILE B 1 82 ? 14.305 49.215 82.430 1.00 25.14 82 ILE B C 1
ATOM 4592 O O . ILE B 1 82 ? 13.521 49.866 81.808 1.00 25.02 82 ILE B O 1
ATOM 4597 N N . THR B 1 83 ? 14.974 49.752 83.433 1.00 29.78 83 THR B N 1
ATOM 4598 C CA . THR B 1 83 ? 15.008 51.230 83.523 1.00 33.24 83 THR B CA 1
ATOM 4599 C C . THR B 1 83 ? 16.470 51.559 83.278 1.00 29.08 83 THR B C 1
ATOM 4600 O O . THR B 1 83 ? 17.367 50.784 83.531 1.00 31.18 83 THR B O 1
ATOM 4604 N N . ARG B 1 84 ? 16.677 52.663 82.617 1.00 25.18 84 ARG B N 1
ATOM 4605 C CA . ARG B 1 84 ? 18.006 53.050 82.270 1.00 20.79 84 ARG B CA 1
ATOM 4606 C C . ARG B 1 84 ? 18.158 54.391 82.955 1.00 20.15 84 ARG B C 1
ATOM 4607 O O . ARG B 1 84 ? 17.127 55.021 83.264 1.00 19.56 84 ARG B O 1
ATOM 4615 N N . GLU B 1 85 ? 19.408 54.799 83.210 1.00 18.38 85 GLU B N 1
ATOM 4616 C CA . GLU B 1 85 ? 19.678 56.164 83.695 1.00 19.78 85 GLU B CA 1
ATOM 4617 C C . GLU B 1 85 ? 20.697 56.889 82.850 1.00 15.61 85 GLU B C 1
ATOM 4618 O O . GLU B 1 85 ? 21.448 56.269 82.166 1.00 14.61 85 GLU B O 1
ATOM 4624 N N . PRO B 1 86 ? 20.752 58.190 82.967 1.00 14.46 86 PRO B N 1
ATOM 4625 C CA . PRO B 1 86 ? 21.831 58.886 82.331 1.00 14.60 86 PRO B CA 1
ATOM 4626 C C . PRO B 1 86 ? 23.219 58.452 82.815 1.00 13.86 86 PRO B C 1
ATOM 4627 O O . PRO B 1 86 ? 23.424 58.132 84.009 1.00 14.13 86 PRO B O 1
ATOM 4631 N N . GLN B 1 87 ? 24.141 58.353 81.873 1.00 12.16 87 GLN B N 1
ATOM 4632 C CA . GLN B 1 87 ? 25.488 57.884 82.127 1.00 11.57 87 GLN B CA 1
ATOM 4633 C C . GLN B 1 87 ? 26.467 58.956 81.658 1.00 11.33 87 GLN B C 1
ATOM 4634 O O . GLN B 1 87 ? 26.296 59.503 80.579 1.00 10.41 87 GLN B O 1
ATOM 4640 N N . PHE B 1 88 ? 27.572 59.185 82.374 1.00 10.97 88 PHE B N 1
ATOM 4641 C CA . PHE B 1 88 ? 28.596 60.108 81.898 1.00 11.14 88 PHE B CA 1
ATOM 4642 C C . PHE B 1 88 ? 29.255 59.489 80.668 1.00 10.36 88 PHE B C 1
ATOM 4643 O O . PHE B 1 88 ? 29.430 58.247 80.541 1.00 10.96 88 PHE B O 1
ATOM 4651 N N . TYR B 1 89 ? 29.505 60.330 79.700 1.00 9.68 89 TYR B N 1
ATOM 4652 C CA . TYR B 1 89 ? 30.114 59.946 78.423 1.00 10.12 89 TYR B CA 1
ATOM 4653 C C . TYR B 1 89 ? 31.354 60.837 78.167 1.00 9.58 89 TYR B C 1
ATOM 4654 O O . TYR B 1 89 ? 31.240 62.015 77.814 1.00 9.98 89 TYR B O 1
ATOM 4663 N N . GLU B 1 90 ? 32.527 60.240 78.266 1.00 9.98 90 GLU B N 1
ATOM 4664 C CA . GLU B 1 90 ? 33.766 60.906 78.088 1.00 9.64 90 GLU B CA 1
ATOM 4665 C C . GLU B 1 90 ? 33.877 61.451 76.688 1.00 9.53 90 GLU B C 1
ATOM 4666 O O . GLU B 1 90 ? 33.803 60.659 75.734 1.00 8.82 90 GLU B O 1
ATOM 4672 N N . GLN B 1 91 ? 34.079 62.776 76.561 1.00 8.83 91 GLN B N 1
ATOM 4673 C CA . GLN B 1 91 ? 34.410 63.417 75.275 1.00 9.15 91 GLN B CA 1
ATOM 4674 C C . GLN B 1 91 ? 35.567 64.384 75.569 1.00 8.93 91 GLN B C 1
ATOM 4675 O O . GLN B 1 91 ? 35.526 65.132 76.585 1.00 9.23 91 GLN B O 1
ATOM 4681 N N . GLY B 1 92 ? 36.671 64.283 74.818 1.00 8.67 92 GLY B N 1
ATOM 4682 C CA . GLY B 1 92 ? 37.837 65.065 75.109 1.00 8.43 92 GLY B CA 1
ATOM 4683 C C . GLY B 1 92 ? 37.618 66.582 75.121 1.00 8.58 92 GLY B C 1
ATOM 4684 O O . GLY B 1 92 ? 36.886 67.106 74.292 1.00 8.58 92 GLY B O 1
ATOM 4685 N N . ARG B 1 93 ? 38.200 67.300 76.097 1.00 8.52 93 ARG B N 1
ATOM 4686 C CA . ARG B 1 93 ? 38.152 68.772 76.147 1.00 9.49 93 ARG B CA 1
ATOM 4687 C C . ARG B 1 93 ? 39.561 69.295 76.428 1.00 10.02 93 ARG B C 1
ATOM 4688 O O . ARG B 1 93 ? 39.957 69.493 77.553 1.00 10.95 93 ARG B O 1
ATOM 4696 N N . LEU B 1 94 ? 40.310 69.421 75.349 1.00 9.85 94 LEU B N 1
ATOM 4697 C CA . LEU B 1 94 ? 41.694 69.852 75.322 1.00 9.76 94 LEU B CA 1
ATOM 4698 C C . LEU B 1 94 ? 42.164 69.772 73.869 1.00 9.49 94 LEU B C 1
ATOM 4699 O O . LEU B 1 94 ? 41.590 69.043 73.041 1.00 9.68 94 LEU B O 1
ATOM 4704 N N . LEU B 1 95 ? 43.286 70.424 73.593 1.00 9.79 95 LEU B N 1
ATOM 4705 C CA . LEU B 1 95 ? 43.869 70.311 72.230 1.00 9.15 95 LEU B CA 1
ATOM 4706 C C . LEU B 1 95 ? 44.211 68.848 71.912 1.00 8.63 95 LEU B C 1
ATOM 4707 O O . LEU B 1 95 ? 44.746 68.137 72.762 1.00 9.63 95 LEU B O 1
ATOM 4712 N N . GLY B 1 96 ? 43.888 68.432 70.668 1.00 8.18 96 GLY B N 1
ATOM 4713 C CA . GLY B 1 96 ? 43.908 67.043 70.253 1.00 7.66 96 GLY B CA 1
ATOM 4714 C C . GLY B 1 96 ? 42.577 66.290 70.428 1.00 6.96 96 GLY B C 1
ATOM 4715 O O . GLY B 1 96 ? 42.396 65.199 69.834 1.00 6.91 96 GLY B O 1
ATOM 4716 N N . GLY B 1 97 ? 41.714 66.781 71.327 1.00 7.28 97 GLY B N 1
ATOM 4717 C CA . GLY B 1 97 ? 40.347 66.224 71.506 1.00 7.57 97 GLY B CA 1
ATOM 4718 C C . GLY B 1 97 ? 40.441 64.754 71.891 1.00 7.82 97 GLY B C 1
ATOM 4719 O O . GLY B 1 97 ? 41.253 64.353 72.765 1.00 8.78 97 GLY B O 1
ATOM 4720 N N . GLY B 1 98 ? 39.675 63.901 71.243 1.00 8.24 98 GLY B N 1
ATOM 4721 C CA . GLY B 1 98 ? 39.710 62.472 71.491 1.00 8.30 98 GLY B CA 1
ATOM 4722 C C . GLY B 1 98 ? 41.084 61.858 71.452 1.00 8.92 98 GLY B C 1
ATOM 4723 O O . GLY B 1 98 ? 41.374 60.952 72.228 1.00 8.85 98 GLY B O 1
ATOM 4724 N N . SER B 1 99 ? 41.867 62.265 70.457 1.00 8.72 99 SER B N 1
ATOM 4725 C CA . SER B 1 99 ? 43.201 61.772 70.303 1.00 8.94 99 SER B CA 1
ATOM 4726 C C . SER B 1 99 ? 44.104 62.025 71.498 1.00 8.80 99 SER B C 1
ATOM 4727 O O . SER B 1 99 ? 45.119 61.337 71.593 1.00 10.03 99 SER B O 1
ATOM 4730 N N . SER B 1 100 ? 43.801 63.005 72.350 1.00 8.65 100 SER B N 1
ATOM 4731 C CA . SER B 1 100 ? 44.561 63.259 73.553 1.00 9.05 100 SER B CA 1
ATOM 4732 C C . SER B 1 100 ? 44.117 62.407 74.759 1.00 9.19 100 SER B C 1
ATOM 4733 O O . SER B 1 100 ? 44.848 62.354 75.759 1.00 10.41 100 SER B O 1
ATOM 4736 N N . VAL B 1 101 ? 42.937 61.780 74.691 1.00 8.18 101 VAL B N 1
ATOM 4737 C CA . VAL B 1 101 ? 42.387 61.061 75.837 1.00 8.90 101 VAL B CA 1
ATOM 4738 C C . VAL B 1 101 ? 42.002 59.622 75.497 1.00 9.18 101 VAL B C 1
ATOM 4739 O O . VAL B 1 101 ? 41.433 58.939 76.339 1.00 9.81 101 VAL B O 1
ATOM 4743 N N . ASN B 1 102 ? 42.290 59.178 74.265 1.00 8.27 102 ASN B N 1
ATOM 4744 C CA . ASN B 1 102 ? 41.826 57.850 73.812 1.00 8.62 102 ASN B CA 1
ATOM 4745 C C . ASN B 1 102 ? 42.739 56.729 74.111 1.00 9.03 102 ASN B C 1
ATOM 4746 O O . ASN B 1 102 ? 43.788 56.960 74.744 1.00 8.14 102 ASN B O 1
ATOM 4751 N N . MET B 1 103 ? 42.340 55.510 73.674 1.00 9.03 103 MET B N 1
ATOM 4752 C CA . MET B 1 103 ? 43.119 54.301 73.915 1.00 10.45 103 MET B CA 1
ATOM 4753 C C . MET B 1 103 ? 44.230 53.969 72.889 1.00 9.94 103 MET B C 1
ATOM 4754 O O . MET B 1 103 ? 44.732 52.832 72.877 1.00 10.99 103 MET B O 1
ATOM 4759 N N . VAL B 1 104 ? 44.554 54.975 72.059 1.00 9.72 104 VAL B N 1
ATOM 4760 C CA . VAL B 1 104 ? 45.720 55.095 71.104 1.00 10.07 104 VAL B CA 1
ATOM 4761 C C . VAL B 1 104 ? 45.724 54.091 69.968 1.00 10.33 104 VAL B C 1
ATOM 4762 O O . VAL B 1 104 ? 46.744 53.961 69.264 1.00 10.54 104 VAL B O 1
ATOM 4766 N N . VAL B 1 105 ? 44.643 53.303 69.800 1.00 10.59 105 VAL B N 1
ATOM 4767 C CA . VAL B 1 105 ? 44.612 52.395 68.649 1.00 10.79 105 VAL B CA 1
ATOM 4768 C C . VAL B 1 105 ? 44.231 53.169 67.385 1.00 11.30 105 VAL B C 1
ATOM 4769 O O . VAL B 1 105 ? 43.455 54.130 67.431 1.00 9.76 105 VAL B O 1
ATOM 4773 N N . SER B 1 106 ? 44.817 52.751 66.256 1.00 10.88 106 SER B N 1
ATOM 4774 C CA . SER B 1 106 ? 44.674 53.466 64.960 1.00 11.19 106 SER B CA 1
ATOM 4775 C C . SER B 1 106 ? 44.379 52.443 63.903 1.00 10.81 106 SER B C 1
ATOM 4776 O O . SER B 1 106 ? 45.253 51.735 63.502 1.00 9.63 106 SER B O 1
ATOM 4779 N N . ASN B 1 107 ? 43.111 52.314 63.537 1.00 10.79 107 ASN B N 1
ATOM 4780 C CA . ASN B 1 107 ? 42.714 51.323 62.549 1.00 10.42 107 ASN B CA 1
ATOM 4781 C C . ASN B 1 107 ? 41.599 51.836 61.633 1.00 9.81 107 ASN B C 1
ATOM 4782 O O . ASN B 1 107 ? 40.906 52.795 61.956 1.00 8.92 107 ASN B O 1
ATOM 4787 N N . ARG B 1 108 ? 41.577 51.280 60.425 1.00 9.06 108 ARG B N 1
ATOM 4788 C CA . ARG B 1 108 ? 40.913 51.907 59.338 1.00 9.62 108 ARG B CA 1
ATOM 4789 C C . ARG B 1 108 ? 39.477 51.433 59.168 1.00 9.30 108 ARG B C 1
ATOM 4790 O O . ARG B 1 108 ? 38.659 52.142 58.656 1.00 9.40 108 ARG B O 1
ATOM 4798 N N . GLY B 1 109 ? 39.219 50.174 59.496 1.00 9.57 109 GLY B N 1
ATOM 4799 C CA . GLY B 1 109 ? 37.963 49.531 59.115 1.00 10.87 109 GLY B CA 1
ATOM 4800 C C . GLY B 1 109 ? 38.128 48.634 57.896 1.00 11.58 109 GLY B C 1
ATOM 4801 O O . GLY B 1 109 ? 39.200 48.145 57.601 1.00 12.47 109 GLY B O 1
ATOM 4802 N N . LEU B 1 110 ? 37.055 48.375 57.179 1.00 11.69 110 LEU B N 1
ATOM 4803 C CA . LEU B 1 110 ? 37.196 47.539 56.024 1.00 13.57 110 LEU B CA 1
ATOM 4804 C C . LEU B 1 110 ? 36.695 48.226 54.756 1.00 12.13 110 LEU B C 1
ATOM 4805 O O . LEU B 1 110 ? 35.831 49.086 54.842 1.00 10.81 110 LEU B O 1
ATOM 4810 N N . PRO B 1 111 ? 37.181 47.791 53.590 1.00 11.89 111 PRO B N 1
ATOM 4811 C CA . PRO B 1 111 ? 36.697 48.377 52.352 1.00 11.17 111 PRO B CA 1
ATOM 4812 C C . PRO B 1 111 ? 35.181 48.449 52.256 1.00 11.59 111 PRO B C 1
ATOM 4813 O O . PRO 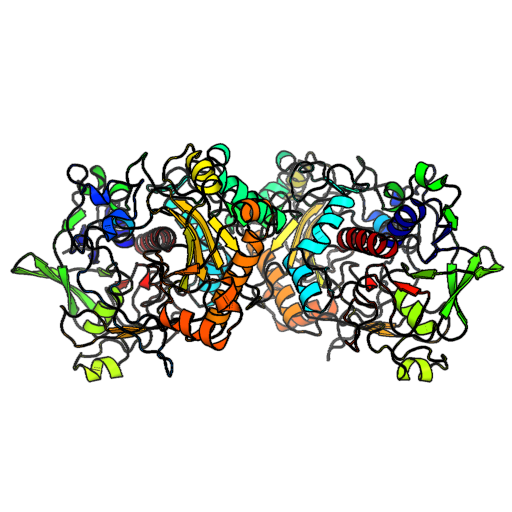B 1 111 ? 34.582 49.457 51.789 1.00 9.64 111 PRO B O 1
ATOM 4817 N N . ARG B 1 112 ? 34.492 47.418 52.704 1.00 11.60 112 ARG B N 1
ATOM 4818 C CA . ARG B 1 112 ? 33.035 47.438 52.656 1.00 11.94 112 ARG B CA 1
ATOM 4819 C C . ARG B 1 112 ? 32.373 48.565 53.393 1.00 11.62 112 ARG B C 1
ATOM 4820 O O . ARG B 1 112 ? 31.235 48.922 53.098 1.00 13.10 112 ARG B O 1
ATOM 4828 N N . ASP B 1 113 ? 33.014 49.071 54.440 1.00 10.84 113 ASP B N 1
ATOM 4829 C CA . ASP B 1 113 ? 32.460 50.162 55.174 1.00 10.37 113 ASP B CA 1
ATOM 4830 C C . ASP B 1 113 ? 32.309 51.412 54.330 1.00 10.10 113 ASP B C 1
ATOM 4831 O O . ASP B 1 113 ? 31.312 52.114 54.401 1.00 11.25 113 ASP B O 1
ATOM 4836 N N . TYR B 1 114 ? 33.307 51.676 53.528 1.00 10.19 114 TYR B N 1
ATOM 4837 C CA . TYR B 1 114 ? 33.403 52.934 52.757 1.00 10.56 114 TYR B CA 1
ATOM 4838 C C . TYR B 1 114 ? 32.633 52.778 51.450 1.00 10.73 114 TYR B C 1
ATOM 4839 O O . TYR B 1 114 ? 31.990 53.708 51.012 1.00 10.79 114 TYR B O 1
ATOM 4848 N N . ASP B 1 115 ? 32.702 51.596 50.844 1.00 11.10 115 ASP B N 1
ATOM 4849 C CA . ASP B 1 115 ? 31.798 51.257 49.744 1.00 11.38 115 ASP B CA 1
ATOM 4850 C C . ASP B 1 115 ? 30.390 51.406 50.133 1.00 12.76 115 ASP B C 1
ATOM 4851 O O . ASP B 1 115 ? 29.590 51.809 49.321 1.00 14.18 115 ASP B O 1
ATOM 4856 N N . GLU B 1 116 ? 30.016 51.094 51.384 1.00 12.55 116 GLU B N 1
ATOM 4857 C CA . GLU B 1 116 ? 28.665 51.373 51.860 1.00 13.09 116 GLU B CA 1
ATOM 4858 C C . GLU B 1 116 ? 28.377 52.904 51.971 1.00 11.94 116 GLU B C 1
ATOM 4859 O O . GLU B 1 116 ? 27.273 53.349 51.651 1.00 12.90 116 GLU B O 1
ATOM 4865 N N . TRP B 1 117 ? 29.327 53.676 52.467 1.00 11.13 117 TRP B N 1
ATOM 4866 C CA . TRP B 1 117 ? 29.184 55.156 52.408 1.00 11.87 117 TRP B CA 1
ATOM 4867 C C . TRP B 1 117 ? 28.817 55.626 51.006 1.00 12.18 117 TRP B C 1
ATOM 4868 O O . TRP B 1 117 ? 27.877 56.434 50.847 1.00 14.36 117 TRP B O 1
ATOM 4879 N N . GLN B 1 118 ? 29.571 55.134 50.004 1.00 12.52 118 GLN B N 1
ATOM 4880 C CA . GLN B 1 118 ? 29.290 55.520 48.598 1.00 14.94 118 GLN B CA 1
ATOM 4881 C C . GLN B 1 118 ? 27.912 55.035 48.213 1.00 15.56 118 GLN B C 1
ATOM 4882 O O . GLN B 1 118 ? 27.130 55.766 47.608 1.00 15.66 118 GLN B O 1
ATOM 4888 N N . ALA B 1 119 ? 27.571 53.814 48.568 1.00 15.83 119 ALA B N 1
ATOM 4889 C CA . ALA B 1 119 ? 26.219 53.350 48.227 1.00 15.86 119 ALA B CA 1
ATOM 4890 C C . ALA B 1 119 ? 25.099 54.146 48.892 1.00 16.16 119 ALA B C 1
ATOM 4891 O O . ALA B 1 119 ? 23.953 54.199 48.333 1.00 18.08 119 ALA B O 1
ATOM 4893 N N . LEU B 1 120 ? 25.352 54.759 50.057 1.00 13.74 120 LEU B N 1
ATOM 4894 C CA . LEU B 1 120 ? 24.388 55.618 50.702 1.00 14.25 120 LEU B CA 1
ATOM 4895 C C . LEU B 1 120 ? 24.456 57.102 50.236 1.00 14.18 120 LEU B C 1
ATOM 4896 O O . LEU B 1 120 ? 23.862 57.971 50.865 1.00 14.95 120 LEU B O 1
ATOM 4901 N N . GLY B 1 121 ? 25.254 57.379 49.208 1.00 12.81 121 GLY B N 1
ATOM 4902 C CA . GLY B 1 121 ? 25.232 58.710 48.559 1.00 14.19 121 GLY B CA 1
ATOM 4903 C C . GLY B 1 121 ? 26.364 59.616 48.954 1.00 13.07 121 GLY B C 1
ATOM 4904 O O . GLY B 1 121 ? 26.250 60.834 48.814 1.00 13.64 121 GLY B O 1
ATOM 4905 N N . ALA B 1 122 ? 27.457 59.071 49.531 1.00 10.80 122 ALA B N 1
ATOM 4906 C CA . ALA B 1 122 ? 28.599 59.903 49.793 1.00 11.58 122 ALA B CA 1
ATOM 4907 C C . ALA B 1 122 ? 29.543 59.689 48.651 1.00 12.17 122 ALA B C 1
ATOM 4908 O O . ALA B 1 122 ? 30.353 58.730 48.642 1.00 11.29 122 ALA B O 1
ATOM 4910 N N . ASP B 1 123 ? 29.332 60.480 47.595 1.00 12.15 123 ASP B N 1
ATOM 4911 C CA . ASP B 1 123 ? 30.021 60.210 46.350 1.00 12.98 123 ASP B CA 1
ATOM 4912 C C . ASP B 1 123 ? 31.508 60.451 46.471 1.00 12.28 123 ASP B C 1
ATOM 4913 O O . ASP B 1 123 ? 31.958 61.470 47.017 1.00 11.69 123 ASP B O 1
ATOM 4918 N N . GLY B 1 124 ? 32.283 59.497 45.973 1.00 12.01 124 GLY B N 1
ATOM 4919 C CA . GLY B 1 124 ? 33.753 59.549 46.087 1.00 12.21 124 GLY B CA 1
ATOM 4920 C C . GLY B 1 124 ? 34.319 59.097 47.434 1.00 10.73 124 GLY B C 1
ATOM 4921 O O . GLY B 1 124 ? 35.539 59.149 47.653 1.00 11.90 124 GLY B O 1
ATOM 4922 N N . TRP B 1 125 ? 33.448 58.624 48.332 1.00 11.44 125 TRP B N 1
ATOM 4923 C CA . TRP B 1 125 ? 33.894 58.162 49.680 1.00 10.09 125 TRP B CA 1
ATOM 4924 C C . TRP B 1 125 ? 33.877 56.636 49.755 1.00 11.36 125 TRP B C 1
ATOM 4925 O O . TRP B 1 125 ? 33.858 56.090 50.845 1.00 11.48 125 TRP B O 1
ATOM 4936 N N . ASP B 1 126 ? 33.874 55.969 48.619 1.00 11.74 126 ASP B N 1
ATOM 4937 C CA . ASP B 1 126 ? 34.145 54.510 48.598 1.00 12.50 126 ASP B CA 1
ATOM 4938 C C . ASP B 1 126 ? 35.555 54.180 48.986 1.00 12.37 126 ASP B C 1
ATOM 4939 O O . ASP B 1 126 ? 36.409 55.044 49.225 1.00 11.96 126 ASP B O 1
ATOM 4944 N N . TRP B 1 127 ? 35.866 52.884 49.063 1.00 12.32 127 TRP B N 1
ATOM 4945 C CA . TRP B 1 127 ? 37.223 52.531 49.459 1.00 11.58 127 TRP B CA 1
ATOM 4946 C C . TRP B 1 127 ? 38.331 53.161 48.612 1.00 12.75 127 TRP B C 1
ATOM 4947 O O . TRP B 1 127 ? 39.342 53.710 49.120 1.00 11.33 127 TRP B O 1
ATOM 4958 N N . GLN B 1 128 ? 38.192 53.058 47.293 1.00 14.01 128 GLN B N 1
ATOM 4959 C CA . GLN B 1 128 ? 39.199 53.629 46.410 1.00 15.82 128 GLN B CA 1
ATOM 4960 C C . GLN B 1 128 ? 39.323 55.156 46.633 1.00 14.36 128 GLN B C 1
ATOM 4961 O O . GLN B 1 128 ? 40.358 55.718 46.522 1.00 13.85 128 GLN B O 1
ATOM 4967 N N . GLY B 1 129 ? 38.259 55.798 47.014 1.00 13.20 129 GLY B N 1
ATOM 4968 C CA . GLY B 1 129 ? 38.332 57.239 47.244 1.00 13.66 129 GLY B CA 1
ATOM 4969 C C . GLY B 1 129 ? 38.876 57.659 48.610 1.00 13.48 129 GLY B C 1
ATOM 4970 O O . GLY B 1 129 ? 39.337 58.779 48.768 1.00 13.27 129 GLY B O 1
ATOM 4971 N N . VAL B 1 130 ? 38.802 56.777 49.615 1.00 12.19 130 VAL B N 1
ATOM 4972 C CA . VAL B 1 130 ? 39.288 57.128 50.939 1.00 11.89 130 VAL B CA 1
ATOM 4973 C C . VAL B 1 130 ? 40.745 56.642 51.126 1.00 11.99 130 VAL B C 1
ATOM 4974 O O . VAL B 1 130 ? 41.484 57.189 51.935 1.00 12.30 130 VAL B O 1
ATOM 4978 N N . LEU B 1 131 ? 41.098 55.514 50.492 1.00 12.43 131 LEU B N 1
ATOM 4979 C CA . LEU B 1 131 ? 42.435 54.968 50.573 1.00 14.13 131 LEU B CA 1
ATOM 4980 C C . LEU B 1 131 ? 43.621 55.984 50.481 1.00 14.10 131 LEU B C 1
ATOM 4981 O O . LEU B 1 131 ? 44.522 55.960 51.319 1.00 11.90 131 LEU B O 1
ATOM 4986 N N . PRO B 1 132 ? 43.614 56.896 49.484 1.00 13.76 132 PRO B N 1
ATOM 4987 C CA . PRO B 1 132 ? 44.686 57.923 49.422 1.00 13.28 132 PRO B CA 1
ATOM 4988 C C . PRO B 1 132 ? 44.846 58.768 50.709 1.00 13.48 132 PRO B C 1
ATOM 4989 O O . PRO B 1 132 ? 45.963 59.198 51.053 1.00 14.02 132 PRO B O 1
ATOM 4993 N N . TYR B 1 133 ? 43.714 59.007 51.358 1.00 12.58 133 TYR B N 1
ATOM 4994 C CA . TYR B 1 133 ? 43.667 59.786 52.593 1.00 12.00 133 TYR B CA 1
ATOM 4995 C C . TYR B 1 133 ? 44.095 59.028 53.871 1.00 11.59 133 TYR B C 1
ATOM 4996 O O . TYR B 1 133 ? 44.784 59.583 54.766 1.00 10.59 133 TYR B O 1
ATOM 5005 N N . PHE B 1 134 ? 43.820 57.720 53.896 1.00 10.75 134 PHE B N 1
ATOM 5006 C CA . PHE B 1 134 ? 44.411 56.842 54.874 1.00 9.77 134 PHE B CA 1
ATOM 5007 C C . PHE B 1 134 ? 45.896 56.775 54.677 1.00 10.96 134 PHE B C 1
ATOM 5008 O O . PHE B 1 134 ? 46.616 56.678 55.660 1.00 11.75 134 PHE B O 1
ATOM 5016 N N . ILE B 1 135 ? 46.369 56.818 53.421 1.00 10.39 135 ILE B N 1
ATOM 5017 C CA . ILE B 1 135 ? 47.810 56.751 53.219 1.00 11.91 135 ILE B CA 1
ATOM 5018 C C . ILE B 1 135 ? 48.475 58.052 53.635 1.00 11.58 135 ILE B C 1
ATOM 5019 O O . ILE B 1 135 ? 49.557 58.037 54.250 1.00 11.58 135 ILE B O 1
ATOM 5024 N N . LYS B 1 136 ? 47.833 59.162 53.277 1.00 11.92 136 LYS B N 1
ATOM 5025 C CA . LYS B 1 136 ? 48.334 60.524 53.566 1.00 12.56 136 LYS B CA 1
ATOM 5026 C C . LYS B 1 136 ? 48.630 60.821 55.055 1.00 13.18 136 LYS B C 1
ATOM 5027 O O . LYS B 1 136 ? 49.615 61.482 55.418 1.00 11.28 136 LYS B O 1
ATOM 5033 N N . THR B 1 137 ? 47.709 60.369 55.905 1.00 13.10 137 THR B N 1
ATOM 5034 C CA . THR B 1 137 ? 47.771 60.664 57.332 1.00 12.95 137 THR B CA 1
ATOM 5035 C C . THR B 1 137 ? 48.926 59.929 58.079 1.00 12.17 137 THR B C 1
ATOM 5036 O O . THR B 1 137 ? 49.400 60.439 59.078 1.00 11.78 137 THR B O 1
ATOM 5040 N N . GLU B 1 138 ? 49.367 58.768 57.567 1.00 11.78 138 GLU B N 1
ATOM 5041 C CA . GLU B 1 138 ? 50.147 57.870 58.356 1.00 10.65 138 GLU B CA 1
ATOM 5042 C C . GLU B 1 138 ? 51.613 57.772 57.945 1.00 10.87 138 GLU B C 1
ATOM 5043 O O . GLU B 1 138 ? 51.940 57.947 56.754 1.00 11.38 138 GLU B O 1
ATOM 5049 N N . ARG B 1 139 ? 52.390 57.322 58.906 1.00 12.28 139 ARG B N 1
ATOM 5050 C CA . ARG B 1 139 ? 53.704 56.738 58.697 1.00 14.87 139 ARG B CA 1
ATOM 5051 C C . ARG B 1 139 ? 53.710 55.417 59.418 1.00 12.54 139 ARG B C 1
ATOM 5052 O O . ARG B 1 139 ? 53.869 55.342 60.633 1.00 13.15 139 ARG B O 1
ATOM 5060 N N . ASP B 1 140 ? 53.511 54.349 58.662 1.00 11.31 140 ASP B N 1
ATOM 5061 C CA . ASP B 1 140 ? 53.408 53.012 59.226 1.00 11.86 140 ASP B CA 1
ATOM 5062 C C . ASP B 1 140 ? 54.825 52.446 59.416 1.00 12.53 140 ASP B C 1
ATOM 5063 O O . ASP B 1 140 ? 55.538 52.195 58.437 1.00 12.57 140 ASP B O 1
ATOM 5068 N N . ALA B 1 141 ? 55.195 52.221 60.660 1.00 12.50 141 ALA B N 1
ATOM 5069 C CA . ALA B 1 141 ? 56.563 51.821 61.000 1.00 13.66 141 ALA B CA 1
ATOM 5070 C C . ALA B 1 141 ? 56.895 50.414 60.500 1.00 14.09 141 ALA B C 1
ATOM 5071 O O . ALA B 1 141 ? 58.062 50.105 60.278 1.00 15.24 141 ALA B O 1
ATOM 5073 N N . ASP B 1 142 ? 55.874 49.598 60.322 1.00 14.23 142 ASP B N 1
ATOM 5074 C CA . ASP B 1 142 ? 56.037 48.167 60.018 1.00 15.28 142 ASP B CA 1
ATOM 5075 C C . ASP B 1 142 ? 55.906 47.854 58.532 1.00 15.77 142 ASP B C 1
ATOM 5076 O O . ASP B 1 142 ? 56.640 47.001 58.007 1.00 15.20 142 ASP B O 1
ATOM 5081 N N . TYR B 1 143 ? 55.001 48.552 57.838 1.00 15.43 143 TYR B N 1
ATOM 5082 C CA . TYR B 1 143 ? 54.550 48.185 56.477 1.00 16.84 143 TYR B CA 1
ATOM 5083 C C . TYR B 1 143 ? 54.502 49.426 55.582 1.00 17.35 143 TYR B C 1
ATOM 5084 O O . TYR B 1 143 ? 53.774 49.473 54.575 1.00 15.37 143 TYR B O 1
ATOM 5093 N N . GLY B 1 144 ? 55.310 50.417 55.943 1.00 18.11 144 GLY B N 1
ATOM 5094 C CA . GLY B 1 144 ? 55.231 51.780 55.379 1.00 19.37 144 GLY B CA 1
ATOM 5095 C C . GLY B 1 144 ? 55.512 51.825 53.888 1.00 23.13 144 GLY B C 1
ATOM 5096 O O . GLY B 1 144 ? 55.040 52.728 53.177 1.00 20.73 144 GLY B O 1
ATOM 5097 N N . ASP B 1 145 ? 56.236 50.823 53.399 1.00 23.17 145 ASP B N 1
ATOM 5098 C CA . ASP B 1 145 ? 56.610 50.807 51.981 1.00 26.58 145 ASP B CA 1
ATOM 5099 C C . ASP B 1 145 ? 55.641 49.997 51.126 1.00 25.64 145 ASP B C 1
ATOM 5100 O O . ASP B 1 145 ? 55.808 49.926 49.940 1.00 24.16 145 ASP B O 1
ATOM 5105 N N . ASP B 1 146 ? 54.610 49.423 51.735 1.00 22.50 146 ASP B N 1
ATOM 5106 C CA . ASP B 1 146 ? 53.601 48.681 51.012 1.00 25.20 146 ASP B CA 1
ATOM 5107 C C . ASP B 1 146 ? 52.584 49.569 50.305 1.00 21.31 146 ASP B C 1
ATOM 5108 O O . ASP B 1 146 ? 52.268 50.662 50.735 1.00 18.28 146 ASP B O 1
ATOM 5113 N N . PRO B 1 147 ? 52.116 49.154 49.147 1.00 20.97 147 PRO B N 1
ATOM 5114 C CA . PRO B 1 147 ? 51.174 49.988 48.385 1.00 21.26 147 PRO B CA 1
ATOM 5115 C C . PRO B 1 147 ? 49.945 50.582 49.137 1.00 18.98 147 PRO B C 1
ATOM 5116 O O . PRO B 1 147 ? 49.506 51.672 48.809 1.00 17.63 147 PRO B O 1
ATOM 5120 N N . LEU B 1 148 ? 49.418 49.858 50.108 1.00 16.02 148 LEU B N 1
ATOM 5121 C CA . LEU B 1 148 ? 48.198 50.301 50.829 1.00 16.49 148 LEU B CA 1
ATOM 5122 C C . LEU B 1 148 ? 48.564 51.157 52.038 1.00 15.14 148 LEU B C 1
ATOM 5123 O O . LEU B 1 148 ? 47.698 51.473 52.834 1.00 15.81 148 LEU B O 1
ATOM 5128 N N . HIS B 1 149 ? 49.860 51.469 52.190 1.00 13.94 149 HIS B N 1
ATOM 5129 C CA . HIS B 1 149 ? 50.375 52.247 53.310 1.00 13.68 149 HIS B CA 1
ATOM 5130 C C . HIS B 1 149 ? 51.097 53.525 52.944 1.00 13.62 149 HIS B C 1
ATOM 5131 O O . HIS B 1 149 ? 51.499 53.748 51.780 1.00 13.85 149 HIS B O 1
ATOM 5138 N N . GLY B 1 150 ? 51.188 54.382 53.946 1.00 14.36 150 GLY B N 1
ATOM 5139 C CA . GLY B 1 150 ? 51.973 55.611 53.893 1.00 14.23 150 GLY B CA 1
ATOM 5140 C C . GLY B 1 150 ? 53.233 55.480 54.719 1.00 13.36 150 GLY B C 1
ATOM 5141 O O . GLY B 1 150 ? 53.257 54.799 55.727 1.00 12.75 150 GLY B O 1
ATOM 5142 N N . ASN B 1 151 ? 54.294 56.179 54.281 1.00 14.18 151 ASN B N 1
ATOM 5143 C CA . ASN B 1 151 ? 55.532 56.212 55.006 1.00 15.18 151 ASN B CA 1
ATOM 5144 C C . ASN B 1 151 ? 56.011 57.618 55.334 1.00 15.73 151 ASN B C 1
ATOM 5145 O O . ASN B 1 151 ? 57.171 57.798 55.718 1.00 17.10 151 ASN B O 1
ATOM 5150 N N . ALA B 1 152 ? 55.149 58.599 55.164 1.00 14.59 152 ALA B N 1
ATOM 5151 C CA . ALA B 1 152 ? 55.513 60.008 55.275 1.00 15.13 152 ALA B CA 1
ATOM 5152 C C . ALA B 1 152 ? 54.576 60.912 56.040 1.00 16.26 152 ALA B C 1
ATOM 5153 O O . ALA B 1 152 ? 54.875 62.108 56.216 1.00 15.88 152 ALA B O 1
ATOM 5155 N N . GLY B 1 153 ? 53.403 60.397 56.425 1.00 15.16 153 GLY B N 1
ATOM 5156 C CA . GLY B 1 153 ? 52.392 61.160 57.076 1.00 14.18 153 GLY B CA 1
ATOM 5157 C C . GLY B 1 153 ? 52.691 61.553 58.516 1.00 13.16 153 GLY B C 1
ATOM 5158 O O . GLY B 1 153 ? 53.659 61.110 59.141 1.00 13.15 153 GLY B O 1
ATOM 5159 N N . PRO B 1 154 ? 51.876 62.456 59.065 1.00 13.67 154 PRO B N 1
ATOM 5160 C CA . PRO B 1 154 ? 52.136 62.978 60.441 1.00 13.58 154 PRO B CA 1
ATOM 5161 C C . PRO B 1 154 ? 51.856 62.073 61.613 1.00 13.65 154 PRO B C 1
ATOM 5162 O O . PRO B 1 154 ? 52.352 62.362 62.752 1.00 12.78 154 PRO B O 1
ATOM 5166 N N . ILE B 1 155 ? 51.075 61.008 61.394 1.00 12.18 155 ILE B N 1
ATOM 5167 C CA . ILE B 1 155 ? 50.640 60.124 62.447 1.00 11.85 155 ILE B CA 1
ATOM 5168 C C . ILE B 1 155 ? 51.387 58.790 62.354 1.00 11.54 155 ILE B C 1
ATOM 5169 O O . ILE B 1 155 ? 51.169 58.036 61.410 1.00 11.74 155 ILE B O 1
ATOM 5174 N N . PRO B 1 156 ? 52.279 58.527 63.336 1.00 12.93 156 PRO B N 1
ATOM 5175 C CA . PRO B 1 156 ? 52.911 57.214 63.335 1.00 12.80 156 PRO B CA 1
ATOM 5176 C C . PRO B 1 156 ? 51.981 56.103 63.764 1.00 12.66 156 PRO B C 1
ATOM 5177 O O . PRO B 1 156 ? 51.135 56.280 64.656 1.00 12.30 156 PRO B O 1
ATOM 5181 N N . ILE B 1 157 ? 52.115 54.945 63.100 1.00 11.87 157 ILE B N 1
ATOM 5182 C CA . ILE B 1 157 ? 51.302 53.755 63.369 1.00 12.00 157 ILE B CA 1
ATOM 5183 C C . ILE B 1 157 ? 52.297 52.602 63.400 1.00 12.57 157 ILE B C 1
ATOM 5184 O O . ILE B 1 157 ? 53.070 52.466 62.433 1.00 14.01 157 ILE B O 1
ATOM 5189 N N . GLY B 1 158 ? 52.252 51.844 64.492 1.00 11.21 158 GLY B N 1
ATOM 5190 C CA . GLY B 1 158 ? 52.954 50.633 64.632 1.00 11.18 158 GLY B CA 1
ATOM 5191 C C . GLY B 1 158 ? 52.294 49.618 65.528 1.00 11.84 158 GLY B C 1
ATOM 5192 O O . GLY B 1 158 ? 51.202 49.823 66.059 1.00 12.25 158 GLY B O 1
ATOM 5193 N N . ARG B 1 159 ? 52.972 48.468 65.643 1.00 11.49 159 ARG B N 1
ATOM 5194 C CA . ARG B 1 159 ? 52.517 47.282 66.296 1.00 12.40 159 ARG B CA 1
ATOM 5195 C C . ARG B 1 159 ? 53.619 46.692 67.156 1.00 15.10 159 ARG B C 1
ATOM 5196 O O . ARG B 1 159 ? 54.813 46.907 66.868 1.00 14.25 159 ARG B O 1
ATOM 5204 N N . VAL B 1 160 ? 53.190 45.928 68.161 1.00 14.42 160 VAL B N 1
ATOM 5205 C CA . VAL B 1 160 ? 54.152 45.057 68.870 1.00 15.83 160 VAL B CA 1
ATOM 5206 C C . VAL B 1 160 ? 54.544 43.915 67.932 1.00 15.99 160 VAL B C 1
ATOM 5207 O O . VAL B 1 160 ? 53.768 43.476 67.093 1.00 14.72 160 VAL B O 1
ATOM 5211 N N . ASP B 1 161 ? 55.785 43.505 68.020 1.00 15.99 161 ASP B N 1
ATOM 5212 C CA . ASP B 1 161 ? 56.252 42.378 67.251 1.00 16.86 161 ASP B CA 1
ATOM 5213 C C . ASP B 1 161 ? 55.700 41.136 67.879 1.00 17.23 161 ASP B C 1
ATOM 5214 O O . ASP B 1 161 ? 55.830 40.905 69.049 1.00 17.73 161 ASP B O 1
ATOM 5219 N N . SER B 1 162 ? 55.086 40.309 67.072 1.00 20.33 162 SER B N 1
ATOM 5220 C CA . SER B 1 162 ? 54.515 39.053 67.546 1.00 22.69 162 SER B CA 1
ATOM 5221 C C . SER B 1 162 ? 55.475 38.155 68.273 1.00 23.78 162 SER B C 1
ATOM 5222 O O . SER B 1 162 ? 55.069 37.384 69.115 1.00 22.81 162 SER B O 1
ATOM 5225 N N . ARG B 1 163 ? 56.751 38.251 67.979 1.00 27.62 163 ARG B N 1
ATOM 5226 C CA . ARG B 1 163 ? 57.748 37.443 68.708 1.00 31.75 163 ARG B CA 1
ATOM 5227 C C . ARG B 1 163 ? 58.041 38.011 70.114 1.00 32.19 163 ARG B C 1
ATOM 5228 O O . ARG B 1 163 ? 58.642 37.356 70.955 1.00 32.18 163 ARG B O 1
ATOM 5236 N N . HIS B 1 164 ? 57.575 39.221 70.394 1.00 29.16 164 HIS B N 1
ATOM 5237 C CA . HIS B 1 164 ? 57.622 39.773 71.744 1.00 28.13 164 HIS B CA 1
ATOM 5238 C C . HIS B 1 164 ? 56.345 39.524 72.561 1.00 22.25 164 HIS B C 1
ATOM 5239 O O . HIS B 1 164 ? 56.226 40.024 73.644 1.00 22.88 164 HIS B O 1
ATOM 5246 N N . TRP B 1 165 ? 55.358 38.801 72.042 1.00 20.18 165 TRP B N 1
ATOM 5247 C CA . TRP B 1 165 ? 54.158 38.556 72.814 1.00 16.62 165 TRP B CA 1
ATOM 5248 C C . TRP B 1 165 ? 54.478 37.779 74.075 1.00 18.52 165 TRP B C 1
ATOM 5249 O O . TRP B 1 165 ? 55.335 36.866 74.057 1.00 19.72 165 TRP B O 1
ATOM 5260 N N . SER B 1 166 ? 53.694 38.005 75.117 1.00 16.61 166 SER B N 1
ATOM 5261 C CA . SER B 1 166 ? 53.826 37.252 76.301 1.00 16.45 166 SER B CA 1
ATOM 5262 C C . SER B 1 166 ? 53.378 35.830 76.091 1.00 15.75 166 SER B C 1
ATOM 5263 O O . SER B 1 166 ? 52.690 35.517 75.109 1.00 16.74 166 SER B O 1
ATOM 5266 N N . ASP B 1 167 ? 53.726 34.948 77.042 1.00 15.33 167 ASP B N 1
ATOM 5267 C CA . ASP B 1 167 ? 53.267 33.577 77.013 1.00 16.23 167 ASP B CA 1
ATOM 5268 C C . ASP B 1 167 ? 51.733 33.531 77.104 1.00 15.81 167 ASP B C 1
ATOM 5269 O O . ASP B 1 167 ? 51.112 32.671 76.534 1.00 16.35 167 ASP B O 1
ATOM 5274 N N . PHE B 1 168 ? 51.135 34.457 77.832 1.00 14.47 168 PHE B N 1
ATOM 5275 C CA . PHE B 1 168 ? 49.705 34.473 77.929 1.00 14.87 168 PHE B CA 1
ATOM 5276 C C . PHE B 1 168 ? 49.039 34.787 76.550 1.00 13.99 168 PHE B C 1
ATOM 5277 O O . PHE B 1 168 ? 48.068 34.113 76.113 1.00 14.92 168 PHE B O 1
ATOM 5285 N N . THR B 1 169 ? 49.554 35.825 75.918 1.00 13.62 169 THR B N 1
ATOM 5286 C CA . THR B 1 169 ? 49.136 36.123 74.551 1.00 13.14 169 THR B CA 1
ATOM 5287 C C . THR B 1 169 ? 49.321 34.931 73.634 1.00 13.11 169 THR B C 1
ATOM 5288 O O . THR B 1 169 ? 48.396 34.608 72.850 1.00 13.30 169 THR B O 1
ATOM 5292 N N . VAL B 1 170 ? 50.495 34.305 73.636 1.00 12.64 170 VAL B N 1
ATOM 5293 C CA . VAL B 1 170 ? 50.696 33.132 72.779 1.00 13.57 170 VAL B CA 1
ATOM 5294 C C . VAL B 1 170 ? 49.690 32.047 73.021 1.00 14.09 170 VAL B C 1
ATOM 5295 O O . VAL B 1 170 ? 49.136 31.467 72.102 1.00 14.97 170 VAL B O 1
ATOM 5299 N N . ALA B 1 171 ? 49.413 31.765 74.282 1.00 14.64 171 ALA B N 1
ATOM 5300 C CA . ALA B 1 171 ? 48.332 30.836 74.596 1.00 14.80 171 ALA B CA 1
ATOM 5301 C C . ALA B 1 171 ? 46.980 31.200 73.985 1.00 14.11 171 ALA B C 1
ATOM 5302 O O . ALA B 1 171 ? 46.251 30.313 73.438 1.00 14.79 171 ALA B O 1
ATOM 5304 N N . ALA B 1 172 ? 46.601 32.481 74.105 1.00 12.67 172 ALA B N 1
ATOM 5305 C CA . ALA B 1 172 ? 45.351 32.895 73.448 1.00 12.82 172 ALA B CA 1
ATOM 5306 C C . ALA B 1 172 ? 45.409 32.648 71.948 1.00 13.58 172 ALA B C 1
ATOM 5307 O O . ALA B 1 172 ? 44.436 32.150 71.352 1.00 12.72 172 ALA B O 1
ATOM 5309 N N . THR B 1 173 ? 46.537 33.010 71.318 1.00 13.43 173 THR B N 1
ATOM 5310 C CA . THR B 1 173 ? 46.641 32.868 69.860 1.00 14.05 173 THR B CA 1
ATOM 5311 C C . THR B 1 173 ? 46.620 31.384 69.487 1.00 14.69 173 THR B C 1
ATOM 5312 O O . THR B 1 173 ? 46.072 31.021 68.461 1.00 15.49 173 THR B O 1
ATOM 5316 N N . GLN B 1 174 ? 47.145 30.502 70.336 1.00 14.79 174 GLN B N 1
ATOM 5317 C CA . GLN B 1 174 ? 47.005 29.062 70.004 1.00 15.08 174 GLN B CA 1
ATOM 5318 C C . GLN B 1 174 ? 45.561 28.610 70.008 1.00 13.90 174 GLN B C 1
ATOM 5319 O O . GLN B 1 174 ? 45.202 27.763 69.239 1.00 15.12 174 GLN B O 1
ATOM 5325 N N . ALA B 1 175 ? 44.745 29.139 70.908 1.00 13.33 175 ALA B N 1
ATOM 5326 C CA . ALA B 1 175 ? 43.340 28.776 70.972 1.00 13.32 175 ALA B CA 1
ATOM 5327 C C . ALA B 1 175 ? 42.643 29.242 69.674 1.00 13.95 175 ALA B C 1
ATOM 5328 O O . ALA B 1 175 ? 41.795 28.543 69.077 1.00 15.30 175 ALA B O 1
ATOM 5330 N N . LEU B 1 176 ? 42.987 30.448 69.280 1.00 13.48 176 LEU B N 1
ATOM 5331 C CA . LEU B 1 176 ? 42.463 31.017 68.064 1.00 14.60 176 LEU B CA 1
ATOM 5332 C C . LEU B 1 176 ? 42.888 30.280 66.808 1.00 14.54 176 LEU B C 1
ATOM 5333 O O . LEU B 1 176 ? 42.056 30.088 65.883 1.00 14.55 176 LEU B O 1
ATOM 5338 N N . GLU B 1 177 ? 44.140 29.872 66.772 1.00 13.06 177 GLU B N 1
ATOM 5339 C CA . GLU B 1 177 ? 44.676 29.100 65.653 1.00 15.57 177 GLU B CA 1
ATOM 5340 C C . GLU B 1 177 ? 44.002 27.723 65.565 1.00 16.05 177 GLU B C 1
ATOM 5341 O O . GLU B 1 177 ? 43.716 27.190 64.446 1.00 14.63 177 GLU B O 1
ATOM 5347 N N . ALA B 1 178 ? 43.640 27.186 66.708 1.00 15.77 178 ALA B N 1
ATOM 5348 C CA . ALA B 1 178 ? 42.904 25.908 66.758 1.00 17.63 178 ALA B CA 1
ATOM 5349 C C . ALA B 1 178 ? 41.553 26.084 66.135 1.00 16.80 178 ALA B C 1
ATOM 5350 O O . ALA B 1 178 ? 41.002 25.163 65.561 1.00 19.60 178 ALA B O 1
ATOM 5352 N N . ALA B 1 179 ? 41.004 27.277 66.213 1.00 15.36 179 ALA B N 1
ATOM 5353 C CA . ALA B 1 179 ? 39.674 27.541 65.623 1.00 15.29 179 ALA B CA 1
ATOM 5354 C C . ALA B 1 179 ? 39.786 27.937 64.161 1.00 13.00 179 ALA B C 1
ATOM 5355 O O . ALA B 1 179 ? 38.785 28.234 63.533 1.00 14.82 179 ALA B O 1
ATOM 5357 N N . GLY B 1 180 ? 41.009 27.958 63.654 1.00 12.85 180 GLY B N 1
ATOM 5358 C CA . GLY B 1 180 ? 41.307 28.211 62.256 1.00 12.80 180 GLY B CA 1
ATOM 5359 C C . GLY B 1 180 ? 41.452 29.719 61.940 1.00 13.29 180 GLY B C 1
ATOM 5360 O O . GLY B 1 180 ? 41.425 30.116 60.755 1.00 14.06 180 GLY B O 1
ATOM 5361 N N . LEU B 1 181 ? 41.647 30.562 62.950 1.00 12.15 181 LEU B N 1
ATOM 5362 C CA . LEU B 1 181 ? 41.876 31.989 62.638 1.00 12.63 181 LEU B CA 1
ATOM 5363 C C . LEU B 1 181 ? 43.326 32.201 62.335 1.00 13.05 181 LEU B C 1
ATOM 5364 O O . LEU B 1 181 ? 44.171 31.748 63.068 1.00 14.61 181 LEU B O 1
ATOM 5369 N N . PRO B 1 182 ? 43.629 32.916 61.256 1.00 12.87 182 PRO B N 1
ATOM 5370 C CA . PRO B 1 182 ? 45.010 33.288 60.946 1.00 12.56 182 PRO B CA 1
ATOM 5371 C C . PRO B 1 182 ? 45.462 34.505 61.747 1.00 12.49 182 PRO B C 1
ATOM 5372 O O . PRO B 1 182 ? 44.648 35.303 62.128 1.00 11.27 182 PRO B O 1
ATOM 5376 N N . ASN B 1 183 ? 46.783 34.620 61.987 1.00 12.24 183 ASN B N 1
ATOM 5377 C CA . ASN B 1 183 ? 47.363 35.891 62.314 1.00 11.41 183 ASN B CA 1
ATOM 5378 C C . ASN B 1 183 ? 47.385 36.709 61.021 1.00 11.42 183 ASN B C 1
ATOM 5379 O O . ASN B 1 183 ? 48.102 36.369 60.061 1.00 10.56 183 ASN B O 1
ATOM 5384 N N . ILE B 1 184 ? 46.558 37.759 60.962 1.00 12.00 184 ILE B N 1
ATOM 5385 C CA . ILE B 1 184 ? 46.446 38.589 59.753 1.00 12.27 184 ILE B CA 1
ATOM 5386 C C . ILE B 1 184 ? 47.574 39.633 59.693 1.00 11.14 184 ILE B C 1
ATOM 5387 O O . ILE B 1 184 ? 47.723 40.311 58.702 1.00 10.90 184 ILE B O 1
ATOM 5392 N N . HIS B 1 185 ? 48.292 39.804 60.800 1.00 12.30 185 HIS B N 1
ATOM 5393 C CA . HIS B 1 185 ? 49.441 40.694 60.929 1.00 11.94 185 HIS B CA 1
ATOM 5394 C C . HIS B 1 185 ? 49.138 42.183 60.932 1.00 11.63 185 HIS B C 1
ATOM 5395 O O . HIS B 1 185 ? 49.541 42.857 61.862 1.00 11.62 185 HIS B O 1
ATOM 5402 N N . ASP B 1 186 ? 48.495 42.673 59.878 1.00 10.78 186 ASP B N 1
ATOM 5403 C CA . ASP B 1 186 ? 48.314 44.089 59.568 1.00 11.74 186 ASP B CA 1
ATOM 5404 C C . ASP B 1 186 ? 46.804 44.275 59.327 1.00 11.06 186 ASP B C 1
ATOM 5405 O O . ASP B 1 186 ? 46.297 44.098 58.214 1.00 12.21 186 ASP B O 1
ATOM 5410 N N . GLN B 1 187 ? 46.089 44.682 60.368 1.00 10.15 187 GLN B N 1
ATOM 5411 C CA . GLN B 1 187 ? 44.680 44.860 60.264 1.00 9.61 187 GLN B CA 1
ATOM 5412 C C . GLN B 1 187 ? 44.292 46.031 59.374 1.00 9.97 187 GLN B C 1
ATOM 5413 O O . GLN B 1 187 ? 43.116 46.129 59.008 1.00 10.88 187 GLN B O 1
ATOM 5419 N N . ASN B 1 188 ? 45.261 46.920 59.076 1.00 10.34 188 ASN B N 1
ATOM 5420 C CA . ASN B 1 188 ? 45.013 48.086 58.209 1.00 10.97 188 ASN B CA 1
ATOM 5421 C C . ASN B 1 188 ? 45.139 47.855 56.667 1.00 11.56 188 ASN B C 1
ATOM 5422 O O . ASN B 1 188 ? 44.705 48.719 55.926 1.00 12.83 188 ASN B O 1
ATOM 5427 N N . ALA B 1 189 ? 45.669 46.702 56.252 1.00 10.94 189 ALA B N 1
ATOM 5428 C CA . ALA B 1 189 ? 45.730 46.364 54.842 1.00 12.19 189 ALA B CA 1
ATOM 5429 C C . ALA B 1 189 ? 45.319 44.890 54.540 1.00 12.79 189 ALA B C 1
ATOM 5430 O O . ALA B 1 189 ? 45.496 44.438 53.417 1.00 16.34 189 ALA B O 1
ATOM 5432 N N . ARG B 1 190 ? 44.810 44.201 55.524 1.00 10.72 190 ARG B N 1
ATOM 5433 C CA . ARG B 1 190 ? 44.322 42.852 55.388 1.00 9.90 190 ARG B CA 1
ATOM 5434 C C . ARG B 1 190 ? 42.956 42.783 56.112 1.00 10.40 190 ARG B C 1
ATOM 5435 O O . ARG B 1 190 ? 42.813 43.160 57.309 1.00 9.45 190 ARG B O 1
ATOM 5443 N N . PHE B 1 191 ? 41.973 42.292 55.371 1.00 9.39 191 PHE B N 1
ATOM 5444 C CA . PHE B 1 191 ? 40.574 42.497 55.738 1.00 9.94 191 PHE B CA 1
ATOM 5445 C C . PHE B 1 191 ? 39.708 41.299 56.020 1.00 10.24 191 PHE B C 1
ATOM 5446 O O . PHE B 1 191 ? 38.502 41.433 56.009 1.00 11.26 191 PHE B O 1
ATOM 5454 N N . ASP B 1 192 ? 40.294 40.141 56.261 1.00 10.05 192 ASP B N 1
ATOM 5455 C CA . ASP B 1 192 ? 39.563 38.945 56.646 1.00 10.57 192 ASP B CA 1
ATOM 5456 C C . ASP B 1 192 ? 39.552 38.816 58.172 1.00 10.49 192 ASP B C 1
ATOM 5457 O O . ASP B 1 192 ? 40.327 39.480 58.863 1.00 9.46 192 ASP B O 1
ATOM 5462 N N . ASP B 1 193 ? 38.705 37.914 58.681 1.00 10.52 193 ASP B N 1
ATOM 5463 C CA . ASP B 1 193 ? 38.699 37.602 60.103 1.00 10.74 193 ASP B CA 1
ATOM 5464 C C . ASP B 1 193 ? 40.050 37.047 60.538 1.00 10.83 193 ASP B C 1
ATOM 5465 O O . ASP B 1 193 ? 40.759 36.408 59.760 1.00 11.97 193 ASP B O 1
ATOM 5470 N N . GLY B 1 194 ? 40.384 37.278 61.794 1.00 10.01 194 GLY B N 1
ATOM 5471 C CA . GLY B 1 194 ? 41.590 36.731 62.410 1.00 10.48 194 GLY B CA 1
ATOM 5472 C C . GLY B 1 194 ? 42.154 37.585 63.517 1.00 10.72 194 GLY B C 1
ATOM 5473 O O . GLY B 1 194 ? 41.521 38.517 63.947 1.00 12.43 194 GLY B O 1
ATOM 5474 N N . TYR B 1 195 ? 43.387 37.315 63.942 1.00 10.17 195 TYR B N 1
ATOM 5475 C CA . TYR B 1 195 ? 43.926 38.017 65.067 1.00 10.02 195 TYR B CA 1
ATOM 5476 C C . TYR B 1 195 ? 45.240 38.702 64.657 1.00 9.68 195 TYR B C 1
ATOM 5477 O O . TYR B 1 195 ? 45.773 38.457 63.570 1.00 11.22 195 TYR B O 1
ATOM 5486 N N . PHE B 1 196 ? 45.730 39.649 65.471 1.00 9.95 196 PHE B N 1
ATOM 5487 C CA . PHE B 1 196 ? 46.812 40.484 65.041 1.00 9.88 196 PHE B CA 1
ATOM 5488 C C . PHE B 1 196 ? 47.263 41.293 66.250 1.00 11.07 196 PHE B C 1
ATOM 5489 O O . PHE B 1 196 ? 46.481 41.466 67.195 1.00 10.49 196 PHE B O 1
ATOM 5497 N N . PRO B 1 197 ? 48.501 41.771 66.201 1.00 10.32 197 PRO B N 1
ATOM 5498 C CA . PRO B 1 197 ? 48.892 42.792 67.107 1.00 10.80 197 PRO B CA 1
ATOM 5499 C C . PRO B 1 197 ? 48.271 44.149 66.679 1.00 11.03 197 PRO B C 1
ATOM 5500 O O . PRO B 1 197 ? 48.497 44.582 65.536 1.00 11.95 197 PRO B O 1
ATOM 5504 N N . PRO B 1 198 ? 47.484 44.807 67.581 1.00 12.10 198 PRO B N 1
ATOM 5505 C CA . PRO B 1 198 ? 46.762 46.016 67.191 1.00 11.65 198 PRO B CA 1
ATOM 5506 C C . PRO B 1 198 ? 47.690 47.123 66.786 1.00 11.01 198 PRO B C 1
ATOM 5507 O O . PRO B 1 198 ? 48.715 47.294 67.391 1.00 11.58 198 PRO B O 1
ATOM 5511 N N . ALA B 1 199 ? 47.335 47.801 65.714 1.00 10.89 199 ALA B N 1
ATOM 5512 C CA . ALA B 1 199 ? 47.992 49.010 65.212 1.00 10.51 199 ALA B CA 1
ATOM 5513 C C . ALA B 1 199 ? 47.648 50.170 66.167 1.00 10.40 199 ALA B C 1
ATOM 5514 O O . ALA B 1 199 ? 46.512 50.335 66.555 1.00 9.96 199 ALA B O 1
ATOM 5516 N N . PHE B 1 200 ? 48.682 50.888 66.594 1.00 10.72 200 PHE B N 1
ATOM 5517 C CA . PHE B 1 200 ? 48.535 52.009 67.534 1.00 10.55 200 PHE B CA 1
ATOM 5518 C C . PHE B 1 200 ? 49.463 53.131 67.215 1.00 10.86 200 PHE B C 1
ATOM 5519 O O . PHE B 1 200 ? 50.506 52.947 66.540 1.00 10.41 200 PHE B O 1
ATOM 5527 N N . THR B 1 201 ? 49.150 54.285 67.770 1.00 11.16 201 THR B N 1
ATOM 5528 C CA . THR B 1 201 ? 49.946 55.458 67.620 1.00 11.59 201 THR B CA 1
ATOM 5529 C C . THR B 1 201 ? 50.640 55.858 68.949 1.00 12.17 201 THR B C 1
ATOM 5530 O O . THR B 1 201 ? 49.980 56.146 69.938 1.00 12.00 201 THR B O 1
ATOM 5534 N N . LEU B 1 202 ? 51.982 55.797 68.931 1.00 12.51 202 LEU B N 1
ATOM 5535 C CA . LEU B 1 202 ? 52.845 56.210 70.004 1.00 13.16 202 LEU B CA 1
ATOM 5536 C C . LEU B 1 202 ? 54.120 56.801 69.469 1.00 13.67 202 LEU B C 1
ATOM 5537 O O . LEU B 1 202 ? 54.565 56.499 68.342 1.00 12.91 202 LEU B O 1
ATOM 5542 N N . LYS B 1 203 ? 54.736 57.639 70.279 1.00 14.71 203 LYS B N 1
ATOM 5543 C CA . LYS B 1 203 ? 56.132 58.060 70.045 1.00 16.14 203 LYS B CA 1
ATOM 5544 C C . LYS B 1 203 ? 56.929 57.487 71.210 1.00 16.90 203 LYS B C 1
ATOM 5545 O O . LYS B 1 203 ? 57.014 58.074 72.310 1.00 14.33 203 LYS B O 1
ATOM 5551 N N . GLY B 1 204 ? 57.475 56.296 70.991 1.00 16.92 204 GLY B N 1
ATOM 5552 C CA . GLY B 1 204 ? 58.167 55.587 72.065 1.00 17.84 204 GLY B CA 1
ATOM 5553 C C . GLY B 1 204 ? 57.149 55.189 73.110 1.00 18.08 204 GLY B C 1
ATOM 5554 O O . GLY B 1 204 ? 56.217 54.474 72.793 1.00 21.74 204 GLY B O 1
ATOM 5555 N N . GLU B 1 205 ? 57.251 55.760 74.310 1.00 17.65 205 GLU B N 1
ATOM 5556 C CA . GLU B 1 205 ? 56.287 55.528 75.392 1.00 17.73 205 GLU B CA 1
ATOM 5557 C C . GLU B 1 205 ? 55.278 56.705 75.513 1.00 14.72 205 GLU B C 1
ATOM 5558 O O . GLU B 1 205 ? 54.403 56.701 76.392 1.00 14.87 205 GLU B O 1
ATOM 5564 N N . GLU B 1 206 ? 55.421 57.712 74.654 1.00 12.41 206 GLU B N 1
ATOM 5565 C CA . GLU B 1 206 ? 54.583 58.898 74.725 1.00 13.56 206 GLU B CA 1
ATOM 5566 C C . GLU B 1 206 ? 53.297 58.735 73.910 1.00 12.84 206 GLU B C 1
ATOM 5567 O O . GLU B 1 206 ? 53.347 58.269 72.769 1.00 12.75 206 GLU B O 1
ATOM 5573 N N . ARG B 1 207 ? 52.197 59.295 74.403 1.00 13.17 207 ARG B N 1
ATOM 5574 C CA . ARG B 1 207 ? 51.030 59.512 73.549 1.00 11.52 207 ARG B CA 1
ATOM 5575 C C . ARG B 1 207 ? 51.445 60.453 72.408 1.00 12.42 207 ARG B C 1
ATOM 5576 O O . ARG B 1 207 ? 52.345 61.316 72.602 1.00 13.46 207 ARG B O 1
ATOM 5584 N N . PHE B 1 208 ? 50.840 60.263 71.235 1.00 11.13 208 PHE B N 1
ATOM 5585 C CA . PHE B 1 208 ? 51.075 61.162 70.064 1.00 11.36 208 PHE B CA 1
ATOM 5586 C C . PHE B 1 208 ? 49.746 61.535 69.432 1.00 11.89 208 PHE B C 1
ATOM 5587 O O . PHE B 1 208 ? 49.274 60.948 68.460 1.00 11.09 208 PHE B O 1
ATOM 5595 N N . SER B 1 209 ? 49.172 62.568 70.030 1.00 11.55 209 SER B N 1
ATOM 5596 C CA . SER B 1 209 ? 47.863 63.047 69.640 1.00 10.89 209 SER B CA 1
ATOM 5597 C C . SER B 1 209 ? 47.958 63.750 68.268 1.00 11.22 209 SER B C 1
ATOM 5598 O O . SER B 1 209 ? 49.048 64.092 67.764 1.00 10.83 209 SER B O 1
ATOM 5601 N N . ALA B 1 210 ? 46.791 64.018 67.697 1.00 9.63 210 ALA B N 1
ATOM 5602 C CA . ALA B 1 210 ? 46.710 64.841 66.526 1.00 10.54 210 ALA B CA 1
ATOM 5603 C C . ALA B 1 210 ? 47.281 66.251 66.693 1.00 10.85 210 ALA B C 1
ATOM 5604 O O . ALA B 1 210 ? 47.705 66.831 65.728 1.00 10.78 210 ALA B O 1
ATOM 5606 N N . ALA B 1 211 ? 47.276 66.788 67.905 1.00 10.68 211 ALA B N 1
ATOM 5607 C CA . ALA B 1 211 ? 47.862 68.092 68.147 1.00 10.77 211 ALA B CA 1
ATOM 5608 C C . ALA B 1 211 ? 49.366 67.955 67.970 1.00 10.60 211 ALA B C 1
ATOM 5609 O O . ALA B 1 211 ? 49.975 68.811 67.395 1.00 11.56 211 ALA B O 1
ATOM 5611 N N . ARG B 1 212 ? 49.955 66.865 68.459 1.00 11.65 212 ARG B N 1
ATOM 5612 C CA . ARG B 1 212 ? 51.419 66.712 68.312 1.00 11.60 212 ARG B CA 1
ATOM 5613 C C . ARG B 1 212 ? 51.800 66.506 66.864 1.00 12.43 212 ARG B C 1
ATOM 5614 O O . ARG B 1 212 ? 52.862 67.000 66.419 1.00 12.58 212 ARG B O 1
ATOM 5622 N N . GLY B 1 213 ? 50.953 65.794 66.110 1.00 11.59 213 GLY B N 1
ATOM 5623 C CA . GLY B 1 213 ? 51.225 65.436 64.717 1.00 11.80 213 GLY B CA 1
ATOM 5624 C C . GLY B 1 213 ? 50.985 66.579 63.758 1.00 11.27 213 GLY B C 1
ATOM 5625 O O . GLY B 1 213 ? 51.796 66.805 62.875 1.00 11.85 213 GLY B O 1
ATOM 5626 N N . TYR B 1 214 ? 49.850 67.282 63.944 1.00 9.71 214 TYR B N 1
ATOM 5627 C CA . TYR B 1 214 ? 49.392 68.313 63.034 1.00 9.22 214 TYR B CA 1
ATOM 5628 C C . TYR B 1 214 ? 49.625 69.745 63.459 1.00 9.37 214 TYR B C 1
ATOM 5629 O O . TYR B 1 214 ? 49.520 70.652 62.608 1.00 9.60 214 TYR B O 1
ATOM 5638 N N . LEU B 1 215 ? 49.801 69.973 64.757 1.00 9.87 215 LEU B N 1
ATOM 5639 C CA . LEU B 1 215 ? 49.990 71.326 65.300 1.00 10.42 215 LEU B CA 1
ATOM 5640 C C . LEU B 1 215 ? 51.372 71.326 65.936 1.00 10.00 215 LEU B C 1
ATOM 5641 O O . LEU B 1 215 ? 51.546 71.838 67.048 1.00 10.60 215 LEU B O 1
ATOM 5646 N N . ASP B 1 216 ? 52.364 70.832 65.205 1.00 11.10 216 ASP B N 1
ATOM 5647 C CA . ASP B 1 216 ? 53.748 70.869 65.764 1.00 11.27 216 ASP B CA 1
ATOM 5648 C C . ASP B 1 216 ? 54.238 72.333 65.791 1.00 11.76 216 ASP B C 1
ATOM 5649 O O . ASP B 1 216 ? 53.515 73.292 65.339 1.00 12.06 216 ASP B O 1
ATOM 5654 N N . ALA B 1 217 ? 55.453 72.543 66.316 1.00 11.73 217 ALA B N 1
ATOM 5655 C CA . ALA B 1 217 ? 55.889 73.888 66.507 1.00 12.37 217 ALA B CA 1
ATOM 5656 C C . ALA B 1 217 ? 56.131 74.637 65.195 1.00 12.50 217 ALA B C 1
ATOM 5657 O O . ALA B 1 217 ? 56.019 75.864 65.189 1.00 13.32 217 ALA B O 1
ATOM 5659 N N . SER B 1 218 ? 56.432 73.916 64.116 1.00 13.30 218 SER B N 1
ATOM 5660 C CA . SER B 1 218 ? 56.585 74.502 62.768 1.00 13.70 218 SER B CA 1
ATOM 5661 C C . SER B 1 218 ? 55.269 75.041 62.219 1.00 14.82 218 SER B C 1
ATOM 5662 O O . SER B 1 218 ? 55.205 76.099 61.529 1.00 15.92 218 SER B O 1
ATOM 5665 N N . VAL B 1 219 ? 54.219 74.293 62.527 1.00 12.97 219 VAL B N 1
ATOM 5666 C CA . VAL B 1 219 ? 52.877 74.659 62.111 1.00 12.72 219 VAL B CA 1
ATOM 5667 C C . VAL B 1 219 ? 52.461 75.860 62.936 1.00 13.19 219 VAL B C 1
ATOM 5668 O O . VAL B 1 219 ? 51.943 76.842 62.370 1.00 13.47 219 VAL B O 1
ATOM 5672 N N . ARG B 1 220 ? 52.781 75.865 64.240 1.00 13.05 220 ARG B N 1
ATOM 5673 C CA . ARG B 1 220 ? 52.351 76.966 65.079 1.00 13.25 220 ARG B CA 1
ATOM 5674 C C . ARG B 1 220 ? 52.953 78.318 64.783 1.00 14.68 220 ARG B C 1
ATOM 5675 O O . ARG B 1 220 ? 52.330 79.359 65.101 1.00 15.04 220 ARG B O 1
ATOM 5683 N N . VAL B 1 221 ? 54.130 78.334 64.174 1.00 12.67 221 VAL B N 1
ATOM 5684 C CA . VAL B 1 221 ? 54.732 79.635 63.832 1.00 13.95 221 VAL B CA 1
ATOM 5685 C C . VAL B 1 221 ? 54.288 80.194 62.476 1.00 14.88 221 VAL B C 1
ATOM 5686 O O . VAL B 1 221 ? 54.679 81.312 62.097 1.00 14.98 221 VAL B O 1
ATOM 5690 N N . ARG B 1 222 ? 53.468 79.465 61.728 1.00 13.66 222 ARG B N 1
ATOM 5691 C CA . ARG B 1 222 ? 52.884 80.037 60.485 1.00 13.26 222 ARG B CA 1
ATOM 5692 C C . ARG B 1 222 ? 52.161 81.341 60.834 1.00 13.41 222 ARG B C 1
ATOM 5693 O O . ARG B 1 222 ? 51.331 81.410 61.776 1.00 13.60 222 ARG B O 1
ATOM 5701 N N . PRO B 1 223 ? 52.453 82.388 60.074 1.00 14.96 223 PRO B N 1
ATOM 5702 C CA . PRO B 1 223 ? 51.877 83.696 60.387 1.00 14.97 223 PRO B CA 1
ATOM 5703 C C . PRO B 1 223 ? 50.369 83.722 60.183 1.00 14.97 223 PRO B C 1
ATOM 5704 O O . PRO B 1 223 ? 49.676 84.584 60.770 1.00 15.03 223 PRO B O 1
ATOM 5708 N N . ASN B 1 224 ? 49.881 82.852 59.315 1.00 13.68 224 ASN B N 1
ATOM 5709 C CA . ASN B 1 224 ? 48.471 82.863 58.929 1.00 13.59 224 ASN B CA 1
ATOM 5710 C C . ASN B 1 224 ? 47.599 81.920 59.782 1.00 14.14 224 ASN B C 1
ATOM 5711 O O . ASN B 1 224 ? 46.400 81.795 59.535 1.00 14.50 224 ASN B O 1
ATOM 5716 N N . LEU B 1 225 ? 48.210 81.252 60.753 1.00 11.91 225 LEU B N 1
ATOM 5717 C CA . LEU B 1 225 ? 47.509 80.361 61.657 1.00 12.48 225 LEU B CA 1
ATOM 5718 C C . LEU B 1 225 ? 47.454 80.979 63.051 1.00 13.36 225 LEU B C 1
ATOM 5719 O O . LEU B 1 225 ? 48.511 81.255 63.659 1.00 13.19 225 LEU B O 1
ATOM 5724 N N . SER B 1 226 ? 46.232 81.177 63.543 1.00 13.18 226 SER B N 1
ATOM 5725 C CA . SER B 1 226 ? 46.050 81.579 64.930 1.00 12.72 226 SER B CA 1
ATOM 5726 C C . SER B 1 226 ? 45.424 80.405 65.702 1.00 13.41 226 SER B C 1
ATOM 5727 O O . SER B 1 226 ? 44.521 79.707 65.162 1.00 13.26 226 SER B O 1
ATOM 5730 N N . LEU B 1 227 ? 45.889 80.208 66.934 1.00 12.81 227 LEU B N 1
ATOM 5731 C CA . LEU B 1 227 ? 45.353 79.188 67.796 1.00 14.07 227 LEU B CA 1
ATOM 5732 C C . LEU B 1 227 ? 44.881 79.813 69.083 1.00 13.77 227 LEU B C 1
ATOM 5733 O O . LEU B 1 227 ? 45.687 80.395 69.810 1.00 13.28 227 LEU B O 1
ATOM 5738 N N . TRP B 1 228 ? 43.576 79.725 69.340 1.00 12.21 228 TRP B N 1
ATOM 5739 C CA . TRP B 1 228 ? 43.014 80.085 70.664 1.00 12.02 228 TRP B CA 1
ATOM 5740 C C . TRP B 1 228 ? 42.580 78.869 71.492 1.00 12.61 228 TRP B C 1
ATOM 5741 O O . TRP B 1 228 ? 41.640 78.185 71.132 1.00 14.04 228 TRP B O 1
ATOM 5752 N N . THR B 1 229 ? 43.257 78.631 72.612 1.00 11.74 229 THR B N 1
ATOM 5753 C CA . THR B 1 229 ? 42.845 77.613 73.565 1.00 11.18 229 THR B CA 1
ATOM 5754 C C . THR B 1 229 ? 42.101 78.228 74.752 1.00 11.32 229 THR B C 1
ATOM 5755 O O . THR B 1 229 ? 42.065 79.449 74.921 1.00 10.52 229 THR B O 1
ATOM 5759 N N . GLU B 1 230 ? 41.565 77.370 75.578 1.00 11.70 230 GLU B N 1
ATOM 5760 C CA . GLU B 1 230 ? 40.694 77.811 76.648 1.00 12.66 230 GLU B CA 1
ATOM 5761 C C . GLU B 1 230 ? 39.695 78.858 76.158 1.00 12.49 230 GLU B C 1
ATOM 5762 O O . GLU B 1 230 ? 39.398 79.837 76.858 1.00 13.04 230 GLU B O 1
ATOM 5768 N N . SER B 1 231 ? 39.158 78.645 74.956 1.00 11.42 231 SER B N 1
ATOM 5769 C CA . SER B 1 231 ? 38.295 79.589 74.261 1.00 11.98 231 SER B CA 1
ATOM 5770 C C . SER B 1 231 ? 37.111 78.792 73.664 1.00 11.30 231 SER B C 1
ATOM 5771 O O . SER B 1 231 ? 37.296 77.807 72.929 1.00 12.27 231 SER B O 1
ATOM 5774 N N . ARG B 1 232 ? 35.910 79.231 74.002 1.00 11.15 232 ARG B N 1
ATOM 5775 C CA . ARG B 1 232 ? 34.716 78.468 73.706 1.00 12.47 232 ARG B CA 1
ATOM 5776 C C . ARG B 1 232 ? 33.740 79.171 72.808 1.00 12.17 232 ARG B C 1
ATOM 5777 O O . ARG B 1 232 ? 33.215 80.221 73.141 1.00 12.95 232 ARG B O 1
ATOM 5785 N N . VAL B 1 233 ? 33.492 78.580 71.635 1.00 11.75 233 VAL B N 1
ATOM 5786 C CA . VAL B 1 233 ? 32.440 79.083 70.760 1.00 10.93 233 VAL B CA 1
ATOM 5787 C C . VAL B 1 233 ? 31.087 78.870 71.377 1.00 11.74 233 VAL B C 1
ATOM 5788 O O . VAL B 1 233 ? 30.717 77.763 71.720 1.00 11.97 233 VAL B O 1
ATOM 5792 N N . LEU B 1 234 ? 30.328 79.971 71.492 1.00 12.44 234 LEU B N 1
ATOM 5793 C CA . LEU B 1 234 ? 28.975 79.936 72.046 1.00 12.95 234 LEU B CA 1
ATOM 5794 C C . LEU B 1 234 ? 27.931 79.836 70.960 1.00 14.01 234 LEU B C 1
ATOM 5795 O O . LEU B 1 234 ? 27.093 78.939 71.024 1.00 14.65 234 LEU B O 1
ATOM 5800 N N . LYS B 1 235 ? 27.990 80.730 69.974 1.00 13.41 235 LYS B N 1
ATOM 5801 C CA . LYS B 1 235 ? 26.958 80.810 68.910 1.00 15.54 235 LYS B CA 1
ATOM 5802 C C . LYS B 1 235 ? 27.661 81.060 67.572 1.00 14.06 235 LYS B C 1
ATOM 5803 O O . LYS B 1 235 ? 28.786 81.637 67.510 1.00 14.52 235 LYS B O 1
ATOM 5809 N N . LEU B 1 236 ? 27.020 80.587 66.519 1.00 12.02 236 LEU B N 1
ATOM 5810 C CA . LEU B 1 236 ? 27.427 81.019 65.171 1.00 11.06 236 LEU B CA 1
ATOM 5811 C C . LEU B 1 236 ? 26.694 82.323 64.925 1.00 11.88 236 LEU B C 1
ATOM 5812 O O . LEU B 1 236 ? 25.481 82.446 65.279 1.00 13.02 236 LEU B O 1
ATOM 5817 N N . LEU B 1 237 ? 27.381 83.242 64.267 1.00 12.19 237 LEU B N 1
ATOM 5818 C CA . LEU B 1 237 ? 26.754 84.511 63.788 1.00 13.51 237 LEU B CA 1
ATOM 5819 C C . LEU B 1 237 ? 26.225 84.355 62.368 1.00 15.17 237 LEU B C 1
ATOM 5820 O O . LEU B 1 237 ? 26.837 83.699 61.524 1.00 14.11 237 LEU B O 1
ATOM 5825 N N . THR B 1 238 ? 25.035 84.877 62.120 1.00 16.66 238 THR B N 1
ATOM 5826 C CA . THR B 1 238 ? 24.400 84.687 60.835 1.00 18.43 238 THR B CA 1
ATOM 5827 C C . THR B 1 238 ? 23.988 86.035 60.231 1.00 21.84 238 THR B C 1
ATOM 5828 O O . THR B 1 238 ? 23.719 87.030 60.962 1.00 24.00 238 THR B O 1
ATOM 5832 N N . THR B 1 239 ? 23.931 86.074 58.914 1.00 19.52 239 THR B N 1
ATOM 5833 C CA . THR B 1 239 ? 23.249 87.181 58.262 1.00 20.79 239 THR B CA 1
ATOM 5834 C C . THR B 1 239 ? 22.474 86.511 57.147 1.00 18.90 239 THR B C 1
ATOM 5835 O O . THR B 1 239 ? 23.073 85.909 56.221 1.00 18.53 239 THR B O 1
ATOM 5839 N N . GLY B 1 240 ? 21.141 86.562 57.282 1.00 19.16 240 GLY B N 1
ATOM 5840 C CA . GLY B 1 240 ? 20.296 85.796 56.392 1.00 17.67 240 GLY B CA 1
ATOM 5841 C C . GLY B 1 240 ? 20.593 84.322 56.658 1.00 17.41 240 GLY B C 1
ATOM 5842 O O . GLY B 1 240 ? 20.627 83.880 57.855 1.00 17.39 240 GLY B O 1
ATOM 5843 N N . ASN B 1 241 ? 20.823 83.584 55.566 1.00 17.19 241 ASN B N 1
ATOM 5844 C CA . ASN B 1 241 ? 21.189 82.182 55.638 1.00 17.17 241 ASN B CA 1
ATOM 5845 C C . ASN B 1 241 ? 22.715 81.963 55.502 1.00 16.25 241 ASN B C 1
ATOM 5846 O O . ASN B 1 241 ? 23.158 80.828 55.302 1.00 15.62 241 ASN B O 1
ATOM 5851 N N . ALA B 1 242 ? 23.499 83.021 55.631 1.00 14.96 242 ALA B N 1
ATOM 5852 C CA . ALA B 1 242 ? 24.954 82.857 55.701 1.00 14.47 242 ALA B CA 1
ATOM 5853 C C . ALA B 1 242 ? 25.474 82.901 57.147 1.00 13.36 242 ALA B C 1
ATOM 5854 O O . ALA B 1 242 ? 25.167 83.796 57.958 1.00 13.51 242 ALA B O 1
ATOM 5856 N N . ILE B 1 243 ? 26.313 81.940 57.463 1.00 13.64 243 ILE B N 1
ATOM 5857 C CA . ILE B 1 243 ? 27.128 82.000 58.668 1.00 12.57 243 ILE B CA 1
ATOM 5858 C C . ILE B 1 243 ? 28.305 82.916 58.406 1.00 12.78 243 ILE B C 1
ATOM 5859 O O . ILE B 1 243 ? 29.018 82.735 57.432 1.00 15.19 243 ILE B O 1
ATOM 5864 N N . THR B 1 244 ? 28.430 83.967 59.240 1.00 13.01 244 THR B N 1
ATOM 5865 C CA . THR B 1 244 ? 29.369 85.040 58.974 1.00 13.94 244 THR B CA 1
ATOM 5866 C C . THR B 1 244 ? 30.426 85.213 60.095 1.00 13.88 244 THR B C 1
ATOM 5867 O O . THR B 1 244 ? 31.251 86.090 60.047 1.00 14.29 244 THR B O 1
ATOM 5871 N N . GLY B 1 245 ? 30.391 84.344 61.094 1.00 13.74 245 GLY B N 1
ATOM 5872 C CA . GLY B 1 245 ? 31.364 84.417 62.186 1.00 13.75 245 GLY B CA 1
ATOM 5873 C C . GLY B 1 245 ? 30.943 83.601 63.373 1.00 12.01 245 GLY B C 1
ATOM 5874 O O . GLY B 1 245 ? 30.013 82.777 63.271 1.00 10.94 245 GLY B O 1
ATOM 5875 N N . VAL B 1 246 ? 31.609 83.842 64.487 1.00 11.52 246 VAL B N 1
ATOM 5876 C CA . VAL B 1 246 ? 31.312 83.143 65.766 1.00 11.28 246 VAL B CA 1
ATOM 5877 C C . VAL B 1 246 ? 31.379 84.122 66.955 1.00 11.90 246 VAL B C 1
ATOM 5878 O O . VAL B 1 246 ? 32.013 85.141 66.839 1.00 13.36 246 VAL B O 1
ATOM 5882 N N . SER B 1 247 ? 30.690 83.809 68.054 1.00 12.55 247 SER B N 1
ATOM 5883 C CA . SER B 1 247 ? 30.775 84.490 69.319 1.00 14.42 247 SER B CA 1
ATOM 5884 C C . SER B 1 247 ? 31.539 83.554 70.195 1.00 12.99 247 SER B C 1
ATOM 5885 O O . SER B 1 247 ? 31.215 82.348 70.294 1.00 14.98 247 SER B O 1
ATOM 5888 N N . VAL B 1 248 ? 32.607 84.080 70.780 1.00 12.93 248 VAL B N 1
ATOM 5889 C CA . VAL B 1 248 ? 33.589 83.301 71.531 1.00 12.25 248 VAL B CA 1
ATOM 5890 C C . VAL B 1 248 ? 33.794 83.786 72.945 1.00 11.80 248 VAL B C 1
ATOM 5891 O O . VAL B 1 248 ? 33.991 85.026 73.182 1.00 13.55 248 VAL B O 1
ATOM 5895 N N . LEU B 1 249 ? 33.746 82.850 73.898 1.00 11.96 249 LEU B N 1
ATOM 5896 C CA . LEU B 1 249 ? 34.062 83.174 75.283 1.00 13.80 249 LEU B CA 1
ATOM 5897 C C . LEU B 1 249 ? 35.546 82.961 75.478 1.00 15.73 249 LEU B C 1
ATOM 5898 O O . LEU B 1 249 ? 36.011 81.814 75.381 1.00 12.86 249 LEU B O 1
ATOM 5903 N N . ARG B 1 250 ? 36.263 84.036 75.791 1.00 16.67 250 ARG B N 1
ATOM 5904 C CA . ARG B 1 250 ? 37.732 83.963 75.999 1.00 21.97 250 ARG B CA 1
ATOM 5905 C C . ARG B 1 250 ? 37.982 84.964 77.111 1.00 29.49 250 ARG B C 1
ATOM 5906 O O . ARG B 1 250 ? 37.576 86.141 77.021 1.00 26.66 250 ARG B O 1
ATOM 5914 N N . GLY B 1 251 ? 38.520 84.447 78.203 1.00 35.52 251 GLY B N 1
ATOM 5915 C CA . GLY B 1 251 ? 38.438 85.146 79.499 1.00 43.66 251 GLY B CA 1
ATOM 5916 C C . GLY B 1 251 ? 37.016 85.154 80.061 1.00 41.95 251 GLY B C 1
ATOM 5917 O O . GLY B 1 251 ? 36.284 84.164 79.950 1.00 48.86 251 GLY B O 1
ATOM 5918 N N . ARG B 1 252 ? 36.633 86.273 80.674 1.00 45.05 252 ARG B N 1
ATOM 5919 C CA . ARG B 1 252 ? 35.257 86.496 81.093 1.00 45.47 252 ARG B CA 1
ATOM 5920 C C . ARG B 1 252 ? 34.611 87.382 80.051 1.00 38.65 252 ARG B C 1
ATOM 5921 O O . ARG B 1 252 ? 33.569 87.989 80.308 1.00 37.56 252 ARG B O 1
ATOM 5929 N N . GLU B 1 253 ? 35.235 87.433 78.871 1.00 32.90 253 GLU B N 1
ATOM 5930 C CA . GLU B 1 253 ? 34.805 88.262 77.753 1.00 30.21 253 GLU B CA 1
ATOM 5931 C C . GLU B 1 253 ? 34.189 87.443 76.601 1.00 25.38 253 GLU B C 1
ATOM 5932 O O . GLU B 1 253 ? 34.636 86.326 76.312 1.00 21.37 253 GLU B O 1
ATOM 5938 N N . THR B 1 254 ? 33.171 88.015 75.967 1.00 23.36 254 THR B N 1
ATOM 5939 C CA . THR B 1 254 ? 32.563 87.475 74.736 1.00 24.19 254 THR B CA 1
ATOM 5940 C C . THR B 1 254 ? 32.943 88.336 73.533 1.00 23.63 254 THR B C 1
ATOM 5941 O O . THR B 1 254 ? 32.624 89.527 73.502 1.00 24.56 254 THR B O 1
ATOM 5945 N N . LEU B 1 255 ? 33.670 87.742 72.569 1.00 18.66 255 LEU B N 1
ATOM 5946 C CA . LEU B 1 255 ? 34.237 88.394 71.412 1.00 19.34 255 LEU B CA 1
ATOM 5947 C C . LEU B 1 255 ? 33.441 87.951 70.217 1.00 19.60 255 LEU B C 1
ATOM 5948 O O . LEU B 1 255 ? 33.022 86.795 70.148 1.00 19.97 255 LEU B O 1
ATOM 5953 N N . GLN B 1 256 ? 33.269 88.856 69.273 1.00 19.34 256 GLN B N 1
ATOM 5954 C CA . GLN B 1 256 ? 32.779 88.497 67.941 1.00 21.36 256 GLN B CA 1
ATOM 5955 C C . GLN B 1 256 ? 33.981 88.334 66.987 1.00 20.13 256 GLN B C 1
ATOM 5956 O O . GLN B 1 256 ? 34.904 89.136 66.957 1.00 18.76 256 GLN B O 1
ATOM 5962 N N . VAL B 1 257 ? 33.985 87.246 66.232 1.00 17.57 257 VAL B N 1
ATOM 5963 C CA . VAL B 1 257 ? 34.988 86.991 65.279 1.00 17.44 257 VAL B CA 1
ATOM 5964 C C . VAL B 1 257 ? 34.263 86.758 63.941 1.00 17.53 257 VAL B C 1
ATOM 5965 O O . VAL B 1 257 ? 33.497 85.846 63.824 1.00 16.01 257 VAL B O 1
ATOM 5969 N N . GLN B 1 258 ? 34.545 87.609 62.959 1.00 18.09 258 GLN B N 1
ATOM 5970 C CA . GLN B 1 258 ? 33.975 87.487 61.617 1.00 18.26 258 GLN B CA 1
ATOM 5971 C C . GLN B 1 258 ? 34.763 86.486 60.802 1.00 16.71 258 GLN B C 1
ATOM 5972 O O . GLN B 1 258 ? 35.973 86.354 60.979 1.00 15.52 258 GLN B O 1
ATOM 5978 N N . ALA B 1 259 ? 34.067 85.761 59.965 1.00 14.33 259 ALA B N 1
ATOM 5979 C CA . ALA B 1 259 ? 34.659 84.682 59.157 1.00 14.76 259 ALA B CA 1
ATOM 5980 C C . ALA B 1 259 ? 33.983 84.538 57.807 1.00 13.83 259 ALA B C 1
ATOM 5981 O O . ALA B 1 259 ? 32.713 84.684 57.708 1.00 14.68 259 ALA B O 1
ATOM 5983 N N . ARG B 1 260 ? 34.764 84.188 56.778 1.00 14.02 260 ARG B N 1
ATOM 5984 C CA . ARG B 1 260 ? 34.208 83.853 55.491 1.00 15.88 260 ARG B CA 1
ATOM 5985 C C . ARG B 1 260 ? 33.583 82.484 55.513 1.00 15.83 260 ARG B C 1
ATOM 5986 O O . ARG B 1 260 ? 32.547 82.261 54.884 1.00 13.12 260 ARG B O 1
ATOM 5994 N N . GLU B 1 261 ? 34.237 81.583 56.240 1.00 14.68 261 GLU B N 1
ATOM 5995 C CA . GLU B 1 261 ? 33.707 80.261 56.398 1.00 14.90 261 GLU B CA 1
ATOM 5996 C C . GLU B 1 261 ? 33.990 79.761 57.816 1.00 13.44 261 GLU B C 1
ATOM 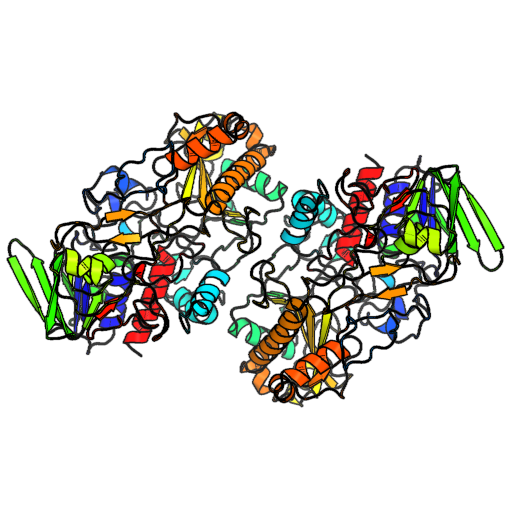5997 O O . GLU B 1 261 ? 35.080 79.954 58.364 1.00 12.51 261 GLU B O 1
ATOM 6003 N N . VAL B 1 262 ? 33.016 79.054 58.359 1.00 10.94 262 VAL B N 1
ATOM 6004 C CA . VAL B 1 262 ? 33.189 78.410 59.621 1.00 10.23 262 VAL B CA 1
ATOM 6005 C C . VAL B 1 262 ? 33.123 76.866 59.386 1.00 10.15 262 VAL B C 1
ATOM 6006 O O . VAL B 1 262 ? 32.252 76.371 58.657 1.00 8.75 262 VAL B O 1
ATOM 6010 N N . ILE B 1 263 ? 34.064 76.174 60.002 1.00 9.78 263 ILE B N 1
ATOM 6011 C CA . ILE B 1 263 ? 34.143 74.724 59.924 1.00 10.02 263 ILE B CA 1
ATOM 6012 C C . ILE B 1 263 ? 33.941 74.141 61.327 1.00 9.64 263 ILE B C 1
ATOM 6013 O O . ILE B 1 263 ? 34.715 74.415 62.222 1.00 9.93 263 ILE B O 1
ATOM 6018 N N . LEU B 1 264 ? 32.873 73.390 61.520 1.00 8.72 264 LEU B N 1
ATOM 6019 C CA . LEU B 1 264 ? 32.627 72.704 62.795 1.00 9.67 264 LEU B CA 1
ATOM 6020 C C . LEU B 1 264 ? 33.304 71.344 62.914 1.00 9.58 264 LEU B C 1
ATOM 6021 O O . LEU B 1 264 ? 33.080 70.443 62.121 1.00 9.89 264 LEU B O 1
ATOM 6026 N N . THR B 1 265 ? 34.248 71.280 63.876 1.00 9.37 265 THR B N 1
ATOM 6027 C CA . THR B 1 265 ? 34.877 70.083 64.259 1.00 8.45 265 THR B CA 1
ATOM 6028 C C . THR B 1 265 ? 34.800 69.918 65.791 1.00 8.41 265 THR B C 1
ATOM 6029 O O . THR B 1 265 ? 35.817 69.621 66.467 1.00 8.74 265 THR B O 1
ATOM 6033 N N . ALA B 1 266 ? 33.587 70.102 66.289 1.00 8.33 266 ALA B N 1
ATOM 6034 C CA . ALA B 1 266 ? 33.354 70.157 67.736 1.00 7.94 266 ALA B CA 1
ATOM 6035 C C . ALA B 1 266 ? 33.030 68.795 68.337 1.00 7.90 266 ALA B C 1
ATOM 6036 O O . ALA B 1 266 ? 32.742 68.686 69.536 1.00 9.05 266 ALA B O 1
ATOM 6038 N N . GLY B 1 267 ? 33.074 67.747 67.529 1.00 7.14 267 GLY B N 1
ATOM 6039 C CA . GLY B 1 267 ? 32.745 66.402 67.975 1.00 7.51 267 GLY B CA 1
ATOM 6040 C C . GLY B 1 267 ? 31.332 66.013 67.617 1.00 7.81 267 GLY B C 1
ATOM 6041 O O . GLY B 1 267 ? 30.497 66.850 67.490 1.00 8.80 267 GLY B O 1
ATOM 6042 N N . ALA B 1 268 ? 31.108 64.721 67.453 1.00 8.04 268 ALA B N 1
ATOM 6043 C CA . ALA B 1 268 ? 29.846 64.149 66.959 1.00 8.88 268 ALA B CA 1
ATOM 6044 C C . ALA B 1 268 ? 28.635 64.440 67.831 1.00 9.91 268 ALA B C 1
ATOM 6045 O O . ALA B 1 268 ? 27.501 64.384 67.342 1.00 9.46 268 ALA B O 1
ATOM 6047 N N . LEU B 1 269 ? 28.839 64.740 69.132 1.00 9.95 269 LEU B N 1
ATOM 6048 C CA . LEU B 1 269 ? 27.737 65.129 69.988 1.00 10.28 269 LEU B CA 1
ATOM 6049 C C . LEU B 1 269 ? 27.566 66.634 70.026 1.00 10.84 269 LEU B C 1
ATOM 6050 O O . LEU B 1 269 ? 26.463 67.092 70.271 1.00 13.76 269 LEU B O 1
ATOM 6055 N N . GLN B 1 270 ? 28.574 67.404 69.659 1.00 9.79 270 GLN B N 1
ATOM 6056 C CA . GLN B 1 270 ? 28.472 68.853 69.866 1.00 9.67 270 GLN B CA 1
ATOM 6057 C C . GLN B 1 270 ? 28.338 69.661 68.572 1.00 9.76 270 GLN B C 1
ATOM 6058 O O . GLN B 1 270 ? 27.566 70.688 68.574 1.00 10.17 270 GLN B O 1
ATOM 6064 N N . SER B 1 271 ? 28.991 69.196 67.489 1.00 9.05 271 SER B N 1
ATOM 6065 C CA . SER B 1 271 ? 28.766 69.835 66.180 1.00 8.60 271 SER B CA 1
ATOM 6066 C C . SER B 1 271 ? 27.265 69.934 65.820 1.00 8.09 271 SER B C 1
ATOM 6067 O O . SER B 1 271 ? 26.838 71.026 65.497 1.00 8.80 271 SER B O 1
ATOM 6070 N N . PRO B 1 272 ? 26.511 68.840 65.943 1.00 8.28 272 PRO B N 1
ATOM 6071 C CA . PRO B 1 272 ? 25.076 68.925 65.593 1.00 8.45 272 PRO B CA 1
ATOM 6072 C C . PRO B 1 272 ? 24.299 69.855 66.537 1.00 9.35 272 PRO B C 1
ATOM 6073 O O . PRO B 1 272 ? 23.287 70.489 66.115 1.00 9.54 272 PRO B O 1
ATOM 6077 N N . ALA B 1 273 ? 24.661 69.897 67.831 1.00 8.57 273 ALA B N 1
ATOM 6078 C CA . ALA B 1 273 ? 24.021 70.788 68.751 1.00 9.23 273 ALA B CA 1
ATOM 6079 C C . ALA B 1 273 ? 24.220 72.258 68.356 1.00 9.52 273 ALA B C 1
ATOM 6080 O O . ALA B 1 273 ? 23.282 73.057 68.458 1.00 10.56 273 ALA B O 1
ATOM 6082 N N . ILE B 1 274 ? 25.383 72.566 67.826 1.00 9.41 274 ILE B N 1
ATOM 6083 C CA . ILE B 1 274 ? 25.689 73.919 67.324 1.00 9.98 274 ILE B CA 1
ATOM 6084 C C . ILE B 1 274 ? 24.794 74.221 66.139 1.00 9.61 274 ILE B C 1
ATOM 6085 O O . ILE B 1 274 ? 24.190 75.285 66.048 1.00 10.38 274 ILE B O 1
ATOM 6090 N N . LEU B 1 275 ? 24.683 73.269 65.214 1.00 10.34 275 LEU B N 1
ATOM 6091 C CA . LEU B 1 275 ? 23.753 73.400 64.119 1.00 9.32 275 LEU B CA 1
ATOM 6092 C C . LEU B 1 275 ? 22.326 73.652 64.564 1.00 9.25 275 LEU B C 1
ATOM 6093 O O . LEU B 1 275 ? 21.694 74.595 64.108 1.00 8.59 275 LEU B O 1
ATOM 6098 N N . LEU B 1 276 ? 21.814 72.806 65.413 1.00 9.29 276 LEU B N 1
ATOM 6099 C CA . LEU B 1 276 ? 20.441 72.967 65.894 1.00 9.27 276 LEU B CA 1
ATOM 6100 C C . LEU B 1 276 ? 20.250 74.361 66.532 1.00 9.70 276 LEU B C 1
ATOM 6101 O O . LEU B 1 276 ? 19.254 75.068 66.272 1.00 10.39 276 LEU B O 1
ATOM 6106 N N . ARG B 1 277 ? 21.156 74.775 67.414 1.00 9.37 277 ARG B N 1
ATOM 6107 C CA . ARG B 1 277 ? 21.057 76.133 68.007 1.00 10.52 277 ARG B CA 1
ATOM 6108 C C . ARG B 1 277 ? 21.061 77.274 66.999 1.00 10.45 277 ARG B C 1
ATOM 6109 O O . ARG B 1 277 ? 20.564 78.392 67.288 1.00 9.94 277 ARG B O 1
ATOM 6117 N N . THR B 1 278 ? 21.700 77.032 65.863 1.00 11.06 278 THR B N 1
ATOM 6118 C CA . THR B 1 278 ? 21.823 78.011 64.789 1.00 11.55 278 THR B CA 1
ATOM 6119 C C . THR B 1 278 ? 20.548 78.022 63.932 1.00 11.75 278 THR B C 1
ATOM 6120 O O . THR B 1 278 ? 20.427 78.878 63.042 1.00 14.95 278 THR B O 1
ATOM 6124 N N . GLY B 1 279 ? 19.605 77.134 64.200 1.00 10.73 279 GLY B N 1
ATOM 6125 C CA . GLY B 1 279 ? 18.386 77.032 63.410 1.00 10.91 279 GLY B CA 1
ATOM 6126 C C . GLY B 1 279 ? 18.540 76.171 62.164 1.00 10.30 279 GLY B C 1
ATOM 6127 O O . GLY B 1 279 ? 17.824 76.328 61.188 1.00 12.60 279 GLY B O 1
ATOM 6128 N N . ILE B 1 280 ? 19.421 75.196 62.232 1.00 10.40 280 ILE B N 1
ATOM 6129 C CA . ILE B 1 280 ? 19.605 74.228 61.183 1.00 10.28 280 ILE B CA 1
ATOM 6130 C C . ILE B 1 280 ? 19.279 72.812 61.697 1.00 9.57 280 ILE B C 1
ATOM 6131 O O . ILE B 1 280 ? 20.071 72.215 62.451 1.00 9.57 280 ILE B O 1
ATOM 6136 N N . GLY B 1 281 ? 18.116 72.278 61.354 1.00 8.90 281 GLY B N 1
ATOM 6137 C CA . GLY B 1 281 ? 17.717 71.013 61.839 1.00 9.40 281 GLY B CA 1
ATOM 6138 C C . GLY B 1 281 ? 16.224 70.812 61.675 1.00 10.26 281 GLY B C 1
ATOM 6139 O O . GLY B 1 281 ? 15.625 71.558 60.937 1.00 10.99 281 GLY B O 1
ATOM 6140 N N . PRO B 1 282 ? 15.645 69.796 62.321 1.00 10.09 282 PRO B N 1
ATOM 6141 C CA . PRO B 1 282 ? 14.187 69.576 62.196 1.00 11.03 282 PRO B CA 1
ATOM 6142 C C . PRO B 1 282 ? 13.380 70.714 62.638 1.00 11.25 282 PRO B C 1
ATOM 6143 O O . PRO B 1 282 ? 13.337 71.022 63.809 1.00 12.83 282 PRO B O 1
ATOM 6147 N N . ALA B 1 283 ? 12.646 71.309 61.702 1.00 12.24 283 ALA B N 1
ATOM 6148 C CA . ALA B 1 283 ? 12.029 72.615 61.965 1.00 12.23 283 ALA B CA 1
ATOM 6149 C C . ALA B 1 283 ? 11.082 72.593 63.155 1.00 12.40 283 ALA B C 1
ATOM 6150 O O . ALA B 1 283 ? 11.118 73.516 63.987 1.00 12.32 283 ALA B O 1
ATOM 6152 N N . ALA B 1 284 ? 10.243 71.556 63.270 1.00 12.94 284 ALA B N 1
ATOM 6153 C CA . ALA B 1 284 ? 9.300 71.495 64.418 1.00 13.21 284 ALA B CA 1
ATOM 6154 C C . ALA B 1 284 ? 10.011 71.488 65.792 1.00 13.59 284 ALA B C 1
ATOM 6155 O O . ALA B 1 284 ? 9.538 72.146 66.696 1.00 11.73 284 ALA B O 1
ATOM 6157 N N . ASP B 1 285 ? 11.104 70.733 65.948 1.00 13.74 285 ASP B N 1
ATOM 6158 C CA . ASP B 1 285 ? 11.868 70.719 67.194 1.00 14.57 285 ASP B CA 1
ATOM 6159 C C . ASP B 1 285 ? 12.415 72.127 67.542 1.00 14.78 285 ASP B C 1
ATOM 6160 O O . ASP B 1 285 ? 12.413 72.553 68.707 1.00 16.20 285 ASP B O 1
ATOM 6165 N N . LEU B 1 286 ? 12.895 72.839 66.532 1.00 13.84 286 LEU B N 1
ATOM 6166 C CA . LEU B 1 286 ? 13.530 74.145 66.761 1.00 14.83 286 LEU B CA 1
ATOM 6167 C C . LEU B 1 286 ? 12.500 75.214 67.067 1.00 14.08 286 LEU B C 1
ATOM 6168 O O . LEU B 1 286 ? 12.692 76.020 67.959 1.00 14.11 286 LEU B O 1
ATOM 6173 N N . HIS B 1 287 ? 11.401 75.212 66.302 1.00 14.20 287 HIS B N 1
ATOM 6174 C CA . HIS B 1 287 ? 10.262 76.099 66.588 1.00 14.84 287 HIS B CA 1
ATOM 6175 C C . HIS B 1 287 ? 9.749 75.915 67.983 1.00 13.81 287 HIS B C 1
ATOM 6176 O O . HIS B 1 287 ? 9.461 76.903 68.637 1.00 14.87 287 HIS B O 1
ATOM 6183 N N . ALA B 1 288 ? 9.642 74.679 68.473 1.00 14.50 288 ALA B N 1
ATOM 6184 C CA . ALA B 1 288 ? 9.182 74.369 69.832 1.00 14.79 288 ALA B CA 1
ATOM 6185 C C . ALA B 1 288 ? 10.084 75.029 70.884 1.00 16.34 288 ALA B C 1
ATOM 6186 O O . ALA B 1 288 ? 9.619 75.332 71.983 1.00 19.23 288 ALA B O 1
ATOM 6188 N N . LEU B 1 289 ? 11.352 75.272 70.572 1.00 16.44 289 LEU B N 1
ATOM 6189 C CA . LEU B 1 289 ? 12.285 75.958 71.488 1.00 17.77 289 LEU B CA 1
ATOM 6190 C C . LEU B 1 289 ? 12.461 77.461 71.211 1.00 18.15 289 LEU B C 1
ATOM 6191 O O . LEU B 1 289 ? 13.338 78.105 71.794 1.00 20.47 289 LEU B O 1
ATOM 6196 N N . GLY B 1 290 ? 11.635 78.039 70.356 1.00 17.00 290 GLY B N 1
ATOM 6197 C CA . GLY B 1 290 ? 11.741 79.453 69.937 1.00 18.57 290 GLY B CA 1
ATOM 6198 C C . GLY B 1 290 ? 12.991 79.852 69.129 1.00 17.89 290 GLY B C 1
ATOM 6199 O O . GLY B 1 290 ? 13.377 81.005 69.107 1.00 21.64 290 GLY B O 1
ATOM 6200 N N . ILE B 1 291 ? 13.658 78.889 68.503 1.00 15.83 291 ILE B N 1
ATOM 6201 C CA . ILE B 1 291 ? 14.826 79.104 67.669 1.00 15.54 291 ILE B CA 1
ATOM 6202 C C . ILE B 1 291 ? 14.355 79.419 66.250 1.00 17.54 291 ILE B C 1
ATOM 6203 O O . ILE B 1 291 ? 13.617 78.624 65.641 1.00 17.85 291 ILE B O 1
ATOM 6208 N N . PRO B 1 292 ? 14.723 80.604 65.714 1.00 19.73 292 PRO B N 1
ATOM 6209 C CA . PRO B 1 292 ? 14.399 80.835 64.288 1.00 20.68 292 PRO B CA 1
ATOM 6210 C C . PRO B 1 292 ? 15.051 79.795 63.401 1.00 18.70 292 PRO B C 1
ATOM 6211 O O . PRO B 1 292 ? 16.254 79.496 63.550 1.00 18.72 292 PRO B O 1
ATOM 6215 N N . VAL B 1 293 ? 14.258 79.253 62.503 1.00 17.87 293 VAL B N 1
ATOM 6216 C CA . VAL B 1 293 ? 14.705 78.217 61.601 1.00 16.44 293 VAL B CA 1
ATOM 6217 C C . VAL B 1 293 ? 15.325 78.797 60.289 1.00 18.00 293 VAL B C 1
ATOM 6218 O O . VAL B 1 293 ? 14.650 79.429 59.517 1.00 18.59 293 VAL B O 1
ATOM 6222 N N . LEU B 1 294 ? 16.626 78.569 60.084 1.00 15.23 294 LEU B N 1
ATOM 6223 C CA . LEU B 1 294 ? 17.308 78.940 58.865 1.00 16.67 294 LEU B CA 1
ATOM 6224 C C . LEU B 1 294 ? 17.075 77.891 57.809 1.00 16.28 294 LEU B C 1
ATOM 6225 O O . LEU B 1 294 ? 16.934 78.241 56.643 1.00 16.38 294 LEU B O 1
ATOM 6230 N N . ALA B 1 295 ? 16.961 76.606 58.175 1.00 15.80 295 ALA B N 1
ATOM 6231 C CA . ALA B 1 295 ? 16.834 75.561 57.182 1.00 14.27 295 ALA B CA 1
ATOM 6232 C C . ALA B 1 295 ? 16.327 74.272 57.865 1.00 13.05 295 ALA B C 1
ATOM 6233 O O . ALA B 1 295 ? 16.850 73.888 58.911 1.00 12.18 295 ALA B O 1
ATOM 6235 N N . ASP B 1 296 ? 15.172 73.765 57.390 1.00 11.79 296 ASP B N 1
ATOM 6236 C CA . ASP B 1 296 ? 14.571 72.559 57.863 1.00 11.87 296 ASP B CA 1
ATOM 6237 C C . ASP B 1 296 ? 15.363 71.370 57.359 1.00 12.93 296 ASP B C 1
ATOM 6238 O O . ASP B 1 296 ? 15.281 71.024 56.201 1.00 13.53 296 ASP B O 1
ATOM 6243 N N . ARG B 1 297 ? 16.223 70.823 58.212 1.00 13.67 297 ARG B N 1
ATOM 6244 C CA . ARG B 1 297 ? 17.161 69.732 57.834 1.00 13.38 297 ARG B CA 1
ATOM 6245 C C . ARG B 1 297 ? 16.905 68.575 58.805 1.00 13.61 297 ARG B C 1
ATOM 6246 O O . ARG B 1 297 ? 17.554 68.482 59.907 1.00 11.81 297 ARG B O 1
ATOM 6254 N N . PRO B 1 298 ? 15.974 67.658 58.444 1.00 15.09 298 PRO B N 1
ATOM 6255 C CA . PRO B 1 298 ? 15.566 66.571 59.337 1.00 15.01 298 PRO B CA 1
ATOM 6256 C C . PRO B 1 298 ? 16.667 65.641 59.874 1.00 14.09 298 PRO B C 1
ATOM 6257 O O . PRO B 1 298 ? 16.472 64.951 60.889 1.00 12.91 298 PRO B O 1
ATOM 6261 N N . GLY B 1 299 ? 17.781 65.579 59.191 1.00 13.41 299 GLY B N 1
ATOM 6262 C CA . GLY B 1 299 ? 18.806 64.641 59.511 1.00 11.91 299 GLY B CA 1
ATOM 6263 C C . GLY B 1 299 ? 19.790 65.097 60.592 1.00 11.76 299 GLY B C 1
ATOM 6264 O O . GLY B 1 299 ? 20.661 64.282 61.072 1.00 11.52 299 GLY B O 1
ATOM 6265 N N . VAL B 1 300 ? 19.684 66.380 60.982 1.00 10.91 300 VAL B N 1
ATOM 6266 C CA . VAL B 1 300 ? 20.579 66.927 62.028 1.00 10.48 300 VAL B CA 1
ATOM 6267 C C . VAL B 1 300 ? 20.255 66.254 63.357 1.00 10.04 300 VAL B C 1
ATOM 6268 O O . VAL B 1 300 ? 19.159 66.369 63.878 1.00 11.01 300 VAL B O 1
ATOM 6272 N N . GLY B 1 301 ? 21.264 65.618 63.920 1.00 10.10 301 GLY B N 1
ATOM 6273 C CA . GLY B 1 301 ? 21.122 64.899 65.188 1.00 10.41 301 GLY B CA 1
ATOM 6274 C C . GLY B 1 301 ? 20.682 63.481 65.054 1.00 9.95 301 GLY B C 1
ATOM 6275 O O . GLY B 1 301 ? 20.610 62.719 66.047 1.00 11.03 301 GLY B O 1
ATOM 6276 N N . ARG B 1 302 ? 20.296 63.086 63.856 1.00 10.66 302 ARG B N 1
ATOM 6277 C CA . ARG B 1 302 ? 19.876 61.721 63.686 1.00 11.93 302 ARG B CA 1
ATOM 6278 C C . ARG B 1 302 ? 21.047 60.906 63.287 1.00 11.70 302 ARG B C 1
ATOM 6279 O O . ARG B 1 302 ? 22.201 61.416 63.165 1.00 11.12 302 ARG B O 1
ATOM 6287 N N . ASN B 1 303 ? 20.798 59.581 63.152 1.00 10.40 303 ASN B N 1
ATOM 6288 C CA . ASN B 1 303 ? 21.822 58.703 62.575 1.00 10.76 303 ASN B CA 1
ATOM 6289 C C . ASN B 1 303 ? 23.010 58.640 63.492 1.00 9.94 303 ASN B C 1
ATOM 6290 O O . ASN B 1 303 ? 24.134 58.564 63.035 1.00 10.17 303 ASN B O 1
ATOM 6295 N N . LEU B 1 304 ? 22.767 58.664 64.803 1.00 10.44 304 LEU B N 1
ATOM 6296 C CA . LEU B 1 304 ? 23.837 58.575 65.788 1.00 9.93 304 LEU B CA 1
ATOM 6297 C C . LEU B 1 304 ? 24.278 57.137 65.940 1.00 9.76 304 LEU B C 1
ATOM 6298 O O . LEU B 1 304 ? 23.483 56.296 66.361 1.00 10.82 304 LEU B O 1
ATOM 6303 N N . TRP B 1 305 ? 25.524 56.854 65.590 1.00 11.03 305 TRP B N 1
ATOM 6304 C CA . TRP B 1 305 ? 26.107 55.522 65.642 1.00 10.29 305 TRP B CA 1
ATOM 6305 C C . TRP B 1 305 ? 27.129 55.413 66.824 1.00 10.70 305 TRP B C 1
ATOM 6306 O O . TRP B 1 305 ? 27.615 56.400 67.302 1.00 10.35 305 TRP B O 1
ATOM 6317 N N . GLU B 1 306 ? 27.443 54.189 67.171 1.00 9.94 306 GLU B N 1
ATOM 6318 C CA . GLU B 1 306 ? 28.256 53.819 68.278 1.00 10.35 306 GLU B CA 1
ATOM 6319 C C . GLU B 1 306 ? 28.618 52.323 68.118 1.00 9.72 306 GLU B C 1
ATOM 6320 O O . GLU B 1 306 ? 28.076 51.638 67.288 1.00 10.39 306 GLU B O 1
ATOM 6326 N N . HIS B 1 307 ? 29.617 51.880 68.872 1.00 9.02 307 HIS B N 1
ATOM 6327 C CA . HIS B 1 307 ? 29.903 50.466 68.999 1.00 9.48 307 HIS B CA 1
ATOM 6328 C C . HIS B 1 307 ? 29.396 49.971 70.353 1.00 10.40 307 HIS B C 1
ATOM 6329 O O . HIS B 1 307 ? 29.643 50.598 71.384 1.00 11.81 307 HIS B O 1
ATOM 6336 N N . SER B 1 308 ? 28.661 48.855 70.343 1.00 10.38 308 SER B N 1
ATOM 6337 C CA . SER B 1 308 ? 27.988 48.355 71.516 1.00 10.16 308 SER B CA 1
ATOM 6338 C C . SER B 1 308 ? 28.862 47.354 72.220 1.00 9.55 308 SER B C 1
ATOM 6339 O O . SER B 1 308 ? 29.127 46.282 71.654 1.00 9.07 308 SER B O 1
ATOM 6342 N N . SER B 1 309 ? 29.206 47.605 73.488 1.00 10.16 309 SER B N 1
ATOM 6343 C CA . SER B 1 309 ? 30.286 46.881 74.193 1.00 9.67 309 SER B CA 1
ATOM 6344 C C . SER B 1 309 ? 29.842 46.140 75.476 1.00 11.59 309 SER B C 1
ATOM 6345 O O . SER B 1 309 ? 28.794 46.498 76.124 1.00 9.70 309 SER B O 1
ATOM 6348 N N . ILE B 1 310 ? 30.610 45.112 75.806 1.00 11.81 310 ILE B N 1
ATOM 6349 C CA . ILE B 1 310 ? 30.464 44.374 77.080 1.00 13.53 310 ILE B CA 1
ATOM 6350 C C . ILE B 1 310 ? 31.832 43.761 77.378 1.00 13.97 310 ILE B C 1
ATOM 6351 O O . ILE B 1 310 ? 32.668 43.622 76.521 1.00 14.48 310 ILE B O 1
ATOM 6356 N N . GLY B 1 311 ? 32.058 43.390 78.622 1.00 17.19 311 GLY B N 1
ATOM 6357 C CA . GLY B 1 311 ? 33.291 42.690 79.006 1.00 14.75 311 GLY B CA 1
ATOM 6358 C C . GLY B 1 311 ? 33.042 41.413 79.726 1.00 15.12 311 GLY B C 1
ATOM 6359 O O . GLY B 1 311 ? 31.900 41.105 80.188 1.00 15.79 311 GLY B O 1
ATOM 6360 N N . VAL B 1 312 ? 34.132 40.664 79.791 1.00 16.72 312 VAL B N 1
ATOM 6361 C CA . VAL B 1 312 ? 34.241 39.383 80.490 1.00 16.25 312 VAL B CA 1
ATOM 6362 C C . VAL B 1 312 ? 35.559 39.494 81.203 1.00 15.21 312 VAL B C 1
ATOM 6363 O O . VAL B 1 312 ? 36.557 39.887 80.587 1.00 15.85 312 VAL B O 1
ATOM 6367 N N . VAL B 1 313 ? 35.568 39.237 82.516 1.00 13.72 313 VAL B N 1
ATOM 6368 C CA . VAL B 1 313 ? 36.836 39.252 83.252 1.00 12.88 313 VAL B CA 1
ATOM 6369 C C . VAL B 1 313 ? 36.993 38.035 84.131 1.00 13.33 313 VAL B C 1
ATOM 6370 O O . VAL B 1 313 ? 36.003 37.357 84.443 1.00 15.30 313 VAL B O 1
ATOM 6374 N N . ALA B 1 314 ? 38.212 37.792 84.542 1.00 14.20 314 ALA B N 1
ATOM 6375 C CA . ALA B 1 314 ? 38.507 36.734 85.509 1.00 14.14 314 ALA B CA 1
ATOM 6376 C C . ALA B 1 314 ? 39.673 37.126 86.381 1.00 15.70 314 ALA B C 1
ATOM 6377 O O . ALA B 1 314 ? 40.607 37.715 85.919 1.00 16.87 314 ALA B O 1
ATOM 6379 N N . PRO B 1 315 ? 39.635 36.810 87.692 1.00 18.63 315 PRO B N 1
ATOM 6380 C CA . PRO B 1 315 ? 40.958 36.945 88.412 1.00 17.95 315 PRO B CA 1
ATOM 6381 C C . PRO B 1 315 ? 42.063 36.112 87.795 1.00 19.65 315 PRO B C 1
ATOM 6382 O O . PRO B 1 315 ? 41.817 34.984 87.378 1.00 17.75 315 PRO B O 1
ATOM 6386 N N . LEU B 1 316 ? 43.249 36.693 87.701 1.00 18.80 316 LEU B N 1
ATOM 6387 C CA . LEU B 1 316 ? 44.399 36.003 87.179 1.00 21.10 316 LEU B CA 1
ATOM 6388 C C . LEU B 1 316 ? 44.935 35.034 88.191 1.00 22.47 316 LEU B C 1
ATOM 6389 O O . LEU B 1 316 ? 45.332 35.448 89.297 1.00 21.47 316 LEU B O 1
ATOM 6394 N N . THR B 1 317 ? 44.919 33.757 87.835 1.00 20.30 317 THR B N 1
ATOM 6395 C CA . THR B 1 317 ? 45.559 32.706 88.586 1.00 21.54 317 THR B CA 1
ATOM 6396 C C . THR B 1 317 ? 47.056 32.914 88.475 1.00 22.29 317 THR B C 1
ATOM 6397 O O . THR B 1 317 ? 47.520 33.737 87.687 1.00 21.79 317 THR B O 1
ATOM 6401 N N . GLU B 1 318 ? 47.816 32.202 89.302 1.00 25.76 318 GLU B N 1
ATOM 6402 C CA . GLU B 1 318 ? 49.263 32.362 89.352 1.00 27.69 318 GLU B CA 1
ATOM 6403 C C . GLU B 1 318 ? 49.862 32.072 87.996 1.00 25.68 318 GLU B C 1
ATOM 6404 O O . GLU B 1 318 ? 50.682 32.838 87.476 1.00 21.14 318 GLU B O 1
ATOM 6410 N N . GLN B 1 319 ? 49.431 30.952 87.436 1.00 26.56 319 GLN B N 1
ATOM 6411 C CA . GLN B 1 319 ? 49.908 30.496 86.145 1.00 24.94 319 GLN B CA 1
ATOM 6412 C C . GLN B 1 319 ? 49.738 31.623 85.052 1.00 21.98 319 GLN B C 1
ATOM 6413 O O . GLN B 1 319 ? 50.653 31.965 84.327 1.00 20.63 319 GLN B O 1
ATOM 6419 N N . ALA B 1 320 ? 48.542 32.184 84.995 1.00 19.64 320 ALA B N 1
ATOM 6420 C CA . ALA B 1 320 ? 48.206 33.267 84.076 1.00 19.95 320 ALA B CA 1
ATOM 6421 C C . ALA B 1 320 ? 49.013 34.536 84.325 1.00 18.86 320 ALA B C 1
ATOM 6422 O O . ALA B 1 320 ? 49.541 35.139 83.395 1.00 19.12 320 ALA B O 1
ATOM 6424 N N . ARG B 1 321 ? 49.100 34.958 85.576 1.00 20.24 321 ARG B N 1
ATOM 6425 C CA . ARG B 1 321 ? 49.928 36.105 85.954 1.00 21.74 321 ARG B CA 1
ATOM 6426 C C . ARG B 1 321 ? 51.361 35.958 85.526 1.00 19.24 321 ARG B C 1
ATOM 6427 O O . ARG B 1 321 ? 51.970 36.915 84.997 1.00 17.50 321 ARG B O 1
ATOM 6435 N N . ALA B 1 322 ? 51.929 34.775 85.786 1.00 18.33 322 ALA B N 1
ATOM 6436 C CA . ALA B 1 322 ? 53.334 34.562 85.410 1.00 17.95 322 ALA B CA 1
ATOM 6437 C C . ALA B 1 322 ? 53.504 34.608 83.877 1.00 18.51 322 ALA B C 1
ATOM 6438 O O . ALA B 1 322 ? 54.407 35.315 83.350 1.00 17.28 322 ALA B O 1
ATOM 6440 N N . ASP B 1 323 ? 52.574 33.954 83.159 1.00 19.75 323 ASP B N 1
ATOM 6441 C CA . ASP B 1 323 ? 52.625 33.945 81.674 1.00 20.91 323 ASP B CA 1
ATOM 6442 C C . ASP B 1 323 ? 52.402 35.344 81.104 1.00 21.54 323 ASP B C 1
ATOM 6443 O O . ASP B 1 323 ? 52.965 35.694 80.069 1.00 20.52 323 ASP B O 1
ATOM 6448 N N . ALA B 1 324 ? 51.677 36.172 81.845 1.00 21.01 324 ALA B N 1
ATOM 6449 C CA . ALA B 1 324 ? 51.382 37.530 81.385 1.00 23.50 324 ALA B CA 1
ATOM 6450 C C . ALA B 1 324 ? 52.572 38.444 81.485 1.00 24.98 324 ALA B C 1
ATOM 6451 O O . ALA B 1 324 ? 52.624 39.514 80.828 1.00 25.65 324 ALA B O 1
ATOM 6453 N N . SER B 1 325 ? 53.539 38.019 82.305 1.00 27.71 325 SER B N 1
ATOM 6454 C CA . SER B 1 325 ? 54.678 38.816 82.693 1.00 28.74 325 SER B CA 1
ATOM 6455 C C . SER B 1 325 ? 55.891 38.565 81.840 1.00 27.79 325 SER B C 1
ATOM 6456 O O . SER B 1 325 ? 56.931 39.098 82.123 1.00 30.37 325 SER B O 1
ATOM 6459 N N . THR B 1 326 ? 55.759 37.782 80.781 1.00 25.86 326 THR B N 1
ATOM 6460 C CA . THR B 1 326 ? 56.881 37.501 79.858 1.00 25.75 326 THR B CA 1
ATOM 6461 C C . THR B 1 326 ? 56.918 38.291 78.508 1.00 27.23 326 THR B C 1
ATOM 6462 O O . THR B 1 326 ? 57.853 38.125 77.706 1.00 26.97 326 THR B O 1
ATOM 6466 N N . GLY B 1 327 ? 55.938 39.144 78.235 1.00 25.84 327 GLY B N 1
ATOM 6467 C CA . GLY B 1 327 ? 56.085 40.003 77.039 1.00 34.38 327 GLY B CA 1
ATOM 6468 C C . GLY B 1 327 ? 57.438 40.726 76.878 1.00 35.92 327 GLY B C 1
ATOM 6469 O O . GLY B 1 327 ? 58.131 40.933 77.853 1.00 40.32 327 GLY B O 1
ATOM 6470 N N . LYS B 1 328 ? 57.831 41.129 75.674 1.00 31.19 328 LYS B N 1
ATOM 6471 C CA . LYS B 1 328 ? 58.902 42.124 75.577 1.00 37.11 328 LYS B CA 1
ATOM 6472 C C . LYS B 1 328 ? 58.317 43.406 75.056 1.00 36.15 328 LYS B C 1
ATOM 6473 O O . LYS B 1 328 ? 59.034 44.254 74.604 1.00 43.46 328 LYS B O 1
ATOM 6479 N N . ALA B 1 329 ? 57.002 43.573 75.132 1.00 31.79 329 ALA B N 1
ATOM 6480 C CA . ALA B 1 329 ? 56.428 44.785 74.579 1.00 33.41 329 ALA B CA 1
ATOM 6481 C C . ALA B 1 329 ? 55.816 45.722 75.616 1.00 29.10 329 ALA B C 1
ATOM 6482 O O . ALA B 1 329 ? 55.147 46.691 75.260 1.00 25.44 329 ALA B O 1
ATOM 6484 N N . GLY B 1 330 ? 56.017 45.420 76.891 1.00 22.82 330 GLY B N 1
ATOM 6485 C CA . GLY B 1 330 ? 55.647 46.365 77.933 1.00 22.41 330 GLY B CA 1
ATOM 6486 C C . GLY B 1 330 ? 54.150 46.360 78.021 1.00 20.98 330 GLY B C 1
ATOM 6487 O O . GLY B 1 330 ? 53.540 45.337 77.729 1.00 21.03 330 GLY B O 1
ATOM 6488 N N . SER B 1 331 ? 53.540 47.506 78.365 1.00 17.88 331 SER B N 1
ATOM 6489 C CA . SER B 1 331 ? 52.067 47.525 78.482 1.00 17.27 331 SER B CA 1
ATOM 6490 C C . SER B 1 331 ? 51.309 47.965 77.211 1.00 18.55 331 SER B C 1
ATOM 6491 O O . SER B 1 331 ? 50.096 48.335 77.278 1.00 18.55 331 SER B O 1
ATOM 6494 N N . ARG B 1 332 ? 51.983 47.852 76.074 1.00 16.10 332 ARG B N 1
ATOM 6495 C CA . ARG B 1 332 ? 51.349 48.183 74.790 1.00 15.95 332 ARG B CA 1
ATOM 6496 C C . ARG B 1 332 ? 50.259 47.157 74.421 1.00 15.42 332 ARG B C 1
ATOM 6497 O O . ARG B 1 332 ? 50.238 45.996 74.916 1.00 14.47 332 ARG B O 1
ATOM 6505 N N . HIS B 1 333 ? 49.380 47.560 73.513 1.00 13.82 333 HIS B N 1
ATOM 6506 C CA . HIS B 1 333 ? 48.319 46.655 73.076 1.00 13.77 333 HIS B CA 1
ATOM 6507 C C . HIS B 1 333 ? 48.951 45.443 72.420 1.00 12.07 333 HIS B C 1
ATOM 6508 O O . HIS B 1 333 ? 49.863 45.632 71.604 1.00 13.09 333 HIS B O 1
ATOM 6515 N N . GLN B 1 334 ? 48.521 44.242 72.813 1.00 12.42 334 GLN B N 1
ATOM 6516 C CA . GLN B 1 334 ? 49.138 43.016 72.307 1.00 13.54 334 GLN B CA 1
ATOM 6517 C C . GLN B 1 334 ? 48.298 42.284 71.266 1.00 13.12 334 GLN B C 1
ATOM 6518 O O . GLN B 1 334 ? 48.871 41.758 70.326 1.00 13.50 334 GLN B O 1
ATOM 6524 N N . LEU B 1 335 ? 46.973 42.186 71.493 1.00 13.63 335 LEU B N 1
ATOM 6525 C CA . LEU B 1 335 ? 46.127 41.314 70.702 1.00 13.74 335 LEU B CA 1
ATOM 6526 C C . LEU B 1 335 ? 44.724 41.852 70.434 1.00 13.89 335 LEU B C 1
ATOM 6527 O O . LEU B 1 335 ? 43.964 42.161 71.316 1.00 13.74 335 LEU B O 1
ATOM 6532 N N . GLY B 1 336 ? 44.341 41.862 69.190 1.00 12.61 336 GLY B N 1
ATOM 6533 C CA . GLY B 1 336 ? 42.964 42.113 68.785 1.00 12.05 336 GLY B CA 1
ATOM 6534 C C . GLY B 1 336 ? 42.448 41.023 67.888 1.00 11.72 336 GLY B C 1
ATOM 6535 O O . GLY B 1 336 ? 43.234 40.299 67.300 1.00 11.79 336 GLY B O 1
ATOM 6536 N N . ILE B 1 337 ? 41.121 40.878 67.818 1.00 11.11 337 ILE B N 1
ATOM 6537 C CA . ILE B 1 337 ? 40.555 39.841 67.046 1.00 11.87 337 ILE B CA 1
ATOM 6538 C C . ILE B 1 337 ? 39.408 40.408 66.281 1.00 11.57 337 ILE B C 1
ATOM 6539 O O . ILE B 1 337 ? 38.539 41.051 66.846 1.00 10.84 337 ILE B O 1
ATOM 6544 N N . ARG B 1 338 ? 39.393 40.172 64.969 1.00 9.52 338 ARG B N 1
ATOM 6545 C CA . ARG B 1 338 ? 38.248 40.475 64.133 1.00 9.69 338 ARG B CA 1
ATOM 6546 C C . ARG B 1 338 ? 37.499 39.185 63.867 1.00 9.81 338 ARG B C 1
ATOM 6547 O O . ARG B 1 338 ? 38.094 38.231 63.348 1.00 9.24 338 ARG B O 1
ATOM 6555 N N . ALA B 1 339 ? 36.199 39.132 64.166 1.00 10.68 339 ALA B N 1
ATOM 6556 C CA . ALA B 1 339 ? 35.482 37.906 64.032 1.00 11.68 339 ALA B CA 1
ATOM 6557 C C . ALA B 1 339 ? 34.060 38.174 63.565 1.00 11.79 339 ALA B C 1
ATOM 6558 O O . ALA B 1 339 ? 33.586 39.292 63.571 1.00 11.97 339 ALA B O 1
ATOM 6560 N N . SER B 1 340 ? 33.415 37.126 63.121 1.00 11.17 340 SER B N 1
ATOM 6561 C CA . SER B 1 340 ? 32.060 37.211 62.597 1.00 11.53 340 SER B CA 1
ATOM 6562 C C . SER B 1 340 ? 31.059 36.544 63.517 1.00 12.81 340 SER B C 1
ATOM 6563 O O . SER B 1 340 ? 31.254 35.363 63.891 1.00 11.91 340 SER B O 1
ATOM 6566 N N . SER B 1 341 ? 29.970 37.218 63.826 1.00 12.59 341 SER B N 1
ATOM 6567 C CA . SER B 1 341 ? 28.947 36.620 64.678 1.00 14.57 341 SER B CA 1
ATOM 6568 C C . SER B 1 341 ? 28.035 35.583 64.031 1.00 16.38 341 SER B C 1
ATOM 6569 O O . SER B 1 341 ? 27.420 34.770 64.742 1.00 15.89 341 SER B O 1
ATOM 6572 N N . GLY B 1 342 ? 27.887 35.673 62.725 1.00 18.45 342 GLY B N 1
ATOM 6573 C CA . GLY B 1 342 ? 26.936 34.871 61.991 1.00 19.20 342 GLY B CA 1
ATOM 6574 C C . GLY B 1 342 ? 25.500 35.290 62.156 1.00 20.31 342 GLY B C 1
ATOM 6575 O O . GLY B 1 342 ? 24.613 34.638 61.597 1.00 19.86 342 GLY B O 1
ATOM 6576 N N . VAL B 1 343 ? 25.240 36.378 62.882 1.00 17.68 343 VAL B N 1
ATOM 6577 C CA . VAL B 1 343 ? 23.854 36.802 63.132 1.00 18.10 343 VAL B CA 1
ATOM 6578 C C . VAL B 1 343 ? 23.166 37.258 61.845 1.00 18.73 343 VAL B C 1
ATOM 6579 O O . VAL B 1 343 ? 21.980 36.894 61.587 1.00 17.82 343 VAL B O 1
ATOM 6583 N N . ASP B 1 344 ? 23.901 38.010 61.018 1.00 16.88 344 ASP B N 1
ATOM 6584 C CA . ASP B 1 344 ? 23.383 38.509 59.760 1.00 20.24 344 ASP B CA 1
ATOM 6585 C C . ASP B 1 344 ? 24.471 38.342 58.731 1.00 19.81 344 ASP B C 1
ATOM 6586 O O . ASP B 1 344 ? 25.457 39.018 58.824 1.00 17.07 344 ASP B O 1
ATOM 6591 N N . PRO B 1 345 ? 24.303 37.425 57.747 1.00 19.23 345 PRO B N 1
ATOM 6592 C CA . PRO B 1 345 ? 25.348 37.183 56.785 1.00 19.10 345 PRO B CA 1
ATOM 6593 C C . PRO B 1 345 ? 25.713 38.406 55.975 1.00 18.01 345 PRO B C 1
ATOM 6594 O O . PRO B 1 345 ? 26.834 38.451 55.439 1.00 17.80 345 PRO B O 1
ATOM 6598 N N . ALA B 1 346 ? 24.806 39.408 55.918 1.00 17.01 346 ALA B N 1
ATOM 6599 C CA . ALA B 1 346 ? 25.179 40.690 55.292 1.00 17.54 346 ALA B CA 1
ATOM 6600 C C . ALA B 1 346 ? 26.329 41.455 56.000 1.00 17.96 346 ALA B C 1
ATOM 6601 O O . ALA B 1 346 ? 26.915 42.346 55.405 1.00 19.22 346 ALA B O 1
ATOM 6603 N N . THR B 1 347 ? 26.701 41.070 57.228 1.00 17.94 347 THR B N 1
ATOM 6604 C CA . THR B 1 347 ? 27.706 41.785 58.009 1.00 17.43 347 THR B CA 1
ATOM 6605 C C . THR B 1 347 ? 28.763 40.866 58.614 1.00 15.73 347 THR B C 1
ATOM 6606 O O . THR B 1 347 ? 28.854 40.617 59.843 1.00 16.51 347 THR B O 1
ATOM 6610 N N . PRO B 1 348 ? 29.580 40.291 57.765 1.00 15.00 348 PRO B N 1
ATOM 6611 C CA . PRO B 1 348 ? 30.823 39.690 58.290 1.00 14.60 348 PRO B CA 1
ATOM 6612 C C . PRO B 1 348 ? 31.690 40.635 59.103 1.00 14.43 348 PRO B C 1
ATOM 6613 O O . PRO B 1 348 ? 31.566 41.859 58.962 1.00 13.39 348 PRO B O 1
ATOM 6617 N N . SER B 1 349 ? 32.560 40.050 59.917 1.00 13.28 349 SER B N 1
ATOM 6618 C CA . SER B 1 349 ? 33.505 40.786 60.667 1.00 13.63 349 SER B CA 1
ATOM 6619 C C . SER B 1 349 ? 32.809 41.856 61.509 1.00 13.35 349 SER B C 1
ATOM 6620 O O . SER B 1 349 ? 33.300 42.985 61.556 1.00 13.64 349 SER B O 1
ATOM 6623 N N . ASP B 1 350 ? 31.679 41.523 62.148 1.00 12.50 350 ASP B N 1
ATOM 6624 C CA . ASP B 1 350 ? 30.890 42.473 62.905 1.00 11.33 350 ASP B CA 1
ATOM 6625 C C . ASP B 1 350 ? 31.226 42.517 64.404 1.00 11.36 350 ASP B C 1
ATOM 6626 O O . ASP B 1 350 ? 30.619 43.338 65.107 1.00 11.50 350 ASP B O 1
ATOM 6631 N N . LEU B 1 351 ? 32.240 41.747 64.846 1.00 11.29 351 LEU B N 1
ATOM 6632 C CA . LEU B 1 351 ? 32.721 41.740 66.231 1.00 11.62 351 LEU B CA 1
ATOM 6633 C C . LEU B 1 351 ? 34.185 42.107 66.302 1.00 10.57 351 LEU B C 1
ATOM 6634 O O . LEU B 1 351 ? 34.978 41.720 65.447 1.00 10.79 351 LEU B O 1
ATOM 6639 N N . PHE B 1 352 ? 34.552 42.872 67.322 1.00 11.46 352 PHE B N 1
ATOM 6640 C CA . PHE B 1 352 ? 35.962 43.107 67.636 1.00 13.12 352 PHE B CA 1
ATOM 6641 C C . PHE B 1 352 ? 36.191 42.678 69.041 1.00 13.86 352 PHE B C 1
ATOM 6642 O O . PHE B 1 352 ? 35.453 43.116 69.938 1.00 12.03 352 PHE B O 1
ATOM 6650 N N . LEU B 1 353 ? 37.253 41.894 69.268 1.00 15.20 353 LEU B N 1
ATOM 6651 C CA . LEU B 1 353 ? 37.574 41.366 70.635 1.00 14.75 353 LEU B CA 1
ATOM 6652 C C . LEU B 1 353 ? 39.022 41.579 71.017 1.00 16.56 353 LEU B C 1
ATOM 6653 O O . LEU B 1 353 ? 39.922 41.547 70.197 1.00 16.12 353 LEU B O 1
ATOM 6658 N N . HIS B 1 354 ? 39.230 41.829 72.308 1.00 19.24 354 HIS B N 1
ATOM 6659 C CA . HIS B 1 354 ? 40.549 41.898 72.888 1.00 21.71 354 HIS B CA 1
ATOM 6660 C C . HIS B 1 354 ? 40.618 40.832 73.973 1.00 22.95 354 HIS B C 1
ATOM 6661 O O . HIS B 1 354 ? 39.690 40.700 74.740 1.00 21.41 354 HIS B O 1
ATOM 6668 N N . ILE B 1 355 ? 41.726 40.099 74.031 1.00 19.70 355 ILE B N 1
ATOM 6669 C CA . ILE B 1 355 ? 41.998 39.129 75.086 1.00 20.52 355 ILE B CA 1
ATOM 6670 C C . ILE B 1 355 ? 43.361 39.536 75.661 1.00 21.18 355 ILE B C 1
ATOM 6671 O O . ILE B 1 355 ? 44.343 39.609 74.928 1.00 22.08 355 ILE B O 1
ATOM 6676 N N . GLY B 1 356 ? 43.395 39.868 76.947 1.00 18.33 356 GLY B N 1
ATOM 6677 C CA . GLY B 1 356 ? 44.623 40.235 77.603 1.00 19.80 356 GLY B CA 1
ATOM 6678 C C . GLY B 1 356 ? 44.637 39.871 79.094 1.00 18.05 356 GLY B C 1
ATOM 6679 O O . GLY B 1 356 ? 43.639 39.413 79.694 1.00 16.78 356 GLY B O 1
ATOM 6680 N N . ALA B 1 357 ? 45.793 40.109 79.672 1.00 19.04 357 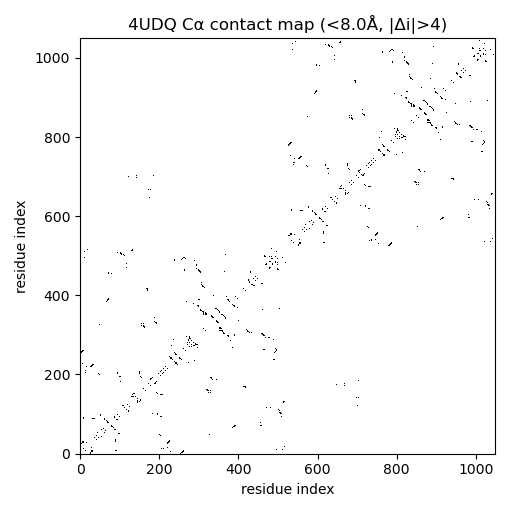ALA B N 1
ATOM 6681 C CA . ALA B 1 357 ? 45.999 39.800 81.106 1.00 20.26 357 ALA B CA 1
ATOM 6682 C C . ALA B 1 357 ? 46.726 40.978 81.705 1.00 21.89 357 ALA B C 1
ATOM 6683 O O . ALA B 1 357 ? 47.721 41.446 81.136 1.00 23.28 357 ALA B O 1
ATOM 6685 N N . ASP B 1 358 ? 46.239 41.475 82.836 1.00 21.76 358 ASP B N 1
ATOM 6686 C CA . ASP B 1 358 ? 46.811 42.660 83.428 1.00 20.99 358 ASP B CA 1
ATOM 6687 C C . ASP B 1 358 ? 47.204 42.344 84.872 1.00 21.93 358 ASP B C 1
ATOM 6688 O O . ASP B 1 358 ? 46.324 42.345 85.751 1.00 21.36 358 ASP B O 1
ATOM 6693 N N . PRO B 1 359 ? 48.509 42.093 85.113 1.00 26.53 359 PRO B N 1
ATOM 6694 C CA . PRO B 1 359 ? 49.042 41.828 86.474 1.00 25.79 359 PRO B CA 1
ATOM 6695 C C . PRO B 1 359 ? 48.792 42.946 87.483 1.00 27.43 359 PRO B C 1
ATOM 6696 O O . PRO B 1 359 ? 48.689 42.697 88.671 1.00 25.85 359 PRO B O 1
ATOM 6700 N N . VAL B 1 360 ? 48.685 44.175 87.015 1.00 26.80 360 VAL B N 1
ATOM 6701 C CA . VAL B 1 360 ? 48.451 45.285 87.902 1.00 24.78 360 VAL B CA 1
ATOM 6702 C C . VAL B 1 360 ? 47.029 45.292 88.480 1.00 24.92 360 VAL B C 1
ATOM 6703 O O . VAL B 1 360 ? 46.847 45.392 89.716 1.00 22.19 360 VAL B O 1
ATOM 6707 N N . SER B 1 361 ? 46.009 45.151 87.663 1.00 23.27 361 SER B N 1
ATOM 6708 C CA . SER B 1 361 ? 44.638 45.078 88.237 1.00 22.22 361 SER B CA 1
ATOM 6709 C C . SER B 1 361 ? 44.303 43.692 88.749 1.00 20.10 361 SER B C 1
ATOM 6710 O O . SER B 1 361 ? 43.287 43.508 89.450 1.00 20.39 361 SER B O 1
ATOM 6713 N N . GLY B 1 362 ? 45.109 42.709 88.323 1.00 18.50 362 GLY B N 1
ATOM 6714 C CA . GLY B 1 362 ? 44.904 41.291 88.602 1.00 17.84 362 GLY B CA 1
ATOM 6715 C C . GLY B 1 362 ? 43.796 40.589 87.811 1.00 17.48 362 GLY B C 1
ATOM 6716 O O . GLY B 1 362 ? 43.273 39.526 88.244 1.00 16.41 362 GLY B O 1
ATOM 6717 N N . LEU B 1 363 ? 43.404 41.185 86.673 1.00 15.82 363 LEU B N 1
ATOM 6718 C CA . LEU B 1 363 ? 42.317 40.611 85.852 1.00 17.33 363 LEU B CA 1
ATOM 6719 C C . LEU B 1 363 ? 42.813 40.074 84.529 1.00 16.89 363 LEU B C 1
ATOM 6720 O O . LEU B 1 363 ? 43.708 40.703 83.868 1.00 18.53 363 LEU B O 1
ATOM 6725 N N . ALA B 1 364 ? 42.284 38.910 84.152 1.00 15.35 364 ALA B N 1
ATOM 6726 C CA . ALA B 1 364 ? 42.243 38.535 82.691 1.00 14.76 364 ALA B CA 1
ATOM 6727 C C . ALA B 1 364 ? 40.977 39.151 82.119 1.00 16.32 364 ALA B C 1
ATOM 6728 O O . ALA B 1 364 ? 39.963 39.245 82.816 1.00 16.49 364 ALA B O 1
ATOM 6730 N N . SER B 1 365 ? 41.030 39.613 80.860 1.00 16.79 365 SER B N 1
ATOM 6731 C CA . SER B 1 365 ? 39.828 40.111 80.268 1.00 18.26 365 SER B CA 1
ATOM 6732 C C . SER B 1 365 ? 39.670 39.706 78.816 1.00 16.79 365 SER B C 1
ATOM 6733 O O . SER B 1 365 ? 40.657 39.533 78.087 1.00 18.47 365 SER B O 1
ATOM 6736 N N . ALA B 1 366 ? 38.414 39.550 78.437 1.00 15.83 366 ALA B N 1
ATOM 6737 C CA . ALA B 1 366 ? 38.027 39.440 77.051 1.00 16.19 366 ALA B CA 1
ATOM 6738 C C . ALA B 1 366 ? 36.943 40.487 76.887 1.00 16.79 366 ALA B C 1
ATOM 6739 O O . ALA B 1 366 ? 35.841 40.286 77.223 1.00 21.19 366 ALA B O 1
ATOM 6741 N N . VAL B 1 367 ? 37.295 41.681 76.493 1.00 16.98 367 VAL B N 1
ATOM 6742 C CA . VAL B 1 367 ? 36.258 42.684 76.286 1.00 15.09 367 VAL B CA 1
ATOM 6743 C C . VAL B 1 367 ? 36.016 42.754 74.778 1.00 15.58 367 VAL B C 1
ATOM 6744 O O . VAL B 1 367 ? 36.927 42.473 73.954 1.00 14.67 367 VAL B O 1
ATOM 6748 N N . PHE B 1 368 ? 34.819 43.149 74.397 1.00 13.12 368 PHE B N 1
ATOM 6749 C CA . PHE B 1 368 ? 34.492 43.166 72.967 1.00 11.63 368 PHE B CA 1
ATOM 6750 C C . PHE B 1 368 ? 33.306 44.064 72.672 1.00 11.62 368 PHE B C 1
ATOM 6751 O O . PHE B 1 368 ? 32.640 44.528 73.578 1.00 10.39 368 PHE B O 1
ATOM 6759 N N . TRP B 1 369 ? 33.109 44.334 71.374 1.00 11.23 369 TRP B N 1
ATOM 6760 C CA . TRP B 1 369 ? 31.996 45.103 70.936 1.00 10.83 369 TRP B CA 1
ATOM 6761 C C . TRP B 1 369 ? 31.461 44.719 69.571 1.00 10.20 369 TRP B C 1
ATOM 6762 O O . TRP B 1 369 ? 32.183 44.076 68.793 1.00 10.79 369 TRP B O 1
ATOM 6773 N N . VAL B 1 370 ? 30.183 45.055 69.385 1.00 10.00 370 VAL B N 1
ATOM 6774 C CA . VAL B 1 370 ? 29.562 45.038 68.089 1.00 9.81 370 VAL B CA 1
ATOM 6775 C C . VAL B 1 370 ? 30.195 46.140 67.248 1.00 9.84 370 VAL B C 1
ATOM 6776 O O . VAL B 1 370 ? 30.022 47.344 67.538 1.00 9.16 370 VAL B O 1
ATOM 6780 N N . ASN B 1 371 ? 30.997 45.721 66.274 1.00 9.86 371 ASN B N 1
ATOM 6781 C CA . ASN B 1 371 ? 31.838 46.598 65.432 1.00 10.80 371 ASN B CA 1
ATOM 6782 C C . ASN B 1 371 ? 31.146 46.999 64.124 1.00 12.25 371 ASN B C 1
ATOM 6783 O O . ASN B 1 371 ? 31.501 48.021 63.497 1.00 12.40 371 ASN B O 1
ATOM 6788 N N . LYS B 1 372 ? 30.105 46.236 63.741 1.00 12.33 372 LYS B N 1
ATOM 6789 C CA . LYS B 1 372 ? 29.194 46.628 62.624 1.00 12.79 372 LYS B CA 1
ATOM 6790 C C . LYS B 1 372 ? 27.751 46.412 63.088 1.00 12.45 372 LYS B C 1
ATOM 6791 O O . LYS B 1 372 ? 27.200 45.359 62.914 1.00 11.78 372 LYS B O 1
ATOM 6797 N N . PRO B 1 373 ? 27.164 47.435 63.735 1.00 12.09 373 PRO B N 1
ATOM 6798 C CA . PRO B 1 373 ? 25.871 47.343 64.383 1.00 12.07 373 PRO B CA 1
ATOM 6799 C C . PRO B 1 373 ? 24.761 47.680 63.436 1.00 12.42 373 PRO B C 1
ATOM 6800 O O . PRO B 1 373 ? 25.029 48.207 62.328 1.00 12.21 373 PRO B O 1
ATOM 6804 N N . SER B 1 374 ? 23.545 47.352 63.859 1.00 13.20 374 SER B N 1
ATOM 6805 C CA . SER B 1 374 ? 22.335 47.705 63.165 1.00 13.99 374 SER B CA 1
ATOM 6806 C C . SER B 1 374 ? 21.618 48.869 63.797 1.00 14.11 374 SER B C 1
ATOM 6807 O O . SER B 1 374 ? 20.839 49.493 63.123 1.00 14.77 374 SER B O 1
ATOM 6810 N N . SER B 1 375 ? 21.796 49.109 65.099 1.00 14.15 375 SER B N 1
ATOM 6811 C CA . SER B 1 375 ? 21.013 50.109 65.820 1.00 12.63 375 SER B CA 1
ATOM 6812 C C . SER B 1 375 ? 21.587 51.508 65.575 1.00 12.20 375 SER B C 1
ATOM 6813 O O . SER B 1 375 ? 22.816 51.671 65.420 1.00 11.88 375 SER B O 1
ATOM 6816 N N . THR B 1 376 ? 20.682 52.488 65.546 1.00 11.71 376 THR B N 1
ATOM 6817 C CA . THR B 1 376 ? 21.075 53.918 65.564 1.00 12.63 376 THR B CA 1
ATOM 6818 C C . THR B 1 376 ? 20.219 54.667 66.539 1.00 12.73 376 THR B C 1
ATOM 6819 O O . THR B 1 376 ? 19.056 54.250 66.855 1.00 12.19 376 THR B O 1
ATOM 6823 N N . GLY B 1 377 ? 20.756 55.794 67.000 1.00 11.12 377 GLY B N 1
ATOM 6824 C CA . GLY B 1 377 ? 20.061 56.675 67.898 1.00 11.29 377 GLY B CA 1
ATOM 6825 C C . GLY B 1 377 ? 19.951 58.102 67.352 1.00 10.22 377 GLY B C 1
ATOM 6826 O O . GLY B 1 377 ? 20.056 58.318 66.143 1.00 10.04 377 GLY B O 1
ATOM 6827 N N . TRP B 1 378 ? 19.793 59.055 68.260 1.00 10.16 378 TRP B N 1
ATOM 6828 C CA . TRP B 1 378 ? 19.655 60.437 67.926 1.00 11.97 378 TRP B CA 1
ATOM 6829 C C . TRP B 1 378 ? 19.927 61.326 69.082 1.00 11.16 378 TRP B C 1
ATOM 6830 O O . TRP B 1 378 ? 20.028 60.874 70.255 1.00 11.45 378 TRP B O 1
ATOM 6841 N N . LEU B 1 379 ? 20.094 62.600 68.751 1.00 11.22 379 LEU B N 1
ATOM 6842 C CA . LEU B 1 379 ? 20.147 63.657 69.765 1.00 11.10 379 LEU B CA 1
ATOM 6843 C C . LEU B 1 379 ? 19.370 64.851 69.331 1.00 11.72 379 LEU B C 1
ATOM 6844 O O . LEU B 1 379 ? 19.159 65.054 68.132 1.00 10.64 379 LEU B O 1
ATOM 6849 N N . LYS B 1 380 ? 18.903 65.612 70.319 1.00 11.29 380 LYS B N 1
ATOM 6850 C CA . LYS B 1 380 ? 18.080 66.819 70.149 1.00 13.97 380 LYS B CA 1
ATOM 6851 C C . LYS B 1 380 ? 18.454 67.812 71.199 1.00 12.22 380 LYS B C 1
ATOM 6852 O O . LYS B 1 380 ? 19.022 67.438 72.215 1.00 11.98 380 LYS B O 1
ATOM 6858 N N . LEU B 1 381 ? 18.156 69.086 70.994 1.00 11.22 381 LEU B N 1
ATOM 6859 C CA . LEU B 1 381 ? 18.354 70.070 72.033 1.00 10.50 381 LEU B CA 1
ATOM 6860 C C . LEU B 1 381 ? 17.376 69.899 73.202 1.00 11.42 381 LEU B C 1
ATOM 6861 O O . LEU B 1 381 ? 16.216 69.542 73.026 1.00 10.58 381 LEU B O 1
ATOM 6866 N N . LYS B 1 382 ? 17.872 70.193 74.378 1.00 12.01 382 LYS B N 1
ATOM 6867 C CA . LYS B 1 382 ? 17.022 70.449 75.566 1.00 14.00 382 LYS B CA 1
ATOM 6868 C C . LYS B 1 382 ? 16.396 71.843 75.562 1.00 14.65 382 LYS B C 1
ATOM 6869 O O . LYS B 1 382 ? 15.218 72.030 75.947 1.00 14.00 382 LYS B O 1
ATOM 6875 N N . ASP B 1 383 ? 17.190 72.820 75.129 1.00 13.90 383 ASP B N 1
ATOM 6876 C CA . ASP B 1 383 ? 16.756 74.207 75.011 1.00 13.62 383 ASP B CA 1
ATOM 6877 C C . ASP B 1 383 ? 17.713 74.951 74.111 1.00 13.06 383 ASP B C 1
ATOM 6878 O O . ASP B 1 383 ? 18.602 74.305 73.486 1.00 13.24 383 ASP B O 1
ATOM 6883 N N . ALA B 1 384 ? 17.523 76.263 73.941 1.00 12.06 384 ALA B N 1
ATOM 6884 C CA . ALA B 1 384 ? 18.385 77.045 73.041 1.00 12.30 384 ALA B CA 1
ATOM 6885 C C . ALA B 1 384 ? 19.749 77.507 73.683 1.00 13.18 384 ALA B C 1
ATOM 6886 O O . ALA B 1 384 ? 20.544 78.216 73.035 1.00 13.01 384 ALA B O 1
ATOM 6888 N N . ASP B 1 385 ? 20.018 77.154 74.940 1.00 12.35 385 ASP B N 1
ATOM 6889 C CA . ASP B 1 385 ? 21.166 77.744 75.633 1.00 12.30 385 ASP B CA 1
ATOM 6890 C C . ASP B 1 385 ? 22.453 77.112 75.152 1.00 12.63 385 ASP B C 1
ATOM 6891 O O . ASP B 1 385 ? 22.584 75.911 75.217 1.00 11.46 385 ASP B O 1
ATOM 6896 N N . PRO B 1 386 ? 23.402 77.904 74.649 1.00 12.78 386 PRO B N 1
ATOM 6897 C CA . PRO B 1 386 ? 24.691 77.278 74.358 1.00 13.77 386 PRO B CA 1
ATOM 6898 C C . PRO B 1 386 ? 25.365 76.503 75.418 1.00 13.20 386 PRO B C 1
ATOM 6899 O O . PRO B 1 386 ? 26.246 75.718 75.112 1.00 16.55 386 PRO B O 1
ATOM 6903 N N . PHE B 1 387 ? 25.056 76.765 76.674 1.00 11.86 387 PHE B N 1
ATOM 6904 C CA . PHE B 1 387 ? 25.653 76.008 77.765 1.00 11.90 387 PHE B CA 1
ATOM 6905 C C . PHE B 1 387 ? 25.010 74.663 78.073 1.00 12.19 387 PHE B C 1
ATOM 6906 O O . PHE B 1 387 ? 25.542 73.886 78.899 1.00 13.06 387 PHE B O 1
ATOM 6914 N N . SER B 1 388 ? 23.836 74.399 77.489 1.00 10.59 388 SER B N 1
ATOM 6915 C CA . SER B 1 388 ? 23.194 73.120 77.644 1.00 10.46 388 SER B CA 1
ATOM 6916 C C . SER B 1 388 ? 23.736 72.094 76.672 1.00 11.75 388 SER B C 1
ATOM 6917 O O . SER B 1 388 ? 23.854 72.380 75.469 1.00 14.00 388 SER B O 1
ATOM 6920 N N . TYR B 1 389 ? 23.968 70.882 77.146 1.00 10.49 389 TYR B N 1
ATOM 6921 C CA . TYR B 1 389 ? 24.269 69.789 76.261 1.00 10.70 389 TYR B CA 1
ATOM 6922 C C . TYR B 1 389 ? 22.973 69.281 75.592 1.00 11.60 389 TYR B C 1
ATOM 6923 O O . TYR B 1 389 ? 21.893 69.452 76.149 1.00 10.27 389 TYR B O 1
ATOM 6932 N N . PRO B 1 390 ? 23.098 68.574 74.467 1.00 11.97 390 PRO B N 1
ATOM 6933 C CA . PRO B 1 390 ? 21.958 67.948 73.860 1.00 12.53 390 PRO B CA 1
ATOM 6934 C C . PRO B 1 390 ? 21.477 66.750 74.644 1.00 11.50 390 PRO B C 1
ATOM 6935 O O . PRO B 1 390 ? 22.195 66.193 75.479 1.00 11.51 390 PRO B O 1
ATOM 6939 N N . ASP B 1 391 ? 20.235 66.403 74.419 1.00 12.36 391 ASP B N 1
ATOM 6940 C CA . ASP B 1 391 ? 19.667 65.183 74.925 1.00 13.16 391 ASP B CA 1
ATOM 6941 C C . ASP B 1 391 ? 20.093 64.078 73.952 1.00 11.92 391 ASP B C 1
ATOM 6942 O O . ASP B 1 391 ? 19.682 64.114 72.808 1.00 13.09 391 ASP B O 1
ATOM 6947 N N . VAL B 1 392 ? 20.891 63.110 74.420 1.00 10.23 392 VAL B N 1
ATOM 6948 C CA . VAL B 1 392 ? 21.464 62.097 73.591 1.00 9.72 392 VAL B CA 1
ATOM 6949 C C . VAL B 1 392 ? 20.886 60.773 73.920 1.00 9.76 392 VAL B C 1
ATOM 6950 O O . VAL B 1 392 ? 20.864 60.405 75.069 1.00 10.93 392 VAL B O 1
ATOM 6954 N N . ASP B 1 393 ? 20.410 60.059 72.929 1.00 10.04 393 ASP B N 1
ATOM 6955 C CA . ASP B 1 393 ? 19.873 58.671 73.130 1.00 10.21 393 ASP B CA 1
ATOM 6956 C C . ASP B 1 393 ? 20.505 57.784 72.113 1.00 10.40 393 ASP B C 1
ATOM 6957 O O . ASP B 1 393 ? 20.147 57.827 70.932 1.00 9.64 393 ASP B O 1
ATOM 6962 N N . PHE B 1 394 ? 21.522 57.018 72.543 1.00 10.66 394 PHE B N 1
ATOM 6963 C CA . PHE B 1 394 ? 22.256 56.139 71.620 1.00 10.31 394 PHE B CA 1
ATOM 6964 C C . PHE B 1 394 ? 21.371 54.997 71.154 1.00 10.72 394 PHE B C 1
ATOM 6965 O O . PHE B 1 394 ? 21.573 54.397 70.097 1.00 10.23 394 PHE B O 1
ATOM 6973 N N . ASN B 1 395 ? 20.326 54.728 71.925 1.00 11.85 395 ASN B N 1
ATOM 6974 C CA . ASN B 1 395 ? 19.316 53.760 71.503 1.00 12.44 395 ASN B CA 1
ATOM 6975 C C . ASN B 1 395 ? 19.938 52.373 71.236 1.00 11.70 395 ASN B C 1
ATOM 6976 O O . ASN B 1 395 ? 19.495 51.668 70.287 1.00 13.93 395 ASN B O 1
ATOM 6981 N N . LEU B 1 396 ? 20.925 51.951 72.027 1.00 11.60 396 LEU B N 1
ATOM 6982 C CA . LEU B 1 396 ? 21.617 50.727 71.698 1.00 11.70 396 LEU B CA 1
ATOM 6983 C C . LEU B 1 396 ? 20.723 49.491 71.883 1.00 11.74 396 LEU B C 1
ATOM 6984 O O . LEU B 1 396 ? 19.899 49.446 72.806 1.00 12.18 396 LEU B O 1
ATOM 6989 N N . LEU B 1 397 ? 20.921 48.507 71.005 1.00 11.60 397 LEU B N 1
ATOM 6990 C CA . LEU B 1 397 ? 20.180 47.254 71.060 1.00 11.34 397 LEU B CA 1
ATOM 6991 C C . LEU B 1 397 ? 18.680 47.450 70.717 1.00 12.66 397 LEU B C 1
ATOM 6992 O O . LEU B 1 397 ? 17.884 46.576 71.033 1.00 13.31 397 LEU B O 1
ATOM 6997 N N . SER B 1 398 ? 18.343 48.565 70.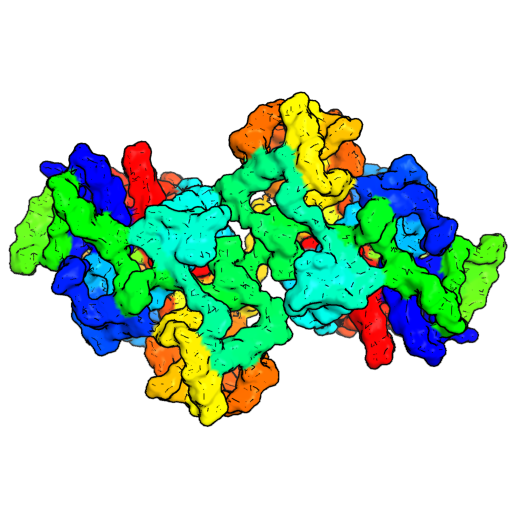057 1.00 14.26 398 SER B N 1
ATOM 6998 C CA . SER B 1 398 ? 16.997 48.785 69.510 1.00 14.69 398 SER B CA 1
ATOM 6999 C C . SER B 1 398 ? 16.771 47.816 68.363 1.00 15.87 398 SER B C 1
ATOM 7000 O O . SER B 1 398 ? 15.667 47.298 68.198 1.00 18.61 398 SER B O 1
ATOM 7003 N N . ASP B 1 399 ? 17.805 47.547 67.588 1.00 14.26 399 ASP B N 1
ATOM 7004 C CA . ASP B 1 399 ? 17.717 46.499 66.592 1.00 15.95 399 ASP B CA 1
ATOM 7005 C C . ASP B 1 399 ? 18.162 45.197 67.216 1.00 14.57 399 ASP B C 1
ATOM 7006 O O . ASP B 1 399 ? 19.298 45.095 67.657 1.00 15.01 399 ASP B O 1
ATOM 7011 N N . PRO B 1 400 ? 17.286 44.180 67.259 1.00 16.23 400 PRO B N 1
ATOM 7012 C CA . PRO B 1 400 ? 17.613 42.918 67.987 1.00 15.98 400 PRO B CA 1
ATOM 7013 C C . PRO B 1 400 ? 18.772 42.162 67.426 1.00 15.26 400 PRO B C 1
ATOM 7014 O O . PRO B 1 400 ? 19.334 41.308 68.118 1.00 15.42 400 PRO B O 1
ATOM 7018 N N . ARG B 1 401 ? 19.233 42.493 66.211 1.00 14.32 401 ARG B N 1
ATOM 7019 C CA . ARG B 1 401 ? 20.427 41.801 65.723 1.00 13.37 401 ARG B CA 1
ATOM 7020 C C . ARG B 1 401 ? 21.657 42.132 66.603 1.00 11.76 401 ARG B C 1
ATOM 7021 O O . ARG B 1 401 ? 22.566 41.354 66.747 1.00 12.23 401 ARG B O 1
ATOM 7029 N N . ASP B 1 402 ? 21.720 43.342 67.144 1.00 12.11 402 ASP B N 1
ATOM 7030 C CA . ASP B 1 402 ? 22.872 43.729 67.938 1.00 11.22 402 ASP B CA 1
ATOM 7031 C C . ASP B 1 402 ? 22.942 42.924 69.271 1.00 12.18 402 ASP B C 1
ATOM 7032 O O . ASP B 1 402 ? 24.048 42.589 69.748 1.00 11.43 402 ASP B O 1
ATOM 7037 N N . LEU B 1 403 ? 21.768 42.642 69.874 1.00 12.67 403 LEU B N 1
ATOM 7038 C CA . LEU B 1 403 ? 21.679 41.726 71.018 1.00 14.31 403 LEU B CA 1
ATOM 7039 C C . LEU B 1 403 ? 22.125 40.313 70.671 1.00 13.52 403 LEU B C 1
ATOM 7040 O O . LEU B 1 403 ? 22.930 39.738 71.392 1.00 14.99 403 LEU B O 1
ATOM 7045 N N . GLY B 1 404 ? 21.710 39.820 69.498 1.00 13.44 404 GLY B N 1
ATOM 7046 C CA . GLY B 1 404 ? 22.198 38.541 68.971 1.00 13.56 404 GLY B CA 1
ATOM 7047 C C . GLY B 1 404 ? 23.724 38.556 68.841 1.00 12.50 404 GLY B C 1
ATOM 7048 O O . GLY B 1 404 ? 24.363 37.577 69.143 1.00 12.98 404 GLY B O 1
ATOM 7049 N N . ARG B 1 405 ? 24.280 39.683 68.365 1.00 13.09 405 ARG B N 1
ATOM 7050 C CA . ARG B 1 405 ? 25.709 39.781 68.138 1.00 12.44 405 ARG B CA 1
ATOM 7051 C C . ARG B 1 405 ? 26.457 39.726 69.447 1.00 12.25 405 ARG B C 1
ATOM 7052 O O . ARG B 1 405 ? 27.559 39.134 69.506 1.00 12.33 405 ARG B O 1
ATOM 7060 N N . LEU B 1 406 ? 25.928 40.401 70.466 1.00 11.91 406 LEU B N 1
ATOM 7061 C CA . LEU B 1 406 ? 26.547 40.325 71.793 1.00 12.75 406 LEU B CA 1
ATOM 7062 C C . LEU B 1 406 ? 26.479 38.887 72.365 1.00 11.36 406 LEU B C 1
ATOM 7063 O O . LEU B 1 406 ? 27.472 38.370 72.860 1.00 11.34 406 LEU B O 1
ATOM 7068 N N . LYS B 1 407 ? 25.324 38.263 72.312 1.00 13.65 407 LYS B N 1
ATOM 7069 C CA . LYS B 1 407 ? 25.232 36.826 72.703 1.00 13.01 407 LYS B CA 1
ATOM 7070 C C . LYS B 1 407 ? 26.226 35.949 71.956 1.00 13.93 407 LYS B C 1
ATOM 7071 O O . LYS B 1 407 ? 26.964 35.120 72.562 1.00 14.70 407 LYS B O 1
ATOM 7077 N N . ALA B 1 408 ? 26.345 36.165 70.646 1.00 14.52 408 ALA B N 1
ATOM 7078 C CA . ALA B 1 408 ? 27.269 35.378 69.834 1.00 13.73 408 ALA B CA 1
ATOM 7079 C C . ALA B 1 408 ? 28.745 35.623 70.226 1.00 12.64 408 ALA B C 1
ATOM 7080 O O . ALA B 1 408 ? 29.467 34.665 70.277 1.00 12.00 408 ALA B O 1
ATOM 7082 N N . GLY B 1 409 ? 29.178 36.862 70.506 1.00 10.60 409 GLY B N 1
ATOM 7083 C CA . GLY B 1 409 ? 30.553 37.121 70.976 1.00 11.22 409 GLY B CA 1
ATOM 7084 C C . GLY B 1 409 ? 30.883 36.456 72.300 1.00 11.43 409 GLY B C 1
ATOM 7085 O O . GLY B 1 409 ? 31.999 35.968 72.534 1.00 12.35 409 GLY B O 1
ATOM 7086 N N . LEU B 1 410 ? 29.903 36.433 73.187 1.00 11.99 410 LEU B N 1
ATOM 7087 C CA . LEU B 1 410 ? 30.054 35.715 74.425 1.00 13.94 410 LEU B CA 1
ATOM 7088 C C . LEU B 1 410 ? 30.257 34.221 74.227 1.00 13.85 410 LEU B C 1
ATOM 7089 O O . LEU B 1 410 ? 31.090 33.642 74.900 1.00 14.27 410 LEU B O 1
ATOM 7094 N N . ARG B 1 411 ? 29.496 33.644 73.315 1.00 14.48 411 ARG B N 1
ATOM 7095 C CA . ARG B 1 411 ? 29.671 32.246 72.942 1.00 16.08 411 ARG B CA 1
ATOM 7096 C C . ARG B 1 411 ? 31.025 32.015 72.317 1.00 14.64 411 ARG B C 1
ATOM 7097 O O . ARG B 1 411 ? 31.635 30.998 72.587 1.00 13.69 411 ARG B O 1
ATOM 7105 N N . LEU B 1 412 ? 31.527 32.915 71.482 1.00 12.73 412 LEU B N 1
ATOM 7106 C CA . LEU B 1 412 ? 32.866 32.732 70.953 1.00 14.19 412 LEU B CA 1
ATOM 7107 C C . LEU B 1 412 ? 33.882 32.739 72.035 1.00 13.89 412 LEU B C 1
ATOM 7108 O O . LEU B 1 412 ? 34.801 31.926 72.043 1.00 14.08 412 LEU B O 1
ATOM 7113 N N . ILE B 1 413 ? 33.744 33.687 72.978 1.00 14.52 413 ILE B N 1
ATOM 7114 C CA . ILE B 1 413 ? 34.727 33.809 74.065 1.00 13.95 413 ILE B CA 1
ATOM 7115 C C . ILE B 1 413 ? 34.780 32.478 74.875 1.00 13.24 413 ILE B C 1
ATOM 7116 O O . ILE B 1 413 ? 35.838 31.965 75.167 1.00 14.33 413 ILE B O 1
ATOM 7121 N N . THR B 1 414 ? 33.619 31.956 75.179 1.00 14.14 414 THR B N 1
ATOM 7122 C CA . THR B 1 414 ? 33.471 30.647 75.885 1.00 17.21 414 THR B CA 1
ATOM 7123 C C . THR B 1 414 ? 34.242 29.565 75.110 1.00 15.43 414 THR B C 1
ATOM 7124 O O . THR B 1 414 ? 34.907 28.708 75.658 1.00 17.35 414 THR B O 1
ATOM 7128 N N . HIS B 1 415 ? 34.077 29.585 73.805 1.00 15.67 415 HIS B N 1
ATOM 7129 C CA . HIS B 1 415 ? 34.677 28.563 72.941 1.00 15.85 415 HIS B CA 1
ATOM 7130 C C . HIS B 1 415 ? 36.201 28.687 72.938 1.00 15.53 415 HIS B C 1
ATOM 7131 O O . HIS B 1 415 ? 36.959 27.697 73.116 1.00 16.20 415 HIS B O 1
ATOM 7138 N N . TYR B 1 416 ? 36.706 29.904 72.791 1.00 14.00 416 TYR B N 1
ATOM 7139 C CA . TYR B 1 416 ? 38.144 30.082 72.810 1.00 14.29 416 TYR B CA 1
ATOM 7140 C C . TYR B 1 416 ? 38.806 29.711 74.148 1.00 14.43 416 TYR B C 1
ATOM 7141 O O . TYR B 1 416 ? 39.881 29.136 74.154 1.00 14.22 416 TYR B O 1
ATOM 7150 N N . PHE B 1 417 ? 38.152 30.083 75.266 1.00 14.24 417 PHE B N 1
ATOM 7151 C CA . PHE B 1 417 ? 38.660 29.817 76.591 1.00 15.38 417 PHE B CA 1
ATOM 7152 C C . PHE B 1 417 ? 38.514 28.334 76.983 1.00 16.42 417 PHE B C 1
ATOM 7153 O O . PHE B 1 417 ? 39.127 27.914 77.950 1.00 18.18 417 PHE B O 1
ATOM 7161 N N . ALA B 1 418 ? 37.769 27.563 76.194 1.00 17.85 418 ALA B N 1
ATOM 7162 C CA . ALA B 1 418 ? 37.726 26.118 76.389 1.00 19.40 418 ALA B CA 1
ATOM 7163 C C . ALA B 1 418 ? 38.881 25.398 75.722 1.00 20.71 418 ALA B C 1
ATOM 7164 O O . ALA B 1 418 ? 39.135 24.213 76.046 1.00 19.60 418 ALA B O 1
ATOM 7166 N N . ALA B 1 419 ? 39.543 26.043 74.780 1.00 17.72 419 ALA B N 1
ATOM 7167 C CA . ALA B 1 419 ? 40.671 25.417 74.115 1.00 17.55 419 ALA B CA 1
ATOM 7168 C C . ALA B 1 419 ? 41.751 25.168 75.123 1.00 17.31 419 ALA B C 1
ATOM 7169 O O . ALA B 1 419 ? 41.951 25.938 76.077 1.00 18.02 419 ALA B O 1
ATOM 7171 N N . PRO B 1 420 ? 42.459 24.071 74.956 1.00 17.70 420 PRO B N 1
ATOM 7172 C CA . PRO B 1 420 ? 43.414 23.676 75.993 1.00 18.49 420 PRO B CA 1
ATOM 7173 C C . PRO B 1 420 ? 44.367 24.732 76.443 1.00 18.51 420 PRO B C 1
ATOM 7174 O O . PRO B 1 420 ? 44.652 24.817 77.659 1.00 18.88 420 PRO B O 1
ATOM 7178 N N . SER B 1 421 ? 44.877 25.521 75.494 1.00 17.03 421 SER B N 1
ATOM 7179 C CA . SER B 1 421 ? 45.903 26.490 75.817 1.00 17.50 421 SER B CA 1
ATOM 7180 C C . SER B 1 421 ? 45.388 27.629 76.736 1.00 17.98 421 SER B C 1
ATOM 7181 O O . SER B 1 421 ? 46.199 28.254 77.394 1.00 17.80 421 SER B O 1
ATOM 7184 N N . LEU B 1 422 ? 44.078 27.894 76.752 1.00 18.21 422 LEU B N 1
ATOM 7185 C CA . LEU B 1 422 ? 43.494 28.926 77.619 1.00 18.11 422 LEU B CA 1
ATOM 7186 C C . LEU B 1 422 ? 42.838 28.262 78.808 1.00 19.84 422 LEU B C 1
ATOM 7187 O O . LEU B 1 422 ? 42.897 28.819 79.922 1.00 19.37 422 LEU B O 1
ATOM 7192 N N . ALA B 1 423 ? 42.208 27.095 78.588 1.00 17.44 423 ALA B N 1
ATOM 7193 C CA . ALA B 1 423 ? 41.552 26.377 79.667 1.00 19.35 423 ALA B CA 1
ATOM 7194 C C . ALA B 1 423 ? 42.571 26.036 80.817 1.00 18.99 423 ALA B C 1
ATOM 7195 O O . ALA B 1 423 ? 42.176 26.011 81.981 1.00 19.14 423 ALA B O 1
ATOM 7197 N N . LYS B 1 424 ? 43.842 25.787 80.512 1.00 21.15 424 LYS B N 1
ATOM 7198 C CA . LYS B 1 424 ? 44.824 25.464 81.574 1.00 23.39 424 LYS B CA 1
ATOM 7199 C C . LYS B 1 424 ? 44.978 26.509 82.665 1.00 24.73 424 LYS B C 1
ATOM 7200 O O . LYS B 1 424 ? 45.338 26.175 83.803 1.00 21.92 424 LYS B O 1
ATOM 7206 N N . TYR B 1 425 ? 44.761 27.780 82.324 1.00 20.73 425 TYR B N 1
ATOM 7207 C CA . TYR B 1 425 ? 44.753 28.807 83.328 1.00 19.71 425 TYR B CA 1
ATOM 7208 C C . TYR B 1 425 ? 43.647 28.701 84.393 1.00 20.69 425 TYR B C 1
ATOM 7209 O O . TYR B 1 425 ? 43.724 29.373 85.423 1.00 21.57 425 TYR B O 1
ATOM 7218 N N . GLY B 1 426 ? 42.584 27.947 84.148 1.00 19.86 426 GLY B N 1
ATOM 7219 C CA . GLY B 1 426 ? 41.501 27.782 85.119 1.00 20.52 426 GLY B CA 1
ATOM 7220 C C . GLY B 1 426 ? 40.834 29.056 85.573 1.00 23.30 426 GLY B C 1
ATOM 7221 O O . GLY B 1 426 ? 40.472 29.206 86.766 1.00 21.49 426 GLY B O 1
ATOM 7222 N N . LEU B 1 427 ? 40.627 29.961 84.610 1.00 21.32 427 LEU B N 1
ATOM 7223 C CA . LEU B 1 427 ? 39.971 31.244 84.849 1.00 21.26 427 LEU B CA 1
ATOM 7224 C C . LEU B 1 427 ? 38.496 31.088 85.015 1.00 20.11 427 LEU B C 1
ATOM 7225 O O . LEU B 1 427 ? 37.876 30.306 84.326 1.00 22.19 427 LEU B O 1
ATOM 7230 N N . ALA B 1 428 ? 37.913 31.838 85.954 1.00 20.46 428 ALA B N 1
ATOM 7231 C CA . ALA B 1 428 ? 36.475 31.821 86.155 1.00 20.05 428 ALA B CA 1
ATOM 7232 C C . ALA B 1 428 ? 35.927 33.090 85.516 1.00 20.57 428 ALA B C 1
ATOM 7233 O O . ALA B 1 428 ? 35.992 34.181 86.116 1.00 19.27 428 ALA B O 1
ATOM 7235 N N . LEU B 1 429 ? 35.392 32.947 84.299 1.00 18.14 429 LEU B N 1
ATOM 7236 C CA . LEU B 1 429 ? 34.878 34.107 83.578 1.00 20.21 429 LEU B CA 1
ATOM 7237 C C . LEU B 1 429 ? 33.543 34.635 84.102 1.00 18.09 429 LEU B C 1
ATOM 7238 O O . LEU B 1 429 ? 32.624 33.886 84.328 1.00 17.15 429 LEU B O 1
ATOM 7243 N N . ALA B 1 430 ? 33.465 35.966 84.229 1.00 16.04 430 ALA B N 1
ATOM 7244 C CA . ALA B 1 430 ? 32.282 36.631 84.671 1.00 15.63 430 ALA B CA 1
ATOM 7245 C C . ALA B 1 430 ? 32.039 37.865 83.830 1.00 15.99 430 ALA B C 1
ATOM 7246 O O . ALA B 1 430 ? 32.977 38.503 83.342 1.00 17.15 430 ALA B O 1
ATOM 7248 N N . LEU B 1 431 ? 30.778 38.173 83.638 1.00 14.44 431 LEU B N 1
ATOM 7249 C CA . LEU B 1 431 ? 30.424 39.345 82.873 1.00 15.16 431 LEU B CA 1
ATOM 7250 C C . LEU B 1 431 ? 30.894 40.629 83.584 1.00 15.39 431 LEU B C 1
ATOM 7251 O O . LEU B 1 431 ? 31.029 40.670 84.828 1.00 15.24 431 LEU B O 1
ATOM 7256 N N . SER B 1 432 ? 31.075 41.684 82.814 1.00 14.61 432 SER B N 1
ATOM 7257 C CA . SER B 1 432 ? 31.412 42.998 83.380 1.00 15.59 432 SER B CA 1
ATOM 7258 C C . SER B 1 432 ? 31.044 44.073 82.428 1.00 16.88 432 SER B C 1
ATOM 7259 O O . SER B 1 432 ? 31.004 43.823 81.234 1.00 17.31 432 SER B O 1
ATOM 7262 N N . ARG B 1 433 ? 30.780 45.262 82.943 1.00 18.83 433 ARG B N 1
ATOM 7263 C CA . ARG B 1 433 ? 30.742 46.453 82.098 1.00 21.24 433 ARG B CA 1
ATOM 7264 C C . ARG B 1 433 ? 32.074 46.586 81.345 1.00 18.86 433 ARG B C 1
ATOM 7265 O O . ARG B 1 433 ? 33.151 46.219 81.816 1.00 21.09 433 ARG B O 1
ATOM 7273 N N . PHE B 1 434 ? 32.008 47.117 80.132 1.00 16.80 434 PHE B N 1
ATOM 7274 C CA . PHE B 1 434 ? 33.181 47.233 79.314 1.00 17.88 434 PHE B CA 1
ATOM 7275 C C . PHE B 1 434 ? 34.245 48.275 79.831 1.00 20.08 434 PHE B C 1
ATOM 7276 O O . PHE B 1 434 ? 35.470 48.002 79.844 1.00 20.11 434 PHE B O 1
ATOM 7284 N N . ALA B 1 435 ? 33.756 49.478 80.158 1.00 23.02 435 ALA B N 1
ATOM 7285 C CA . ALA B 1 435 ? 34.639 50.692 80.291 1.00 25.61 435 ALA B CA 1
ATOM 7286 C C . ALA B 1 435 ? 35.652 50.618 81.441 1.00 31.93 435 ALA B C 1
ATOM 7287 O O . ALA B 1 435 ? 36.845 50.965 81.284 1.00 43.78 435 ALA B O 1
ATOM 7289 N N . ALA B 1 436 ? 35.206 50.187 82.591 1.00 28.00 436 ALA B N 1
ATOM 7290 C CA . ALA B 1 436 ? 36.154 50.065 83.702 1.00 30.37 436 ALA B CA 1
ATOM 7291 C C . ALA B 1 436 ? 35.793 48.695 84.268 1.00 27.74 436 ALA B C 1
ATOM 7292 O O . ALA B 1 436 ? 34.963 48.625 85.164 1.00 28.70 436 ALA B O 1
ATOM 7294 N N . PRO B 1 437 ? 36.279 47.627 83.599 1.00 23.47 437 PRO B N 1
ATOM 7295 C CA . PRO B 1 437 ? 35.847 46.243 83.863 1.00 23.05 437 PRO B CA 1
ATOM 7296 C C . PRO B 1 437 ? 36.223 45.856 85.285 1.00 24.75 437 PRO B C 1
ATOM 7297 O O . PRO B 1 437 ? 37.350 46.167 85.748 1.00 22.17 437 PRO B O 1
ATOM 7301 N N . GLN B 1 438 ? 35.289 45.213 85.983 1.00 20.28 438 GLN B N 1
ATOM 7302 C CA . GLN B 1 438 ? 35.497 44.954 87.370 1.00 22.08 438 GLN B CA 1
ATOM 7303 C C . GLN B 1 438 ? 34.787 43.668 87.731 1.00 19.46 438 GLN B C 1
ATOM 7304 O O . GLN B 1 438 ? 33.992 43.179 86.950 1.00 19.40 438 GLN B O 1
ATOM 7310 N N . PRO B 1 439 ? 35.076 43.123 88.892 1.00 18.73 439 PRO B N 1
ATOM 7311 C CA . PRO B 1 439 ? 34.345 41.956 89.347 1.00 19.33 439 PRO B CA 1
ATOM 7312 C C . PRO B 1 439 ? 32.880 42.286 89.702 1.00 19.78 439 PRO B C 1
ATOM 7313 O O . PRO B 1 439 ? 32.476 43.424 89.681 1.00 20.55 439 PRO B O 1
ATOM 7317 N N . GLY B 1 440 ? 32.110 41.284 90.026 1.00 21.28 440 GLY B N 1
ATOM 7318 C CA . GLY B 1 440 ? 30.772 41.552 90.525 1.00 21.65 440 GLY B CA 1
ATOM 7319 C C . GLY B 1 440 ? 29.650 41.135 89.604 1.00 21.86 440 GLY B C 1
ATOM 7320 O O . GLY B 1 440 ? 28.452 41.177 89.986 1.00 23.53 440 GLY B O 1
ATOM 7321 N N . GLY B 1 441 ? 30.013 40.728 88.395 1.00 18.82 441 GLY B N 1
ATOM 7322 C CA . GLY B 1 441 ? 29.027 40.272 87.487 1.00 18.17 441 GLY B CA 1
ATOM 7323 C C . GLY B 1 441 ? 28.840 38.779 87.569 1.00 17.72 441 GLY B C 1
ATOM 7324 O O . GLY B 1 441 ? 29.637 38.040 88.190 1.00 15.54 441 GLY B O 1
ATOM 7325 N N . PRO B 1 442 ? 27.786 38.298 86.899 1.00 17.48 442 PRO B N 1
ATOM 7326 C CA . PRO B 1 442 ? 27.450 36.882 86.943 1.00 16.60 442 PRO B CA 1
ATOM 7327 C C . PRO B 1 442 ? 28.442 36.041 86.159 1.00 17.89 442 PRO B C 1
ATOM 7328 O O . PRO B 1 442 ? 29.073 36.537 85.163 1.00 15.90 442 PRO B O 1
ATOM 7332 N N . LEU B 1 443 ? 28.585 34.798 86.590 1.00 16.18 443 LEU B N 1
ATOM 7333 C CA . LEU B 1 443 ? 29.392 33.840 85.853 1.00 16.82 443 LEU B CA 1
ATOM 7334 C C . LEU B 1 443 ? 28.861 33.684 84.423 1.00 16.29 443 LEU B C 1
ATOM 7335 O O . LEU B 1 443 ? 27.651 33.528 84.146 1.00 16.58 443 LEU B O 1
ATOM 7340 N N . LEU B 1 444 ? 29.819 33.733 83.499 1.00 17.34 444 LEU B N 1
ATOM 7341 C CA . LEU B 1 444 ? 29.496 33.657 82.079 1.00 18.47 444 LEU B CA 1
ATOM 7342 C C . LEU B 1 444 ? 28.789 32.318 81.756 1.00 18.08 444 LEU B C 1
ATOM 7343 O O . LEU B 1 444 ? 27.708 32.284 81.145 1.00 17.33 444 LEU B O 1
ATOM 7348 N N . ASN B 1 445 ? 29.455 31.232 82.106 1.00 18.90 445 ASN B N 1
ATOM 7349 C CA . ASN B 1 445 ? 28.902 29.896 81.808 1.00 23.28 445 ASN B CA 1
ATOM 7350 C C . ASN B 1 445 ? 27.478 29.689 82.324 1.00 21.98 445 ASN B C 1
ATOM 7351 O O . ASN B 1 445 ? 26.624 29.108 81.623 1.00 22.77 445 ASN B O 1
ATOM 7356 N N . ASP B 1 446 ? 27.202 30.205 83.515 1.00 22.01 446 ASP B N 1
ATOM 7357 C CA . ASP B 1 446 ? 25.863 30.134 84.047 1.00 21.91 446 ASP B CA 1
ATOM 7358 C C . ASP B 1 446 ? 24.904 31.079 83.348 1.00 22.76 446 ASP B C 1
ATOM 7359 O O . ASP B 1 446 ? 23.762 30.710 83.064 1.00 18.84 446 ASP B O 1
ATOM 7364 N N . LEU B 1 447 ? 25.345 32.319 83.053 1.00 19.58 447 LEU B N 1
ATOM 7365 C CA . LEU B 1 447 ? 24.448 33.235 82.408 1.00 20.10 447 LEU B CA 1
ATOM 7366 C C . LEU B 1 447 ? 24.020 32.731 81.007 1.00 18.17 447 LEU B C 1
ATOM 7367 O O . LEU B 1 447 ? 22.909 32.922 80.576 1.00 17.57 447 LEU B O 1
ATOM 7372 N N . LEU B 1 448 ? 24.964 32.136 80.292 1.00 19.90 448 LEU B N 1
ATOM 7373 C CA . LEU B 1 448 ? 24.666 31.590 78.981 1.00 21.10 448 LEU B CA 1
ATOM 7374 C C . LEU B 1 448 ? 23.584 30.495 79.025 1.00 25.41 448 LEU B C 1
ATOM 7375 O O . LEU B 1 448 ? 23.052 30.169 77.971 1.00 27.64 448 LEU B O 1
ATOM 7380 N N . GLN B 1 449 ? 23.253 29.957 80.218 1.00 26.37 449 GLN B N 1
ATOM 7381 C CA . GLN B 1 449 ? 22.257 28.872 80.363 1.00 29.11 449 GLN B CA 1
ATOM 7382 C C . GLN B 1 449 ? 20.883 29.425 80.677 1.00 28.87 449 GLN B C 1
ATOM 7383 O O . GLN B 1 449 ? 19.936 28.669 80.885 1.00 36.78 449 GLN B O 1
ATOM 7389 N N . ASP B 1 450 ? 20.755 30.758 80.685 1.00 24.28 450 ASP B N 1
ATOM 7390 C CA . ASP B 1 450 ? 19.522 31.387 80.989 1.00 22.68 450 ASP B CA 1
ATOM 7391 C C . ASP B 1 450 ? 19.318 32.569 80.052 1.00 26.53 450 ASP B C 1
ATOM 7392 O O . ASP B 1 450 ? 19.716 33.694 80.381 1.00 24.48 450 ASP B O 1
ATOM 7397 N N . GLU B 1 451 ? 18.646 32.343 78.922 1.00 26.48 451 GLU B N 1
ATOM 7398 C CA . GLU B 1 451 ? 18.693 33.303 77.815 1.00 29.09 451 GLU B CA 1
ATOM 7399 C C . GLU B 1 451 ? 17.998 34.564 78.201 1.00 25.11 451 GLU B C 1
ATOM 7400 O O . GLU B 1 451 ? 18.422 35.659 77.836 1.00 27.14 451 GLU B O 1
ATOM 7406 N N . ALA B 1 452 ? 16.922 34.432 78.955 1.00 23.05 452 ALA B N 1
ATOM 7407 C CA . ALA B 1 452 ? 16.198 35.580 79.424 1.00 23.55 452 ALA B CA 1
ATOM 7408 C C . ALA B 1 452 ? 17.030 36.459 80.374 1.00 23.29 452 ALA B C 1
ATOM 7409 O O . ALA B 1 452 ? 16.973 37.717 80.325 1.00 22.14 452 ALA B O 1
ATOM 7411 N N . ALA B 1 453 ? 17.780 35.816 81.259 1.00 20.95 453 ALA B N 1
ATOM 7412 C CA . ALA B 1 453 ? 18.624 36.568 82.206 1.00 21.56 453 ALA B CA 1
ATOM 7413 C C . ALA B 1 453 ? 19.714 37.265 81.443 1.00 21.40 453 ALA B C 1
ATOM 7414 O O . ALA B 1 453 ? 20.056 38.421 81.732 1.00 21.34 453 ALA B O 1
ATOM 7416 N N . LEU B 1 454 ? 20.282 36.518 80.498 1.00 19.64 454 LEU B N 1
ATOM 7417 C CA . LEU B 1 454 ? 21.363 37.011 79.645 1.00 19.52 454 LEU B CA 1
ATOM 7418 C C . LEU B 1 454 ? 20.943 38.302 78.931 1.00 21.39 454 LEU B C 1
ATOM 7419 O O . LEU B 1 454 ? 21.638 39.299 78.940 1.00 20.08 454 LEU B O 1
ATOM 7424 N N . GLU B 1 455 ? 19.779 38.272 78.299 1.00 21.29 455 GLU B N 1
ATOM 7425 C CA . GLU B 1 455 ? 19.251 39.441 77.608 1.00 22.44 455 GLU B CA 1
ATOM 7426 C C . GLU B 1 455 ? 18.992 40.585 78.558 1.00 21.46 455 GLU B C 1
ATOM 7427 O O . GLU B 1 455 ? 19.349 41.739 78.270 1.00 20.58 455 GLU B O 1
ATOM 7433 N N . ARG B 1 456 ? 18.360 40.307 79.698 1.00 20.44 456 ARG B N 1
ATOM 7434 C CA . ARG B 1 456 ? 18.187 41.366 80.669 1.00 20.59 456 ARG B CA 1
ATOM 7435 C C . ARG B 1 456 ? 19.548 41.981 81.134 1.00 17.31 456 ARG B C 1
ATOM 7436 O O . ARG B 1 456 ? 19.638 43.191 81.251 1.00 16.57 456 ARG B O 1
ATOM 7444 N N . TYR B 1 457 ? 20.543 41.158 81.430 1.00 14.82 457 TYR B N 1
ATOM 7445 C CA . TYR B 1 457 ? 21.887 41.651 81.833 1.00 13.59 457 TYR B CA 1
ATOM 7446 C C . TYR B 1 457 ? 22.458 42.595 80.742 1.00 14.01 457 TYR B C 1
ATOM 7447 O O . TYR B 1 457 ? 22.917 43.724 81.041 1.00 13.46 457 TYR B O 1
ATOM 7456 N N . LEU B 1 458 ? 22.384 42.139 79.485 1.00 14.46 458 LEU B N 1
ATOM 7457 C CA . LEU B 1 458 ? 23.013 42.896 78.401 1.00 14.35 458 LEU B CA 1
ATOM 7458 C C . LEU B 1 458 ? 22.265 44.172 78.144 1.00 14.41 458 LEU B C 1
ATOM 7459 O O . LEU B 1 458 ? 22.920 45.195 77.864 1.00 13.15 458 LEU B O 1
ATOM 7464 N N . ARG B 1 459 ? 20.904 44.167 78.169 1.00 14.51 459 ARG B N 1
ATOM 7465 C CA . ARG B 1 459 ? 20.212 45.424 77.946 1.00 14.34 459 ARG B CA 1
ATOM 7466 C C . ARG B 1 459 ? 20.497 46.381 79.076 1.00 14.39 459 ARG B C 1
ATOM 7467 O O . ARG B 1 459 ? 20.429 47.598 78.887 1.00 14.02 459 ARG B O 1
ATOM 7475 N N . THR B 1 460 ? 20.804 45.863 80.252 1.00 13.51 460 THR B N 1
ATOM 7476 C CA . THR B 1 460 ? 21.009 46.736 81.434 1.00 13.72 460 THR B CA 1
ATOM 7477 C C . THR B 1 460 ? 22.468 47.325 81.383 1.00 12.77 460 THR B C 1
ATOM 7478 O O . THR B 1 460 ? 22.689 48.493 81.665 1.00 13.43 460 THR B O 1
ATOM 7482 N N . ASN B 1 461 ? 23.376 46.488 80.916 1.00 11.01 461 ASN B N 1
ATOM 7483 C CA . ASN B 1 461 ? 24.788 46.788 81.090 1.00 11.71 461 ASN B CA 1
ATOM 7484 C C . ASN B 1 461 ? 25.627 47.095 79.850 1.00 11.00 461 ASN B C 1
ATOM 7485 O O . ASN B 1 461 ? 26.810 47.438 79.966 1.00 10.88 461 ASN B O 1
ATOM 7490 N N . VAL B 1 462 ? 25.004 47.032 78.711 1.00 11.03 462 VAL B N 1
ATOM 7491 C CA . VAL B 1 462 ? 25.659 47.359 77.454 1.00 10.70 462 VAL B CA 1
ATOM 7492 C C . VAL B 1 462 ? 26.265 48.776 77.518 1.00 10.66 462 VAL B C 1
ATOM 7493 O O . VAL B 1 462 ? 25.663 49.682 78.124 1.00 10.98 462 VAL B O 1
ATOM 7497 N N . GLY B 1 463 ? 27.471 48.944 76.987 1.00 11.33 463 GLY B N 1
ATOM 7498 C CA . GLY B 1 463 ? 28.096 50.258 76.987 1.00 11.12 463 GLY B CA 1
ATOM 7499 C C . GLY B 1 463 ? 28.465 50.642 75.567 1.00 11.53 463 GLY B C 1
ATOM 7500 O O . GLY B 1 463 ? 28.077 50.029 74.564 1.00 10.08 463 GLY B O 1
ATOM 7501 N N . GLY B 1 464 ? 29.222 51.714 75.479 1.00 12.45 464 GLY B N 1
ATOM 7502 C CA . GLY B 1 464 ? 29.755 52.162 74.186 1.00 10.86 464 GLY B CA 1
ATOM 7503 C C . GLY B 1 464 ? 31.276 51.995 74.152 1.00 10.91 464 GLY B C 1
ATOM 7504 O O . GLY B 1 464 ? 31.886 51.373 75.039 1.00 11.71 464 GLY B O 1
ATOM 7505 N N . VAL B 1 465 ? 31.890 52.473 73.089 1.00 10.47 465 VAL B N 1
ATOM 7506 C CA . VAL B 1 465 ? 33.327 52.481 73.021 1.00 10.46 465 VAL B CA 1
ATOM 7507 C C . VAL B 1 465 ? 33.804 53.897 72.635 1.00 10.20 465 VAL B C 1
ATOM 7508 O O . VAL B 1 465 ? 34.929 54.036 72.087 1.00 9.63 465 VAL B O 1
ATOM 7512 N N . TRP B 1 466 ? 32.998 54.933 72.941 1.00 10.37 466 TRP B N 1
ATOM 7513 C CA . TRP B 1 466 ? 33.329 56.348 72.600 1.00 10.02 466 TRP B CA 1
ATOM 7514 C C . TRP B 1 466 ? 33.479 56.601 71.120 1.00 10.12 466 TRP B C 1
ATOM 7515 O O . TRP B 1 466 ? 34.340 57.405 70.683 1.00 9.71 466 TRP B O 1
ATOM 7526 N N . HIS B 1 467 ? 32.712 55.838 70.309 1.00 10.13 467 HIS B N 1
ATOM 7527 C CA . HIS B 1 467 ? 32.817 55.933 68.817 1.00 9.60 467 HIS B CA 1
ATOM 7528 C C . HIS B 1 467 ? 31.634 56.647 68.193 1.00 9.47 467 HIS B C 1
ATOM 7529 O O . HIS B 1 467 ? 31.238 56.376 67.037 1.00 9.17 467 HIS B O 1
ATOM 7536 N N . ALA B 1 468 ? 31.078 57.610 68.952 1.00 9.21 468 ALA B N 1
ATOM 7537 C CA . ALA B 1 468 ? 29.965 58.436 68.481 1.00 9.31 468 ALA B CA 1
ATOM 7538 C C . ALA B 1 468 ? 30.284 59.057 67.107 1.00 9.29 468 ALA B C 1
ATOM 7539 O O . ALA B 1 468 ? 31.374 59.555 66.868 1.00 8.92 468 ALA B O 1
ATOM 7541 N N . SER B 1 469 ? 29.299 58.975 66.217 1.00 8.44 469 SER B N 1
ATOM 7542 C CA . SER B 1 469 ? 29.459 59.350 64.813 1.00 8.34 469 SER B CA 1
ATOM 7543 C C . SER B 1 469 ? 28.091 59.503 64.147 1.00 8.80 469 SER B C 1
ATOM 7544 O O . SER B 1 469 ? 27.150 58.893 64.608 1.00 8.59 469 SER B O 1
ATOM 7547 N N . GLY B 1 470 ? 28.045 60.299 63.055 1.00 8.19 470 GLY B N 1
ATOM 7548 C CA . GLY B 1 470 ? 26.943 60.143 62.120 1.00 9.11 470 GLY B CA 1
ATOM 7549 C C . GLY B 1 470 ? 25.873 61.171 62.180 1.00 9.20 470 GLY B C 1
ATOM 7550 O O . GLY B 1 470 ? 24.980 61.204 61.342 1.00 10.30 470 GLY B O 1
ATOM 7551 N N . THR B 1 471 ? 26.021 62.103 63.088 1.00 8.68 471 THR B N 1
ATOM 7552 C CA . THR B 1 471 ? 24.939 63.036 63.429 1.00 8.90 471 THR B CA 1
ATOM 7553 C C . THR B 1 471 ? 24.769 64.245 62.509 1.00 9.27 471 THR B C 1
ATOM 7554 O O . THR B 1 471 ? 23.842 65.048 62.687 1.00 9.92 471 THR B O 1
ATOM 7558 N N . ALA B 1 472 ? 25.631 64.352 61.507 1.00 8.86 472 ALA B N 1
ATOM 7559 C CA . ALA B 1 472 ? 25.493 65.373 60.465 1.00 9.77 472 ALA B CA 1
ATOM 7560 C C . ALA B 1 472 ? 26.071 64.778 59.189 1.00 9.45 472 ALA B C 1
ATOM 7561 O O . ALA B 1 472 ? 27.042 65.262 58.621 1.00 9.81 472 ALA B O 1
ATOM 7563 N N . ARG B 1 473 ? 25.425 63.746 58.705 1.00 8.91 473 ARG B N 1
ATOM 7564 C CA . ARG B 1 473 ? 26.102 62.884 57.769 1.00 9.83 473 ARG B CA 1
ATOM 7565 C C . ARG B 1 473 ? 26.166 63.471 56.357 1.00 9.32 473 ARG B C 1
ATOM 7566 O O . ARG B 1 473 ? 25.278 64.229 55.915 1.00 9.06 473 ARG B O 1
ATOM 7574 N N . ILE B 1 474 ? 27.197 63.021 55.657 1.00 10.29 474 ILE B N 1
ATOM 7575 C CA . ILE B 1 474 ? 27.329 63.207 54.215 1.00 9.97 474 ILE B CA 1
ATOM 7576 C C . ILE B 1 474 ? 26.114 62.590 53.516 1.00 10.67 474 ILE B C 1
ATOM 7577 O O . ILE B 1 474 ? 25.734 61.458 53.835 1.00 10.74 474 ILE B O 1
ATOM 7582 N N . GLY B 1 475 ? 25.570 63.301 52.514 1.00 11.59 475 GLY B N 1
ATOM 7583 C CA . GLY B 1 475 ? 24.634 62.666 51.585 1.00 11.24 475 GLY B CA 1
ATOM 7584 C C . GLY B 1 475 ? 24.407 63.501 50.346 1.00 12.04 475 GLY B C 1
ATOM 7585 O O . GLY B 1 475 ? 24.993 64.567 50.214 1.00 11.06 475 GLY B O 1
ATOM 7586 N N . ARG B 1 476 ? 23.575 62.959 49.440 1.00 12.20 476 ARG B N 1
ATOM 7587 C CA . ARG B 1 476 ? 23.307 63.656 48.170 1.00 14.51 476 ARG B CA 1
ATOM 7588 C C . ARG B 1 476 ? 22.455 64.883 48.386 1.00 12.97 476 ARG B C 1
ATOM 7589 O O . ARG B 1 476 ? 21.755 64.966 49.355 1.00 13.01 476 ARG B O 1
ATOM 7597 N N . ALA B 1 477 ? 22.485 65.778 47.415 1.00 11.77 477 ALA B N 1
ATOM 7598 C CA . ALA B 1 477 ? 21.830 67.056 47.510 1.00 11.62 477 ALA B CA 1
ATOM 7599 C C . ALA B 1 477 ? 20.327 66.874 47.578 1.00 12.21 477 ALA B C 1
ATOM 7600 O O . ALA B 1 477 ? 19.637 67.740 48.137 1.00 13.19 477 ALA B O 1
ATOM 7602 N N . ASP B 1 478 ? 19.821 65.753 47.069 1.00 11.83 478 ASP B N 1
ATOM 7603 C CA . ASP B 1 478 ? 18.360 65.484 47.089 1.00 13.42 478 ASP B CA 1
ATOM 7604 C C . ASP B 1 478 ? 17.986 64.426 48.073 1.00 14.69 478 ASP B C 1
ATOM 7605 O O . ASP B 1 478 ? 16.938 63.839 47.960 1.00 14.63 478 ASP B O 1
ATOM 7610 N N . ASP B 1 479 ? 18.881 64.108 49.031 1.00 14.02 479 ASP B N 1
ATOM 7611 C CA . ASP B 1 479 ? 18.526 63.153 50.099 1.00 15.46 479 ASP B CA 1
ATOM 7612 C C . ASP B 1 479 ? 18.087 64.021 51.303 1.00 15.17 479 ASP B C 1
ATOM 7613 O O . ASP B 1 479 ? 18.900 64.754 51.889 1.00 14.73 479 ASP B O 1
ATOM 7618 N N . SER B 1 480 ? 16.811 63.947 51.678 1.00 14.87 480 SER B N 1
ATOM 7619 C CA . SER B 1 480 ? 16.262 64.861 52.683 1.00 15.20 480 SER B CA 1
ATOM 7620 C C . SER B 1 480 ? 16.874 64.655 54.056 1.00 15.56 480 SER B C 1
ATOM 7621 O O . SER B 1 480 ? 16.704 65.500 54.902 1.00 16.66 480 SER B O 1
ATOM 7624 N N . GLN B 1 481 ? 17.479 63.485 54.311 1.00 14.65 481 GLN B N 1
ATOM 7625 C CA . GLN B 1 481 ? 18.108 63.166 55.572 1.00 15.97 481 GLN B CA 1
ATOM 7626 C C . GLN B 1 481 ? 19.612 63.535 55.625 1.00 15.51 481 GLN B C 1
ATOM 7627 O O . GLN B 1 481 ? 20.270 63.402 56.698 1.00 15.22 481 GLN B O 1
ATOM 7633 N N . ALA B 1 482 ? 20.186 63.942 54.493 1.00 13.11 482 ALA B N 1
ATOM 7634 C CA . ALA B 1 482 ? 21.606 64.342 54.473 1.00 12.47 482 ALA B CA 1
ATOM 7635 C C . ALA B 1 482 ? 21.777 65.682 55.144 1.00 12.07 482 ALA B C 1
ATOM 7636 O O . ALA B 1 482 ? 20.889 66.562 55.120 1.00 11.37 482 ALA B O 1
ATOM 7638 N N . VAL B 1 483 ? 22.947 65.906 55.726 1.00 10.62 483 VAL B N 1
ATOM 7639 C CA . VAL B 1 483 ? 23.204 67.216 56.353 1.00 10.86 483 VAL B CA 1
ATOM 7640 C C . VAL B 1 483 ? 24.333 67.945 55.640 1.00 10.29 483 VAL B C 1
ATOM 7641 O O . VAL B 1 483 ? 24.285 69.174 55.516 1.00 9.57 483 VAL B O 1
ATOM 7645 N N . VAL B 1 484 ? 25.355 67.226 55.171 1.00 9.65 484 VAL B N 1
ATOM 7646 C CA . VAL B 1 484 ? 26.462 67.863 54.499 1.00 9.38 484 VAL B CA 1
ATOM 7647 C C . VAL B 1 484 ? 26.693 67.173 53.146 1.00 9.52 484 VAL B C 1
ATOM 7648 O O . VAL B 1 484 ? 26.348 66.018 52.962 1.00 10.58 484 VAL B O 1
ATOM 7652 N N . ASP B 1 485 ? 27.229 67.911 52.168 1.00 10.53 485 ASP B N 1
ATOM 7653 C CA . ASP B 1 485 ? 27.604 67.320 50.915 1.00 10.47 485 ASP B CA 1
ATOM 7654 C C . ASP B 1 485 ? 28.958 66.658 51.004 1.00 10.51 485 ASP B C 1
ATOM 7655 O O . ASP B 1 485 ? 29.528 66.561 52.091 1.00 9.27 485 ASP B O 1
ATOM 7660 N N . LYS B 1 486 ? 29.471 66.187 49.888 1.00 11.01 486 LYS B N 1
ATOM 7661 C CA . LYS B 1 486 ? 30.664 65.358 49.878 1.00 11.89 486 LYS B CA 1
ATOM 7662 C C . LYS B 1 486 ? 31.919 66.066 50.278 1.00 11.07 486 LYS B C 1
ATOM 7663 O O . LYS B 1 486 ? 32.877 65.408 50.494 1.00 12.93 486 LYS B O 1
ATOM 7669 N N . ALA B 1 487 ? 31.894 67.413 50.382 1.00 10.88 487 ALA B N 1
ATOM 7670 C CA . ALA B 1 487 ? 32.984 68.247 50.835 1.00 12.31 487 ALA B CA 1
ATOM 7671 C C . ALA B 1 487 ? 32.642 68.928 52.154 1.00 12.54 487 ALA B C 1
ATOM 7672 O O . ALA B 1 487 ? 33.277 69.893 52.532 1.00 10.75 487 ALA B O 1
ATOM 7674 N N . GLY B 1 488 ? 31.619 68.410 52.831 1.00 11.87 488 GLY B N 1
ATOM 7675 C CA . GLY B 1 488 ? 31.261 68.898 54.140 1.00 11.70 488 GLY B CA 1
ATOM 7676 C C . GLY B 1 488 ? 30.389 70.157 54.253 1.00 11.58 488 GLY B C 1
ATOM 7677 O O . GLY B 1 488 ? 30.139 70.645 55.383 1.00 9.26 488 GLY B O 1
ATOM 7678 N N . ARG B 1 489 ? 29.990 70.722 53.126 1.00 10.95 489 ARG B N 1
ATOM 7679 C CA . ARG B 1 489 ? 29.169 71.910 53.151 1.00 12.03 489 ARG B CA 1
ATOM 7680 C C . ARG B 1 489 ? 27.777 71.577 53.669 1.00 11.06 489 ARG B C 1
ATOM 7681 O O . ARG B 1 489 ? 27.124 70.621 53.220 1.00 11.21 489 ARG B O 1
ATOM 7689 N N . VAL B 1 490 ? 27.327 72.366 54.646 1.00 10.59 490 VAL B N 1
ATOM 7690 C CA . VAL B 1 490 ? 26.015 72.186 55.226 1.00 9.88 490 VAL B CA 1
ATOM 7691 C C . VAL B 1 490 ? 24.894 72.644 54.254 1.00 10.20 490 VAL B C 1
ATOM 7692 O O . VAL B 1 490 ? 24.823 73.815 53.857 1.00 10.74 490 VAL B O 1
ATOM 7696 N N . TYR B 1 491 ? 24.051 71.721 53.877 1.00 10.98 491 TYR B N 1
ATOM 7697 C CA . TYR B 1 491 ? 22.897 72.119 53.092 1.00 11.62 491 TYR B CA 1
ATOM 7698 C C . TYR B 1 491 ? 21.974 73.068 53.777 1.00 11.40 491 TYR B C 1
ATOM 7699 O O . TYR B 1 491 ? 21.600 72.902 54.992 1.00 11.11 491 TYR B O 1
ATOM 7708 N N . GLY B 1 492 ? 21.523 74.049 52.981 1.00 12.09 492 GLY B N 1
ATOM 7709 C CA . GLY B 1 492 ? 20.438 74.963 53.417 1.00 11.27 492 GLY B CA 1
ATOM 7710 C C . GLY B 1 492 ? 20.979 76.281 53.863 1.00 11.17 492 GLY B C 1
ATOM 7711 O O . GLY B 1 492 ? 20.228 77.229 54.065 1.00 12.13 492 GLY B O 1
ATOM 7712 N N . VAL B 1 493 ? 22.307 76.378 54.022 1.00 10.31 493 VAL B N 1
ATOM 7713 C CA . VAL B 1 493 ? 22.962 77.656 54.401 1.00 11.56 493 VAL B CA 1
ATOM 7714 C C . VAL B 1 493 ? 24.316 77.785 53.656 1.00 12.77 493 VAL B C 1
ATOM 7715 O O . VAL B 1 493 ? 24.767 76.851 53.003 1.00 15.30 493 VAL B O 1
ATOM 7719 N N . THR B 1 494 ? 24.920 78.960 53.791 1.00 12.69 494 THR B N 1
ATOM 7720 C CA . THR B 1 494 ? 26.263 79.226 53.283 1.00 12.96 494 THR B CA 1
ATOM 7721 C C . THR B 1 494 ? 27.219 79.525 54.406 1.00 12.16 494 THR B C 1
ATOM 7722 O O . THR B 1 494 ? 26.827 79.901 55.487 1.00 11.70 494 THR B O 1
ATOM 7726 N N . GLY B 1 495 ? 28.506 79.375 54.117 1.00 12.24 495 GLY B N 1
ATOM 7727 C CA . GLY B 1 495 ? 29.542 79.767 55.044 1.00 12.98 495 GLY B CA 1
ATOM 7728 C C . GLY B 1 495 ? 29.770 78.787 56.157 1.00 11.66 495 GLY B C 1
ATOM 7729 O O . GLY B 1 495 ? 30.462 79.087 57.115 1.00 12.44 495 GLY B O 1
ATOM 7730 N N . LEU B 1 496 ? 29.315 77.556 55.971 1.00 10.36 496 LEU B N 1
ATOM 7731 C CA . LEU B 1 496 ? 29.445 76.583 57.019 1.00 10.09 496 LEU B CA 1
ATOM 7732 C C . LEU B 1 496 ? 29.686 75.170 56.508 1.00 9.33 496 LEU B C 1
ATOM 7733 O O . LEU B 1 496 ? 28.949 74.692 55.670 1.00 10.29 496 LEU B O 1
ATOM 7738 N N . ARG B 1 497 ? 30.597 74.495 57.175 1.00 8.84 497 ARG B N 1
ATOM 7739 C CA . ARG B 1 497 ? 30.881 73.099 56.910 1.00 9.09 497 ARG B CA 1
ATOM 7740 C C . ARG B 1 497 ? 30.978 72.343 58.231 1.00 8.86 497 ARG B C 1
ATOM 7741 O O . ARG B 1 497 ? 31.153 72.960 59.302 1.00 8.69 497 ARG B O 1
ATOM 7749 N N . VAL B 1 498 ? 30.834 71.032 58.136 1.00 8.80 498 VAL B N 1
ATOM 7750 C CA . VAL B 1 498 ? 31.148 70.122 59.234 1.00 9.21 498 VAL B CA 1
ATOM 7751 C C . VAL B 1 498 ? 32.211 69.172 58.734 1.00 8.89 498 VAL B C 1
ATOM 7752 O O . VAL B 1 498 ? 32.156 68.705 57.600 1.00 9.41 498 VAL B O 1
ATOM 7756 N N . ALA B 1 499 ? 33.185 68.862 59.577 1.00 8.17 499 ALA B N 1
ATOM 7757 C CA . ALA B 1 499 ? 34.359 68.098 59.106 1.00 8.75 499 ALA B CA 1
ATOM 7758 C C . ALA B 1 499 ? 34.894 67.102 60.099 1.00 7.89 499 ALA B C 1
ATOM 7759 O O . ALA B 1 499 ? 36.112 66.835 60.074 1.00 8.06 499 ALA B O 1
ATOM 7761 N N . ASP B 1 500 ? 34.038 66.627 61.010 1.00 8.89 500 ASP B N 1
ATOM 7762 C CA . ASP B 1 500 ? 34.470 65.742 62.055 1.00 8.24 500 ASP B CA 1
ATOM 7763 C C . ASP B 1 500 ? 33.697 64.397 61.983 1.00 9.01 500 ASP B C 1
ATOM 7764 O O . ASP B 1 500 ? 33.030 64.091 60.966 1.00 9.32 500 ASP B O 1
ATOM 7769 N N . ALA B 1 501 ? 33.700 63.616 63.083 1.00 9.06 501 ALA B N 1
ATOM 7770 C CA . ALA B 1 501 ? 33.075 62.298 63.050 1.00 8.87 501 ALA B CA 1
ATOM 7771 C C . ALA B 1 501 ? 31.562 62.332 62.881 1.00 8.29 501 ALA B C 1
ATOM 7772 O O . ALA B 1 501 ? 30.953 61.325 62.538 1.00 8.60 501 ALA B O 1
ATOM 7774 N N . SER B 1 502 ? 30.978 63.533 62.987 1.00 7.83 502 SER B N 1
ATOM 7775 C CA . SER B 1 502 ? 29.584 63.752 62.712 1.00 8.07 502 SER B CA 1
ATOM 7776 C C . SER B 1 502 ? 29.199 63.363 61.295 1.00 8.71 502 SER B C 1
ATOM 7777 O O . SER B 1 502 ? 28.054 63.011 61.046 1.00 9.23 502 SER B O 1
ATOM 7780 N N . ILE B 1 503 ? 30.127 63.512 60.380 1.00 9.01 503 ILE B N 1
ATOM 7781 C CA . ILE B 1 503 ? 29.784 63.407 58.945 1.00 8.98 503 ILE B CA 1
ATOM 7782 C C . ILE B 1 503 ? 29.745 61.949 58.399 1.00 9.56 503 ILE B C 1
ATOM 7783 O O . ILE B 1 503 ? 29.226 61.674 57.286 1.00 9.54 503 ILE B O 1
ATOM 7788 N N . MET B 1 504 ? 30.237 60.999 59.223 1.00 8.75 504 MET B N 1
ATOM 7789 C CA . MET B 1 504 ? 30.276 59.596 58.771 1.00 8.32 504 MET B CA 1
ATOM 7790 C C . MET B 1 504 ? 28.855 59.091 58.442 1.00 9.50 504 MET B C 1
ATOM 7791 O O . MET B 1 504 ? 27.993 59.163 59.285 1.00 9.58 504 MET B O 1
ATOM 7796 N N . PRO B 1 505 ? 28.638 58.505 57.244 1.00 10.05 505 PRO B N 1
ATOM 7797 C CA . PRO B 1 505 ? 27.232 58.055 57.035 1.00 10.77 505 PRO B CA 1
ATOM 7798 C C . PRO B 1 505 ? 26.845 56.881 57.942 1.00 11.15 505 PRO B C 1
ATOM 7799 O O . PRO B 1 505 ? 25.645 56.723 58.273 1.00 12.21 505 PRO B O 1
ATOM 7803 N N . THR B 1 506 ? 27.853 56.061 58.270 1.00 10.48 506 THR B N 1
ATOM 7804 C CA . THR B 1 506 ? 27.688 54.959 59.205 1.00 10.28 506 THR B CA 1
ATOM 7805 C C . THR B 1 506 ? 29.004 54.858 59.949 1.00 10.42 506 THR B C 1
ATOM 7806 O O . THR B 1 506 ? 30.039 55.285 59.485 1.00 10.49 506 THR B O 1
ATOM 7810 N N . VAL B 1 507 ? 28.979 54.290 61.143 1.00 10.66 507 VAL B N 1
ATOM 7811 C CA . VAL B 1 507 ? 30.242 53.990 61.822 1.00 9.89 507 VAL B CA 1
ATOM 7812 C C . VAL B 1 507 ? 30.947 52.848 61.089 1.00 10.34 507 VAL B C 1
ATOM 7813 O O . VAL B 1 507 ? 30.301 51.834 60.741 1.00 10.61 507 VAL B O 1
ATOM 7817 N N . PRO B 1 508 ? 32.282 52.979 60.891 1.00 10.27 508 PRO B N 1
ATOM 7818 C CA . PRO B 1 508 ? 33.009 51.929 60.248 1.00 11.08 508 PRO B CA 1
ATOM 7819 C C . PRO B 1 508 ? 33.242 50.791 61.246 1.00 10.30 508 PRO B C 1
ATOM 7820 O O . PRO B 1 508 ? 32.926 50.921 62.448 1.00 9.72 508 PRO B O 1
ATOM 7824 N N . THR B 1 509 ? 33.823 49.701 60.728 1.00 9.22 509 THR B N 1
ATOM 7825 C CA . THR B 1 509 ? 34.232 48.533 61.512 1.00 8.71 509 THR B CA 1
ATOM 7826 C C . THR B 1 509 ? 35.620 48.842 62.089 1.00 8.56 509 THR B C 1
ATOM 7827 O O . THR B 1 509 ? 36.611 48.213 61.730 1.00 8.84 509 THR B O 1
ATOM 7831 N N . ALA B 1 510 ? 35.699 49.886 62.902 1.00 8.59 510 ALA B N 1
ATOM 7832 C CA . ALA B 1 510 ? 36.973 50.404 63.328 1.00 8.63 510 ALA B CA 1
ATOM 7833 C C . ALA B 1 510 ? 36.773 51.300 64.537 1.00 9.29 510 ALA B C 1
ATOM 7834 O O . ALA B 1 510 ? 35.765 51.964 64.626 1.00 8.29 510 ALA B O 1
ATOM 7836 N N . ASN B 1 511 ? 37.848 51.478 65.322 1.00 9.16 511 ASN B N 1
ATOM 7837 C CA . ASN B 1 511 ? 37.875 52.623 66.232 1.00 8.91 511 ASN B CA 1
ATOM 7838 C C . ASN B 1 511 ? 37.925 53.871 65.372 1.00 9.28 511 ASN B C 1
ATOM 7839 O O . ASN B 1 511 ? 38.596 53.850 64.362 1.00 9.27 511 ASN B O 1
ATOM 7844 N N . THR B 1 512 ? 37.260 54.946 65.809 1.00 8.62 512 THR B N 1
ATOM 7845 C CA . THR B 1 512 ? 36.943 56.101 64.978 1.00 8.69 512 THR B CA 1
ATOM 7846 C C . THR B 1 512 ? 38.006 57.190 64.809 1.00 8.65 512 THR B C 1
ATOM 7847 O O . THR B 1 512 ? 37.811 58.033 63.955 1.00 8.76 512 THR B O 1
ATOM 7851 N N . ASN B 1 513 ? 39.139 57.119 65.467 1.00 8.01 513 ASN B N 1
ATOM 7852 C CA . ASN B 1 513 ? 40.101 58.183 65.351 1.00 7.88 513 ASN B CA 1
ATOM 7853 C C . ASN B 1 513 ? 40.794 58.210 63.989 1.00 8.21 513 ASN B C 1
ATOM 7854 O O . ASN B 1 513 ? 40.955 59.269 63.395 1.00 8.81 513 ASN B O 1
ATOM 7859 N N . LEU B 1 514 ? 41.262 57.068 63.552 1.00 7.71 514 LEU B N 1
ATOM 7860 C CA . LEU B 1 514 ? 41.926 57.009 62.251 1.00 8.18 514 LEU B CA 1
ATOM 7861 C C . LEU B 1 514 ? 40.972 57.352 61.079 1.00 8.37 514 LEU B C 1
ATOM 7862 O O . LEU B 1 514 ? 41.354 58.106 60.184 1.00 8.98 514 LEU B O 1
ATOM 7867 N N . PRO B 1 515 ? 39.732 56.814 61.091 1.00 9.25 515 PRO B N 1
ATOM 7868 C CA . PRO B 1 515 ? 38.729 57.244 60.138 1.00 8.46 515 PRO B CA 1
ATOM 7869 C C . PRO B 1 515 ? 38.499 58.767 60.168 1.00 8.29 515 PRO B C 1
ATOM 7870 O O . PRO B 1 515 ? 38.229 59.374 59.100 1.00 8.21 515 PRO B O 1
ATOM 7874 N N . THR B 1 516 ? 38.506 59.348 61.377 1.00 8.12 516 THR B N 1
ATOM 7875 C CA . THR B 1 516 ? 38.337 60.810 61.517 1.00 8.00 516 THR B CA 1
ATOM 7876 C C . THR B 1 516 ? 39.516 61.542 60.934 1.00 8.54 516 THR B C 1
ATOM 7877 O O . THR B 1 516 ? 39.314 62.548 60.265 1.00 9.07 516 THR B O 1
ATOM 7881 N N . LEU B 1 517 ? 40.745 61.104 61.209 1.00 8.85 517 LEU B N 1
ATOM 7882 C CA . LEU B 1 517 ? 41.937 61.686 60.586 1.00 8.82 517 LEU B CA 1
ATOM 7883 C C . LEU B 1 517 ? 41.761 61.687 59.070 1.00 9.06 517 LEU B C 1
ATOM 7884 O O . LEU B 1 517 ? 41.978 62.697 58.405 1.00 8.70 517 LEU B O 1
ATOM 7889 N N . MET B 1 518 ? 41.392 60.513 58.538 1.00 9.17 518 MET B N 1
ATOM 7890 C CA . MET B 1 518 ? 41.188 60.325 57.099 1.00 9.41 518 MET B CA 1
ATOM 7891 C C . MET B 1 518 ? 40.168 61.305 56.516 1.00 9.31 518 MET B C 1
ATOM 7892 O O . MET B 1 518 ? 40.418 61.989 55.527 1.00 9.74 518 MET B O 1
ATOM 7897 N N . LEU B 1 519 ? 38.998 61.337 57.127 1.00 9.53 519 LEU B N 1
ATOM 7898 C CA . LEU B 1 519 ? 37.924 62.157 56.609 1.00 9.58 519 LEU B CA 1
ATOM 7899 C C . LEU B 1 519 ? 38.252 63.627 56.734 1.00 9.14 519 LEU B C 1
ATOM 7900 O O . LEU B 1 519 ? 37.925 64.431 55.812 1.00 9.21 519 LEU B O 1
ATOM 7905 N N . ALA B 1 520 ? 39.018 63.998 57.759 1.00 9.79 520 ALA B N 1
ATOM 7906 C CA . ALA B 1 520 ? 39.410 65.417 57.850 1.00 10.16 520 ALA B CA 1
ATOM 7907 C C . ALA B 1 520 ? 40.393 65.719 56.704 1.00 10.34 520 ALA B C 1
ATOM 7908 O O . ALA B 1 520 ? 40.384 66.806 56.128 1.00 10.34 520 ALA B O 1
ATOM 7910 N N . GLU B 1 521 ? 41.306 64.800 56.439 1.00 11.04 521 GLU B N 1
ATOM 7911 C CA . GLU B 1 521 ? 42.289 64.975 55.342 1.00 11.16 521 GLU B CA 1
ATOM 7912 C C . GLU B 1 521 ? 41.516 65.143 53.999 1.00 10.72 521 GLU B C 1
ATOM 7913 O O . GLU B 1 521 ? 41.872 66.006 53.163 1.00 11.86 521 GLU B O 1
ATOM 7919 N N . LYS B 1 522 ? 40.487 64.313 53.811 1.00 10.79 522 LYS B N 1
ATOM 7920 C CA . LYS B 1 522 ? 39.713 64.313 52.588 1.00 11.64 522 LYS B CA 1
ATOM 7921 C C . LYS B 1 522 ? 38.969 65.625 52.426 1.00 11.62 522 LYS B C 1
ATOM 7922 O O . LYS B 1 522 ? 39.022 66.275 51.367 1.00 12.93 522 LYS B O 1
ATOM 7928 N N . ILE B 1 523 ? 38.277 66.036 53.468 1.00 11.51 523 ILE B N 1
ATOM 7929 C CA . ILE B 1 523 ? 37.521 67.293 53.450 1.00 11.44 523 ILE B CA 1
ATOM 7930 C C . ILE B 1 523 ? 38.460 68.422 53.255 1.00 11.86 523 ILE B C 1
ATOM 7931 O O . ILE B 1 523 ? 38.183 69.358 52.470 1.00 12.29 523 ILE B O 1
ATOM 7936 N N . ALA B 1 524 ? 39.582 68.426 53.955 1.00 11.77 524 ALA B N 1
ATOM 7937 C CA . ALA B 1 524 ? 40.531 69.533 53.717 1.00 11.74 524 ALA B CA 1
ATOM 7938 C C . ALA B 1 524 ? 40.921 69.686 52.250 1.00 12.68 524 ALA B C 1
ATOM 7939 O O . ALA B 1 524 ? 40.938 70.808 51.692 1.00 11.52 524 ALA B O 1
ATOM 7941 N N . ASP B 1 525 ? 41.266 68.558 51.633 1.00 12.47 525 ASP B N 1
ATOM 7942 C CA . ASP B 1 525 ? 41.594 68.572 50.209 1.00 16.47 525 ASP B CA 1
ATOM 7943 C C . ASP B 1 525 ? 40.439 69.103 49.353 1.00 15.03 525 ASP B C 1
ATOM 7944 O O . ASP B 1 525 ? 40.665 69.900 48.430 1.00 15.96 525 ASP B O 1
ATOM 7949 N N . ALA B 1 526 ? 39.202 68.745 49.713 1.00 14.03 526 ALA B N 1
ATOM 7950 C CA . ALA B 1 526 ? 38.009 69.170 48.945 1.00 14.66 526 ALA B CA 1
ATOM 7951 C C . ALA B 1 526 ? 37.892 70.728 49.045 1.00 15.29 526 ALA B C 1
ATOM 7952 O O . ALA B 1 526 ? 37.715 71.426 48.048 1.00 15.06 526 ALA B O 1
ATOM 7954 N N . ILE B 1 527 ? 38.106 71.251 50.259 1.00 14.05 527 ILE B N 1
ATOM 7955 C CA . ILE B 1 527 ? 38.048 72.708 50.469 1.00 14.86 527 ILE B CA 1
ATOM 7956 C C . ILE B 1 527 ? 39.077 73.377 49.592 1.00 15.75 527 ILE B C 1
ATOM 7957 O O . ILE B 1 527 ? 38.786 74.403 48.920 1.00 16.04 527 ILE B O 1
ATOM 7962 N N . LEU B 1 528 ? 40.293 72.858 49.653 1.00 16.24 528 LEU B N 1
ATOM 7963 C CA . LEU B 1 528 ? 41.429 73.495 49.033 1.00 17.55 528 LEU B CA 1
ATOM 7964 C C . LEU B 1 528 ? 41.402 73.379 47.508 1.00 19.50 528 LEU B C 1
ATOM 7965 O O . LEU B 1 528 ? 41.794 74.339 46.846 1.00 20.33 528 LEU B O 1
ATOM 7970 N N . THR B 1 529 ? 40.940 72.238 46.989 1.00 19.65 529 THR B N 1
ATOM 7971 C CA . THR B 1 529 ? 40.865 71.887 45.504 1.00 23.62 529 THR B CA 1
ATOM 7972 C C . THR B 1 529 ? 39.785 72.662 44.811 1.00 25.91 529 THR B C 1
ATOM 7973 O O . THR B 1 529 ? 38.823 73.011 45.507 1.00 30.63 529 THR B O 1
#

Radius of gyration: 31.86 Å; Cα contacts (8 Å, |Δi|>4): 2743; chains: 2; bounding box: 53×99×73 Å

Nearest PDB structures (foldseek):
  4udr-assembly2_B  TM=1.001E+00  e=0.000E+00  Methylovorus sp. MP688
  4udq-assembly1_A  TM=1.000E+00  e=0.000E+00  Methylovorus sp. MP688
  6f97-assembly1_A  TM=1.000E+00  e=0.000E+00  Methylovorus sp. MP688
  4udp-assembly2_B  TM=1.001E+00  e=0.000E+00  Methylovorus sp. MP688
  6f97-assembly1_B  TM=1.000E+00  e=0.000E+00  Methylovorus sp. MP688

B-factor: mean 16.85, std 7.88, range [6.91, 79.05]

CATH classification: 3.50.50.60 (+1 more: 3.30.410.40)

Foldseek 3Di:
DAQEEEAAQALLSLLQLLLQVVDVVGQYEYEAQAEECAPVRHDPQLWQLLCLQSVVVVQDNFFDPPQWAWEAADDPPFDTDTDDFGWGRYRHICLSRDNFFFADFAQVQQLVQVVQFQPLSGCVNLLVLLQQQEQEPPQCPDPSHHRDHLWYKYFDDLVLAFLLLVLLQVLVVVVVADAPADCHPGHAWHKYGTIGTADVRTRCGSCNRRVHPVSVPSPSYHYHYSKHWQAFDDDQQAGFWTWIDRPPDIDTDGYLFYEYARDQQVSLLRCLLQQHEQNVLNVVQVHHHLYHQDQFFWQKAFWKKWKKKFQFDPVRLNRQPRRPPRSHRGMKTFAALPLDPVDGSQKIWDWHADVVQRMTMIMMTRLPDDFAWGWGQPHSGSPDGIHHHRNHCVPVSRVSSVLSVLVVVVSSCPPVSNVVRVTFMFIAQRSDGDDDGGTSVVQNVPVVSVSSVSSRRIDGNSQIAQNQEARHPPDSNHQAHSLQAGPSGHSYGYQARHHSNHRRSDRCSSVRSSSSSSSSVVVVD/DFAEEEAAQALLLLLLLLLQVVDVVGQYEYEAQAEEQAPVHHPPQQWQLLPLQSVVVVPPNFFDPPDWAAFAADDPPADTDTDDFGWGRYRRTCLSRDNFFFADFDQVQQCVVVVQFLPLSGPVSLQVLLQQAEQEPPCCPPPSHHNDHLWYKYFDDLVLAFLLVVLLLVLQVVVVADAQADNRPGPAWHKYGTIGTDDVRTRCGSCCRRVHPVSVPSPSYHYHYSKHWQAFDDDQQAGFFTWICDPVDTDTDGYLFYEYAHDQQVSLVRCLLQQHEQNVQSVVQVRHHLYHQDQFFWQKAFWKKWKKKFFFDPVSLVRQPRGPPRSGRGMKTFAALPLDVVDTSQKIWGWHADNVVRMTMIMMTRLADDDAWGWGDPHSGSVDGIHHHRNPCVPVSRVSSVLSVLVVVVSSCPPPSNVVRVTFMFIAARSPGDDDGHTSVVLNVPVVSVSNCSSHRIGGSSQIAANQEERDPPDSNHQAHSLAHGPSGHRYGYQARHHSNHRRSDRCSNVRSSSSSSSSVVVVD

Solvent-accessible surface area: 37322 Å² total; per-residue (Å²): 123,30,32,32,0,0,8,11,0,12,11,3,0,0,0,0,0,14,52,0,2,60,99,112,134,15,99,0,0,0,3,11,19,5,67,33,6,33,98,140,102,20,16,103,38,4,57,34,2,26,118,6,91,49,0,49,124,26,50,61,133,2,3,28,46,113,0,51,3,52,21,7,12,143,65,120,77,34,127,59,127,86,42,69,0,34,36,16,70,0,0,0,7,33,7,0,12,38,60,8,21,3,13,0,3,8,29,60,0,0,72,68,0,65,90,84,16,0,78,25,1,27,6,56,15,0,10,67,34,0,54,82,0,0,96,5,86,66,66,8,128,67,75,7,15,5,79,88,6,31,4,27,2,12,25,10,50,38,188,72,18,8,73,2,6,53,3,0,9,94,3,0,58,60,23,7,22,15,26,3,92,14,9,0,15,32,14,11,37,0,10,3,8,9,0,16,11,19,100,54,110,47,4,34,5,2,3,26,12,0,3,56,78,78,10,71,118,62,121,17,15,22,46,53,33,110,1,46,16,19,111,14,42,61,94,58,69,27,3,34,0,0,5,0,38,99,65,229,108,77,57,114,16,96,5,140,28,0,0,0,8,28,23,4,0,20,0,0,1,11,0,6,40,18,0,0,0,25,19,78,60,2,123,84,60,66,10,107,47,44,10,82,36,42,3,2,0,87,32,1,27,2,0,1,0,0,0,0,6,0,91,26,54,142,82,0,105,39,28,16,66,59,31,138,8,55,60,66,48,28,2,0,0,17,4,45,18,71,55,25,87,28,22,45,6,0,1,32,0,49,0,7,32,63,65,144,69,27,18,0,19,0,20,0,16,0,9,15,12,30,6,45,3,66,1,80,23,111,59,47,65,28,105,25,35,0,64,3,16,1,22,6,1,50,31,98,102,0,8,19,0,0,30,18,0,0,103,43,0,47,92,7,18,72,14,112,18,1,48,95,6,58,32,58,18,19,0,2,76,25,39,72,58,112,104,82,19,51,84,2,98,80,14,25,149,68,89,69,21,0,58,126,30,0,27,63,24,1,3,7,7,62,12,9,0,0,0,0,35,1,2,148,88,105,42,70,78,0,0,0,23,104,5,0,112,3,41,45,17,91,21,4,21,0,0,5,14,0,0,0,3,8,0,0,9,2,21,13,29,1,0,10,2,0,0,0,1,29,0,1,46,40,18,41,141,108,23,26,31,0,0,8,12,0,11,12,3,0,0,0,0,0,12,53,0,2,55,114,109,105,15,109,0,0,0,3,11,27,7,65,35,5,26,99,136,96,26,21,103,44,3,57,31,2,26,118,5,93,42,0,52,121,41,43,66,127,4,2,28,37,114,0,50,2,51,22,9,10,145,66,120,81,36,116,48,108,83,46,72,0,36,35,18,68,0,0,0,7,34,6,1,12,38,61,9,20,4,11,0,3,8,31,66,0,0,68,64,0,58,87,86,6,0,48,32,1,29,12,76,17,0,16,68,35,0,49,78,0,0,97,4,86,68,65,10,127,67,87,11,11,5,88,86,6,30,4,25,1,13,26,9,47,33,200,70,24,2,68,2,4,58,3,0,9,90,3,0,67,57,16,0,24,11,29,3,90,13,9,0,13,23,24,10,36,0,11,1,6,7,0,15,9,19,110,53,113,47,5,31,4,1,3,24,11,0,3,57,67,81,10,68,118,65,130,20,16,33,45,44,28,116,1,50,18,22,121,14,32,58,89,60,68,30,2,28,0,0,7,0,50,88,68,238,106,83,50,134,11,84,4,143,32,0,0,0,7,27,23,4,0,22,0,0,1,14,0,4,40,18,0,0,0,27,19,81,56,2,117,87,60,66,9,108,41,41,12,86,40,47,2,2,0,94,33,1,30,4,0,0,0,0,0,0,3,0,91,9,51,152,79,0,99,59,32,15,77,64,26,149,6,55,66,65,50,33,2,0,0,19,5,44,18,64,55,24,92,32,26,42,7,0,1,27,0,55,1,9,28,59,56,143,71,10,26,0,18,0,16,0,14,0,8,17,13,29,6,47,3,68,2,83,20,114,60,47,62,28,107,28,29,0,69,2,14,1,22,6,0,49,34,93,102,0,8,17,0,0,28,20,0,0,96,43,0,44,86,9,18,69,16,115,15,1,49,98,3,57,28,58,18,14,0,4,74,24,38,74,48,105,99,84,23,52,91,0,97,94,14,24,160,72,76,65,25,0,57,136,35,0,27,69,27,1,4,6,7,63,11,8,0,0,0,0,34,0,2,114,86,133,40,73,77,0,0,0,20,110,7,0,120,3,40,42,17,89,19,4,19,0,0,4,13,0,0,0,2,8,1,0,11,2,20,13,27,0,0,11,2,0,0,0,1,30,0,0,49,37,18,62,136

Secondary structure (DSSP, 8-state):
-EEEEEE--SHHHHHHHHHHHTSTT--EEEE-SSB---GGG--HHHHBTTSTTGGGGSTTTTB-TT-EEEEEPP-TT-----EE---B-BTTTHHHHS--B-----HHHHHHHHHTT-TT-SHHHHHHHHHHHEEETTTTTSTT--BSSSEEEB---GGG--HHHHHHHHHHHHTT--B-S-TTT--SSEEEPPPB-EETTEE--HHHHHS-HHHHT-TTEEEE-SEEEEEEEEETTEEEEEEEEETTEEEEEEEEEEEE-S-TTTHHHHHHHHTEE-HHHHHHTTPPPSEE-TTTT-SBB--EEEEEEEE--HHHHHHHTT-SSTTS---EEEE--SS-TT-TT-EEEEEEEETTTTEEEEEEEESS----BEEE-SSS-TTPPPEEEEEET-SHHHHHHHHHHHHHHHHHHHSHHHHTT----EEE-SSS--S-SPBHHHHTT-HHHHHHHHHHH-B--S--B-TT-B--TT-TT--B-TT-BBTTSBSEEE-SGGG-SS--SS-SHHHHHHHHHHHHHHHH-/-EEEEEE--SHHHHHHHHHHHTSTT--EEEE-SSB---TT---HHHHBSSSTTGGGGGTTTTB-TT-EEEEEPP-TT-----EE---B-BTTTHHHHS--B-----HHHHHHHHHTT-TT-SHHHHHHHHHHHEEETTTTTSTT--BSSSEEEB---GGG--HHHHHHHHHHHHTT--B-S-TTT--SSEEEPPPB-EETTEE--HHHHHS-HHHHT-TTEEEE-SEEEEEEEEETTEEEEEEEEETTEEEEEEEEEEEE-S-TTTHHHHHHHTTEE-HHHHHHTT---SEE-TTTT--BB--EEEEEEEEPPHHHHHHHTT-SSTTS---EEEE---S-TT-TT-EEEEEEEETTTTEEEEEEEESS----BEEE-SSS-TTSPPEEEEEET-SHHHHHHHHHHHHHHHHHHHSHHHHTT----EEE-SSS--S-SPBHHHHTT-HHHHHHHHHHH-B--S--B-TT-B--TT-TT--B-TT-BBTTSBSEEE-SGGG-SS--SS-SHHHHHHHHHHHHHHHH-